Protein AF-0000000066557925 (afdb_homodimer)

Foldseek 3Di:
DDDDDDDDDDDDDDDDDDDDPDDPPPPPPPPPPPPPPPDPPDDPPPPPPPCVVVPPDPPDPDPPDVVVVVVVVVVVVVVVVVVVPPPPPPPPPLPVLPPVLVVVLVVLLVVLLDQQRDLPSNCLSSVNCLQLVNLLSQCVVLCVCVVLVWDPVLSSQLSVVQQVQADLLQLFLHQSLLSQLLSLLSNVCPPPVLVVLDDSLLNVLLNLLSRQLQGNPPLEDLVLCVVVVPVQCVVVVSQLSRLQVSLVVSLVSCVVSCRNVPPDPVVNVVSSVLSSVLSSLLPVVCVVVLVVVVVVCVVVVPQDCNDVVSSSSVSSVSSNCSSPVLCVHDPVSSVSSVVSNVLSHVQPGCLPPPPQVVLVVVCVVVVNDPVSVVVNVVSVVVNVVSSVVSVVVVVVSVPPPPPPPPVPPPPPPPPDDDD/DDPDDDDDDDDDDDDDDDDDPDPPPPPPPPPPDPDDCPDPPDDPPPPPPPCVVVPPDPDDDDPPDVVVVVVVVVVVVVVVVVVVPVPPPPPPPLPVLPPVLVVVLVVLLVVLLDQQRDLPSNCLSSVNCLQLVNLLSQCVVLCVCVVLVWDPVLSSQLSVVQQVQADPLQLFLHQSLLSQLLSLLSNVCPPPVLVVLDDSLLNVLLNLLSRQLQGNPPLEDLVLCVVVVPVQCVVVVSQLSRLQVSLVVSLVSCVVSCRNVPPDPVVNVVSSVLSSVLSSLLPVVCVVVLVVVVVVCVVVVPQDCNDVVSSSSVSSVSSNCSSVVLCVHPPVSSVSSVVSNVLSHVQPGCLPPPPQVVLVVVCVVVVNDPVSVVVNVVSVVVNVVSSVVSVVVVVVSVPPPPPPPPVPPPPPPPPDDDD

Nearest PDB structures (foldseek):
  1zkl-assembly1_A  TM=8.586E-01  e=3.983E-27  Homo sapiens
  1xoq-assembly2_B  TM=8.376E-01  e=2.654E-16  Homo sapiens
  2pw3-assembly1_A  TM=8.310E-01  e=6.533E-16  Homo sapiens
  5tkb-assembly1_A  TM=8.306E-01  e=7.756E-16  Homo sapiens
  4wzi-assembly1_B  TM=8.360E-01  e=1.855E-14  Homo sapiens

Radius of gyration: 33.61 Å; Cα contacts (8 Å, |Δi|>4): 756; chains: 2; bounding box: 109×106×122 Å

Organism: Rattus norvegicus (NCBI:txid10116)

Solvent-accessible surface area (backbone atoms only — not comparable to full-atom values): 47890 Å² total; per-residue (Å²): 144,85,73,88,76,82,88,81,86,83,90,86,77,91,75,90,88,86,86,78,86,78,79,84,74,83,70,89,67,86,74,74,80,71,70,74,75,69,75,80,73,78,79,82,69,64,77,72,76,69,56,62,79,74,60,70,71,80,71,80,82,78,80,66,77,62,56,62,59,46,49,62,54,36,60,58,40,56,66,40,50,66,54,58,67,60,68,71,69,77,68,72,58,84,68,69,53,51,71,60,35,54,47,51,41,53,56,50,58,76,44,47,72,44,86,78,56,56,53,68,62,42,21,59,44,46,72,73,39,34,38,41,54,50,49,56,49,49,38,53,77,69,41,45,38,69,74,69,65,47,53,66,69,40,47,50,51,38,38,47,51,52,43,66,41,18,36,80,81,33,63,35,54,18,39,66,45,22,29,41,21,26,43,42,32,52,38,52,55,60,33,66,81,53,37,78,60,57,46,72,64,54,52,50,44,52,47,53,26,34,51,31,40,54,34,57,40,86,44,62,57,66,68,56,31,52,76,64,64,32,69,59,22,63,73,40,70,68,50,62,32,64,26,51,50,10,34,52,53,47,51,52,46,46,60,71,46,44,54,57,64,89,50,58,66,71,56,48,52,48,49,52,50,53,34,34,56,40,19,47,49,56,38,70,90,48,44,63,61,52,47,51,52,49,50,50,34,62,73,65,66,67,73,45,53,87,37,68,68,47,35,49,49,50,50,28,51,41,46,35,46,24,68,57,35,51,56,31,29,53,57,73,58,21,52,52,51,52,51,22,45,37,48,25,47,48,57,56,41,41,44,59,68,55,37,43,58,51,52,51,51,50,18,60,73,54,67,56,35,72,67,42,46,49,30,53,49,25,31,55,49,38,55,50,49,60,54,44,56,54,50,42,61,54,41,58,65,59,61,56,69,70,75,75,73,74,67,75,78,76,76,75,75,76,80,75,79,79,122,140,81,91,82,86,80,90,88,80,89,78,88,77,91,77,86,90,81,84,72,83,76,78,82,71,84,67,87,67,84,75,75,82,76,71,80,79,69,74,79,76,77,79,81,69,62,79,73,77,69,55,63,78,74,60,69,71,81,70,82,82,79,80,70,74,60,55,62,59,46,49,62,55,37,59,58,39,56,66,41,48,64,56,58,65,61,66,72,67,77,68,70,57,84,67,69,53,51,73,63,34,54,48,49,40,52,56,49,58,76,43,46,72,42,86,77,56,56,52,67,62,43,21,58,44,45,72,72,38,35,36,45,53,50,48,55,49,49,37,53,74,69,41,43,39,70,75,70,65,48,53,66,69,39,46,50,51,35,38,47,50,52,42,65,41,19,36,79,81,32,63,37,53,16,38,66,45,22,29,41,20,24,42,40,32,50,38,52,54,61,34,66,81,53,38,78,58,56,47,72,65,54,53,52,44,50,46,51,25,34,51,33,40,54,34,57,38,86,47,62,56,65,69,56,32,52,74,64,63,32,68,58,23,63,73,41,68,69,50,62,31,64,27,51,49,10,35,53,52,47,49,50,46,44,60,71,48,46,54,57,65,89,50,58,66,72,58,48,52,49,50,53,48,52,34,34,56,40,19,46,50,55,39,72,91,47,44,64,62,53,48,50,50,50,49,50,33,62,72,65,68,66,73,43,55,87,37,68,68,46,36,48,48,50,50,29,50,40,46,34,47,25,69,57,36,50,57,31,30,54,57,74,59,21,52,53,51,51,50,21,45,37,47,25,46,47,58,55,40,40,45,59,66,54,37,43,58,51,52,51,51,50,18,60,72,54,68,57,35,71,66,42,47,49,32,54,50,26,30,54,50,39,55,49,48,59,55,44,56,54,51,42,61,56,43,56,66,59,60,57,68,71,77,70,72,76,68,73,77,74,74,76,74,76,79,76,81,81,134

Structure (mmCIF, N/CA/C/O backbone):
data_AF-0000000066557925-model_v1
#
loop_
_entity.id
_entity.type
_entity.pdbx_description
1 polymer 'Phosphodiesterase 7B'
#
loop_
_atom_site.group_PDB
_atom_site.id
_atom_site.type_symbol
_atom_site.label_atom_id
_atom_site.label_alt_id
_atom_site.label_comp_id
_atom_site.label_asym_id
_atom_site.label_entity_id
_atom_site.label_seq_id
_atom_site.pdbx_PDB_ins_code
_atom_site.Cartn_x
_atom_site.Cartn_y
_atom_site.Cartn_z
_atom_site.occupancy
_atom_site.B_iso_or_equiv
_atom_site.auth_seq_id
_atom_site.auth_comp_id
_atom_site.auth_asym_id
_atom_site.auth_atom_id
_atom_site.pdbx_PDB_model_num
ATOM 1 N N . MET A 1 1 ? -20.359 -48.156 35.719 1 16.66 1 MET A N 1
ATOM 2 C CA . MET A 1 1 ? -20.375 -46.719 35.875 1 16.66 1 MET A CA 1
ATOM 3 C C . MET A 1 1 ? -21.016 -46.031 34.688 1 16.66 1 MET A C 1
ATOM 5 O O . MET A 1 1 ? -20.312 -45.5 33.812 1 16.66 1 MET A O 1
ATOM 9 N N . SER A 1 2 ? -22.25 -46.375 34.031 1 16.5 2 SER A N 1
ATOM 10 C CA . SER A 1 2 ? -23.203 -46.625 32.938 1 16.5 2 SER A CA 1
ATOM 11 C C . SER A 1 2 ? -23.828 -45.312 32.438 1 16.5 2 SER A C 1
ATOM 13 O O . SER A 1 2 ? -23.609 -44.25 33.031 1 16.5 2 SER A O 1
ATOM 15 N N . CYS A 1 3 ? -25.188 -45.25 32.219 1 15.8 3 CYS A N 1
ATOM 16 C CA . CYS A 1 3 ? -26.297 -45.344 31.266 1 15.8 3 CYS A CA 1
ATOM 17 C C . CYS A 1 3 ? -27.109 -44.062 31.25 1 15.8 3 CYS A C 1
ATOM 19 O O . CYS A 1 3 ? -28.141 -43.969 30.594 1 15.8 3 CYS A O 1
ATOM 21 N N . LEU A 1 4 ? -26.922 -43.031 32.156 1 16.89 4 LEU A N 1
ATOM 22 C CA . LEU A 1 4 ? -28.234 -42.469 32.5 1 16.89 4 LEU A CA 1
ATOM 23 C C . LEU A 1 4 ? -28.781 -41.625 31.359 1 16.89 4 LEU A C 1
ATOM 25 O O . LEU A 1 4 ? -28.062 -40.844 30.75 1 16.89 4 LEU A O 1
ATOM 29 N N . MET A 1 5 ? -30.094 -41.812 30.844 1 16.69 5 MET A N 1
ATOM 30 C CA . MET A 1 5 ? -31.219 -41.844 29.906 1 16.69 5 MET A CA 1
ATOM 31 C C . MET A 1 5 ? -31.844 -40.438 29.797 1 16.69 5 MET A C 1
ATOM 33 O O . MET A 1 5 ? -32.875 -40.188 30.406 1 16.69 5 MET A O 1
ATOM 37 N N . VAL A 1 6 ? -31.047 -39.312 29.969 1 16.64 6 VAL A N 1
ATOM 38 C CA . VAL A 1 6 ? -31.953 -38.219 30.312 1 16.64 6 VAL A CA 1
ATOM 39 C C . VAL A 1 6 ? -32.969 -38.031 29.203 1 16.64 6 VAL A C 1
ATOM 41 O O . VAL A 1 6 ? -32.719 -38.375 28.047 1 16.64 6 VAL A O 1
ATOM 44 N N . GLU A 1 7 ? -34.031 -37.094 29.359 1 15.7 7 GLU A N 1
ATOM 45 C CA . GLU A 1 7 ? -35.469 -36.781 29.203 1 15.7 7 GLU A CA 1
ATOM 46 C C . GLU A 1 7 ? -35.719 -36.062 27.891 1 15.7 7 GLU A C 1
ATOM 48 O O . GLU A 1 7 ? -35 -35.125 27.531 1 15.7 7 GLU A O 1
ATOM 53 N N . ARG A 1 8 ? -36.594 -36.562 26.828 1 15.9 8 ARG A N 1
ATOM 54 C CA . ARG A 1 8 ? -37.219 -36.594 25.5 1 15.9 8 ARG A CA 1
ATOM 55 C C . ARG A 1 8 ? -38.156 -35.406 25.297 1 15.9 8 ARG A C 1
ATOM 57 O O . ARG A 1 8 ? -38.688 -35.219 24.203 1 15.9 8 ARG A O 1
ATOM 64 N N . CYS A 1 9 ? -38.531 -34.594 26.328 1 15.54 9 CYS A N 1
ATOM 65 C CA . CYS A 1 9 ? -39.969 -34.344 26.188 1 15.54 9 CYS A CA 1
ATOM 66 C C . CYS A 1 9 ? -40.312 -33.656 24.875 1 15.54 9 CYS A C 1
ATOM 68 O O . CYS A 1 9 ? -39.406 -33.062 24.25 1 15.54 9 CYS A O 1
ATOM 70 N N . GLY A 1 10 ? -41.531 -32.844 24.734 1 16.44 10 GLY A N 1
ATOM 71 C CA . GLY A 1 10 ? -42.906 -32.938 24.312 1 16.44 10 GLY A CA 1
ATOM 72 C C . GLY A 1 10 ? -43.25 -31.922 23.234 1 16.44 10 GLY A C 1
ATOM 73 O O . GLY A 1 10 ? -43.781 -32.281 22.188 1 16.44 10 GLY A O 1
ATOM 74 N N . GLU A 1 11 ? -43.531 -30.562 23.406 1 16.12 11 GLU A N 1
ATOM 75 C CA . GLU A 1 11 ? -44.844 -30.031 23.125 1 16.12 11 GLU A CA 1
ATOM 76 C C . GLU A 1 11 ? -44.969 -29.547 21.672 1 16.12 11 GLU A C 1
ATOM 78 O O . GLU A 1 11 ? -43.938 -29.391 21 1 16.12 11 GLU A O 1
ATOM 83 N N . VAL A 1 12 ? -45.656 -28.172 21.344 1 18 12 VAL A N 1
ATOM 84 C CA . VAL A 1 12 ? -47.062 -27.875 21 1 18 12 VAL A CA 1
ATOM 85 C C . VAL A 1 12 ? -47.125 -27.391 19.562 1 18 12 VAL A C 1
ATOM 87 O O . VAL A 1 12 ? -46.219 -26.719 19.062 1 18 12 VAL A O 1
ATOM 90 N N . LEU A 1 13 ? -48.156 -27.578 18.75 1 17.45 13 LEU A N 1
ATOM 91 C CA . LEU A 1 13 ? -48.781 -27.719 17.438 1 17.45 13 LEU A CA 1
ATOM 92 C C . LEU A 1 13 ? -49.156 -26.359 16.859 1 17.45 13 LEU A C 1
ATOM 94 O O . LEU A 1 13 ? -49.719 -26.281 15.758 1 17.45 13 LEU A O 1
ATOM 98 N N . PHE A 1 14 ? -48.656 -25.094 17.141 1 16.84 14 PHE A N 1
ATOM 99 C CA . PHE A 1 14 ? -49.688 -24.109 16.844 1 16.84 14 PHE A CA 1
ATOM 100 C C . PHE A 1 14 ? -49.906 -23.984 15.344 1 16.84 14 PHE A C 1
ATOM 102 O O . PHE A 1 14 ? -48.969 -23.859 14.578 1 16.84 14 PHE A O 1
ATOM 109 N N . GLU A 1 15 ? -51.125 -24.094 14.648 1 16.69 15 GLU A N 1
ATOM 110 C CA . GLU A 1 15 ? -51.875 -24.328 13.414 1 16.69 15 GLU A CA 1
ATOM 111 C C . GLU A 1 15 ? -51.875 -23.094 12.523 1 16.69 15 GLU A C 1
ATOM 113 O O . GLU A 1 15 ? -51.781 -23.203 11.305 1 16.69 15 GLU A O 1
ATOM 118 N N . ASN A 1 16 ? -52.188 -21.781 12.875 1 17.72 16 ASN A N 1
ATOM 119 C CA . ASN A 1 16 ? -53.344 -21.25 12.156 1 17.72 16 ASN A CA 1
ATOM 120 C C . ASN A 1 16 ? -52.969 -20.828 10.734 1 17.72 16 ASN A C 1
ATOM 122 O O . ASN A 1 16 ? -51.812 -20.484 10.469 1 17.72 16 ASN A O 1
ATOM 126 N N . PRO A 1 17 ? -53.938 -20.281 9.82 1 18.23 17 PRO A N 1
ATOM 127 C CA . PRO A 1 17 ? -54.469 -20.359 8.453 1 18.23 17 PRO A CA 1
ATOM 128 C C . PRO A 1 17 ? -53.812 -19.328 7.523 1 18.23 17 PRO A C 1
ATOM 130 O O . PRO A 1 17 ? -53.281 -19.688 6.465 1 18.23 17 PRO A O 1
ATOM 133 N N . GLU A 1 18 ? -54.375 -18.047 7.289 1 17.94 18 GLU A N 1
ATOM 134 C CA . GLU A 1 18 ? -55.062 -17.578 6.09 1 17.94 18 GLU A CA 1
ATOM 135 C C . GLU A 1 18 ? -54.125 -16.766 5.203 1 17.94 18 GLU A C 1
ATOM 137 O O . GLU A 1 18 ? -54 -17.031 4.004 1 17.94 18 GLU A O 1
ATOM 142 N N . GLN A 1 19 ? -54.094 -15.289 5.289 1 18.12 19 GLN A N 1
ATOM 143 C CA . GLN A 1 19 ? -54.562 -14.312 4.309 1 18.12 19 GLN A CA 1
ATOM 144 C C . GLN A 1 19 ? -53.469 -13.953 3.324 1 18.12 19 GLN A C 1
ATOM 146 O O . GLN A 1 19 ? -52.281 -14.156 3.605 1 18.12 19 GLN A O 1
ATOM 151 N N . ASN A 1 20 ? -53.656 -12.852 2.316 1 18.45 20 ASN A N 1
ATOM 152 C CA . ASN A 1 20 ? -53.688 -12.508 0.898 1 18.45 20 ASN A CA 1
ATOM 153 C C . ASN A 1 20 ? -52.406 -11.781 0.489 1 18.45 20 ASN A C 1
ATOM 155 O O . ASN A 1 20 ? -52.438 -10.805 -0.255 1 18.45 20 ASN A O 1
ATOM 159 N N . VAL A 1 21 ? -51.25 -11.922 1.016 1 18.89 21 VAL A N 1
ATOM 160 C CA . VAL A 1 21 ? -50.312 -10.812 0.881 1 18.89 21 VAL A CA 1
ATOM 161 C C . VAL A 1 21 ? -49.906 -10.672 -0.579 1 18.89 21 VAL A C 1
ATOM 163 O O . VAL A 1 21 ? -49.312 -11.594 -1.161 1 18.89 21 VAL A O 1
ATOM 166 N N . LYS A 1 22 ? -50.594 -9.766 -1.356 1 18.08 22 LYS A N 1
ATOM 167 C CA . LYS A 1 22 ? -50.594 -9.461 -2.785 1 18.08 22 LYS A CA 1
ATOM 168 C C . LYS A 1 22 ? -49.156 -9.195 -3.266 1 18.08 22 LYS A C 1
ATOM 170 O O . LYS A 1 22 ? -48.312 -8.688 -2.512 1 18.08 22 LYS A O 1
ATOM 175 N N . CYS A 1 23 ? -48.812 -9.789 -4.469 1 17.69 23 CYS A N 1
ATOM 176 C CA . CYS A 1 23 ? -47.719 -10.07 -5.391 1 17.69 23 CYS A CA 1
ATOM 177 C C . CYS A 1 23 ? -47.281 -8.805 -6.133 1 17.69 23 CYS A C 1
ATOM 179 O O . CYS A 1 23 ? -48.031 -8.289 -6.961 1 17.69 23 CYS A O 1
ATOM 181 N N . VAL A 1 24 ? -46.906 -7.684 -5.488 1 17.53 24 VAL A N 1
ATOM 182 C CA . VAL A 1 24 ? -46.812 -6.453 -6.266 1 17.53 24 VAL A CA 1
ATOM 183 C C . VAL A 1 24 ? -45.844 -6.664 -7.441 1 17.53 24 VAL A C 1
ATOM 185 O O . VAL A 1 24 ? -44.688 -7.062 -7.254 1 17.53 24 VAL A O 1
ATOM 188 N N . CYS A 1 25 ? -46.344 -6.879 -8.758 1 17.5 25 CYS A N 1
ATOM 189 C CA . CYS A 1 25 ? -45.906 -7.141 -10.133 1 17.5 25 CYS A CA 1
ATOM 190 C C . CYS A 1 25 ? -45.094 -5.977 -10.688 1 17.5 25 CYS A C 1
ATOM 192 O O . CYS A 1 25 ? -45.656 -4.895 -10.93 1 17.5 25 CYS A O 1
ATOM 194 N N . MET A 1 26 ? -44.156 -5.375 -10.086 1 16.39 26 MET A N 1
ATOM 195 C CA . MET A 1 26 ? -43.75 -4.117 -10.695 1 16.39 26 MET A CA 1
ATOM 196 C C . MET A 1 26 ? -43.312 -4.336 -12.141 1 16.39 26 MET A C 1
ATOM 198 O O . MET A 1 26 ? -42.438 -5.18 -12.414 1 16.39 26 MET A O 1
ATOM 202 N N . LEU A 1 27 ? -44.094 -3.986 -13.242 1 16.97 27 LEU A N 1
ATOM 203 C CA . LEU A 1 27 ? -44.219 -4.078 -14.695 1 16.97 27 LEU A CA 1
ATOM 204 C C . LEU A 1 27 ? -43.094 -3.289 -15.391 1 16.97 27 LEU A C 1
ATOM 206 O O . LEU A 1 27 ? -43 -3.316 -16.625 1 16.97 27 LEU A O 1
ATOM 210 N N . GLY A 1 28 ? -42.031 -2.637 -14.992 1 17.48 28 GLY A N 1
ATOM 211 C CA . GLY A 1 28 ? -41.594 -1.516 -15.812 1 17.48 28 GLY A CA 1
ATOM 212 C C . GLY A 1 28 ? -41.094 -1.938 -17.172 1 17.48 28 GLY A C 1
ATOM 213 O O . GLY A 1 28 ? -40.188 -2.777 -17.266 1 17.48 28 GLY A O 1
ATOM 214 N N . ASP A 1 29 ? -41.812 -1.896 -18.375 1 18.28 29 ASP A N 1
ATOM 215 C CA . ASP A 1 29 ? -41.781 -2.273 -19.781 1 18.28 29 ASP A CA 1
ATOM 216 C C . ASP A 1 29 ? -40.75 -1.43 -20.547 1 18.28 29 ASP A C 1
ATOM 218 O O . ASP A 1 29 ? -40.688 -1.485 -21.781 1 18.28 29 ASP A O 1
ATOM 222 N N . VAL A 1 30 ? -39.938 -0.497 -20.125 1 19.52 30 VAL A N 1
ATOM 223 C CA . VAL A 1 30 ? -39.594 0.503 -21.125 1 19.52 30 VAL A CA 1
ATOM 224 C C . VAL A 1 30 ? -38.875 -0.17 -22.312 1 19.52 30 VAL A C 1
ATOM 226 O O . VAL A 1 30 ? -37.906 -0.91 -22.125 1 19.52 30 VAL A O 1
ATOM 229 N N . ARG A 1 31 ? -39.469 -0.24 -23.5 1 19.94 31 ARG A N 1
ATOM 230 C CA . ARG A 1 31 ? -39.25 -0.731 -24.859 1 19.94 31 ARG A CA 1
ATOM 231 C C . ARG A 1 31 ? -38.062 -0.027 -25.516 1 19.94 31 ARG A C 1
ATOM 233 O O . ARG A 1 31 ? -38.219 0.956 -26.234 1 19.94 31 ARG A O 1
ATOM 240 N N . LEU A 1 32 ? -37 0.39 -24.781 1 17.86 32 LEU A N 1
ATOM 241 C CA . LEU A 1 32 ? -36.156 1.23 -25.594 1 17.86 32 LEU A CA 1
ATOM 242 C C . LEU A 1 32 ? -35.719 0.493 -26.859 1 17.86 32 LEU A C 1
ATOM 244 O O . LEU A 1 32 ? -35.406 -0.699 -26.812 1 17.86 32 LEU A O 1
ATOM 248 N N . ARG A 1 33 ? -36.188 0.94 -28 1 19.92 33 ARG A N 1
ATOM 249 C CA . ARG A 1 33 ? -35.969 0.65 -29.406 1 19.92 33 ARG A CA 1
ATOM 250 C C . ARG A 1 33 ? -34.469 0.617 -29.719 1 19.92 33 ARG A C 1
ATOM 252 O O . ARG A 1 33 ? -33.781 1.605 -29.516 1 19.92 33 ARG A O 1
ATOM 259 N N . GLY A 1 34 ? -33.844 -0.504 -29.594 1 19.64 34 GLY A N 1
ATOM 260 C CA . GLY A 1 34 ? -32.5 -1.04 -29.656 1 19.64 34 GLY A CA 1
ATOM 261 C C . GLY A 1 34 ? -31.844 -0.851 -31.016 1 19.64 34 GLY A C 1
ATOM 262 O O . GLY A 1 34 ? -30.875 -1.538 -31.359 1 19.64 34 GLY A O 1
ATOM 263 N N . GLN A 1 35 ? -32.312 0.225 -31.766 1 20.09 35 GLN A N 1
ATOM 264 C CA . GLN A 1 35 ? -31.844 0.05 -33.125 1 20.09 35 GLN A CA 1
ATOM 265 C C . GLN A 1 35 ? -30.312 0.06 -33.188 1 20.09 35 GLN A C 1
ATOM 267 O O . GLN A 1 35 ? -29.719 -0.071 -34.25 1 20.09 35 GLN A O 1
ATOM 272 N N . THR A 1 36 ? -29.672 0.483 -32.125 1 20.5 36 THR A N 1
ATOM 273 C CA . THR A 1 36 ? -28.391 1.091 -32.5 1 20.5 36 THR A CA 1
ATOM 274 C C . THR A 1 36 ? -27.5 0.073 -33.219 1 20.5 36 THR A C 1
ATOM 276 O O . THR A 1 36 ? -27.281 -1.021 -32.688 1 20.5 36 THR A O 1
ATOM 279 N N . GLY A 1 37 ? -27.359 0.085 -34.531 1 20.78 37 GLY A N 1
ATOM 280 C CA . GLY A 1 37 ? -26.516 -0.651 -35.469 1 20.78 37 GLY A CA 1
ATOM 281 C C . GLY A 1 37 ? -25.062 -0.689 -35.031 1 20.78 37 GLY A C 1
ATOM 282 O O . GLY A 1 37 ? -24.344 0.307 -35.188 1 20.78 37 GLY A O 1
ATOM 283 N N . VAL A 1 38 ? -24.766 -0.953 -33.812 1 22.73 38 VAL A N 1
ATOM 284 C CA . VAL A 1 38 ? -23.359 -0.728 -33.5 1 22.73 38 VAL A CA 1
ATOM 285 C C . VAL A 1 38 ? -22.484 -1.594 -34.406 1 22.73 38 VAL A C 1
ATOM 287 O O . VAL A 1 38 ? -22.688 -2.807 -34.5 1 22.73 38 VAL A O 1
ATOM 290 N N . PRO A 1 39 ? -21.859 -1.029 -35.406 1 21.38 39 PRO A N 1
ATOM 291 C CA . PRO A 1 39 ? -21.047 -1.852 -36.312 1 21.38 39 PRO A CA 1
ATOM 292 C C . PRO A 1 39 ? -20.109 -2.793 -35.562 1 21.38 39 PRO A C 1
ATOM 294 O O . PRO A 1 39 ? -19.75 -2.523 -34.406 1 21.38 39 PRO A O 1
ATOM 297 N N . ALA A 1 40 ? -20.062 -4.078 -35.844 1 23.09 40 ALA A N 1
ATOM 298 C CA . ALA A 1 40 ? -19.312 -5.258 -35.406 1 23.09 40 ALA A CA 1
ATOM 299 C C . ALA A 1 40 ? -17.828 -4.957 -35.344 1 23.09 40 ALA A C 1
ATOM 301 O O . ALA A 1 40 ? -17.156 -4.816 -36.375 1 23.09 40 ALA A O 1
ATOM 302 N N . GLU A 1 41 ? -17.5 -3.975 -34.5 1 22.78 41 GLU A N 1
ATOM 303 C CA . GLU A 1 41 ? -16.062 -3.695 -34.562 1 22.78 41 GLU A CA 1
ATOM 304 C C . GLU A 1 41 ? -15.258 -4.984 -34.531 1 22.78 41 GLU A C 1
ATOM 306 O O . GLU A 1 41 ? -15.672 -5.977 -33.938 1 22.78 41 GLU A O 1
ATOM 311 N N . ARG A 1 42 ? -14.211 -5.113 -35.344 1 21.3 42 ARG A N 1
ATOM 312 C CA . ARG A 1 42 ? -13.266 -6.152 -35.719 1 21.3 42 ARG A CA 1
ATOM 313 C C . ARG A 1 42 ? -12.688 -6.844 -34.5 1 21.3 42 ARG A C 1
ATOM 315 O O . ARG A 1 42 ? -12.672 -6.273 -33.406 1 21.3 42 ARG A O 1
ATOM 322 N N . ARG A 1 43 ? -12.297 -8.117 -34.625 1 23.33 43 ARG A N 1
ATOM 323 C CA . ARG A 1 43 ? -11.727 -9.25 -33.906 1 23.33 43 ARG A CA 1
ATOM 324 C C . ARG A 1 43 ? -10.578 -8.797 -33 1 23.33 43 ARG A C 1
ATOM 326 O O . ARG A 1 43 ? -9.836 -7.875 -33.344 1 23.33 43 ARG A O 1
ATOM 333 N N . GLY A 1 44 ? -10.688 -9.016 -31.797 1 24.72 44 GLY A N 1
ATOM 334 C CA . GLY A 1 44 ? -9.961 -8.828 -30.562 1 24.72 44 GLY A CA 1
ATOM 335 C C . GLY A 1 44 ? -8.492 -9.203 -30.656 1 24.72 44 GLY A C 1
ATOM 336 O O . GLY A 1 44 ? -8.117 -10.336 -30.328 1 24.72 44 GLY A O 1
ATOM 337 N N . SER A 1 45 ? -7.848 -8.734 -31.828 1 24.12 45 SER A N 1
ATOM 338 C CA . SER A 1 45 ? -6.453 -9.141 -31.969 1 24.12 45 SER A CA 1
ATOM 339 C C . SER A 1 45 ? -5.656 -8.789 -30.703 1 24.12 45 SER A C 1
ATOM 341 O O . SER A 1 45 ? -5.695 -7.652 -30.25 1 24.12 45 SER A O 1
ATOM 343 N N . TYR A 1 46 ? -5.656 -9.703 -29.875 1 24.75 46 TYR A N 1
ATOM 344 C CA . TYR A 1 46 ? -4.695 -9.609 -28.781 1 24.75 46 TYR A CA 1
ATOM 345 C C . TYR A 1 46 ? -3.373 -9.031 -29.281 1 24.75 46 TYR A C 1
ATOM 347 O O . TYR A 1 46 ? -2.941 -9.312 -30.391 1 24.75 46 TYR A O 1
ATOM 355 N N . PRO A 1 47 ? -3.035 -7.891 -28.969 1 28.89 47 PRO A N 1
ATOM 356 C CA . PRO A 1 47 ? -1.79 -7.348 -29.516 1 28.89 47 PRO A CA 1
ATOM 357 C C . PRO A 1 47 ? -0.692 -8.398 -29.641 1 28.89 47 PRO A C 1
ATOM 359 O O . PRO A 1 47 ? -0.631 -9.336 -28.828 1 28.89 47 PRO A O 1
ATOM 362 N N . PHE A 1 48 ? -0.389 -8.828 -30.859 1 27.14 48 PHE A N 1
ATOM 363 C CA . PHE A 1 48 ? 0.741 -9.648 -31.266 1 27.14 48 PHE A CA 1
ATOM 364 C C . PHE A 1 48 ? 2.002 -9.266 -30.5 1 27.14 48 PHE A C 1
ATOM 366 O O . PHE A 1 48 ? 2.354 -8.086 -30.422 1 27.14 48 PHE A O 1
ATOM 373 N N . ILE A 1 49 ? 2.268 -10.008 -29.453 1 30.23 49 ILE A N 1
ATOM 374 C CA . ILE A 1 49 ? 3.57 -9.898 -28.812 1 30.23 49 ILE A CA 1
ATOM 375 C C . ILE A 1 49 ? 4.672 -9.891 -29.875 1 30.23 49 ILE A C 1
ATOM 377 O O . ILE A 1 49 ? 4.82 -10.859 -30.625 1 30.23 49 ILE A O 1
ATOM 381 N N . ASP A 1 50 ? 4.906 -8.82 -30.562 1 27.28 50 ASP A N 1
ATOM 382 C CA . ASP A 1 50 ? 5.988 -8.695 -31.531 1 27.28 50 ASP A CA 1
ATOM 383 C C . ASP A 1 50 ? 7.277 -9.32 -31.016 1 27.28 50 ASP A C 1
ATOM 385 O O . ASP A 1 50 ? 7.832 -8.859 -30.016 1 27.28 50 ASP A O 1
ATOM 389 N N . PHE A 1 51 ? 7.426 -10.641 -31.281 1 26.31 51 PHE A N 1
ATOM 390 C CA . PHE A 1 51 ? 8.633 -11.414 -31 1 26.31 51 PHE A CA 1
ATOM 391 C C . PHE A 1 51 ? 9.859 -10.734 -31.594 1 26.31 51 PHE A C 1
ATOM 393 O O . PHE A 1 51 ? 10.969 -11.266 -31.516 1 26.31 51 PHE A O 1
ATOM 400 N N . ARG A 1 52 ? 9.609 -9.648 -32.469 1 34.06 52 ARG A N 1
ATOM 401 C CA . ARG A 1 52 ? 10.742 -9.016 -33.125 1 34.06 52 ARG A CA 1
ATOM 402 C C . ARG A 1 52 ? 11.812 -8.617 -32.094 1 34.06 52 ARG A C 1
ATOM 404 O O . ARG A 1 52 ? 12.977 -8.414 -32.469 1 34.06 52 ARG A O 1
ATOM 411 N N . LEU A 1 53 ? 11.25 -8.375 -30.859 1 31.98 53 LEU A N 1
ATOM 412 C CA . LEU A 1 53 ? 12.289 -7.984 -29.922 1 31.98 53 LEU A CA 1
ATOM 413 C C . LEU A 1 53 ? 13.18 -9.172 -29.578 1 31.98 53 LEU A C 1
ATOM 415 O O . LEU A 1 53 ? 14.32 -8.984 -29.125 1 31.98 53 LEU A O 1
ATOM 419 N N . LEU A 1 54 ? 12.539 -10.375 -29.719 1 30.28 54 LEU A N 1
ATOM 420 C CA . LEU A 1 54 ? 13.406 -11.5 -29.391 1 30.28 54 LEU A CA 1
ATOM 421 C C . LEU A 1 54 ? 14.359 -11.805 -30.547 1 30.28 54 LEU A C 1
ATOM 423 O O . LEU A 1 54 ? 15.5 -12.227 -30.328 1 30.28 54 LEU A O 1
ATOM 427 N N . ASN A 1 55 ? 13.852 -11.797 -31.906 1 26.8 55 ASN A N 1
ATOM 428 C CA . ASN A 1 55 ? 14.617 -12.32 -33.031 1 26.8 55 ASN A CA 1
ATOM 429 C C . ASN A 1 55 ? 15.555 -11.258 -33.625 1 26.8 55 ASN A C 1
ATOM 431 O O . ASN A 1 55 ? 15.328 -10.773 -34.719 1 26.8 55 ASN A O 1
ATOM 435 N N . ASN A 1 56 ? 15.922 -10.172 -33.125 1 27.62 56 ASN A N 1
ATOM 436 C CA . ASN A 1 56 ? 16.922 -9.406 -33.844 1 27.62 56 ASN A CA 1
ATOM 437 C C . ASN A 1 56 ? 18.109 -10.273 -34.25 1 27.62 56 ASN A C 1
ATOM 439 O O . ASN A 1 56 ? 18.922 -10.656 -33.406 1 27.62 56 ASN A O 1
ATOM 443 N N . THR A 1 57 ? 17.891 -11.148 -35.188 1 25.67 57 THR A N 1
ATOM 444 C CA . THR A 1 57 ? 18.969 -11.75 -35.938 1 25.67 57 THR A CA 1
ATOM 445 C C . THR A 1 57 ? 19.953 -10.688 -36.406 1 25.67 57 THR A C 1
ATOM 447 O O . THR A 1 57 ? 19.547 -9.586 -36.781 1 25.67 57 THR A O 1
ATOM 450 N N . THR A 1 58 ? 21.359 -10.906 -36.344 1 27.64 58 THR A N 1
ATOM 451 C CA . THR A 1 58 ? 22.641 -10.281 -36.656 1 27.64 58 THR A CA 1
ATOM 452 C C . THR A 1 58 ? 22.719 -9.875 -38.125 1 27.64 58 THR A C 1
ATOM 454 O O . THR A 1 58 ? 23.781 -9.492 -38.625 1 27.64 58 THR A O 1
ATOM 457 N N . HIS A 1 59 ? 21.766 -9.953 -39 1 23.28 59 HIS A N 1
ATOM 458 C CA . HIS A 1 59 ? 22.406 -9.781 -40.312 1 23.28 59 HIS A CA 1
ATOM 459 C C . HIS A 1 59 ? 22.953 -8.367 -40.469 1 23.28 59 HIS A C 1
ATOM 461 O O . HIS A 1 59 ? 24.016 -8.18 -41.062 1 23.28 59 HIS A O 1
ATOM 467 N N . SER A 1 60 ? 22.141 -7.352 -40.656 1 25.02 60 SER A N 1
ATOM 468 C CA . SER A 1 60 ? 22.656 -6.234 -41.438 1 25.02 60 SER A CA 1
ATOM 469 C C . SER A 1 60 ? 23.688 -5.438 -40.656 1 25.02 60 SER A C 1
ATOM 471 O O . SER A 1 60 ? 23.688 -5.441 -39.438 1 25.02 60 SER A O 1
ATOM 473 N N . GLY A 1 61 ? 24.906 -4.773 -41.281 1 25.19 61 GLY A N 1
ATOM 474 C CA . GLY A 1 61 ? 26.172 -4.098 -41.031 1 25.19 61 GLY A CA 1
ATOM 475 C C . GLY A 1 61 ? 26.047 -2.922 -40.062 1 25.19 61 GLY A C 1
ATOM 476 O O . GLY A 1 61 ? 27.031 -2.266 -39.75 1 25.19 61 GLY A O 1
ATOM 477 N N . GLU A 1 62 ? 24.953 -2.117 -40.219 1 24.23 62 GLU A N 1
ATOM 478 C CA . GLU A 1 62 ? 25.188 -0.807 -39.625 1 24.23 62 GLU A CA 1
ATOM 479 C C . GLU A 1 62 ? 25.344 -0.909 -38.094 1 24.23 62 GLU A C 1
ATOM 481 O O . GLU A 1 62 ? 24.719 -1.761 -37.469 1 24.23 62 GLU A O 1
ATOM 486 N N . ILE A 1 63 ? 26.438 -0.217 -37.344 1 26.11 63 ILE A N 1
ATOM 487 C CA . ILE A 1 63 ? 27.141 -0.094 -36.094 1 26.11 63 ILE A CA 1
ATOM 488 C C . ILE A 1 63 ? 26.156 0.158 -34.969 1 26.11 63 ILE A C 1
ATOM 490 O O . ILE A 1 63 ? 26.5 0.038 -33.781 1 26.11 63 ILE A O 1
ATOM 494 N N . GLY A 1 64 ? 25 0.756 -35.312 1 23.88 64 GLY A N 1
ATOM 495 C CA . GLY A 1 64 ? 24.453 1.558 -34.219 1 23.88 64 GLY A CA 1
ATOM 496 C C . GLY A 1 64 ? 23.922 0.723 -33.062 1 23.88 64 GLY A C 1
ATOM 497 O O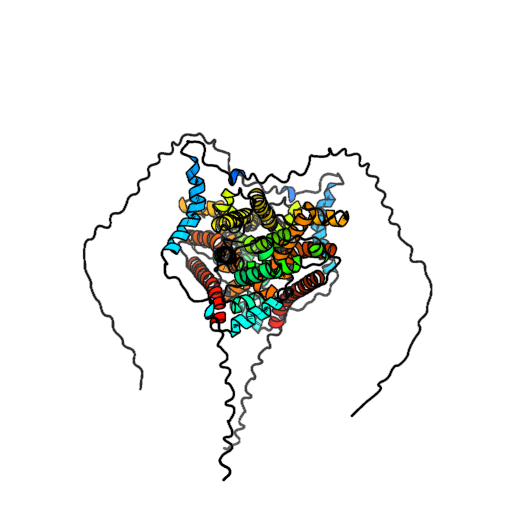 . GLY A 1 64 ? 24.219 0.999 -31.906 1 23.88 64 GLY A O 1
ATOM 498 N N . SER A 1 65 ? 22.812 -0.037 -33.344 1 25.38 65 SER A N 1
ATOM 499 C CA . SER A 1 65 ? 21.812 -0.248 -32.312 1 25.38 65 SER A CA 1
ATOM 500 C C . SER A 1 65 ? 22.234 -1.38 -31.375 1 25.38 65 SER A C 1
ATOM 502 O O . SER A 1 65 ? 21.391 -2.01 -30.734 1 25.38 65 SER A O 1
ATOM 504 N N . LYS A 1 66 ? 23.391 -1.944 -31.5 1 27.58 66 LYS A N 1
ATOM 505 C CA . LYS A 1 66 ? 23.938 -2.998 -30.641 1 27.58 66 LYS A CA 1
ATOM 506 C C . LYS A 1 66 ? 24.016 -2.545 -29.188 1 27.58 66 LYS A C 1
ATOM 508 O O . LYS A 1 66 ? 24.328 -3.34 -28.312 1 27.58 66 LYS A O 1
ATOM 513 N N . LYS A 1 67 ? 24.125 -1.298 -29.031 1 27.77 67 LYS A N 1
ATOM 514 C CA . LYS A 1 67 ? 24.5 -0.82 -27.703 1 27.77 67 LYS A CA 1
ATOM 515 C C . LYS A 1 67 ? 23.375 -1.07 -26.688 1 27.77 67 LYS A C 1
ATOM 517 O O . LYS A 1 67 ? 23.625 -1.312 -25.516 1 27.77 67 LYS A O 1
ATOM 522 N N . LYS A 1 68 ? 22.172 -0.938 -27.281 1 28.2 68 LYS A N 1
ATOM 523 C CA . LYS A 1 68 ? 21.109 -0.892 -26.266 1 28.2 68 LYS A CA 1
ATOM 524 C C . LYS A 1 68 ? 20.812 -2.283 -25.719 1 28.2 68 LYS A C 1
ATOM 526 O O . LYS A 1 68 ? 20.375 -2.426 -24.578 1 28.2 68 LYS A O 1
ATOM 531 N N . VAL A 1 69 ? 20.984 -3.24 -26.641 1 26.91 69 VAL A N 1
ATOM 532 C CA . VAL A 1 69 ? 20.703 -4.578 -26.125 1 26.91 69 VAL A CA 1
ATOM 533 C C . VAL A 1 69 ? 21.797 -4.984 -25.125 1 26.91 69 VAL A C 1
ATOM 535 O O . VAL A 1 69 ? 21.547 -5.766 -24.203 1 26.91 69 VAL A O 1
ATOM 538 N N . ARG A 1 70 ? 23.078 -4.555 -25.328 1 30.42 70 ARG A N 1
ATOM 539 C CA . ARG A 1 70 ? 24.188 -4.895 -24.438 1 30.42 70 ARG A CA 1
ATOM 540 C C . ARG A 1 70 ? 23.984 -4.309 -23.047 1 30.42 70 ARG A C 1
ATOM 542 O O . ARG A 1 70 ? 24.438 -4.875 -22.062 1 30.42 70 ARG A O 1
ATOM 549 N N . ARG A 1 71 ? 23.391 -3.102 -23.031 1 27.62 71 ARG A N 1
ATOM 550 C CA . ARG A 1 71 ? 23.188 -2.469 -21.734 1 27.62 71 ARG A CA 1
ATOM 551 C C . ARG A 1 71 ? 22.156 -3.229 -20.906 1 27.62 71 ARG A C 1
ATOM 553 O O . ARG A 1 71 ? 22.203 -3.217 -19.672 1 27.62 71 ARG A O 1
ATOM 560 N N . LEU A 1 72 ? 21.109 -3.748 -21.594 1 28.42 72 LEU A N 1
ATOM 561 C CA . LEU A 1 72 ? 20.172 -4.512 -20.797 1 28.42 72 LEU A CA 1
ATOM 562 C C . LEU A 1 72 ? 20.797 -5.797 -20.266 1 28.42 72 LEU A C 1
ATOM 564 O O . LEU A 1 72 ? 20.625 -6.156 -19.109 1 28.42 72 LEU A O 1
ATOM 568 N N . LEU A 1 73 ? 21.594 -6.492 -21.125 1 30.72 73 LEU A N 1
ATOM 569 C CA . LEU A 1 73 ? 22.359 -7.645 -20.672 1 30.72 73 LEU A CA 1
ATOM 570 C C . LEU A 1 73 ? 23.5 -7.211 -19.75 1 30.72 73 LEU A C 1
ATOM 572 O O . LEU A 1 73 ? 23.875 -7.941 -18.844 1 30.72 73 LEU A O 1
ATOM 576 N N . SER A 1 74 ? 24.094 -5.996 -19.969 1 30.62 74 SER A N 1
ATOM 577 C CA . SER A 1 74 ? 25.219 -5.504 -19.188 1 30.62 74 SER A CA 1
ATOM 578 C C . SER A 1 74 ? 24.797 -5.133 -17.766 1 30.62 74 SER A C 1
ATOM 580 O O . SER A 1 74 ? 25.562 -5.309 -16.812 1 30.62 74 SER A O 1
ATOM 582 N N . PHE A 1 75 ? 23.656 -4.516 -17.609 1 27.64 75 PHE A N 1
ATOM 583 C CA . PHE A 1 75 ? 23.328 -4.262 -16.219 1 27.64 75 PHE A CA 1
ATOM 584 C C . PHE A 1 75 ? 23.094 -5.566 -15.469 1 27.64 75 PHE A C 1
ATOM 586 O O . PHE A 1 75 ? 23.422 -5.672 -14.281 1 27.64 75 PHE A O 1
ATOM 593 N N . GLN A 1 76 ? 22.625 -6.559 -16.094 1 28.06 76 GLN A N 1
ATOM 594 C CA . GLN A 1 76 ? 22.594 -7.895 -15.5 1 28.06 76 GLN A CA 1
ATOM 595 C C . GLN A 1 76 ? 24.016 -8.453 -15.336 1 28.06 76 GLN A C 1
ATOM 597 O O . GLN A 1 76 ? 24.297 -9.172 -14.375 1 28.06 76 GLN A O 1
ATOM 602 N N . ARG A 1 77 ? 24.984 -8.141 -16.234 1 29.83 77 ARG A N 1
ATOM 603 C CA . ARG A 1 77 ? 26.375 -8.594 -16.188 1 29.83 77 ARG A CA 1
ATOM 604 C C . ARG A 1 77 ? 27.141 -7.898 -15.078 1 29.83 77 ARG A C 1
ATOM 606 O O . ARG A 1 77 ? 28.016 -8.5 -14.445 1 29.83 77 ARG A O 1
ATOM 613 N N . HIS A 1 78 ? 26.953 -6.559 -14.859 1 28.28 78 HIS A N 1
ATOM 614 C CA . HIS A 1 78 ? 27.766 -5.973 -13.805 1 28.28 78 HIS A CA 1
ATOM 615 C C . HIS A 1 78 ? 27.469 -6.609 -12.453 1 28.28 78 HIS A C 1
ATOM 617 O O . HIS A 1 78 ? 28.375 -6.809 -11.633 1 28.28 78 HIS A O 1
ATOM 623 N N . PHE A 1 79 ? 26.188 -6.812 -12.133 1 29.03 79 PHE A N 1
ATOM 624 C CA . PHE A 1 79 ? 26.062 -7.5 -10.852 1 29.03 79 PHE A CA 1
ATOM 625 C C . PHE A 1 79 ? 26.484 -8.961 -10.977 1 29.03 79 PHE A C 1
ATOM 627 O O . PHE A 1 79 ? 26.672 -9.641 -9.969 1 29.03 79 PHE A O 1
ATOM 634 N N . HIS A 1 80 ? 26.531 -9.43 -12.227 1 28.3 80 HIS A N 1
ATOM 635 C CA . HIS A 1 80 ? 27.094 -10.766 -12.344 1 28.3 80 HIS A CA 1
ATOM 636 C C . HIS A 1 80 ? 28.594 -10.75 -12.086 1 28.3 80 HIS A C 1
ATOM 638 O O . HIS A 1 80 ? 29.172 -11.766 -11.688 1 28.3 80 HIS A O 1
ATOM 644 N N . GLU A 1 81 ? 29.328 -9.719 -12.578 1 30.61 81 GLU A N 1
ATOM 645 C CA . GLU A 1 81 ? 30.766 -9.797 -12.398 1 30.61 81 GLU A CA 1
ATOM 646 C C . GLU A 1 81 ? 31.141 -9.875 -10.922 1 30.61 81 GLU A C 1
ATOM 648 O O . GLU A 1 81 ? 32.125 -10.547 -10.555 1 30.61 81 GLU A O 1
ATOM 653 N N . SER A 1 82 ? 30.422 -9.031 -10.086 1 27.72 82 SER A N 1
ATOM 654 C CA . SER A 1 82 ? 30.938 -9.227 -8.742 1 27.72 82 SER A CA 1
ATOM 655 C C . SER A 1 82 ? 30.703 -10.648 -8.258 1 27.72 82 SER A C 1
ATOM 657 O O . SER A 1 82 ? 31.344 -11.117 -7.312 1 27.72 82 SER A O 1
ATOM 659 N N . ARG A 1 83 ? 29.625 -11.227 -8.812 1 28.88 83 ARG A N 1
ATOM 660 C CA . ARG A 1 83 ? 29.5 -12.602 -8.328 1 28.88 83 ARG A CA 1
ATOM 661 C C . ARG A 1 83 ? 30.562 -13.5 -8.938 1 28.88 83 ARG A C 1
ATOM 663 O O . ARG A 1 83 ? 30.734 -14.648 -8.523 1 28.88 83 ARG A O 1
ATOM 670 N N . LEU A 1 84 ? 31.125 -13.117 -10.102 1 28.31 84 LEU A N 1
ATOM 671 C CA . LEU A 1 84 ? 32.125 -14.055 -10.594 1 28.31 84 LEU A CA 1
ATOM 672 C C . LEU A 1 84 ? 33.344 -14.07 -9.68 1 28.31 84 LEU A C 1
ATOM 674 O O . LEU A 1 84 ? 34.219 -14.914 -9.828 1 28.31 84 LEU A O 1
ATOM 678 N N . LEU A 1 85 ? 33.719 -12.938 -9.125 1 26.06 85 LEU A N 1
ATOM 679 C CA . LEU A 1 85 ? 34.938 -13.195 -8.375 1 26.06 85 LEU A CA 1
ATOM 680 C C . LEU A 1 85 ? 34.719 -14.258 -7.305 1 26.06 85 LEU A C 1
ATOM 682 O O . LEU A 1 85 ? 35.656 -14.68 -6.621 1 26.06 85 LEU A O 1
ATOM 686 N N . ARG A 1 86 ? 33.562 -14.195 -6.598 1 25.08 86 ARG A N 1
ATOM 687 C CA . ARG A 1 86 ? 33.688 -15.125 -5.488 1 25.08 86 ARG A CA 1
ATOM 688 C C . ARG A 1 86 ? 33.75 -16.562 -5.988 1 25.08 86 ARG A C 1
ATOM 690 O O . ARG A 1 86 ? 32.75 -17.078 -6.508 1 25.08 86 ARG A O 1
ATOM 697 N N . GLY A 1 87 ? 34.688 -17.094 -6.602 1 26.7 87 GLY A N 1
ATOM 698 C CA . GLY A 1 87 ? 35.094 -18.484 -6.703 1 26.7 87 GLY A CA 1
ATOM 699 C C . GLY A 1 87 ? 34.719 -19.312 -5.496 1 26.7 87 GLY A C 1
ATOM 700 O O . GLY A 1 87 ? 35.062 -20.484 -5.398 1 26.7 87 GLY A O 1
ATOM 701 N N . MET A 1 88 ? 34.688 -18.656 -4.289 1 25.45 88 MET A N 1
ATOM 702 C CA . MET A 1 88 ? 34.562 -19.641 -3.219 1 25.45 88 MET A CA 1
ATOM 703 C C . MET A 1 88 ? 33.25 -20.375 -3.309 1 25.45 88 MET A C 1
ATOM 705 O O . MET A 1 88 ? 32.188 -19.734 -3.373 1 25.45 88 MET A O 1
ATOM 709 N N . THR A 1 89 ? 33.219 -21.484 -4.023 1 27.97 89 THR A N 1
ATOM 710 C CA . THR A 1 89 ? 32.188 -22.531 -4.023 1 27.97 89 THR A CA 1
ATOM 711 C C . THR A 1 89 ? 31.484 -22.609 -2.662 1 27.97 89 THR A C 1
ATOM 713 O O . THR A 1 89 ? 32.125 -22.938 -1.659 1 27.97 89 THR A O 1
ATOM 716 N N . PRO A 1 90 ? 30.797 -21.578 -2.232 1 30.19 90 PRO A N 1
ATOM 717 C CA . PRO A 1 90 ? 30.25 -22.016 -0.944 1 30.19 90 PRO A CA 1
ATOM 718 C C . PRO A 1 90 ? 29.609 -23.406 -1.015 1 30.19 90 PRO A C 1
ATOM 720 O O . PRO A 1 90 ? 28.688 -23.625 -1.804 1 30.19 90 PRO A O 1
ATOM 723 N N . GLN A 1 91 ? 30.312 -24.453 -1.169 1 27.7 91 GLN A N 1
ATOM 724 C CA . GLN A 1 91 ? 29.953 -25.859 -0.998 1 27.7 91 GLN A CA 1
ATOM 725 C C . GLN A 1 91 ? 29.141 -26.062 0.275 1 27.7 91 GLN A C 1
ATOM 727 O O . GLN A 1 91 ? 29.594 -26.734 1.206 1 27.7 91 GLN A O 1
ATOM 732 N N . ALA A 1 92 ? 28.609 -25.047 0.938 1 29.72 92 ALA A N 1
ATOM 733 C CA . ALA A 1 92 ? 27.984 -25.734 2.066 1 29.72 92 ALA A CA 1
ATOM 734 C C . ALA A 1 92 ? 26.938 -26.734 1.587 1 29.72 92 ALA A C 1
ATOM 736 O O . ALA A 1 92 ? 26.016 -26.359 0.844 1 29.72 92 ALA A O 1
ATOM 737 N N . PRO A 1 93 ? 27.234 -28.016 1.458 1 30.8 93 PRO A N 1
ATOM 738 C CA . PRO A 1 93 ? 26.312 -29.078 1.038 1 30.8 93 PRO A CA 1
ATOM 739 C C . PRO A 1 93 ? 24.922 -28.922 1.623 1 30.8 93 PRO A C 1
ATOM 741 O O . PRO A 1 93 ? 24.766 -28.422 2.744 1 30.8 93 PRO A O 1
ATOM 744 N N . LEU A 1 94 ? 23.906 -28.531 0.838 1 35.81 94 LEU A N 1
ATOM 745 C CA . LEU A 1 94 ? 22.547 -28.875 1.236 1 35.81 94 LEU A CA 1
ATOM 746 C C . LEU A 1 94 ? 22.547 -30.062 2.197 1 35.81 94 LEU A C 1
ATOM 748 O O . LEU A 1 94 ? 21.5 -30.453 2.713 1 35.81 94 LEU A O 1
ATOM 752 N N . HIS A 1 95 ? 23.672 -30.781 2.195 1 35.34 95 HIS A N 1
ATOM 753 C CA . HIS A 1 95 ? 23.781 -32.031 2.92 1 35.34 95 HIS A CA 1
ATOM 754 C C . HIS A 1 95 ? 23.781 -31.812 4.43 1 35.34 95 HIS A C 1
ATOM 756 O O . HIS A 1 95 ? 23.781 -32.781 5.207 1 35.34 95 HIS A O 1
ATOM 762 N N . LEU A 1 96 ? 24.234 -30.609 4.715 1 37.06 96 LEU A N 1
ATOM 763 C CA . LEU A 1 96 ? 24.438 -30.641 6.16 1 37.06 96 LEU A CA 1
ATOM 764 C C . LEU A 1 96 ? 23.109 -30.547 6.906 1 37.06 96 LEU A C 1
ATOM 766 O O . LEU A 1 96 ? 23.094 -30.297 8.117 1 37.06 96 LEU A O 1
ATOM 770 N N . LEU A 1 97 ? 22.078 -30.188 6.164 1 43.34 97 LEU A N 1
ATOM 771 C CA . LEU A 1 97 ? 20.875 -30.25 6.992 1 43.34 97 LEU A CA 1
ATOM 772 C C . LEU A 1 97 ? 20.688 -31.641 7.578 1 43.34 97 LEU A C 1
ATOM 774 O O . LEU A 1 97 ? 21.016 -32.625 6.93 1 43.34 97 LEU A O 1
ATOM 778 N N . ASP A 1 98 ? 20.641 -31.734 8.797 1 51.22 98 ASP A N 1
ATOM 779 C CA . ASP A 1 98 ? 20.391 -32.969 9.562 1 51.22 98 ASP A CA 1
ATOM 780 C C . ASP A 1 98 ? 19.312 -33.812 8.898 1 51.22 98 ASP A C 1
ATOM 782 O O . ASP A 1 98 ? 18.438 -33.281 8.211 1 51.22 98 ASP A O 1
ATOM 786 N N . GLU A 1 99 ? 19.641 -35 8.562 1 53.62 99 GLU A N 1
ATOM 787 C CA . GLU A 1 99 ? 18.734 -36.031 8.062 1 53.62 99 GLU A CA 1
ATOM 788 C C . GLU A 1 99 ? 17.312 -35.812 8.562 1 53.62 99 GLU A C 1
ATOM 790 O O . GLU A 1 99 ? 16.344 -36.094 7.844 1 53.62 99 GLU A O 1
ATOM 795 N N . ASP A 1 100 ? 17.25 -35.125 9.672 1 55.31 100 ASP A N 1
ATOM 796 C CA . ASP A 1 100 ? 15.93 -34.906 10.266 1 55.31 100 ASP A CA 1
ATOM 797 C C . ASP A 1 100 ? 15.188 -33.781 9.562 1 55.31 100 ASP A C 1
ATOM 799 O O . ASP A 1 100 ? 13.977 -33.875 9.328 1 55.31 100 ASP A O 1
ATOM 803 N N . TYR A 1 101 ? 15.945 -32.781 9.148 1 65.06 101 TYR A N 1
ATOM 804 C CA . TYR A 1 101 ? 15.305 -31.656 8.469 1 65.06 101 TYR A CA 1
ATOM 805 C C . TYR A 1 101 ? 14.828 -32.062 7.078 1 65.06 101 TYR A C 1
ATOM 807 O O . TYR A 1 101 ? 13.711 -31.719 6.68 1 65.06 101 TYR A O 1
ATOM 815 N N . LEU A 1 102 ? 15.648 -32.812 6.5 1 70.19 102 LEU A N 1
ATOM 816 C CA . LEU A 1 102 ? 15.312 -33.281 5.164 1 70.19 102 LEU A CA 1
ATOM 817 C C . LEU A 1 102 ? 14.109 -34.219 5.207 1 70.19 102 LEU A C 1
ATOM 819 O O . LEU A 1 102 ? 13.25 -34.156 4.32 1 70.19 102 LEU A O 1
ATOM 823 N N . GLY A 1 103 ? 14.117 -35 6.324 1 80.38 103 GLY A N 1
ATOM 824 C CA . GLY A 1 103 ? 12.984 -35.875 6.496 1 80.38 103 GLY A CA 1
ATOM 825 C C . GLY A 1 103 ? 11.68 -35.156 6.727 1 80.38 103 GLY A C 1
ATOM 826 O O . GLY A 1 103 ? 10.648 -35.5 6.156 1 80.38 103 GLY A O 1
ATOM 827 N N . GLN A 1 104 ? 11.766 -34.094 7.457 1 86.25 104 GLN A N 1
ATOM 828 C CA . GLN A 1 104 ? 10.578 -33.281 7.742 1 86.25 104 GLN A CA 1
ATOM 829 C C . GLN A 1 104 ? 10.094 -32.562 6.492 1 86.25 104 GLN A C 1
ATOM 831 O O . GLN A 1 104 ? 8.891 -32.5 6.238 1 86.25 104 GLN A O 1
ATOM 836 N N . ALA A 1 105 ? 11.031 -32.031 5.766 1 89.88 105 ALA A N 1
ATOM 837 C CA . ALA A 1 105 ? 10.664 -31.375 4.52 1 89.88 105 ALA A CA 1
ATOM 838 C C . ALA A 1 105 ? 9.992 -32.344 3.551 1 89.88 105 ALA A C 1
ATOM 840 O O . ALA A 1 105 ? 9.023 -31.984 2.877 1 89.88 105 ALA A O 1
ATOM 841 N N . ARG A 1 106 ? 10.508 -33.562 3.5 1 90.62 106 ARG A N 1
ATOM 842 C CA . ARG A 1 106 ? 9.922 -34.594 2.646 1 90.62 106 ARG A CA 1
ATOM 843 C C . ARG A 1 106 ? 8.508 -34.938 3.096 1 90.62 106 ARG A C 1
ATOM 845 O O . ARG A 1 106 ? 7.621 -35.156 2.266 1 90.62 106 ARG A O 1
ATOM 852 N N . HIS A 1 107 ? 8.422 -35 4.383 1 92.19 107 HIS A N 1
ATOM 853 C CA . HIS A 1 107 ? 7.094 -35.25 4.918 1 92.19 107 HIS A CA 1
ATOM 854 C C . HIS A 1 107 ? 6.125 -34.125 4.562 1 92.19 107 HIS A C 1
ATOM 856 O O . HIS A 1 107 ? 4.965 -34.375 4.227 1 92.19 107 HIS A O 1
ATOM 862 N N . MET A 1 108 ? 6.539 -32.938 4.621 1 94.75 108 MET A N 1
ATOM 863 C CA . MET A 1 108 ? 5.695 -31.812 4.262 1 94.75 108 MET A CA 1
ATOM 864 C C . MET A 1 108 ? 5.289 -31.875 2.793 1 94.75 108 MET A C 1
ATOM 866 O O . MET A 1 108 ? 4.152 -31.547 2.441 1 94.75 108 MET A O 1
ATOM 870 N N . LEU A 1 109 ? 6.234 -32.281 1.965 1 96.25 109 LEU A N 1
ATOM 871 C CA . LEU A 1 109 ? 5.961 -32.375 0.534 1 96.25 109 LEU A CA 1
ATOM 872 C C . LEU A 1 109 ? 4.855 -33.375 0.24 1 96.25 109 LEU A C 1
ATOM 874 O O . LEU A 1 109 ? 4.145 -33.25 -0.759 1 96.25 109 LEU A O 1
ATOM 878 N N . SER A 1 110 ? 4.633 -34.344 1.094 1 94.25 110 SER A N 1
ATOM 879 C CA . SER A 1 110 ? 3.547 -35.312 0.924 1 94.25 110 SER A CA 1
ATOM 880 C C . SER A 1 110 ? 2.188 -34.625 1.088 1 94.25 110 SER A C 1
ATOM 882 O O . SER A 1 110 ? 1.172 -35.156 0.623 1 94.25 110 SER A O 1
ATOM 884 N N . LYS A 1 111 ? 2.221 -33.438 1.71 1 95.5 111 LYS A N 1
ATOM 885 C CA . LYS A 1 111 ? 0.982 -32.719 1.95 1 95.5 111 LYS A CA 1
ATOM 886 C C . LYS A 1 111 ? 0.932 -31.438 1.118 1 95.5 111 LYS A C 1
ATOM 888 O O . LYS A 1 111 ? 0.21 -30.5 1.457 1 95.5 111 LYS A O 1
ATOM 893 N N . VAL A 1 112 ? 1.688 -31.391 0.081 1 97.31 112 VAL A N 1
ATOM 894 C CA . VAL A 1 112 ? 1.863 -30.172 -0.701 1 97.31 112 VAL A CA 1
ATOM 895 C C . VAL A 1 112 ? 0.549 -29.797 -1.385 1 97.31 112 VAL A C 1
ATOM 897 O O . VAL A 1 112 ? 0.328 -28.641 -1.729 1 97.31 112 VAL A O 1
ATOM 900 N N . GLY A 1 113 ? -0.385 -30.703 -1.515 1 96.56 113 GLY A N 1
ATOM 901 C CA . GLY A 1 113 ? -1.681 -30.469 -2.125 1 96.56 113 GLY A CA 1
ATOM 902 C C . GLY A 1 113 ? -2.68 -29.844 -1.173 1 96.56 113 GLY A C 1
ATOM 903 O O . GLY A 1 113 ? -3.758 -29.406 -1.59 1 96.56 113 GLY A O 1
ATOM 904 N N . MET A 1 114 ? -2.309 -29.672 0.063 1 96.06 114 MET A N 1
ATOM 905 C CA . MET A 1 114 ? -3.197 -29.078 1.059 1 96.06 114 MET A CA 1
ATOM 906 C C . MET A 1 114 ? -3.082 -27.562 1.051 1 96.06 114 MET A C 1
ATOM 908 O O . MET A 1 114 ? -1.983 -27.016 0.93 1 96.06 114 MET A O 1
ATOM 912 N N . TRP A 1 115 ? -4.254 -26.922 1.231 1 96.88 115 TRP A N 1
ATOM 913 C CA . TRP A 1 115 ? -4.309 -25.469 1.122 1 96.88 115 TRP A CA 1
ATOM 914 C C . TRP A 1 115 ? -3.582 -24.812 2.289 1 96.88 115 TRP A C 1
ATOM 916 O O . TRP A 1 115 ? -3.072 -23.688 2.158 1 96.88 115 TRP A O 1
ATOM 926 N N . ASP A 1 116 ? -3.496 -25.469 3.434 1 94.5 116 ASP A N 1
ATOM 927 C CA . ASP A 1 116 ? -2.891 -24.875 4.625 1 94.5 116 ASP A CA 1
ATOM 928 C C . ASP A 1 116 ? -1.396 -25.188 4.691 1 94.5 116 ASP A C 1
ATOM 930 O O . ASP A 1 116 ? -0.804 -25.203 5.773 1 94.5 116 ASP A O 1
ATOM 934 N N . PHE A 1 117 ? -0.786 -25.531 3.598 1 97.06 117 PHE A N 1
ATOM 935 C CA . PHE A 1 117 ? 0.648 -25.781 3.516 1 97.06 117 PHE A CA 1
ATOM 936 C C . PHE A 1 117 ? 1.438 -24.578 3.996 1 97.06 117 PHE A C 1
ATOM 938 O O . PHE A 1 117 ? 1.308 -23.484 3.438 1 97.06 117 PHE A O 1
ATOM 945 N N . ASP A 1 118 ? 2.254 -24.719 4.992 1 96.12 118 ASP A N 1
ATOM 946 C CA . ASP A 1 118 ? 3.014 -23.625 5.598 1 96.12 118 ASP A CA 1
ATOM 947 C C . ASP A 1 118 ? 4.336 -23.406 4.867 1 96.12 118 ASP A C 1
ATOM 949 O O . ASP A 1 118 ? 5.348 -24.031 5.203 1 96.12 118 ASP A O 1
ATOM 953 N N . ILE A 1 119 ? 4.332 -22.469 4.031 1 97.56 119 ILE A N 1
ATOM 954 C CA . ILE A 1 119 ? 5.484 -22.234 3.164 1 97.56 119 ILE A CA 1
ATOM 955 C C . ILE A 1 119 ? 6.648 -21.703 3.986 1 97.56 119 ILE A C 1
ATOM 957 O O . ILE A 1 119 ? 7.816 -21.891 3.631 1 97.56 119 ILE A O 1
ATOM 961 N N . PHE A 1 120 ? 6.324 -20.953 5.051 1 95.12 120 PHE A N 1
ATOM 962 C CA . PHE A 1 120 ? 7.383 -20.391 5.875 1 95.12 120 PHE A CA 1
ATOM 963 C C . PHE A 1 120 ? 8.133 -21.5 6.617 1 95.12 120 PHE A C 1
ATOM 965 O O . PHE A 1 120 ? 9.367 -21.484 6.68 1 95.12 120 PHE A O 1
ATOM 972 N N . LEU A 1 121 ? 7.391 -22.359 7.242 1 94.19 121 LEU A N 1
ATOM 973 C CA . LEU A 1 121 ? 8.023 -23.516 7.887 1 94.19 121 LEU A CA 1
ATOM 974 C C . LEU A 1 121 ? 8.82 -24.328 6.879 1 94.19 121 LEU A C 1
ATOM 976 O O . LEU A 1 121 ? 9.945 -24.75 7.172 1 94.19 121 LEU A O 1
ATOM 980 N N . PHE A 1 122 ? 8.258 -24.578 5.727 1 96.19 122 PHE A N 1
ATOM 981 C CA . PHE A 1 122 ? 8.93 -25.344 4.68 1 96.19 122 PHE A CA 1
ATOM 982 C C . PHE A 1 122 ? 10.234 -24.672 4.27 1 96.19 122 PHE A C 1
ATOM 984 O O . PHE A 1 122 ? 11.234 -25.359 4.027 1 96.19 122 PHE A O 1
ATOM 991 N N . ASP A 1 123 ? 10.211 -23.391 4.164 1 95.5 123 ASP A N 1
ATOM 992 C CA . ASP A 1 123 ? 11.414 -22.656 3.797 1 95.5 123 ASP A CA 1
ATOM 993 C C . ASP A 1 123 ? 12.508 -22.828 4.848 1 95.5 123 ASP A C 1
ATOM 995 O O . ASP A 1 123 ? 13.68 -22.953 4.512 1 95.5 123 ASP A O 1
ATOM 999 N N . ARG A 1 124 ? 12.086 -22.797 6.059 1 92.25 124 ARG A N 1
ATOM 1000 C CA . ARG A 1 124 ? 13.047 -23.031 7.137 1 92.25 124 ARG A CA 1
ATOM 1001 C C . ARG A 1 124 ? 13.625 -24.438 7.07 1 92.25 124 ARG A C 1
ATOM 1003 O O . ARG A 1 124 ? 14.836 -24.625 7.195 1 92.25 124 ARG A O 1
ATOM 1010 N N . LEU A 1 125 ? 12.812 -25.344 6.82 1 91.25 125 LEU A N 1
ATOM 1011 C CA . LEU A 1 125 ? 13.219 -26.734 6.805 1 91.25 125 LEU A CA 1
ATOM 1012 C C . LEU A 1 125 ? 14.125 -27.031 5.609 1 91.25 125 LEU A C 1
ATOM 1014 O O . LEU A 1 125 ? 14.93 -27.953 5.648 1 91.25 125 LEU A O 1
ATOM 1018 N N . THR A 1 126 ? 14.016 -26.234 4.574 1 93.62 126 THR A N 1
ATOM 1019 C CA . THR A 1 126 ? 14.82 -26.438 3.377 1 93.62 126 THR A CA 1
ATOM 1020 C C . THR A 1 126 ? 15.992 -25.453 3.342 1 93.62 126 THR A C 1
ATOM 1022 O O . THR A 1 126 ? 16.656 -25.312 2.316 1 93.62 126 THR A O 1
ATOM 1025 N N . ASN A 1 127 ? 16.156 -24.766 4.344 1 91.25 127 ASN A N 1
ATOM 1026 C CA . ASN A 1 127 ? 17.25 -23.812 4.5 1 91.25 127 ASN A CA 1
ATOM 1027 C C . ASN A 1 127 ? 17.25 -22.781 3.377 1 91.25 127 ASN A C 1
ATOM 1029 O O . ASN A 1 127 ? 18.297 -22.531 2.758 1 91.25 127 ASN A O 1
ATOM 1033 N N . GLY A 1 128 ? 16.109 -22.312 3.074 1 92.12 128 GLY A N 1
ATOM 1034 C CA . GLY A 1 128 ? 15.992 -21.219 2.113 1 92.12 128 GLY A CA 1
ATOM 1035 C C . GLY A 1 128 ? 15.836 -21.703 0.685 1 92.12 128 GLY A C 1
ATOM 1036 O O . GLY A 1 128 ? 15.82 -20.906 -0.25 1 92.12 128 GLY A O 1
ATOM 1037 N N . ASN A 1 129 ? 15.711 -23.016 0.494 1 95.25 129 ASN A N 1
ATOM 1038 C CA . ASN A 1 129 ? 15.602 -23.578 -0.848 1 95.25 129 ASN A CA 1
ATOM 1039 C C . ASN A 1 129 ? 14.188 -24.078 -1.131 1 95.25 129 ASN A C 1
ATOM 1041 O O . ASN A 1 129 ? 14.008 -25.125 -1.769 1 95.25 129 ASN A O 1
ATOM 1045 N N . SER A 1 130 ? 13.195 -23.391 -0.578 1 96.94 130 SER A N 1
ATOM 1046 C CA . SER A 1 130 ? 11.805 -23.844 -0.68 1 96.94 130 SER A CA 1
ATOM 1047 C C . SER A 1 130 ? 11.352 -23.906 -2.135 1 96.94 130 SER A C 1
ATOM 1049 O O . SER A 1 130 ? 10.695 -24.875 -2.539 1 96.94 130 SER A O 1
ATOM 1051 N N . LEU A 1 131 ? 11.742 -22.938 -2.967 1 98.38 131 LEU A N 1
ATOM 1052 C CA . LEU A 1 131 ? 11.25 -22.859 -4.336 1 98.38 131 LEU A CA 1
ATOM 1053 C C . LEU A 1 131 ? 11.797 -24.016 -5.172 1 98.38 131 LEU A C 1
ATOM 1055 O O . LEU A 1 131 ? 11.039 -24.734 -5.836 1 98.38 131 LEU A O 1
ATOM 1059 N N . VAL A 1 132 ? 13.133 -24.25 -5.102 1 97.69 132 VAL A N 1
ATOM 1060 C CA . VAL A 1 132 ? 13.781 -25.297 -5.891 1 97.69 132 VAL A CA 1
ATOM 1061 C C . VAL A 1 132 ? 13.289 -26.672 -5.441 1 97.69 132 VAL A C 1
ATOM 1063 O O . VAL A 1 132 ? 12.945 -27.516 -6.273 1 97.69 132 VAL A O 1
ATOM 1066 N N . THR A 1 133 ? 13.219 -26.875 -4.148 1 97.06 133 THR A N 1
ATOM 1067 C CA . THR A 1 133 ? 12.812 -28.156 -3.598 1 97.06 133 THR A CA 1
ATOM 1068 C C . THR A 1 133 ? 11.359 -28.469 -3.965 1 97.06 133 THR A C 1
ATOM 1070 O O . THR A 1 133 ? 11.039 -29.578 -4.355 1 97.06 133 THR A O 1
ATOM 1073 N N . LEU A 1 134 ? 10.539 -27.484 -3.855 1 98.44 134 LEU A N 1
ATOM 1074 C CA . LEU A 1 134 ? 9.125 -27.641 -4.184 1 98.44 134 LEU A CA 1
ATOM 1075 C C . LEU A 1 134 ? 8.945 -27.969 -5.66 1 98.44 134 LEU A C 1
ATOM 1077 O O . LEU A 1 134 ? 8.219 -28.891 -6.012 1 98.44 134 LEU A O 1
ATOM 1081 N N . LEU A 1 135 ? 9.609 -27.234 -6.523 1 98.5 135 LEU A N 1
ATOM 1082 C CA . LEU A 1 135 ? 9.438 -27.406 -7.961 1 98.5 135 LEU A CA 1
ATOM 1083 C C . LEU A 1 135 ? 9.969 -28.75 -8.414 1 98.5 135 LEU A C 1
ATOM 1085 O 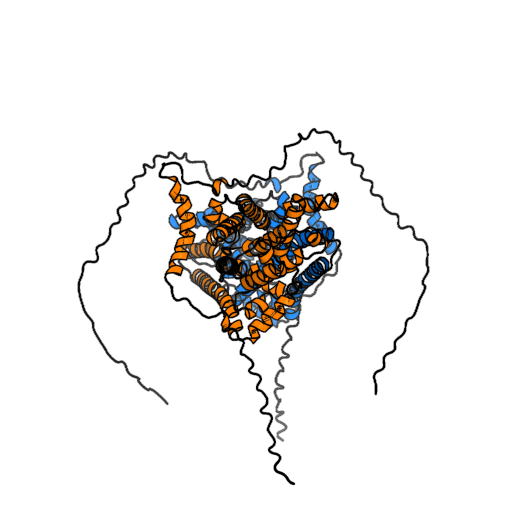O . LEU A 1 135 ? 9.367 -29.406 -9.266 1 98.5 135 LEU A O 1
ATOM 1089 N N . CYS A 1 136 ? 11.117 -29.156 -7.887 1 96.56 136 CYS A N 1
ATOM 1090 C CA . CYS A 1 136 ? 11.633 -30.484 -8.219 1 96.56 136 CYS A CA 1
ATOM 1091 C C . CYS A 1 136 ? 10.633 -31.562 -7.848 1 96.56 136 CYS A C 1
ATOM 1093 O O . CYS A 1 136 ? 10.398 -32.5 -8.625 1 96.56 136 CYS A O 1
ATOM 1095 N N . HIS A 1 137 ? 10.047 -31.438 -6.695 1 96.94 137 HIS A N 1
ATOM 1096 C CA . HIS A 1 137 ? 9.047 -32.406 -6.246 1 96.94 137 HIS A CA 1
ATOM 1097 C C . HIS A 1 137 ? 7.836 -32.406 -7.172 1 96.94 137 HIS A C 1
ATOM 1099 O O . HIS A 1 137 ? 7.355 -33.469 -7.574 1 96.94 137 HIS A O 1
ATOM 1105 N N . LEU A 1 138 ? 7.355 -31.25 -7.523 1 98.56 138 LEU A N 1
ATOM 1106 C CA . LEU A 1 138 ? 6.133 -31.156 -8.312 1 98.56 138 LEU A CA 1
ATOM 1107 C C . LEU A 1 138 ? 6.371 -31.625 -9.742 1 98.56 138 LEU A C 1
ATOM 1109 O O . LEU A 1 138 ? 5.504 -32.25 -10.344 1 98.56 138 LEU A O 1
ATOM 1113 N N . PHE A 1 139 ? 7.527 -31.297 -10.336 1 98.44 139 PHE A N 1
ATOM 1114 C CA . PHE A 1 139 ? 7.848 -31.766 -11.672 1 98.44 139 PHE A CA 1
ATOM 1115 C C . PHE A 1 139 ? 7.883 -33.281 -11.711 1 98.44 139 PHE A C 1
ATOM 1117 O O . PHE A 1 139 ? 7.441 -33.906 -12.688 1 98.44 139 PHE A O 1
ATOM 1124 N N . ASN A 1 140 ? 8.383 -33.812 -10.68 1 96.69 140 ASN A N 1
ATOM 1125 C CA . ASN A 1 140 ? 8.43 -35.281 -10.578 1 96.69 140 ASN A CA 1
ATOM 1126 C C . ASN A 1 140 ? 7.043 -35.875 -10.352 1 96.69 140 ASN A C 1
ATOM 1128 O O . ASN A 1 140 ? 6.66 -36.844 -11.016 1 96.69 140 ASN A O 1
ATOM 1132 N N . SER A 1 141 ? 6.316 -35.344 -9.414 1 96.88 141 SER A N 1
ATOM 1133 C CA . SER A 1 141 ? 5.008 -35.875 -9.031 1 96.88 141 SER A CA 1
ATOM 1134 C C . SER A 1 141 ? 4.023 -35.781 -10.195 1 96.88 141 SER A C 1
ATOM 1136 O O . SER A 1 141 ? 3.143 -36.656 -10.328 1 96.88 141 SER A O 1
ATOM 1138 N N . HIS A 1 142 ? 4.168 -34.812 -11.039 1 97.75 142 HIS A N 1
ATOM 1139 C CA . HIS A 1 142 ? 3.281 -34.656 -12.188 1 97.75 142 HIS A CA 1
ATOM 1140 C C . HIS A 1 142 ? 3.816 -35.406 -13.398 1 97.75 142 HIS A C 1
ATOM 1142 O O . HIS A 1 142 ? 3.219 -35.344 -14.477 1 97.75 142 HIS A O 1
ATOM 1148 N N . GLY A 1 143 ? 5.016 -36.031 -13.258 1 97.19 143 GLY A N 1
ATOM 1149 C CA . GLY A 1 143 ? 5.602 -36.812 -14.336 1 97.19 143 GLY A CA 1
ATOM 1150 C C . GLY A 1 143 ? 6.133 -35.969 -15.469 1 97.19 143 GLY A C 1
ATOM 1151 O O . GLY A 1 143 ? 6.227 -36.438 -16.609 1 97.19 143 GLY A O 1
ATOM 1152 N N . LEU A 1 144 ? 6.449 -34.781 -15.195 1 98.19 144 LEU A N 1
ATOM 1153 C CA . LEU A 1 144 ? 6.863 -33.844 -16.25 1 98.19 144 LEU A CA 1
ATOM 1154 C C . LEU A 1 144 ? 8.273 -34.156 -16.719 1 98.19 144 LEU A C 1
ATOM 1156 O O . LEU A 1 144 ? 8.594 -34 -17.906 1 98.19 144 LEU A O 1
ATOM 1160 N N . ILE A 1 145 ? 9.125 -34.594 -15.828 1 97.5 145 ILE A N 1
ATOM 1161 C CA . ILE A 1 145 ? 10.508 -34.938 -16.156 1 97.5 145 ILE A CA 1
ATOM 1162 C C . ILE A 1 145 ? 10.539 -36.062 -17.188 1 97.5 145 ILE A C 1
ATOM 1164 O O . ILE A 1 145 ? 11.242 -35.969 -18.203 1 97.5 145 ILE A O 1
ATOM 1168 N N . HIS A 1 146 ? 9.75 -37.062 -16.906 1 96.94 146 HIS A N 1
ATOM 1169 C CA . HIS A 1 146 ? 9.688 -38.188 -17.828 1 96.94 146 HIS A CA 1
ATOM 1170 C C . HIS A 1 146 ? 8.977 -37.812 -19.125 1 96.94 146 HIS A C 1
ATOM 1172 O O . HIS A 1 146 ? 9.438 -38.156 -20.203 1 96.94 146 HIS A O 1
ATOM 1178 N N . HIS A 1 147 ? 7.879 -37.156 -19.047 1 97.31 147 HIS A N 1
ATOM 1179 C CA . HIS A 1 147 ? 7.059 -36.812 -20.203 1 97.31 147 HIS A CA 1
ATOM 1180 C C . HIS A 1 147 ? 7.84 -35.969 -21.203 1 97.31 147 HIS A C 1
ATOM 1182 O O . HIS A 1 147 ? 7.762 -36.219 -22.422 1 97.31 147 HIS A O 1
ATOM 1188 N N . PHE A 1 148 ? 8.617 -35.031 -20.734 1 97.56 148 PHE A N 1
ATOM 1189 C CA . PHE A 1 148 ? 9.32 -34.094 -21.625 1 97.56 148 PHE A CA 1
ATOM 1190 C C . PHE A 1 148 ? 10.789 -34.469 -21.766 1 97.56 148 PHE A C 1
ATOM 1192 O O . PHE A 1 148 ? 11.57 -33.75 -22.375 1 97.56 148 PHE A O 1
ATOM 1199 N N . LYS A 1 149 ? 11.195 -35.625 -21.047 1 97.38 149 LYS A N 1
ATOM 1200 C CA . LYS A 1 149 ? 12.57 -36.125 -21.094 1 97.38 149 LYS A CA 1
ATOM 1201 C C . LYS A 1 149 ? 13.555 -35.031 -20.641 1 97.38 149 LYS A C 1
ATOM 1203 O O . LYS A 1 149 ? 14.539 -34.781 -21.344 1 97.38 149 LYS A O 1
ATOM 1208 N N . LEU A 1 150 ? 13.195 -34.438 -19.578 1 97.31 150 LEU A N 1
ATOM 1209 C CA . LEU A 1 150 ? 14.055 -33.375 -19.047 1 97.31 150 LEU A CA 1
ATOM 1210 C C . LEU A 1 150 ? 15.266 -33.969 -18.344 1 97.31 150 LEU A C 1
ATOM 1212 O O . LEU A 1 150 ? 15.156 -35 -17.672 1 97.31 150 LEU A O 1
ATOM 1216 N N . ASP A 1 151 ? 16.453 -33.281 -18.547 1 96.44 151 ASP A N 1
ATOM 1217 C CA . ASP A 1 151 ? 17.641 -33.625 -17.781 1 96.44 151 ASP A CA 1
ATOM 1218 C C . ASP A 1 151 ? 17.547 -33.062 -16.359 1 96.44 151 ASP A C 1
ATOM 1220 O O . ASP A 1 151 ? 17.406 -31.859 -16.172 1 96.44 151 ASP A O 1
ATOM 1224 N N . MET A 1 152 ? 17.703 -33.906 -15.398 1 94.12 152 MET A N 1
ATOM 1225 C CA . MET A 1 152 ? 17.5 -33.531 -14.008 1 94.12 152 MET A CA 1
ATOM 1226 C C . MET A 1 152 ? 18.516 -32.5 -13.562 1 94.12 152 MET A C 1
ATOM 1228 O O . MET A 1 152 ? 18.203 -31.594 -12.766 1 94.12 152 MET A O 1
ATOM 1232 N N . VAL A 1 153 ? 19.734 -32.625 -13.922 1 93.94 153 VAL A N 1
ATOM 1233 C CA . VAL A 1 153 ? 20.781 -31.703 -13.539 1 93.94 153 VAL A CA 1
ATOM 1234 C C . VAL A 1 153 ? 20.516 -30.328 -14.148 1 93.94 153 VAL A C 1
ATOM 1236 O O . VAL A 1 153 ? 20.641 -29.297 -13.469 1 93.94 153 VAL A O 1
ATOM 1239 N N . THR A 1 154 ? 20.109 -30.344 -15.422 1 96.31 154 THR A N 1
ATOM 1240 C CA . THR A 1 154 ? 19.797 -29.109 -16.109 1 96.31 154 THR A CA 1
ATOM 1241 C C . THR A 1 154 ? 18.562 -28.438 -15.5 1 96.31 154 THR A C 1
ATOM 1243 O O . THR A 1 154 ? 18.516 -27.219 -15.359 1 96.31 154 THR A O 1
ATOM 1246 N N . LEU A 1 155 ? 17.562 -29.266 -15.227 1 96.94 155 LEU A N 1
ATOM 1247 C CA . LEU A 1 155 ? 16.375 -28.75 -14.57 1 96.94 155 LEU A CA 1
ATOM 1248 C C . LEU A 1 155 ? 16.719 -28.094 -13.242 1 96.94 155 LEU A C 1
ATOM 1250 O O . LEU A 1 155 ? 16.297 -26.969 -12.977 1 96.94 155 LEU A O 1
ATOM 1254 N N . HIS A 1 156 ? 17.5 -28.75 -12.445 1 95.19 156 HIS A N 1
ATOM 1255 C CA . HIS A 1 156 ? 17.906 -28.219 -11.148 1 95.19 156 HIS A CA 1
ATOM 1256 C C . HIS A 1 156 ? 18.672 -26.906 -11.305 1 95.19 156 HIS A C 1
ATOM 1258 O O . HIS A 1 156 ? 18.453 -25.969 -10.547 1 95.19 156 HIS A O 1
ATOM 1264 N N . ARG A 1 157 ? 19.547 -26.875 -12.219 1 95.06 157 ARG A N 1
ATOM 1265 C CA . ARG A 1 157 ? 20.312 -25.656 -12.484 1 95.06 157 ARG A CA 1
ATOM 1266 C C . ARG A 1 157 ? 19.406 -24.5 -12.844 1 95.06 157 ARG A C 1
ATOM 1268 O O . ARG A 1 157 ? 19.594 -23.375 -12.344 1 95.06 157 ARG A O 1
ATOM 1275 N N . PHE A 1 158 ? 18.516 -24.781 -13.703 1 97.75 158 PHE A N 1
ATOM 1276 C CA . PHE A 1 158 ? 17.547 -23.75 -14.109 1 97.75 158 PHE A CA 1
ATOM 1277 C C . PHE A 1 158 ? 16.766 -23.25 -12.906 1 97.75 158 PHE A C 1
ATOM 1279 O O . PHE A 1 158 ? 16.609 -22.031 -12.719 1 97.75 158 PHE A O 1
ATOM 1286 N N . LEU A 1 159 ? 16.234 -24.156 -12.117 1 98 159 LEU A N 1
ATOM 1287 C CA . LEU A 1 159 ? 15.406 -23.797 -10.977 1 98 159 LEU A CA 1
ATOM 1288 C C . LEU A 1 159 ? 16.219 -23.016 -9.945 1 98 159 LEU A C 1
ATOM 1290 O O . LEU A 1 159 ? 15.703 -22.109 -9.297 1 98 159 LEU A O 1
ATOM 1294 N N . VAL A 1 160 ? 17.453 -23.328 -9.781 1 96.62 160 VAL A N 1
ATOM 1295 C CA . VAL A 1 160 ? 18.344 -22.594 -8.898 1 96.62 160 VAL A CA 1
ATOM 1296 C C . VAL A 1 160 ? 18.547 -21.172 -9.422 1 96.62 160 VAL A C 1
ATOM 1298 O O . VAL A 1 160 ? 18.547 -20.219 -8.648 1 96.62 160 VAL A O 1
ATOM 1301 N N . MET A 1 161 ? 18.703 -21.078 -10.719 1 96.69 161 MET A N 1
ATOM 1302 C CA . MET A 1 161 ? 18.828 -19.75 -11.328 1 96.69 161 MET A CA 1
ATOM 1303 C C . MET A 1 161 ? 17.609 -18.891 -11.039 1 96.69 161 MET A C 1
ATOM 1305 O O . MET A 1 161 ? 17.734 -17.719 -10.703 1 96.69 161 MET A O 1
ATOM 1309 N N . VAL A 1 162 ? 16.438 -19.5 -11.172 1 97.44 162 VAL A N 1
ATOM 1310 C CA . VAL A 1 162 ? 15.188 -18.781 -10.922 1 97.44 162 VAL A CA 1
ATOM 1311 C C . VAL A 1 162 ? 15.125 -18.344 -9.461 1 97.44 162 VAL A C 1
ATOM 1313 O O . VAL A 1 162 ? 14.844 -17.172 -9.18 1 97.44 162 VAL A O 1
ATOM 1316 N N . GLN A 1 163 ? 15.406 -19.203 -8.547 1 97.31 163 GLN A N 1
ATOM 1317 C CA . GLN A 1 163 ? 15.352 -18.891 -7.121 1 97.31 163 GLN A CA 1
ATOM 1318 C C . GLN A 1 163 ? 16.359 -17.797 -6.762 1 97.31 163 GLN A C 1
ATOM 1320 O O . GLN A 1 163 ? 16.031 -16.875 -6 1 97.31 163 GLN A O 1
ATOM 1325 N N . GLU A 1 164 ? 17.5 -17.844 -7.328 1 95.06 164 GLU A N 1
ATOM 1326 C CA . GLU A 1 164 ? 18.578 -16.891 -7.012 1 95.06 164 GLU A CA 1
ATOM 1327 C C . GLU A 1 164 ? 18.297 -15.523 -7.617 1 95.06 164 GLU A C 1
ATOM 1329 O O . GLU A 1 164 ? 18.844 -14.516 -7.176 1 95.06 164 GLU A O 1
ATOM 1334 N N . ASP A 1 165 ? 17.438 -15.539 -8.609 1 95.69 165 ASP A N 1
ATOM 1335 C CA . ASP A 1 165 ? 17.141 -14.266 -9.258 1 95.69 165 ASP A CA 1
ATOM 1336 C C . ASP A 1 165 ? 16.109 -13.477 -8.461 1 95.69 165 ASP A C 1
ATOM 1338 O O . ASP A 1 165 ? 15.844 -12.312 -8.758 1 95.69 165 ASP A O 1
ATOM 1342 N N . TYR A 1 166 ? 15.508 -14.07 -7.492 1 95.25 166 TYR A N 1
ATOM 1343 C CA . TYR A 1 166 ? 14.719 -13.328 -6.516 1 95.25 166 TYR A CA 1
ATOM 1344 C C . TYR A 1 166 ? 15.617 -12.625 -5.508 1 95.25 166 TYR A C 1
ATOM 1346 O O . TYR A 1 166 ? 16.625 -13.18 -5.07 1 95.25 166 TYR A O 1
ATOM 1354 N N . HIS A 1 167 ? 15.234 -11.43 -5.234 1 89.19 167 HIS A N 1
ATOM 1355 C CA . HIS A 1 167 ? 16.016 -10.672 -4.258 1 89.19 167 HIS A CA 1
ATOM 1356 C C . HIS A 1 167 ? 15.625 -11.039 -2.832 1 89.19 167 HIS A C 1
ATOM 1358 O O . HIS A 1 167 ? 14.523 -10.719 -2.385 1 89.19 167 HIS A O 1
ATOM 1364 N N . GLY A 1 168 ? 16.578 -11.594 -2.143 1 86.25 168 GLY A N 1
ATOM 1365 C CA . GLY A 1 168 ? 16.312 -12.062 -0.791 1 86.25 168 GLY A CA 1
ATOM 1366 C C . GLY A 1 168 ? 16.016 -10.938 0.185 1 86.25 168 GLY A C 1
ATOM 1367 O O . GLY A 1 168 ? 15.398 -11.156 1.225 1 86.25 168 GLY A O 1
ATOM 1368 N N . HIS A 1 169 ? 16.359 -9.812 -0.19 1 80.88 169 HIS A N 1
ATOM 1369 C CA . HIS A 1 169 ? 16.156 -8.68 0.711 1 80.88 169 HIS A CA 1
ATOM 1370 C C . HIS A 1 169 ? 14.742 -8.148 0.616 1 80.88 169 HIS A C 1
ATOM 1372 O O . HIS A 1 169 ? 14.305 -7.375 1.474 1 80.88 169 HIS A O 1
ATOM 1378 N N . ASN A 1 170 ? 14.039 -8.453 -0.444 1 88.06 170 ASN A N 1
ATOM 1379 C CA . ASN A 1 170 ? 12.633 -8.07 -0.509 1 88.06 170 ASN A CA 1
ATOM 1380 C C . ASN A 1 170 ? 11.797 -8.812 0.535 1 88.06 170 ASN A C 1
ATOM 1382 O O . ASN A 1 170 ? 11.789 -10.047 0.565 1 88.06 170 ASN A O 1
ATOM 1386 N N . PRO A 1 171 ? 11.094 -8.141 1.314 1 86.94 171 PRO A N 1
ATOM 1387 C CA . PRO A 1 171 ? 10.281 -8.805 2.336 1 86.94 171 PRO A CA 1
ATOM 1388 C C . PRO A 1 171 ? 9.156 -9.656 1.737 1 86.94 171 PRO A C 1
ATOM 1390 O O . PRO A 1 171 ? 8.852 -10.727 2.258 1 86.94 171 PRO A O 1
ATOM 1393 N N . TYR A 1 172 ? 8.594 -9.242 0.631 1 91.62 172 TYR A N 1
ATOM 1394 C CA . TYR A 1 172 ? 7.43 -9.93 0.078 1 91.62 172 TYR A CA 1
ATOM 1395 C C . TYR A 1 172 ? 7.781 -10.609 -1.24 1 91.62 172 TYR A C 1
ATOM 1397 O O . TYR A 1 172 ? 7.684 -11.836 -1.358 1 91.62 172 TYR A O 1
ATOM 1405 N N . HIS A 1 173 ? 8.211 -9.812 -2.25 1 93.5 173 HIS A N 1
ATOM 1406 C CA . HIS A 1 173 ? 8.516 -10.375 -3.562 1 93.5 173 HIS A CA 1
ATOM 1407 C C . HIS A 1 173 ? 9.859 -11.086 -3.562 1 93.5 173 HIS A C 1
ATOM 1409 O O . HIS A 1 173 ? 10.812 -10.625 -4.199 1 93.5 173 HIS A O 1
ATOM 1415 N N . ASN A 1 174 ? 9.914 -12.195 -2.959 1 95.56 174 ASN A N 1
ATOM 1416 C CA . ASN A 1 174 ? 11.102 -13.031 -2.844 1 95.56 174 ASN A CA 1
ATOM 1417 C C . ASN A 1 174 ? 10.812 -14.477 -3.23 1 95.56 174 ASN A C 1
ATOM 1419 O O . ASN A 1 174 ? 9.719 -14.781 -3.717 1 95.56 174 ASN A O 1
ATOM 1423 N N . ALA A 1 175 ? 11.82 -15.305 -3.045 1 97.75 175 ALA A N 1
ATOM 1424 C CA . ALA A 1 175 ? 11.695 -16.703 -3.48 1 97.75 175 ALA A CA 1
ATOM 1425 C C . ALA A 1 175 ? 10.648 -17.438 -2.656 1 97.75 175 ALA A C 1
ATOM 1427 O O . ALA A 1 175 ? 9.977 -18.344 -3.164 1 97.75 175 ALA A O 1
ATOM 1428 N N . VAL A 1 176 ? 10.445 -17.094 -1.391 1 97.88 176 VAL A N 1
ATOM 1429 C CA . VAL A 1 176 ? 9.453 -17.734 -0.539 1 97.88 176 VAL A CA 1
ATOM 1430 C C . VAL A 1 176 ? 8.047 -17.438 -1.06 1 97.88 176 VAL A C 1
ATOM 1432 O O . VAL A 1 176 ? 7.188 -18.312 -1.086 1 97.88 176 VAL A O 1
ATOM 1435 N N . HIS A 1 177 ? 7.863 -16.156 -1.426 1 98 177 HIS A N 1
ATOM 1436 C CA . HIS A 1 177 ? 6.598 -15.781 -2.049 1 98 177 HIS A CA 1
ATOM 1437 C C . HIS A 1 177 ? 6.352 -16.594 -3.314 1 98 177 HIS A C 1
ATOM 1439 O O . HIS A 1 177 ? 5.246 -17.094 -3.527 1 98 177 HIS A O 1
ATOM 1445 N N . ALA A 1 178 ? 7.344 -16.734 -4.156 1 98.69 178 ALA A N 1
ATOM 1446 C CA . ALA A 1 178 ? 7.227 -17.516 -5.383 1 98.69 178 ALA A CA 1
ATOM 1447 C C . ALA A 1 178 ? 6.875 -18.969 -5.074 1 98.69 178 ALA A C 1
ATOM 1449 O O . ALA A 1 178 ? 6.059 -19.578 -5.773 1 98.69 178 ALA A O 1
ATOM 1450 N N . ALA A 1 179 ? 7.496 -19.484 -4.059 1 98.75 179 ALA A N 1
ATOM 1451 C CA . ALA A 1 179 ? 7.203 -20.859 -3.654 1 98.75 179 ALA A CA 1
ATOM 1452 C C . ALA A 1 179 ? 5.754 -21 -3.189 1 98.75 179 ALA A C 1
ATOM 1454 O O . ALA A 1 179 ? 5.082 -21.984 -3.516 1 98.75 179 ALA A O 1
ATOM 1455 N N . ASP A 1 180 ? 5.32 -20.062 -2.424 1 98.75 180 ASP A N 1
ATOM 1456 C CA . ASP A 1 180 ? 3.943 -20.078 -1.942 1 98.75 180 ASP A CA 1
ATOM 1457 C C . ASP A 1 180 ? 2.953 -20.031 -3.104 1 98.75 180 ASP A C 1
ATOM 1459 O O . ASP A 1 180 ? 1.97 -20.766 -3.123 1 98.75 180 ASP A O 1
ATOM 1463 N N . VAL A 1 181 ? 3.215 -19.125 -4.012 1 98.81 181 VAL A N 1
ATOM 1464 C CA . VAL A 1 181 ? 2.357 -18.984 -5.188 1 98.81 181 VAL A CA 1
ATOM 1465 C C . VAL A 1 181 ? 2.398 -20.281 -6.004 1 98.81 181 VAL A C 1
ATOM 1467 O O . VAL A 1 181 ? 1.378 -20.719 -6.543 1 98.81 181 VAL A O 1
ATOM 1470 N N . THR A 1 182 ? 3.555 -20.906 -6.145 1 98.88 182 THR A N 1
ATOM 1471 C CA . THR A 1 182 ? 3.695 -22.156 -6.859 1 98.88 182 THR A CA 1
ATOM 1472 C C . THR A 1 182 ? 2.885 -23.266 -6.18 1 98.88 182 THR A C 1
ATOM 1474 O O . THR A 1 182 ? 2.203 -24.047 -6.848 1 98.88 182 THR A O 1
ATOM 1477 N N . GLN A 1 183 ? 3.02 -23.344 -4.848 1 98.81 183 GLN A N 1
ATOM 1478 C CA . GLN A 1 183 ? 2.23 -24.312 -4.086 1 98.81 183 GLN A CA 1
ATOM 1479 C C . GLN A 1 183 ? 0.736 -24.078 -4.281 1 98.81 183 GLN A C 1
ATOM 1481 O O . GLN A 1 183 ? -0.033 -25.016 -4.449 1 98.81 183 GLN A O 1
ATOM 1486 N N . ALA A 1 184 ? 0.331 -22.828 -4.223 1 98.75 184 ALA A N 1
ATOM 1487 C CA . ALA A 1 184 ? -1.066 -22.484 -4.473 1 98.75 184 ALA A CA 1
ATOM 1488 C C . ALA A 1 184 ? -1.492 -22.906 -5.879 1 98.75 184 ALA A C 1
ATOM 1490 O O . ALA A 1 184 ? -2.574 -23.469 -6.066 1 98.75 184 ALA A O 1
ATOM 1491 N N . MET A 1 185 ? -0.654 -22.594 -6.832 1 98.88 185 MET A N 1
ATOM 1492 C CA . MET A 1 185 ? -0.954 -22.953 -8.211 1 98.88 185 MET A CA 1
ATOM 1493 C C . MET A 1 185 ? -1.14 -24.469 -8.344 1 98.88 185 MET A C 1
ATOM 1495 O O . MET A 1 185 ? -2.012 -24.922 -9.086 1 98.88 185 MET A O 1
ATOM 1499 N N . HIS A 1 186 ? -0.311 -25.234 -7.68 1 98.81 186 HIS A N 1
ATOM 1500 C CA . HIS A 1 186 ? -0.466 -26.688 -7.676 1 98.81 186 HIS A CA 1
ATOM 1501 C C . HIS A 1 186 ? -1.855 -27.078 -7.195 1 98.81 186 HIS A C 1
ATOM 1503 O O . HIS A 1 186 ? -2.48 -27.984 -7.77 1 98.81 186 HIS A O 1
ATOM 1509 N N . CYS A 1 187 ? -2.346 -26.469 -6.164 1 98.56 187 CYS A N 1
ATOM 1510 C CA . CYS A 1 187 ? -3.691 -26.75 -5.676 1 98.56 187 CYS A CA 1
ATOM 1511 C C . CYS A 1 187 ? -4.734 -26.438 -6.746 1 98.56 187 CYS A C 1
ATOM 1513 O O . CYS A 1 187 ? -5.691 -27.188 -6.922 1 98.56 187 CYS A O 1
ATOM 1515 N N . TYR A 1 188 ? -4.543 -25.328 -7.469 1 98.62 188 TYR A N 1
ATOM 1516 C CA . TYR A 1 188 ? -5.48 -24.953 -8.523 1 98.62 188 TYR A CA 1
ATOM 1517 C C . TYR A 1 188 ? -5.441 -25.953 -9.672 1 98.62 188 TYR A C 1
ATOM 1519 O O . TYR A 1 188 ? -6.48 -26.297 -10.242 1 98.62 188 TYR A O 1
ATOM 1527 N N . LEU A 1 189 ? -4.25 -26.422 -9.992 1 98.56 189 LEU A N 1
ATOM 1528 C CA . LEU A 1 189 ? -4.082 -27.391 -11.07 1 98.56 189 LEU A CA 1
ATOM 1529 C C . LEU A 1 189 ? -4.727 -28.719 -10.711 1 98.56 189 LEU A C 1
ATOM 1531 O O . LEU A 1 189 ? -5.09 -29.5 -11.602 1 98.56 189 LEU A O 1
ATOM 1535 N N . LYS A 1 190 ? -4.93 -28.938 -9.453 1 97.44 190 LYS A N 1
ATOM 1536 C CA . LYS A 1 190 ? -5.5 -30.203 -8.984 1 97.44 190 LYS A CA 1
ATOM 1537 C C . LYS A 1 190 ? -7.016 -30.094 -8.836 1 97.44 190 LYS A C 1
ATOM 1539 O O . LYS A 1 190 ? -7.691 -31.109 -8.602 1 97.44 190 LYS A O 1
ATOM 1544 N N . GLU A 1 191 ? -7.547 -28.922 -9.031 1 96.62 191 GLU A N 1
ATOM 1545 C CA . GLU A 1 191 ? -9 -28.766 -9.023 1 96.62 191 GLU A CA 1
ATOM 1546 C C . GLU A 1 191 ? -9.648 -29.688 -10.055 1 96.62 191 GLU A C 1
ATOM 1548 O O . GLU A 1 191 ? -9.312 -29.641 -11.242 1 96.62 191 GLU A O 1
ATOM 1553 N N . PRO A 1 192 ? -10.594 -30.469 -9.617 1 95.62 192 PRO A N 1
ATOM 1554 C CA . PRO A 1 192 ? -11.125 -31.516 -10.5 1 95.62 192 PRO A CA 1
ATOM 1555 C C . PRO A 1 192 ? -11.656 -30.953 -11.82 1 95.62 192 PRO A C 1
ATOM 1557 O O . PRO A 1 192 ? -11.414 -31.531 -12.883 1 95.62 192 PRO A O 1
ATOM 1560 N N . LYS A 1 193 ? -12.367 -29.875 -11.797 1 95.44 193 LYS A N 1
ATOM 1561 C CA . LYS A 1 193 ? -12.961 -29.297 -13 1 95.44 193 LYS A CA 1
ATOM 1562 C C . LYS A 1 193 ? -11.883 -28.906 -14.008 1 95.44 193 LYS A C 1
ATOM 1564 O O . LYS A 1 193 ? -12.094 -28.984 -15.219 1 95.44 193 LYS A O 1
ATOM 1569 N N . LEU A 1 194 ? -10.773 -28.484 -13.547 1 96.75 194 LEU A N 1
ATOM 1570 C CA . LEU A 1 194 ? -9.68 -28.047 -14.406 1 96.75 194 LEU A CA 1
ATOM 1571 C C . LEU A 1 194 ? -8.734 -29.203 -14.719 1 96.75 194 LEU A C 1
ATOM 1573 O O . LEU A 1 194 ? -8.32 -29.375 -15.867 1 96.75 194 LEU A O 1
ATOM 1577 N N . ALA A 1 195 ? -8.445 -30.016 -13.727 1 97.19 195 ALA A N 1
ATOM 1578 C CA . ALA A 1 195 ? -7.449 -31.094 -13.797 1 97.19 195 ALA A CA 1
ATOM 1579 C C . ALA A 1 195 ? -7.781 -32.094 -14.898 1 97.19 195 ALA A C 1
ATOM 1581 O O . ALA A 1 195 ? -6.883 -32.625 -15.547 1 97.19 195 ALA A O 1
ATOM 1582 N N . SER A 1 196 ? -9.055 -32.25 -15.156 1 95.44 196 SER A N 1
ATOM 1583 C CA . SER A 1 196 ? -9.5 -33.281 -16.109 1 95.44 196 SER A CA 1
ATOM 1584 C C . SER A 1 196 ? -9.172 -32.875 -17.531 1 95.44 196 SER A C 1
ATOM 1586 O O . SER A 1 196 ? -9.148 -33.719 -18.438 1 95.44 196 SER A O 1
ATOM 1588 N N . PHE A 1 197 ? -8.867 -31.656 -17.734 1 97.69 197 PHE A N 1
ATOM 1589 C CA . PHE A 1 197 ? -8.656 -31.188 -19.094 1 97.69 197 PHE A CA 1
ATOM 1590 C C . PHE A 1 197 ? -7.207 -30.766 -19.312 1 97.69 197 PHE A C 1
ATOM 1592 O O . PHE A 1 197 ? -6.777 -30.547 -20.438 1 97.69 197 PHE A O 1
ATOM 1599 N N . LEU A 1 198 ? -6.387 -30.766 -18.281 1 98.12 198 LEU A N 1
ATOM 1600 C CA . LEU A 1 198 ? -5.035 -30.219 -18.375 1 98.12 198 LEU A CA 1
ATOM 1601 C C . LEU A 1 198 ? -4.09 -31.219 -19.031 1 98.12 198 LEU A C 1
ATOM 1603 O O . LEU A 1 198 ? -4.16 -32.406 -18.766 1 98.12 198 LEU A O 1
ATOM 1607 N N . THR A 1 199 ? -3.289 -30.75 -19.906 1 97.94 199 THR A N 1
ATOM 1608 C CA . THR A 1 199 ? -2.193 -31.516 -20.484 1 97.94 199 THR A CA 1
ATOM 1609 C C . THR A 1 199 ? -0.916 -31.328 -19.672 1 97.94 199 THR A C 1
ATOM 1611 O O . THR A 1 199 ? -0.81 -30.391 -18.875 1 97.94 199 THR A O 1
ATOM 1614 N N . PRO A 1 200 ? 0.046 -32.219 -19.812 1 97.81 200 PRO A N 1
ATOM 1615 C CA . PRO A 1 200 ? 1.334 -32.031 -19.156 1 97.81 200 PRO A CA 1
ATOM 1616 C C . PRO A 1 200 ? 1.957 -30.672 -19.469 1 97.81 200 PRO A C 1
ATOM 1618 O O . PRO A 1 200 ? 2.602 -30.062 -18.609 1 97.81 200 PRO A O 1
ATOM 1621 N N . LEU A 1 201 ? 1.729 -30.203 -20.656 1 98 201 LEU A N 1
ATOM 1622 C CA . LEU A 1 201 ? 2.254 -28.906 -21.031 1 98 201 LEU A CA 1
ATOM 1623 C C . LEU A 1 201 ? 1.588 -27.797 -20.219 1 98 201 LEU A C 1
ATOM 1625 O O . LEU A 1 201 ? 2.26 -26.875 -19.75 1 98 201 LEU A O 1
ATOM 1629 N N . ASP A 1 202 ? 0.264 -27.875 -20.062 1 98.5 202 ASP A N 1
ATOM 1630 C CA . ASP A 1 202 ? -0.454 -26.891 -19.25 1 98.5 202 ASP A CA 1
ATOM 1631 C C . ASP A 1 202 ? 0.102 -26.859 -17.828 1 98.5 202 ASP A C 1
ATOM 1633 O O . ASP A 1 202 ? 0.296 -25.781 -17.25 1 98.5 202 ASP A O 1
ATOM 1637 N N . ILE A 1 203 ? 0.346 -28.016 -17.312 1 98.75 203 ILE A N 1
ATOM 1638 C CA . ILE A 1 203 ? 0.814 -28.141 -15.93 1 98.75 203 ILE A CA 1
ATOM 1639 C C . ILE A 1 203 ? 2.213 -27.547 -15.805 1 98.75 203 ILE A C 1
ATOM 1641 O O . ILE A 1 203 ? 2.486 -26.781 -14.875 1 98.75 203 ILE A O 1
ATOM 1645 N N . MET A 1 204 ? 3.084 -27.875 -16.703 1 98.69 204 MET A N 1
ATOM 1646 C CA . MET A 1 204 ? 4.445 -27.359 -16.672 1 98.69 204 MET A CA 1
ATOM 1647 C C . MET A 1 204 ? 4.441 -25.828 -16.781 1 98.69 204 MET A C 1
ATOM 1649 O O . MET A 1 204 ? 5.152 -25.156 -16.047 1 98.69 204 MET A O 1
ATOM 1653 N N . LEU A 1 205 ? 3.625 -25.312 -17.734 1 98.75 205 LEU A N 1
ATOM 1654 C CA . LEU A 1 205 ? 3.518 -23.859 -17.922 1 98.75 205 LEU A CA 1
ATOM 1655 C C . LEU A 1 205 ? 3.004 -23.188 -16.656 1 98.75 205 LEU A C 1
ATOM 1657 O O . LEU A 1 205 ? 3.527 -22.141 -16.25 1 98.75 205 LEU A O 1
ATOM 1661 N N . GLY A 1 206 ? 1.968 -23.75 -16.031 1 98.81 206 GLY A N 1
ATOM 1662 C CA . GLY A 1 206 ? 1.419 -23.203 -14.805 1 98.81 206 GLY A CA 1
ATOM 1663 C C . GLY A 1 206 ? 2.434 -23.125 -13.68 1 98.81 206 GLY A C 1
ATOM 1664 O O . GLY A 1 206 ? 2.557 -22.094 -13.016 1 98.81 206 GLY A O 1
ATOM 1665 N N . LEU A 1 207 ? 3.178 -24.203 -13.508 1 98.88 207 LEU A N 1
ATOM 1666 C CA . LEU A 1 207 ? 4.156 -24.281 -12.43 1 98.88 207 LEU A CA 1
ATOM 1667 C C . LEU A 1 207 ? 5.316 -23.328 -12.68 1 98.88 207 LEU A C 1
ATOM 1669 O O . LEU A 1 207 ? 5.742 -22.609 -11.781 1 98.88 207 LEU A O 1
ATOM 1673 N N . LEU A 1 208 ? 5.812 -23.297 -13.898 1 98.81 208 LEU A N 1
ATOM 1674 C CA . LEU A 1 208 ? 6.93 -22.422 -14.234 1 98.81 208 LEU A CA 1
ATOM 1675 C C . LEU A 1 208 ? 6.523 -20.953 -14.125 1 98.81 208 LEU A C 1
ATOM 1677 O O . LEU A 1 208 ? 7.285 -20.125 -13.625 1 98.81 208 LEU A O 1
ATOM 1681 N N . ALA A 1 209 ? 5.336 -20.625 -14.633 1 98.88 209 ALA A N 1
ATOM 1682 C CA . ALA A 1 209 ? 4.855 -19.25 -14.547 1 98.88 209 ALA A CA 1
ATOM 1683 C C . ALA A 1 209 ? 4.684 -18.812 -13.094 1 98.88 209 ALA A C 1
ATOM 1685 O O . ALA A 1 209 ? 5.008 -17.672 -12.742 1 98.88 209 ALA A O 1
ATOM 1686 N N . ALA A 1 210 ? 4.148 -19.672 -12.258 1 98.88 210 ALA A N 1
ATOM 1687 C CA . ALA A 1 210 ? 3.986 -19.359 -10.836 1 98.88 210 ALA A CA 1
ATOM 1688 C C . ALA A 1 210 ? 5.336 -19.109 -10.172 1 98.88 210 ALA A C 1
ATOM 1690 O O . ALA A 1 210 ? 5.477 -18.172 -9.375 1 98.88 210 ALA A O 1
ATOM 1691 N N . ALA A 1 211 ? 6.293 -19.875 -10.516 1 98.75 211 ALA A N 1
ATOM 1692 C CA . ALA A 1 211 ? 7.621 -19.781 -9.922 1 98.75 211 ALA A CA 1
ATOM 1693 C C . ALA A 1 211 ? 8.328 -18.5 -10.383 1 98.75 211 ALA A C 1
ATOM 1695 O O . ALA A 1 211 ? 9.125 -17.922 -9.641 1 98.75 211 ALA A O 1
ATOM 1696 N N . ALA A 1 212 ? 8.008 -18.047 -11.57 1 98.62 212 ALA A N 1
ATOM 1697 C CA . ALA A 1 212 ? 8.828 -17 -12.164 1 98.62 212 ALA A CA 1
ATOM 1698 C C . ALA A 1 212 ? 8.055 -15.688 -12.281 1 98.62 212 ALA A C 1
ATOM 1700 O O . ALA A 1 212 ? 8.594 -14.68 -12.742 1 98.62 212 ALA A O 1
ATOM 1701 N N . HIS A 1 213 ? 6.828 -15.602 -11.867 1 98.31 213 HIS A N 1
ATOM 1702 C CA . HIS A 1 213 ? 5.938 -14.484 -12.164 1 98.31 213 HIS A CA 1
ATOM 1703 C C . HIS A 1 213 ? 6.473 -13.188 -11.578 1 98.31 213 HIS A C 1
ATOM 1705 O O . HIS A 1 213 ? 6.145 -12.102 -12.062 1 98.31 213 HIS A O 1
ATOM 1711 N N . ASP A 1 214 ? 7.336 -13.25 -10.523 1 97.25 214 ASP A N 1
ATOM 1712 C CA . ASP A 1 214 ? 7.895 -12.086 -9.852 1 97.25 214 ASP A CA 1
ATOM 1713 C C . ASP A 1 214 ? 9.414 -12.156 -9.797 1 97.25 214 ASP A C 1
ATOM 1715 O O . ASP A 1 214 ? 10.039 -11.594 -8.891 1 97.25 214 ASP A O 1
ATOM 1719 N N . VAL A 1 215 ? 10.008 -12.906 -10.711 1 97.44 215 VAL A N 1
ATOM 1720 C CA . VAL A 1 215 ? 11.461 -13.055 -10.711 1 97.44 215 VAL A CA 1
ATOM 1721 C C . VAL A 1 215 ? 12.117 -11.688 -10.906 1 97.44 215 VAL A C 1
ATOM 1723 O O . VAL A 1 215 ? 11.633 -10.859 -11.68 1 97.44 215 VAL A O 1
ATOM 1726 N N . ASP A 1 216 ? 13.141 -11.352 -10.125 1 93.88 216 ASP A N 1
ATOM 1727 C CA . ASP A 1 216 ? 13.953 -10.141 -10.188 1 93.88 216 ASP A CA 1
ATOM 1728 C C . ASP A 1 216 ? 13.117 -8.906 -9.844 1 93.88 216 ASP A C 1
ATOM 1730 O O . ASP A 1 216 ? 13.398 -7.809 -10.328 1 93.88 216 ASP A O 1
ATOM 1734 N N . HIS A 1 217 ? 12.109 -9.078 -9.062 1 92 217 HIS A N 1
ATOM 1735 C CA . HIS A 1 217 ? 11.266 -7.965 -8.648 1 92 217 HIS A CA 1
ATOM 1736 C C . HIS A 1 217 ? 12.055 -6.934 -7.852 1 92 217 HIS A C 1
ATOM 1738 O O . HIS A 1 217 ? 12.711 -7.277 -6.863 1 92 217 HIS A O 1
ATOM 1744 N N . PRO A 1 218 ? 11.977 -5.715 -8.203 1 85.62 218 PRO A N 1
ATOM 1745 C CA . PRO A 1 218 ? 12.797 -4.695 -7.543 1 85.62 218 PRO A CA 1
ATOM 1746 C C . PRO A 1 218 ? 12.266 -4.316 -6.16 1 85.62 218 PRO A C 1
ATOM 1748 O O . PRO A 1 218 ? 12.906 -3.553 -5.438 1 85.62 218 PRO A O 1
ATOM 1751 N N . GLY A 1 219 ? 11.086 -4.828 -5.809 1 82.19 219 GLY A N 1
ATOM 1752 C CA . GLY A 1 219 ? 10.547 -4.547 -4.488 1 82.19 219 GLY A CA 1
ATOM 1753 C C . GLY A 1 219 ? 9.703 -3.285 -4.445 1 82.19 219 GLY A C 1
ATOM 1754 O O . GLY A 1 219 ? 9.328 -2.816 -3.369 1 82.19 219 GLY A O 1
ATOM 1755 N N . VAL A 1 220 ? 9.469 -2.68 -5.586 1 77.06 220 VAL A N 1
ATOM 1756 C CA . VAL A 1 220 ? 8.633 -1.487 -5.699 1 77.06 220 VAL A CA 1
ATOM 1757 C C . VAL A 1 220 ? 7.535 -1.722 -6.734 1 77.06 220 VAL A C 1
ATOM 1759 O O . VAL A 1 220 ? 7.633 -2.637 -7.555 1 77.06 220 VAL A O 1
ATOM 1762 N N . ASN A 1 221 ? 6.441 -0.927 -6.539 1 75 221 ASN A N 1
ATOM 1763 C CA . ASN A 1 221 ? 5.344 -1.117 -7.48 1 75 221 ASN A CA 1
ATOM 1764 C C . ASN A 1 221 ? 5.551 -0.304 -8.758 1 75 221 ASN A C 1
ATOM 1766 O O . ASN A 1 221 ? 6.457 0.525 -8.828 1 75 221 ASN A O 1
ATOM 1770 N N . GLN A 1 222 ? 4.754 -0.615 -9.719 1 73.5 222 GLN A N 1
ATOM 1771 C CA . GLN A 1 222 ? 4.91 -0.04 -11.055 1 73.5 222 GLN A CA 1
ATOM 1772 C C . GLN A 1 222 ? 4.766 1.479 -11.016 1 73.5 222 GLN A C 1
ATOM 1774 O O . GLN A 1 222 ? 5.547 2.197 -11.641 1 73.5 222 GLN A O 1
ATOM 1779 N N . PRO A 1 223 ? 3.789 2.086 -10.289 1 66.5 223 PRO A N 1
ATOM 1780 C CA . PRO A 1 223 ? 3.695 3.547 -10.242 1 66.5 223 PRO A CA 1
ATOM 1781 C C . PRO A 1 223 ? 4.965 4.203 -9.711 1 66.5 223 PRO A C 1
ATOM 1783 O O . PRO A 1 223 ? 5.367 5.266 -10.203 1 66.5 223 PRO A O 1
ATOM 1786 N N . PHE A 1 224 ? 5.527 3.561 -8.859 1 68.06 224 PHE A N 1
ATOM 1787 C CA . PHE A 1 224 ? 6.793 4.07 -8.344 1 68.06 224 PHE A CA 1
ATOM 1788 C C . PHE A 1 224 ? 7.859 4.074 -9.43 1 68.06 224 PHE A C 1
ATOM 1790 O O . PHE A 1 224 ? 8.617 5.039 -9.562 1 68.06 224 PHE A O 1
ATOM 1797 N N . LEU A 1 225 ? 7.895 3.004 -10.195 1 72.62 225 LEU A N 1
ATOM 1798 C CA . LEU A 1 225 ? 8.875 2.904 -11.273 1 72.62 225 LEU A CA 1
ATOM 1799 C C . LEU A 1 225 ? 8.641 3.99 -12.32 1 72.62 225 LEU A C 1
ATOM 1801 O O . LEU A 1 225 ? 9.586 4.609 -12.797 1 72.62 225 LEU A O 1
ATOM 1805 N N . ILE A 1 226 ? 7.445 4.215 -12.539 1 69.38 226 ILE A N 1
ATOM 1806 C CA . ILE A 1 226 ? 7.086 5.199 -13.547 1 69.38 226 ILE A CA 1
ATOM 1807 C C . ILE A 1 226 ? 7.391 6.605 -13.039 1 69.38 226 ILE A C 1
ATOM 1809 O O . ILE A 1 226 ? 8.008 7.41 -13.734 1 69.38 226 ILE A O 1
ATOM 1813 N N . LYS A 1 227 ? 7.023 6.84 -11.734 1 63.53 227 LYS A N 1
ATOM 1814 C CA . LYS A 1 227 ? 7.203 8.156 -11.133 1 63.53 227 LYS A CA 1
ATOM 1815 C C . LYS A 1 227 ? 8.688 8.5 -11 1 63.53 227 LYS A C 1
ATOM 1817 O O . LYS A 1 227 ? 9.062 9.672 -11.086 1 63.53 227 LYS A O 1
ATOM 1822 N N . THR A 1 228 ? 9.5 7.473 -10.883 1 65.94 228 THR A N 1
ATOM 1823 C CA . THR A 1 228 ? 10.93 7.691 -10.68 1 65.94 228 THR A CA 1
ATOM 1824 C C . THR A 1 228 ? 11.688 7.52 -11.992 1 65.94 228 THR A C 1
ATOM 1826 O O . THR A 1 228 ? 12.922 7.477 -12 1 65.94 228 THR A O 1
ATOM 1829 N N . ASN A 1 229 ? 10.969 7.359 -13.086 1 69.56 229 ASN A N 1
ATOM 1830 C CA . ASN A 1 229 ? 11.562 7.184 -14.406 1 69.56 229 ASN A CA 1
ATOM 1831 C C . ASN A 1 229 ? 12.602 6.066 -14.406 1 69.56 229 ASN A C 1
ATOM 1833 O O . ASN A 1 229 ? 13.703 6.238 -14.945 1 69.56 229 ASN A O 1
ATOM 1837 N N . HIS A 1 230 ? 12.297 5.109 -13.68 1 72.12 230 HIS A N 1
ATOM 1838 C CA . HIS A 1 230 ? 13.164 3.938 -13.664 1 72.12 230 HIS A CA 1
ATOM 1839 C C . HIS A 1 230 ? 13.336 3.363 -15.07 1 72.12 230 HIS A C 1
ATOM 1841 O O . HIS A 1 230 ? 12.406 3.4 -15.875 1 72.12 230 HIS A O 1
ATOM 1847 N 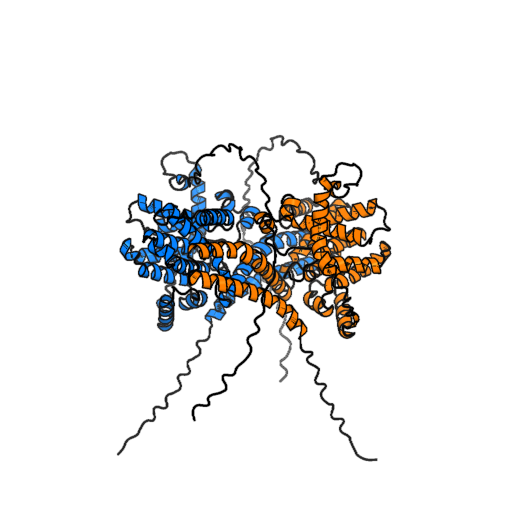N . HIS A 1 231 ? 14.477 2.801 -15.445 1 75.62 231 HIS A N 1
ATOM 1848 C CA . HIS A 1 231 ? 14.805 2.326 -16.781 1 75.62 231 HIS A CA 1
ATOM 1849 C C . HIS A 1 231 ? 13.82 1.259 -17.25 1 75.62 231 HIS A C 1
ATOM 1851 O O . HIS A 1 231 ? 13.469 1.21 -18.422 1 75.62 231 HIS A O 1
ATOM 1857 N N . LEU A 1 232 ? 13.336 0.48 -16.375 1 76.25 232 LEU A N 1
ATOM 1858 C CA . LEU A 1 232 ? 12.383 -0.572 -16.703 1 76.25 232 LEU A CA 1
ATOM 1859 C C . LEU A 1 232 ? 11.078 0.023 -17.219 1 76.25 232 LEU A C 1
ATOM 1861 O O . LEU A 1 232 ? 10.445 -0.543 -18.109 1 76.25 232 LEU A O 1
ATOM 1865 N N . ALA A 1 233 ? 10.648 1.1 -16.578 1 75.38 233 ALA A N 1
ATOM 1866 C CA . ALA A 1 233 ? 9.414 1.753 -17.016 1 75.38 233 ALA A CA 1
ATOM 1867 C C . ALA A 1 233 ? 9.531 2.238 -18.453 1 75.38 233 ALA A C 1
ATOM 1869 O O . ALA A 1 233 ? 8.594 2.088 -19.25 1 75.38 233 ALA A O 1
ATOM 1870 N N . ASN A 1 234 ? 10.688 2.789 -18.766 1 73.88 234 ASN A N 1
ATOM 1871 C CA . ASN A 1 234 ? 10.938 3.26 -20.125 1 73.88 234 ASN A CA 1
ATOM 1872 C C . ASN A 1 234 ? 11.031 2.1 -21.125 1 73.88 234 ASN A C 1
ATOM 1874 O O . ASN A 1 234 ? 10.492 2.172 -22.219 1 73.88 234 ASN A O 1
ATOM 1878 N N . LEU A 1 235 ? 11.688 1.11 -20.703 1 71.25 235 LEU A N 1
ATOM 1879 C CA . LEU A 1 235 ? 11.922 -0.057 -21.547 1 71.25 235 LEU A CA 1
ATOM 1880 C C . LEU A 1 235 ? 10.602 -0.686 -21.984 1 71.25 235 LEU A C 1
ATOM 1882 O O . LEU A 1 235 ? 10.469 -1.121 -23.125 1 71.25 235 LEU A O 1
ATOM 1886 N N . TYR A 1 236 ? 9.633 -0.679 -21.172 1 73.19 236 TYR A N 1
ATOM 1887 C CA . TYR A 1 236 ? 8.383 -1.372 -21.453 1 73.19 236 TYR A CA 1
ATOM 1888 C C . TYR A 1 236 ? 7.246 -0.379 -21.656 1 73.19 236 TYR A C 1
ATOM 1890 O O . TYR A 1 236 ? 6.07 -0.734 -21.531 1 73.19 236 TYR A O 1
ATOM 1898 N N . GLN A 1 237 ? 7.543 0.815 -21.797 1 74.12 237 GLN A N 1
ATOM 1899 C CA . GLN A 1 237 ? 6.617 1.884 -22.172 1 74.12 237 GLN A CA 1
ATOM 1900 C C . GLN A 1 237 ? 5.473 1.989 -21.172 1 74.12 237 GLN A C 1
ATOM 1902 O O . GLN A 1 237 ? 4.309 2.109 -21.562 1 74.12 237 GLN A O 1
ATOM 1907 N N . ASN A 1 238 ? 5.773 1.719 -19.984 1 67.81 238 ASN A N 1
ATOM 1908 C CA . ASN A 1 238 ? 4.902 1.949 -18.844 1 67.81 238 ASN A CA 1
ATOM 1909 C C . ASN A 1 238 ? 3.703 1.009 -18.859 1 67.81 238 ASN A C 1
ATOM 1911 O O . ASN A 1 238 ? 2.672 1.305 -18.25 1 67.81 238 ASN A O 1
ATOM 1915 N N . MET A 1 239 ? 3.807 -0.042 -19.672 1 72.62 239 MET A N 1
ATOM 1916 C CA . MET A 1 239 ? 2.734 -1.03 -19.703 1 72.62 239 MET A CA 1
ATOM 1917 C C . MET A 1 239 ? 3.197 -2.352 -19.094 1 72.62 239 MET A C 1
ATOM 1919 O O . MET A 1 239 ? 4.105 -2.996 -19.625 1 72.62 239 MET A O 1
ATOM 1923 N N . SER A 1 240 ? 2.529 -2.693 -18.078 1 83.56 240 SER A N 1
ATOM 1924 C CA . SER A 1 240 ? 2.875 -3.939 -17.406 1 83.56 240 SER A CA 1
ATOM 1925 C C . SER A 1 240 ? 4.387 -4.094 -17.266 1 83.56 240 SER A C 1
ATOM 1927 O O . SER A 1 240 ? 4.941 -5.133 -17.625 1 83.56 240 SER A O 1
ATOM 1929 N N . VAL A 1 241 ? 5.023 -3.111 -16.859 1 85.75 241 VAL A N 1
ATOM 1930 C CA . VAL A 1 241 ? 6.477 -2.975 -16.812 1 85.75 241 VAL A CA 1
ATOM 1931 C C . VAL A 1 241 ? 7.082 -4.156 -16.062 1 85.75 241 VAL A C 1
ATOM 1933 O O . VAL A 1 241 ? 7.98 -4.832 -16.578 1 85.75 241 VAL A O 1
ATOM 1936 N N . LEU A 1 242 ? 6.617 -4.465 -14.914 1 89.94 242 LEU A N 1
ATOM 1937 C CA . LEU A 1 242 ? 7.191 -5.508 -14.062 1 89.94 242 LEU A CA 1
ATOM 1938 C C . LEU A 1 242 ? 6.945 -6.891 -14.664 1 89.94 242 LEU A C 1
ATOM 1940 O O . LEU A 1 242 ? 7.867 -7.703 -14.758 1 89.94 242 LEU A O 1
ATOM 1944 N N . GLU A 1 243 ? 5.785 -7.156 -15.164 1 92.94 243 GLU A N 1
ATOM 1945 C CA . GLU A 1 243 ? 5.445 -8.477 -15.688 1 92.94 243 GLU A CA 1
ATOM 1946 C C . GLU A 1 243 ? 6.227 -8.773 -16.969 1 92.94 243 GLU A C 1
ATOM 1948 O O . GLU A 1 243 ? 6.648 -9.914 -17.188 1 92.94 243 GLU A O 1
ATOM 1953 N N . ASN A 1 244 ? 6.359 -7.727 -17.766 1 91.12 244 ASN A N 1
ATOM 1954 C CA . ASN A 1 244 ? 7.207 -7.906 -18.938 1 91.12 244 ASN A CA 1
ATOM 1955 C C . ASN A 1 244 ? 8.648 -8.219 -18.547 1 91.12 244 ASN A C 1
ATOM 1957 O O . ASN A 1 244 ? 9.297 -9.062 -19.172 1 91.12 244 ASN A O 1
ATOM 1961 N N . HIS A 1 245 ? 9.094 -7.539 -17.594 1 91.81 245 HIS A N 1
ATOM 1962 C CA . HIS A 1 245 ? 10.445 -7.77 -17.094 1 91.81 245 HIS A CA 1
ATOM 1963 C C . HIS A 1 245 ? 10.609 -9.195 -16.578 1 91.81 245 HIS A C 1
ATOM 1965 O O . HIS A 1 245 ? 11.602 -9.859 -16.875 1 91.81 245 HIS A O 1
ATOM 1971 N N . HIS A 1 246 ? 9.695 -9.664 -15.773 1 96.25 246 HIS A N 1
ATOM 1972 C CA . HIS A 1 246 ? 9.734 -11.016 -15.234 1 96.25 246 HIS A CA 1
ATOM 1973 C C . HIS A 1 246 ? 9.727 -12.055 -16.359 1 96.25 246 HIS A C 1
ATOM 1975 O O . HIS A 1 246 ? 10.477 -13.039 -16.312 1 96.25 246 HIS A O 1
ATOM 1981 N N . TRP A 1 247 ? 8.898 -11.836 -17.344 1 95.56 247 TRP A N 1
ATOM 1982 C CA . TRP A 1 247 ? 8.805 -12.734 -18.484 1 95.56 247 TRP A CA 1
ATOM 1983 C C . TRP A 1 247 ? 10.125 -12.812 -19.234 1 95.56 247 TRP A C 1
ATOM 1985 O O . TRP A 1 247 ? 10.641 -13.906 -19.484 1 95.56 247 TRP A O 1
ATOM 1995 N N . ARG A 1 248 ? 10.703 -11.688 -19.516 1 93.25 248 ARG A N 1
ATOM 1996 C CA . ARG A 1 248 ? 11.953 -11.641 -20.266 1 93.25 248 ARG A CA 1
ATOM 1997 C C . ARG A 1 248 ? 13.086 -12.289 -19.484 1 93.25 248 ARG A C 1
ATOM 1999 O O . ARG A 1 248 ? 13.914 -13.008 -20.047 1 93.25 248 ARG A O 1
ATOM 2006 N N . SER A 1 249 ? 13.117 -12 -18.219 1 94.81 249 SER A N 1
ATOM 2007 C CA . SER A 1 249 ? 14.125 -12.617 -17.359 1 94.81 249 SER A CA 1
ATOM 2008 C C . SER A 1 249 ? 13.992 -14.133 -17.359 1 94.81 249 SER A C 1
ATOM 2010 O O . SER A 1 249 ? 14.992 -14.852 -17.422 1 94.81 249 SER A O 1
ATOM 2012 N N . THR A 1 250 ? 12.805 -14.578 -17.344 1 97.38 250 THR A N 1
ATOM 2013 C CA . THR A 1 250 ? 12.539 -16.016 -17.312 1 97.38 250 THR A CA 1
ATOM 2014 C C . THR A 1 250 ? 13 -16.672 -18.609 1 97.38 250 THR A C 1
ATOM 2016 O O . THR A 1 250 ? 13.648 -17.734 -18.578 1 97.38 250 THR A O 1
ATOM 2019 N N . ILE A 1 251 ? 12.688 -16.094 -19.703 1 96.12 251 ILE A N 1
ATOM 2020 C CA . ILE A 1 251 ? 13.086 -16.625 -21.016 1 96.12 251 ILE A CA 1
ATOM 2021 C C . ILE A 1 251 ? 14.609 -16.656 -21.109 1 96.12 251 ILE A C 1
ATOM 2023 O O . ILE A 1 251 ? 15.188 -17.609 -21.625 1 96.12 251 ILE A O 1
ATOM 2027 N N . GLY A 1 252 ? 15.188 -15.57 -20.641 1 94.94 252 GLY A N 1
ATOM 2028 C CA . GLY A 1 252 ? 16.641 -15.547 -20.609 1 94.94 252 GLY A CA 1
ATOM 2029 C C . GLY A 1 252 ? 17.25 -16.719 -19.844 1 94.94 252 GLY A C 1
ATOM 2030 O O . GLY A 1 252 ? 18.172 -17.375 -20.328 1 94.94 252 GLY A O 1
ATOM 2031 N N . MET A 1 253 ? 16.766 -17.016 -18.734 1 96.38 253 MET A N 1
ATOM 2032 C CA . MET A 1 253 ? 17.266 -18.094 -17.906 1 96.38 253 MET A CA 1
ATOM 2033 C C . MET A 1 253 ? 16.969 -19.453 -18.547 1 96.38 253 MET A C 1
ATOM 2035 O O . MET A 1 253 ? 17.781 -20.375 -18.469 1 96.38 253 MET A O 1
ATOM 2039 N N . LEU A 1 254 ? 15.781 -19.562 -19.141 1 96.38 254 LEU A N 1
ATOM 2040 C CA . LEU A 1 254 ? 15.406 -20.797 -19.828 1 96.38 254 LEU A CA 1
ATOM 2041 C C . LEU A 1 254 ? 16.375 -21.109 -20.953 1 96.38 254 LEU A C 1
ATOM 2043 O O . LEU A 1 254 ? 16.828 -22.25 -21.109 1 96.38 254 LEU A O 1
ATOM 2047 N N . ARG A 1 255 ? 16.703 -20.156 -21.688 1 94.38 255 ARG A N 1
ATOM 2048 C CA . ARG A 1 255 ? 17.625 -20.312 -22.828 1 94.38 255 ARG A CA 1
ATOM 2049 C C . ARG A 1 255 ? 19.047 -20.562 -22.344 1 94.38 255 ARG A C 1
ATOM 2051 O O . ARG A 1 255 ? 19.75 -21.422 -22.891 1 94.38 255 ARG A O 1
ATOM 2058 N N . GLU A 1 256 ? 19.422 -19.828 -21.344 1 93.75 256 GLU A N 1
ATOM 2059 C CA . GLU A 1 256 ? 20.766 -19.984 -20.797 1 93.75 256 GLU A CA 1
ATOM 2060 C C . GLU A 1 256 ? 20.969 -21.391 -20.234 1 93.75 256 GLU A C 1
ATOM 2062 O O . GLU A 1 256 ? 22.047 -21.984 -20.406 1 93.75 256 GLU A O 1
ATOM 2067 N N . SER A 1 257 ? 20.047 -21.922 -19.594 1 94.5 257 SER A N 1
ATOM 2068 C CA . SER A 1 257 ? 20.156 -23.234 -18.969 1 94.5 257 SER A CA 1
ATOM 2069 C C . SER A 1 257 ? 20.078 -24.344 -20.016 1 94.5 257 SER A C 1
ATOM 2071 O O . SER A 1 257 ? 20.469 -25.484 -19.734 1 94.5 257 SER A O 1
ATOM 2073 N N . ARG A 1 258 ? 19.453 -24.109 -21.188 1 95.62 258 ARG A N 1
ATOM 2074 C CA . ARG A 1 258 ? 19.234 -25.062 -22.266 1 95.62 258 ARG A CA 1
ATOM 2075 C C . ARG A 1 258 ? 18.328 -26.203 -21.812 1 95.62 258 ARG A C 1
ATOM 2077 O O . ARG A 1 258 ? 18.438 -27.328 -22.297 1 95.62 258 ARG A O 1
ATOM 2084 N N . LEU A 1 259 ? 17.469 -25.922 -20.891 1 97.12 259 LEU A N 1
ATOM 2085 C CA . LEU A 1 259 ? 16.578 -26.922 -20.312 1 97.12 259 LEU A CA 1
ATOM 2086 C C . LEU A 1 259 ? 15.711 -27.562 -21.406 1 97.12 259 LEU A C 1
ATOM 2088 O O . LEU A 1 259 ? 15.453 -28.766 -21.359 1 97.12 259 LEU A O 1
ATOM 2092 N N . LEU A 1 260 ? 15.289 -26.734 -22.359 1 97.31 260 LEU A N 1
ATOM 2093 C CA . LEU A 1 260 ? 14.352 -27.219 -23.375 1 97.31 260 LEU A CA 1
ATOM 2094 C C . LEU A 1 260 ? 15.039 -27.359 -24.719 1 97.31 260 LEU A C 1
ATOM 2096 O O . LEU A 1 260 ? 14.375 -27.469 -25.75 1 97.31 260 LEU A O 1
ATOM 2100 N N . ALA A 1 261 ? 16.328 -27.359 -24.766 1 95.19 261 ALA A N 1
ATOM 2101 C CA . ALA A 1 261 ? 17.109 -27.312 -26 1 95.19 261 ALA A CA 1
ATOM 2102 C C . ALA A 1 261 ? 16.859 -28.562 -26.844 1 95.19 261 ALA A C 1
ATOM 2104 O O . ALA A 1 261 ? 17.031 -28.531 -28.062 1 95.19 261 ALA A O 1
ATOM 2105 N N . HIS A 1 262 ? 16.516 -29.703 -26.234 1 96.5 262 HIS A N 1
ATOM 2106 C CA . HIS A 1 262 ? 16.312 -30.953 -26.953 1 96.5 262 HIS A CA 1
ATOM 2107 C C . HIS A 1 262 ? 14.945 -31 -27.625 1 96.5 262 HIS A C 1
ATOM 2109 O O . HIS A 1 262 ? 14.703 -31.844 -28.5 1 96.5 262 HIS A O 1
ATOM 2115 N N . LEU A 1 263 ? 14.016 -30.094 -27.266 1 96.5 263 LEU A N 1
ATOM 2116 C CA . LEU A 1 263 ? 12.688 -30.047 -27.859 1 96.5 263 LEU A CA 1
ATOM 2117 C C . LEU A 1 263 ? 12.703 -29.281 -29.188 1 96.5 263 LEU A C 1
ATOM 2119 O O . LEU A 1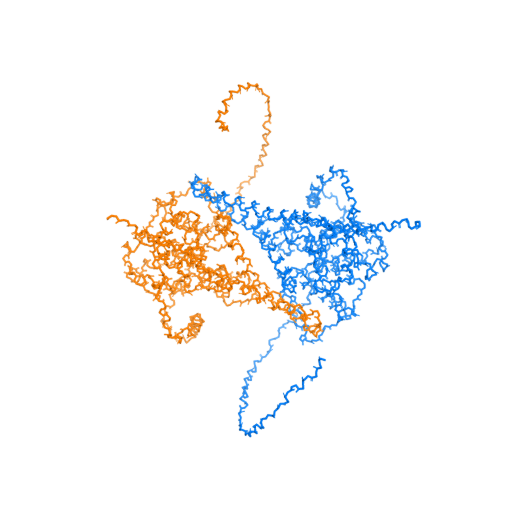 263 ? 13.594 -28.469 -29.422 1 96.5 263 LEU A O 1
ATOM 2123 N N . PRO A 1 264 ? 11.711 -29.578 -30.062 1 96.31 264 PRO A N 1
ATOM 2124 C CA . PRO A 1 264 ? 11.625 -28.828 -31.312 1 96.31 264 PRO A CA 1
ATOM 2125 C C . PRO A 1 264 ? 11.516 -27.328 -31.078 1 96.31 264 PRO A C 1
ATOM 2127 O O . PRO A 1 264 ? 10.828 -26.891 -30.156 1 96.31 264 PRO A O 1
ATOM 2130 N N . LYS A 1 265 ? 12.07 -26.547 -31.938 1 94.31 265 LYS A N 1
ATOM 2131 C CA . LYS A 1 265 ? 12.133 -25.094 -31.828 1 94.31 265 LYS A CA 1
ATOM 2132 C C . LYS A 1 265 ? 10.734 -24.484 -31.766 1 94.31 265 LYS A C 1
ATOM 2134 O O . LYS A 1 265 ? 10.508 -23.531 -31.016 1 94.31 265 LYS A O 1
ATOM 2139 N N . GLU A 1 266 ? 9.852 -24.984 -32.562 1 94.94 266 GLU A N 1
ATOM 2140 C CA . GLU A 1 266 ? 8.484 -24.484 -32.562 1 94.94 266 GLU A CA 1
ATOM 2141 C C . GLU A 1 266 ? 7.816 -24.672 -31.203 1 94.94 266 GLU A C 1
ATOM 2143 O O . GLU A 1 266 ? 7.078 -23.781 -30.75 1 94.94 266 GLU A O 1
ATOM 2148 N N . MET A 1 267 ? 8.125 -25.734 -30.594 1 94.56 267 MET A N 1
ATOM 2149 C CA . MET A 1 267 ? 7.551 -26.016 -29.281 1 94.56 267 MET A CA 1
ATOM 2150 C C . MET A 1 267 ? 8.156 -25.125 -28.219 1 94.56 267 MET A C 1
ATOM 2152 O O . MET A 1 267 ? 7.449 -24.641 -27.328 1 94.56 267 MET A O 1
ATOM 2156 N N . THR A 1 268 ? 9.438 -24.969 -28.281 1 96.31 268 THR A N 1
ATOM 2157 C CA . THR A 1 268 ? 10.117 -24.125 -27.312 1 96.31 268 THR A CA 1
ATOM 2158 C C . THR A 1 268 ? 9.625 -22.688 -27.422 1 96.31 268 THR A C 1
ATOM 2160 O O . THR A 1 268 ? 9.414 -22.016 -26.406 1 96.31 268 THR A O 1
ATOM 2163 N N . GLN A 1 269 ? 9.453 -22.219 -28.609 1 95.75 269 GLN A N 1
ATOM 2164 C CA . GLN A 1 269 ? 8.953 -20.859 -28.828 1 95.75 269 GLN A CA 1
ATOM 2165 C C . GLN A 1 269 ? 7.527 -20.719 -28.297 1 95.75 269 GLN A C 1
ATOM 2167 O O . GLN A 1 269 ? 7.184 -19.672 -27.734 1 95.75 269 GLN A O 1
ATOM 2172 N N . ASP A 1 270 ? 6.766 -21.672 -28.578 1 96.44 270 ASP A N 1
ATOM 2173 C CA . ASP A 1 270 ? 5.398 -21.656 -28.062 1 96.44 270 ASP A CA 1
ATOM 2174 C C . ASP A 1 270 ? 5.379 -21.625 -26.547 1 96.44 270 ASP A C 1
ATOM 2176 O O . ASP A 1 270 ? 4.578 -20.906 -25.938 1 96.44 270 ASP A O 1
ATOM 2180 N N . ILE A 1 271 ? 6.227 -22.406 -25.922 1 97.44 271 ILE A N 1
ATOM 2181 C CA . ILE A 1 271 ? 6.332 -22.453 -24.469 1 97.44 271 ILE A CA 1
ATOM 2182 C C . ILE A 1 271 ? 6.719 -21.062 -23.938 1 97.44 271 ILE A C 1
ATOM 2184 O O . ILE A 1 271 ? 6.129 -20.578 -22.984 1 97.44 271 ILE A O 1
ATOM 2188 N N . GLU A 1 272 ? 7.652 -20.469 -24.562 1 97.25 272 GLU A N 1
ATOM 2189 C CA . GLU A 1 272 ? 8.109 -19.141 -24.172 1 97.25 272 GLU A CA 1
ATOM 2190 C C . GLU A 1 272 ? 6.98 -18.109 -24.266 1 97.25 272 GLU A C 1
ATOM 2192 O O . GLU A 1 272 ? 6.82 -17.266 -23.391 1 97.25 272 GLU A O 1
ATOM 2197 N N . GLN A 1 273 ? 6.199 -18.219 -25.266 1 97.06 273 GLN A N 1
ATOM 2198 C CA . GLN A 1 273 ? 5.086 -17.312 -25.484 1 97.06 273 GLN A CA 1
ATOM 2199 C C . GLN A 1 273 ? 3.979 -17.547 -24.453 1 97.06 273 GLN A C 1
ATOM 2201 O O . GLN A 1 273 ? 3.412 -16.594 -23.922 1 97.06 273 GLN A O 1
ATOM 2206 N N . GLN A 1 274 ? 3.635 -18.766 -24.281 1 97.62 274 GLN A N 1
ATOM 2207 C CA . GLN A 1 274 ? 2.584 -19.094 -23.328 1 97.62 274 GLN A CA 1
ATOM 2208 C C . GLN A 1 274 ? 2.988 -18.703 -21.906 1 97.62 274 GLN A C 1
ATOM 2210 O O . GLN A 1 274 ? 2.154 -18.25 -21.109 1 97.62 274 GLN A O 1
ATOM 2215 N N . LEU A 1 275 ? 4.266 -18.859 -21.609 1 97.81 275 LEU A N 1
ATOM 2216 C CA . LEU A 1 275 ? 4.773 -18.406 -20.328 1 97.81 275 LEU A CA 1
ATOM 2217 C C . LEU A 1 275 ? 4.586 -16.906 -20.156 1 97.81 275 LEU A C 1
ATOM 2219 O O . LEU A 1 275 ? 4.18 -16.438 -19.094 1 97.81 275 LEU A O 1
ATOM 2223 N N . GLY A 1 276 ? 4.918 -16.219 -21.219 1 97.19 276 GLY A N 1
ATOM 2224 C CA . GLY A 1 276 ? 4.703 -14.789 -21.219 1 97.19 276 GLY A CA 1
ATOM 2225 C C . GLY A 1 276 ? 3.254 -14.398 -20.984 1 97.19 276 GLY A C 1
ATOM 2226 O O . GLY A 1 276 ? 2.965 -13.508 -20.172 1 97.19 276 GLY A O 1
ATOM 2227 N N . SER A 1 277 ? 2.398 -15.055 -21.672 1 97.31 277 SER A N 1
ATOM 2228 C CA . SER A 1 277 ? 0.964 -14.812 -21.547 1 97.31 277 SER A CA 1
ATOM 2229 C C . SER A 1 277 ? 0.487 -15.031 -20.109 1 97.31 277 SER A C 1
ATOM 2231 O O . SER A 1 277 ? -0.313 -14.25 -19.594 1 97.31 277 SER A O 1
ATOM 2233 N N . LEU A 1 278 ? 0.951 -16.047 -19.453 1 98.5 278 LEU A N 1
ATOM 2234 C CA . LEU A 1 278 ? 0.573 -16.344 -18.078 1 98.5 278 LEU A CA 1
ATOM 2235 C C . LEU A 1 278 ? 1.144 -15.312 -17.125 1 98.5 278 LEU A C 1
ATOM 2237 O O . LEU A 1 278 ? 0.426 -14.789 -16.266 1 98.5 278 LEU A O 1
ATOM 2241 N N . ILE A 1 279 ? 2.393 -14.977 -17.25 1 97.81 279 ILE A N 1
ATOM 2242 C CA . ILE A 1 279 ? 3.062 -14.039 -16.359 1 97.81 279 ILE A CA 1
ATOM 2243 C C . ILE A 1 279 ? 2.447 -12.648 -16.516 1 97.81 279 ILE A C 1
ATOM 2245 O O . ILE A 1 279 ? 2.193 -11.961 -15.523 1 97.81 279 ILE A O 1
ATOM 2249 N N . LEU A 1 280 ? 2.146 -12.266 -17.703 1 95 280 LEU A N 1
ATOM 2250 C CA . LEU A 1 280 ? 1.557 -10.953 -17.953 1 95 280 LEU A CA 1
ATOM 2251 C C . LEU A 1 280 ? 0.168 -10.852 -17.328 1 95 280 LEU A C 1
ATOM 2253 O O . LEU A 1 280 ? -0.262 -9.766 -16.938 1 95 280 LEU A O 1
ATOM 2257 N N . ALA A 1 281 ? -0.508 -11.922 -17.172 1 95 281 ALA A N 1
ATOM 2258 C CA . ALA A 1 281 ? -1.851 -11.945 -16.594 1 95 281 ALA A CA 1
ATOM 2259 C C . ALA A 1 281 ? -1.816 -11.609 -15.109 1 95 281 ALA A C 1
ATOM 2261 O O . ALA A 1 281 ? -2.842 -11.258 -14.523 1 95 281 ALA A O 1
ATOM 2262 N N . THR A 1 282 ? -0.657 -11.711 -14.43 1 95.5 282 THR A N 1
ATOM 2263 C CA . THR A 1 282 ? -0.558 -11.477 -12.992 1 95.5 282 THR A CA 1
ATOM 2264 C C . THR A 1 282 ? -0.52 -9.984 -12.688 1 95.5 282 THR A C 1
ATOM 2266 O O . THR A 1 282 ? -0.552 -9.586 -11.523 1 95.5 282 THR A O 1
ATOM 2269 N N . ASP A 1 283 ? -0.53 -9.164 -13.758 1 88.94 283 ASP A N 1
ATOM 2270 C CA . ASP A 1 283 ? -0.624 -7.719 -13.555 1 88.94 283 ASP A CA 1
ATOM 2271 C C . ASP A 1 283 ? -1.956 -7.336 -12.914 1 88.94 283 ASP A C 1
ATOM 2273 O O . ASP A 1 283 ? -3.01 -7.461 -13.539 1 88.94 283 ASP A O 1
ATOM 2277 N N . ILE A 1 284 ? -1.863 -6.863 -11.766 1 83.31 284 ILE A N 1
ATOM 2278 C CA . ILE A 1 284 ? -3.059 -6.574 -10.977 1 83.31 284 ILE A CA 1
ATOM 2279 C C . ILE A 1 284 ? -3.848 -5.445 -11.641 1 83.31 284 ILE A C 1
ATOM 2281 O O . ILE A 1 284 ? -5.059 -5.32 -11.43 1 83.31 284 ILE A O 1
ATOM 2285 N N . ASN A 1 285 ? -3.186 -4.605 -12.43 1 74.88 285 ASN A N 1
ATOM 2286 C CA . ASN A 1 285 ? -3.859 -3.502 -13.102 1 74.88 285 ASN A CA 1
ATOM 2287 C C . ASN A 1 285 ? -4.82 -4.008 -14.18 1 74.88 285 ASN A C 1
ATOM 2289 O O . ASN A 1 285 ? -5.703 -3.273 -14.625 1 74.88 285 ASN A O 1
ATOM 2293 N N . ARG A 1 286 ? -4.707 -5.223 -14.531 1 83.19 286 ARG A N 1
ATOM 2294 C CA . ARG A 1 286 ? -5.57 -5.809 -15.555 1 83.19 286 ARG A CA 1
ATOM 2295 C C . ARG A 1 286 ? -6.613 -6.73 -14.93 1 83.19 286 ARG A C 1
ATOM 2297 O O . ARG A 1 286 ? -7.32 -7.449 -15.633 1 83.19 286 ARG A O 1
ATOM 2304 N N . GLN A 1 287 ? -6.738 -6.727 -13.695 1 85.25 287 GLN A N 1
ATOM 2305 C CA . GLN A 1 287 ? -7.629 -7.633 -12.984 1 85.25 287 GLN A CA 1
ATOM 2306 C C . GLN A 1 287 ? -9.07 -7.484 -13.461 1 85.25 287 GLN A C 1
ATOM 2308 O O . GLN A 1 287 ? -9.773 -8.477 -13.664 1 85.25 287 GLN A O 1
ATOM 2313 N N . ASN A 1 288 ? -9.508 -6.273 -13.672 1 81.25 288 ASN A N 1
ATOM 2314 C CA . ASN A 1 288 ? -10.891 -6.047 -14.078 1 81.25 288 ASN A CA 1
ATOM 2315 C C . ASN A 1 288 ? -11.156 -6.605 -15.477 1 81.25 288 ASN A C 1
ATOM 2317 O O . ASN A 1 288 ? -12.266 -7.074 -15.758 1 81.25 288 ASN A O 1
ATOM 2321 N N . GLU A 1 289 ? -10.195 -6.484 -16.297 1 87.75 289 GLU A N 1
ATOM 2322 C CA . GLU A 1 289 ? -10.305 -7.051 -17.641 1 87.75 289 GLU A CA 1
ATOM 2323 C C . GLU A 1 289 ? -10.555 -8.555 -17.578 1 87.75 289 GLU A C 1
ATOM 2325 O O . GLU A 1 289 ? -11.469 -9.062 -18.234 1 87.75 289 GLU A O 1
ATOM 2330 N N . PHE A 1 290 ? -9.82 -9.234 -16.797 1 93.06 290 PHE A N 1
ATOM 2331 C CA . PHE A 1 290 ? -9.922 -10.688 -16.688 1 93.06 290 PHE A CA 1
ATOM 2332 C C . PHE A 1 290 ? -11.195 -11.086 -15.953 1 93.06 290 PHE A C 1
ATOM 2334 O O . PHE A 1 290 ? -11.852 -12.062 -16.328 1 93.06 290 PHE A O 1
ATOM 2341 N N . LEU A 1 291 ? -11.469 -10.328 -14.938 1 92.19 291 LEU A N 1
ATOM 2342 C CA . LEU A 1 291 ? -12.672 -10.609 -14.164 1 92.19 291 LEU A CA 1
ATOM 2343 C C . LEU A 1 291 ? -13.922 -10.461 -15.023 1 92.19 291 LEU A C 1
ATOM 2345 O O . LEU A 1 291 ? -14.828 -11.297 -14.969 1 92.19 291 LEU A O 1
ATOM 2349 N N . THR A 1 292 ? -13.977 -9.422 -15.789 1 90.12 292 THR A N 1
ATOM 2350 C CA . THR A 1 292 ? -15.109 -9.172 -16.672 1 90.12 292 THR A CA 1
ATOM 2351 C C . THR A 1 292 ? -15.258 -10.289 -17.703 1 90.12 292 THR A C 1
ATOM 2353 O O . THR A 1 292 ? -16.359 -10.766 -17.953 1 90.12 292 THR A O 1
ATOM 2356 N N . ARG A 1 293 ? -14.211 -10.672 -18.281 1 96.06 293 ARG A N 1
ATOM 2357 C CA . ARG A 1 293 ? -14.211 -11.75 -19.266 1 96.06 293 ARG A CA 1
ATOM 2358 C C . ARG A 1 293 ? -14.672 -13.062 -18.641 1 96.06 293 ARG A C 1
ATOM 2360 O O . ARG A 1 293 ? -15.461 -13.797 -19.234 1 96.06 293 ARG A O 1
ATOM 2367 N N . LEU A 1 294 ? -14.156 -13.367 -17.469 1 96.81 294 LEU A N 1
ATOM 2368 C CA . LEU A 1 294 ? -14.539 -14.586 -16.781 1 96.81 294 LEU A CA 1
ATOM 2369 C C . LEU A 1 294 ? -16.031 -14.586 -16.469 1 96.81 294 LEU A C 1
ATOM 2371 O O . LEU A 1 294 ? -16.719 -15.586 -16.688 1 96.81 294 LEU A O 1
ATOM 2375 N N . LYS A 1 295 ? -16.516 -13.477 -15.984 1 94.62 295 LYS A N 1
ATOM 2376 C CA . LYS A 1 295 ? -17.938 -13.344 -15.688 1 94.62 295 LYS A CA 1
ATOM 2377 C C . LYS A 1 295 ? -18.781 -13.586 -16.938 1 94.62 295 LYS A C 1
ATOM 2379 O O . LYS A 1 295 ? -19.812 -14.25 -16.875 1 94.62 295 LYS A O 1
ATOM 2384 N N . ALA A 1 296 ? -18.344 -13.008 -17.969 1 94.88 296 ALA A N 1
ATOM 2385 C CA . ALA A 1 296 ? -19.062 -13.164 -19.234 1 94.88 296 ALA A CA 1
ATOM 2386 C C . ALA A 1 296 ? -19.109 -14.625 -19.656 1 94.88 296 ALA A C 1
ATOM 2388 O O . ALA A 1 296 ? -20.172 -15.133 -20.047 1 94.88 296 ALA A O 1
ATOM 2389 N N . HIS A 1 297 ? -18 -15.305 -19.609 1 96.62 297 HIS A N 1
ATOM 2390 C CA . HIS A 1 297 ? -17.953 -16.719 -19.969 1 96.62 297 HIS A CA 1
ATOM 2391 C C . HIS A 1 297 ? -18.875 -17.547 -19.078 1 96.62 297 HIS A C 1
ATOM 2393 O O . HIS A 1 297 ? -19.562 -18.453 -19.562 1 96.62 297 HIS A O 1
ATOM 2399 N N . LEU A 1 298 ? -18.812 -17.25 -17.797 1 95.75 298 LEU A N 1
ATOM 2400 C CA . LEU A 1 298 ? -19.625 -18.016 -16.844 1 95.75 298 LEU A CA 1
ATOM 2401 C C . LEU A 1 298 ? -21.109 -17.734 -17.031 1 95.75 298 LEU A C 1
ATOM 2403 O O . LEU A 1 298 ? -21.938 -18.641 -16.922 1 95.75 298 LEU A O 1
ATOM 2407 N N . HIS A 1 299 ? -21.422 -16.531 -17.297 1 93.88 299 HIS A N 1
ATOM 2408 C CA . HIS A 1 299 ? -22.812 -16.156 -17.547 1 93.88 299 HIS A CA 1
ATOM 2409 C C . HIS A 1 299 ? -23.359 -16.828 -18.797 1 93.88 299 HIS A C 1
ATOM 2411 O O . HIS A 1 299 ? -24.484 -17.312 -18.797 1 93.88 299 HIS A O 1
ATOM 2417 N N . ASN A 1 300 ? -22.547 -16.859 -19.812 1 96.12 300 ASN A N 1
ATOM 2418 C CA . ASN A 1 300 ? -22.953 -17.406 -21.094 1 96.12 300 ASN A CA 1
ATOM 2419 C C . ASN A 1 300 ? -22.781 -18.922 -21.141 1 96.12 300 ASN A C 1
ATOM 2421 O O . ASN A 1 300 ? -23.219 -19.578 -22.094 1 96.12 300 ASN A O 1
ATOM 2425 N N . LYS A 1 301 ? -22.125 -19.469 -20.188 1 95.25 301 LYS A N 1
ATOM 2426 C CA . LYS A 1 301 ? -21.844 -20.906 -20.094 1 95.25 301 LYS A CA 1
ATOM 2427 C C . LYS A 1 301 ? -21.141 -21.406 -21.359 1 95.25 301 LYS A C 1
ATOM 2429 O O . LYS A 1 301 ? -21.531 -22.422 -21.922 1 95.25 301 LYS A O 1
ATOM 2434 N N . ASP A 1 302 ? -20.219 -20.656 -21.828 1 95.5 302 ASP A N 1
ATOM 2435 C CA . ASP A 1 302 ? -19.578 -20.984 -23.094 1 95.5 302 ASP A CA 1
ATOM 2436 C C . ASP A 1 302 ? -18.109 -21.328 -22.906 1 95.5 302 ASP A C 1
ATOM 2438 O O . ASP A 1 302 ? -17.328 -21.328 -23.859 1 95.5 302 ASP A O 1
ATOM 2442 N N . LEU A 1 303 ? -17.688 -21.531 -21.703 1 94.94 303 LEU A N 1
ATOM 2443 C CA . LEU A 1 303 ? -16.328 -21.969 -21.422 1 94.94 303 LEU A CA 1
ATOM 2444 C C . LEU A 1 303 ? -16.156 -23.453 -21.734 1 94.94 303 LEU A C 1
ATOM 2446 O O . LEU A 1 303 ? -16.781 -24.312 -21.109 1 94.94 303 LEU A O 1
ATOM 2450 N N . ARG A 1 304 ? -15.383 -23.703 -22.75 1 96.5 304 ARG A N 1
ATOM 2451 C CA . ARG A 1 304 ? -15.078 -25.078 -23.141 1 96.5 304 ARG A CA 1
ATOM 2452 C C . ARG A 1 304 ? -13.602 -25.391 -22.906 1 96.5 304 ARG A C 1
ATOM 2454 O O . ARG A 1 304 ? -12.75 -25.078 -23.734 1 96.5 304 ARG A O 1
ATOM 2461 N N . LEU A 1 305 ? -13.297 -26.172 -21.953 1 96.62 305 LEU A N 1
ATOM 2462 C CA . LEU A 1 305 ? -11.922 -26.422 -21.516 1 96.62 305 LEU A CA 1
ATOM 2463 C C . LEU A 1 305 ? -11.211 -27.359 -22.484 1 96.62 305 LEU A C 1
ATOM 2465 O O . LEU A 1 305 ? -9.984 -27.5 -22.438 1 96.62 305 LEU A O 1
ATOM 2469 N N . GLU A 1 306 ? -11.984 -27.969 -23.359 1 96.44 306 GLU A N 1
ATOM 2470 C CA . GLU A 1 306 ? -11.383 -28.75 -24.438 1 96.44 306 GLU A CA 1
ATOM 2471 C C . GLU A 1 306 ? -10.656 -27.828 -25.422 1 96.44 306 GLU A C 1
ATOM 2473 O O . GLU A 1 306 ? -9.734 -28.266 -26.125 1 96.44 306 GLU A O 1
ATOM 2478 N N . ASN A 1 307 ? -11.18 -26.656 -25.438 1 96.19 307 ASN A N 1
ATOM 2479 C CA . ASN A 1 307 ? -10.547 -25.641 -26.266 1 96.19 307 ASN A CA 1
ATOM 2480 C C . ASN A 1 307 ? -9.289 -25.078 -25.625 1 96.19 307 ASN A C 1
ATOM 2482 O O . ASN A 1 307 ? -9.328 -24.641 -24.469 1 96.19 307 ASN A O 1
ATOM 2486 N N . ILE A 1 308 ? -8.188 -25.047 -26.344 1 96.12 308 ILE A N 1
ATOM 2487 C CA . ILE A 1 308 ? -6.875 -24.656 -25.828 1 96.12 308 ILE A CA 1
ATOM 2488 C C . ILE A 1 308 ? -6.93 -23.203 -25.328 1 96.12 308 ILE A C 1
ATOM 2490 O O . ILE A 1 308 ? -6.316 -22.875 -24.312 1 96.12 308 ILE A O 1
ATOM 2494 N N . GLN A 1 309 ? -7.684 -22.344 -26.016 1 96.06 309 GLN A N 1
ATOM 2495 C CA . GLN A 1 309 ? -7.758 -20.938 -25.641 1 96.06 309 GLN A CA 1
ATOM 2496 C C . GLN A 1 309 ? -8.5 -20.766 -24.328 1 96.06 309 GLN A C 1
ATOM 2498 O O . GLN A 1 309 ? -8.07 -19.984 -23.469 1 96.06 309 GLN A O 1
ATOM 2503 N N . ASP A 1 310 ? -9.586 -21.438 -24.188 1 97.31 310 ASP A N 1
ATOM 2504 C CA . ASP A 1 310 ? -10.359 -21.359 -22.938 1 97.31 310 ASP A CA 1
ATOM 2505 C C . ASP A 1 310 ? -9.586 -21.969 -21.781 1 97.31 310 ASP A C 1
ATOM 2507 O O . ASP A 1 310 ? -9.617 -21.453 -20.656 1 97.31 310 ASP A O 1
ATOM 2511 N N . ARG A 1 311 ? -8.953 -23.047 -22.109 1 97.75 311 ARG A N 1
ATOM 2512 C CA . ARG A 1 311 ? -8.141 -23.703 -21.078 1 97.75 311 ARG A CA 1
ATOM 2513 C C . ARG A 1 311 ? -7.004 -22.797 -20.625 1 97.75 311 ARG A C 1
ATOM 2515 O O . ARG A 1 311 ? -6.742 -22.672 -19.422 1 97.75 311 ARG A O 1
ATOM 2522 N N . HIS A 1 312 ? -6.363 -22.188 -21.594 1 98.06 312 HIS A N 1
ATOM 2523 C CA . HIS A 1 312 ? -5.289 -21.25 -21.281 1 98.06 312 HIS A CA 1
ATOM 2524 C C . HIS A 1 312 ? -5.801 -20.062 -20.484 1 98.06 312 HIS A C 1
ATOM 2526 O O . HIS A 1 312 ? -5.129 -19.594 -19.562 1 98.06 312 HIS A O 1
ATOM 2532 N N . PHE A 1 313 ? -6.949 -19.609 -20.875 1 98.44 313 PHE A N 1
ATOM 2533 C CA . PHE A 1 313 ? -7.574 -18.516 -20.156 1 98.44 313 PHE A CA 1
ATOM 2534 C C . PHE A 1 313 ? -7.805 -18.891 -18.688 1 98.44 313 PHE A C 1
ATOM 2536 O O . PHE A 1 313 ? -7.535 -18.109 -17.781 1 98.44 313 PHE A O 1
ATOM 2543 N N . MET A 1 314 ? -8.266 -20.031 -18.438 1 98.31 314 MET A N 1
ATOM 2544 C CA . MET A 1 314 ? -8.531 -20.469 -17.062 1 98.31 314 MET A CA 1
ATOM 2545 C C . MET A 1 314 ? -7.23 -20.688 -16.312 1 98.31 314 MET A C 1
ATOM 2547 O O . MET A 1 314 ? -7.18 -20.5 -15.086 1 98.31 314 MET A O 1
ATOM 2551 N N . LEU A 1 315 ? -6.184 -21.109 -17.031 1 98.56 315 LEU A N 1
ATOM 2552 C CA . LEU A 1 315 ? -4.863 -21.188 -16.422 1 98.56 315 LEU A CA 1
ATOM 2553 C C . LEU A 1 315 ? -4.398 -19.797 -15.977 1 98.56 315 LEU A C 1
ATOM 2555 O O . LEU A 1 315 ? -3.775 -19.656 -14.922 1 98.56 315 LEU A O 1
ATOM 2559 N N . GLN A 1 316 ? -4.684 -18.781 -16.766 1 98.62 316 GLN A N 1
ATOM 2560 C CA . GLN A 1 316 ? -4.387 -17.406 -16.391 1 98.62 316 GLN A CA 1
ATOM 2561 C C . GLN A 1 316 ? -5.137 -17.016 -15.125 1 98.62 316 GLN A C 1
ATOM 2563 O O . GLN A 1 316 ? -4.562 -16.406 -14.227 1 98.62 316 GLN A O 1
ATOM 2568 N N . ILE A 1 317 ? -6.395 -17.344 -15.078 1 98.44 317 ILE A N 1
ATOM 2569 C CA . ILE A 1 317 ? -7.219 -17.016 -13.922 1 98.44 317 ILE A CA 1
ATOM 2570 C C . ILE A 1 317 ? -6.676 -17.719 -12.688 1 98.44 317 ILE A C 1
ATOM 2572 O O . ILE A 1 317 ? -6.594 -17.125 -11.609 1 98.44 317 ILE A O 1
ATOM 2576 N N . ALA A 1 318 ? -6.32 -18.953 -12.859 1 98.62 318 ALA A N 1
ATOM 2577 C CA . ALA A 1 318 ? -5.766 -19.734 -11.758 1 98.62 318 ALA A CA 1
ATOM 2578 C C . ALA A 1 318 ? -4.496 -19.078 -11.211 1 98.62 318 ALA A C 1
ATOM 2580 O O . ALA A 1 318 ? -4.32 -18.969 -9.992 1 98.62 318 ALA A O 1
ATOM 2581 N N . LEU A 1 319 ? -3.637 -18.703 -12.086 1 98.75 319 LEU A N 1
ATOM 2582 C CA . LEU A 1 319 ? -2.385 -18.094 -11.672 1 98.75 319 LEU A CA 1
ATOM 2583 C C . LEU A 1 319 ? -2.643 -16.75 -10.992 1 98.75 319 LEU A C 1
ATOM 2585 O O . LEU A 1 319 ? -1.979 -16.406 -10.008 1 98.75 319 LEU A O 1
ATOM 2589 N N . LYS A 1 320 ? -3.586 -15.953 -11.5 1 97.25 320 LYS A N 1
ATOM 2590 C CA . LYS A 1 320 ? -3.971 -14.695 -10.859 1 97.25 320 LYS A CA 1
ATOM 2591 C C . LYS A 1 320 ? -4.445 -14.93 -9.43 1 97.25 320 LYS A C 1
ATOM 2593 O O . LYS A 1 320 ? -4.055 -14.203 -8.516 1 97.25 320 LYS A O 1
ATOM 2598 N N . CYS A 1 321 ? -5.293 -15.953 -9.305 1 97.38 321 CYS A N 1
ATOM 2599 C CA . CYS A 1 321 ? -5.785 -16.297 -7.973 1 97.38 321 CYS A CA 1
ATOM 2600 C C . CYS A 1 321 ? -4.645 -16.734 -7.062 1 97.38 321 CYS A C 1
ATOM 2602 O O . CYS A 1 321 ? -4.566 -16.312 -5.91 1 97.38 321 CYS A O 1
ATOM 2604 N N . ALA A 1 322 ? -3.811 -17.531 -7.598 1 98.5 322 ALA A N 1
ATOM 2605 C CA . ALA A 1 322 ? -2.689 -18.031 -6.809 1 98.5 322 ALA A CA 1
ATOM 2606 C C . ALA A 1 322 ? -1.801 -16.891 -6.332 1 98.5 322 ALA A C 1
ATOM 2608 O O . ALA A 1 322 ? -1.313 -16.906 -5.199 1 98.5 322 ALA A O 1
ATOM 2609 N N . ASP A 1 323 ? -1.587 -15.922 -7.121 1 97.19 323 ASP A N 1
ATOM 2610 C CA . ASP A 1 323 ? -0.706 -14.789 -6.855 1 97.19 323 ASP A CA 1
ATOM 2611 C C . ASP A 1 323 ? -1.28 -13.891 -5.758 1 97.19 323 ASP A C 1
ATOM 2613 O O . ASP A 1 323 ? -0.534 -13.32 -4.961 1 97.19 323 ASP A O 1
ATOM 2617 N N . ILE A 1 324 ? -2.568 -13.766 -5.703 1 93.88 324 ILE A N 1
ATOM 2618 C CA . ILE A 1 324 ? -3.143 -12.812 -4.754 1 93.88 324 ILE A CA 1
ATOM 2619 C C . ILE A 1 324 ? -3.928 -13.562 -3.682 1 93.88 324 ILE A C 1
ATOM 2621 O O . ILE A 1 324 ? -4.871 -13.023 -3.1 1 93.88 324 ILE A O 1
ATOM 2625 N N . CYS A 1 325 ? -3.584 -14.766 -3.355 1 96.19 325 CYS A N 1
ATOM 2626 C CA . CYS A 1 325 ? -4.406 -15.625 -2.512 1 96.19 325 CYS A CA 1
ATOM 2627 C C . CYS A 1 325 ? -4.039 -15.461 -1.042 1 96.19 325 CYS A C 1
ATOM 2629 O O . CYS A 1 325 ? -4.617 -16.125 -0.174 1 96.19 325 CYS A O 1
ATOM 2631 N N . ASN A 1 326 ? -3.119 -14.578 -0.711 1 93.5 326 ASN A N 1
ATOM 2632 C CA . ASN A 1 326 ? -2.662 -14.414 0.665 1 93.5 326 ASN A CA 1
ATOM 2633 C C . ASN A 1 326 ? -3.832 -14.211 1.623 1 93.5 326 ASN A C 1
ATOM 2635 O O . ASN A 1 326 ? -3.877 -14.82 2.693 1 93.5 326 ASN A O 1
ATOM 2639 N N . PRO A 1 327 ? -4.816 -13.398 1.261 1 93.06 327 PRO A N 1
ATOM 2640 C CA . PRO A 1 327 ? -5.949 -13.18 2.164 1 93.06 327 PRO A CA 1
ATOM 2641 C C . PRO A 1 327 ? -6.801 -14.438 2.357 1 93.06 327 PRO A C 1
ATOM 2643 O O . PRO A 1 327 ? -7.648 -14.477 3.25 1 93.06 327 PRO A O 1
ATOM 2646 N N . CYS A 1 328 ? -6.582 -15.414 1.499 1 96.44 328 CYS A N 1
ATOM 2647 C CA . CYS A 1 328 ? -7.379 -16.625 1.551 1 96.44 328 CYS A CA 1
ATOM 2648 C C . CYS A 1 328 ? -6.617 -17.75 2.256 1 96.44 328 CYS A C 1
ATOM 2650 O O . CYS A 1 328 ? -7.133 -18.859 2.4 1 96.44 328 CYS A O 1
ATOM 2652 N N . ARG A 1 329 ? -5.406 -17.469 2.676 1 97.19 329 ARG A N 1
ATOM 2653 C CA . ARG A 1 329 ? -4.656 -18.422 3.475 1 97.19 329 ARG A CA 1
ATOM 2654 C C . ARG A 1 329 ? -5.148 -18.438 4.918 1 97.19 329 ARG A C 1
ATOM 2656 O O . ARG A 1 329 ? -6.012 -17.641 5.293 1 97.19 329 ARG A O 1
ATOM 2663 N N . ILE A 1 330 ? -4.691 -19.453 5.707 1 95.81 330 ILE A N 1
ATOM 2664 C CA . ILE A 1 330 ? -5.016 -19.453 7.129 1 95.81 330 ILE A CA 1
ATOM 2665 C C . ILE A 1 330 ? -4.52 -18.156 7.766 1 95.81 330 ILE A C 1
ATOM 2667 O O . ILE A 1 330 ? -3.564 -17.547 7.281 1 95.81 330 ILE A O 1
ATOM 2671 N N . TRP A 1 331 ? -5.094 -17.75 8.805 1 92.69 331 TRP A N 1
ATOM 2672 C CA . TRP A 1 331 ? -4.91 -16.422 9.398 1 92.69 331 TRP A CA 1
ATOM 2673 C C . TRP A 1 331 ? -3.434 -16.156 9.664 1 92.69 331 TRP A C 1
ATOM 2675 O O . TRP A 1 331 ? -2.918 -15.094 9.297 1 92.69 331 TRP A O 1
ATOM 2685 N N . GLU A 1 332 ? -2.758 -17.094 10.266 1 91.44 332 GLU A N 1
ATOM 2686 C CA . GLU A 1 332 ? -1.364 -16.906 10.648 1 91.44 332 GLU A CA 1
ATOM 2687 C C . GLU A 1 332 ? -0.495 -16.594 9.438 1 91.44 332 GLU A C 1
ATOM 2689 O O . GLU A 1 332 ? 0.36 -15.703 9.484 1 91.44 332 GLU A O 1
ATOM 2694 N N . MET A 1 333 ? -0.748 -17.297 8.391 1 93.88 333 MET A N 1
ATOM 2695 C CA . MET A 1 333 ? 0.009 -17.078 7.156 1 93.88 333 MET A CA 1
ATOM 2696 C C . MET A 1 333 ? -0.414 -15.789 6.473 1 93.88 333 MET A C 1
ATOM 2698 O O . MET A 1 333 ? 0.431 -15.031 5.988 1 93.88 333 MET A O 1
ATOM 2702 N N . SER A 1 334 ? -1.738 -15.555 6.434 1 92.25 334 SER A N 1
ATOM 2703 C CA . SER A 1 334 ? -2.271 -14.336 5.832 1 92.25 334 SER A CA 1
ATOM 2704 C C . SER A 1 334 ? -1.713 -13.094 6.516 1 92.25 334 SER A C 1
ATOM 2706 O O . SER A 1 334 ? -1.32 -12.133 5.848 1 92.25 334 SER A O 1
ATOM 2708 N N . LYS A 1 335 ? -1.687 -13.117 7.801 1 86 335 LYS A N 1
ATOM 2709 C CA . LYS A 1 335 ? -1.162 -12 8.578 1 86 335 LYS A CA 1
ATOM 2710 C C . LYS A 1 335 ? 0.324 -11.789 8.297 1 86 335 LYS A C 1
ATOM 2712 O O . LYS A 1 335 ? 0.771 -10.656 8.117 1 86 335 LYS A O 1
ATOM 2717 N N . GLN A 1 336 ? 1.098 -12.844 8.25 1 88.62 336 GLN A N 1
ATOM 2718 C CA . GLN A 1 336 ? 2.529 -12.75 7.988 1 88.62 336 GLN A CA 1
ATOM 2719 C C . GLN A 1 336 ? 2.801 -12.148 6.613 1 88.62 336 GLN A C 1
ATOM 2721 O O . GLN A 1 336 ? 3.67 -11.281 6.469 1 88.62 336 GLN A O 1
ATOM 2726 N N . TRP A 1 337 ? 2.082 -12.641 5.637 1 91.19 337 TRP A N 1
ATOM 2727 C CA . TRP A 1 337 ? 2.264 -12.094 4.293 1 91.19 337 TRP A CA 1
ATOM 2728 C C . TRP A 1 337 ? 1.852 -10.625 4.242 1 91.19 337 TRP A C 1
ATOM 2730 O O . TRP A 1 337 ? 2.496 -9.82 3.568 1 91.19 337 TRP A O 1
ATOM 2740 N N . SER A 1 338 ? 0.748 -10.281 4.926 1 83.38 338 SER A N 1
ATOM 2741 C CA . SER A 1 338 ? 0.303 -8.891 4.977 1 83.38 338 SER A CA 1
ATOM 2742 C C . SER A 1 338 ? 1.378 -7.988 5.574 1 83.38 338 SER A C 1
ATOM 2744 O O . SER A 1 338 ? 1.609 -6.883 5.082 1 83.38 338 SER A O 1
ATOM 2746 N N . GLU A 1 339 ? 1.999 -8.453 6.59 1 78.75 339 GLU A N 1
ATOM 2747 C CA . GLU A 1 339 ? 3.072 -7.695 7.227 1 78.75 339 GLU A CA 1
ATOM 2748 C C . GLU A 1 339 ? 4.258 -7.516 6.285 1 78.75 339 GLU A C 1
ATOM 2750 O O . GLU A 1 339 ? 4.871 -6.445 6.25 1 78.75 339 GLU A O 1
ATOM 2755 N N . ARG A 1 340 ? 4.559 -8.492 5.527 1 85.12 340 ARG A N 1
ATOM 2756 C CA . ARG A 1 340 ? 5.684 -8.445 4.602 1 85.12 340 ARG A CA 1
ATOM 2757 C C . ARG A 1 340 ? 5.398 -7.492 3.443 1 85.12 340 ARG A C 1
ATOM 2759 O O . ARG A 1 340 ? 6.289 -6.773 2.988 1 85.12 340 ARG A O 1
ATOM 2766 N N . VAL A 1 341 ? 4.156 -7.512 2.963 1 83.5 341 VAL A N 1
ATOM 2767 C CA . VAL A 1 341 ? 3.764 -6.57 1.917 1 83.5 341 VAL A CA 1
ATOM 2768 C C . VAL A 1 341 ? 3.91 -5.141 2.424 1 83.5 341 VAL A C 1
ATOM 2770 O O . VAL A 1 341 ? 4.434 -4.273 1.719 1 83.5 341 VAL A O 1
ATOM 2773 N N . CYS A 1 342 ? 3.445 -4.938 3.633 1 73.62 342 CYS A N 1
ATOM 2774 C CA . CYS A 1 342 ? 3.496 -3.611 4.234 1 73.62 342 CYS A CA 1
ATOM 2775 C C . CYS A 1 342 ? 4.938 -3.152 4.422 1 73.62 342 CYS A C 1
ATOM 2777 O O . CYS A 1 342 ? 5.266 -1.998 4.145 1 73.62 342 CYS A O 1
ATOM 2779 N N . GLU A 1 343 ? 5.703 -4.078 4.84 1 75.31 343 GLU A N 1
ATOM 2780 C CA . GLU A 1 343 ? 7.117 -3.768 5.039 1 75.31 343 GLU A CA 1
ATOM 2781 C C . GLU A 1 343 ? 7.785 -3.373 3.727 1 75.31 343 GLU A C 1
ATOM 2783 O O . GLU A 1 343 ? 8.578 -2.43 3.688 1 75.31 343 GLU A O 1
ATOM 2788 N N . GLU A 1 344 ? 7.523 -4.094 2.785 1 79.31 344 GLU A N 1
ATOM 2789 C CA . GLU A 1 344 ? 8.125 -3.812 1.485 1 79.31 344 GLU A CA 1
ATOM 2790 C C . GLU A 1 344 ? 7.66 -2.469 0.937 1 79.31 344 GLU A C 1
ATOM 2792 O O . GLU A 1 344 ? 8.445 -1.725 0.348 1 79.31 344 GLU A O 1
ATOM 2797 N N . PHE A 1 345 ? 6.477 -2.178 1.12 1 71.12 345 PHE A N 1
ATOM 2798 C CA . PHE A 1 345 ? 5.91 -0.927 0.625 1 71.12 345 PHE A CA 1
ATOM 2799 C C . PHE A 1 345 ? 6.484 0.264 1.381 1 71.12 345 PHE A C 1
ATOM 2801 O O . PHE A 1 345 ? 6.789 1.299 0.782 1 71.12 345 PHE A O 1
ATOM 2808 N N . TYR A 1 346 ? 6.477 0.149 2.666 1 67.06 346 TYR A N 1
ATOM 2809 C CA . TYR A 1 346 ? 6.973 1.258 3.475 1 67.06 346 TYR A CA 1
ATOM 2810 C C . TYR A 1 346 ? 8.461 1.481 3.242 1 67.06 346 TYR A C 1
ATOM 2812 O O . TYR A 1 346 ? 8.914 2.623 3.131 1 67.06 346 TYR A O 1
ATOM 2820 N N . ARG A 1 347 ? 9.273 0.405 3.287 1 58.94 347 ARG A N 1
ATOM 2821 C CA . ARG A 1 347 ? 10.711 0.5 3.098 1 58.94 347 ARG A CA 1
ATOM 2822 C C . ARG A 1 347 ? 11.047 1.131 1.751 1 58.94 347 ARG A C 1
ATOM 2824 O O . ARG A 1 347 ? 11.875 2.041 1.676 1 58.94 347 ARG A O 1
ATOM 2831 N N . GLN A 1 348 ? 10.688 0.424 0.909 1 57.19 348 GLN A N 1
ATOM 2832 C CA . GLN A 1 348 ? 11.336 0.644 -0.377 1 57.19 348 GLN A CA 1
ATOM 2833 C C . GLN A 1 348 ? 10.773 1.874 -1.079 1 57.19 348 GLN A C 1
ATOM 2835 O O . GLN A 1 348 ? 11.516 2.658 -1.668 1 57.19 348 GLN A O 1
ATOM 2840 N N . GLY A 1 349 ? 9.641 2.01 -0.856 1 62.47 349 GLY A N 1
ATOM 2841 C CA . GLY A 1 349 ? 9.188 2.992 -1.826 1 62.47 349 GLY A CA 1
ATOM 2842 C C . GLY A 1 349 ? 8.703 4.281 -1.188 1 62.47 349 GLY A C 1
ATOM 2843 O O . GLY A 1 349 ? 9.141 5.371 -1.571 1 62.47 349 GLY A O 1
ATOM 2844 N N . PHE A 1 350 ? 8.297 4.242 -0.092 1 77.81 350 PHE A N 1
ATOM 2845 C CA . PHE A 1 350 ? 7.633 5.422 0.452 1 77.81 350 PHE A CA 1
ATOM 2846 C C . PHE A 1 350 ? 8.625 6.305 1.204 1 77.81 350 PHE A C 1
ATOM 2848 O O . PHE A 1 350 ? 8.719 7.504 0.938 1 77.81 350 PHE A O 1
ATOM 2855 N N . MET A 1 351 ? 9.453 5.691 2.092 1 84.25 351 MET A N 1
ATOM 2856 C CA . MET A 1 351 ? 10.383 6.453 2.92 1 84.25 351 MET A CA 1
ATOM 2857 C C . MET A 1 351 ? 11.492 7.059 2.072 1 84.25 351 MET A C 1
ATOM 2859 O O . MET A 1 351 ? 11.812 8.242 2.213 1 84.25 351 MET A O 1
ATOM 2863 N N . THR A 1 352 ? 11.992 6.297 1.204 1 79.38 352 THR A N 1
ATOM 2864 C CA . THR A 1 352 ? 13.18 6.703 0.463 1 79.38 352 THR A CA 1
ATOM 2865 C C . THR A 1 352 ? 12.812 7.633 -0.688 1 79.38 352 THR A C 1
ATOM 2867 O O . THR A 1 352 ? 13.492 8.633 -0.928 1 79.38 352 THR A O 1
ATOM 2870 N N . TYR A 1 353 ? 11.711 7.414 -1.319 1 75.94 353 TYR A N 1
ATOM 2871 C CA . TYR A 1 353 ? 11.469 8.117 -2.574 1 75.94 353 TYR A CA 1
ATOM 2872 C C . TYR A 1 353 ? 10.398 9.188 -2.4 1 75.94 353 TYR A C 1
ATOM 2874 O O . TYR A 1 353 ? 10.297 10.117 -3.207 1 75.94 353 TYR A O 1
ATOM 2882 N N . ILE A 1 354 ? 9.625 9.008 -1.393 1 82.44 354 ILE A N 1
ATOM 2883 C CA . ILE A 1 354 ? 8.555 9.992 -1.225 1 82.44 354 ILE A CA 1
ATOM 2884 C C . ILE A 1 354 ? 8.891 10.922 -0.065 1 82.44 354 ILE A C 1
ATOM 2886 O O . ILE A 1 354 ? 8.875 12.148 -0.223 1 82.44 354 ILE A O 1
ATOM 2890 N N . VAL A 1 355 ? 9.266 10.328 1.057 1 90.88 355 VAL A N 1
ATOM 2891 C CA . VAL A 1 355 ? 9.414 11.117 2.277 1 90.88 355 VAL A CA 1
ATOM 2892 C C . VAL A 1 355 ? 10.773 11.812 2.279 1 90.88 355 VAL A C 1
ATOM 2894 O O . VAL A 1 355 ? 10.852 13.039 2.377 1 90.88 355 VAL A O 1
ATOM 2897 N N . GLU A 1 356 ? 11.844 11.117 2.035 1 91.5 356 GLU A N 1
ATOM 2898 C CA . GLU A 1 356 ? 13.203 11.594 2.264 1 91.5 356 GLU A CA 1
ATOM 2899 C C . GLU A 1 356 ? 13.523 12.797 1.375 1 91.5 356 GLU A C 1
ATOM 2901 O O . GLU A 1 356 ? 14.062 13.797 1.848 1 91.5 356 GLU A O 1
ATOM 2906 N N . PRO A 1 357 ? 13.18 12.797 0.1 1 90.31 357 PRO A N 1
ATOM 2907 C CA . PRO A 1 357 ? 13.516 13.953 -0.736 1 90.31 357 PRO A CA 1
ATOM 2908 C C . PRO A 1 357 ? 12.852 15.242 -0.259 1 90.31 357 PRO A C 1
ATOM 2910 O O . PRO A 1 357 ? 13.484 16.297 -0.256 1 90.31 357 PRO A O 1
ATOM 2913 N N . LEU A 1 358 ? 11.625 15.164 0.125 1 94.12 358 LEU A N 1
ATOM 2914 C CA . LEU A 1 358 ? 10.898 16.344 0.58 1 94.12 358 LEU A CA 1
ATOM 2915 C C . LEU A 1 358 ? 11.492 16.875 1.884 1 94.12 358 LEU A C 1
ATOM 2917 O O . LEU A 1 358 ? 11.664 18.094 2.049 1 94.12 358 LEU A O 1
ATOM 2921 N N . PHE A 1 359 ? 11.828 16.016 2.779 1 96.81 359 PHE A N 1
ATOM 2922 C CA . PHE A 1 359 ? 12.328 16.422 4.094 1 96.81 359 PHE A CA 1
ATOM 2923 C C . PHE A 1 359 ? 13.758 16.938 4 1 96.81 359 PHE A C 1
ATOM 2925 O O . PHE A 1 359 ? 14.156 17.797 4.777 1 96.81 359 PHE A O 1
ATOM 2932 N N . ARG A 1 360 ? 14.508 16.406 3.047 1 95.69 360 ARG A N 1
ATOM 2933 C CA . ARG A 1 360 ? 15.836 16.953 2.791 1 95.69 360 ARG A CA 1
ATOM 2934 C C . ARG A 1 360 ? 15.75 18.375 2.266 1 95.69 360 ARG A C 1
ATOM 2936 O O . ARG A 1 360 ? 16.547 19.234 2.654 1 95.69 360 ARG A O 1
ATOM 2943 N N . GLU A 1 361 ? 14.805 18.594 1.356 1 96.31 361 GLU A N 1
ATOM 2944 C CA . GLU A 1 361 ? 14.641 19.938 0.834 1 96.31 361 GLU A CA 1
ATOM 2945 C C . GLU A 1 361 ? 14.117 20.891 1.911 1 96.31 361 GLU A C 1
ATOM 2947 O O . GLU A 1 361 ? 14.477 22.062 1.938 1 96.31 361 GLU A O 1
ATOM 2952 N N . TRP A 1 362 ? 13.25 20.422 2.787 1 96.88 362 TRP A N 1
ATOM 2953 C CA . TRP A 1 362 ? 12.82 21.234 3.92 1 96.88 362 TRP A CA 1
ATOM 2954 C C . TRP A 1 362 ? 14 21.578 4.816 1 96.88 362 TRP A C 1
ATOM 2956 O O . TRP A 1 362 ? 14.102 22.703 5.309 1 96.88 362 TRP A O 1
ATOM 2966 N N . ALA A 1 363 ? 14.867 20.594 5.062 1 97.31 363 ALA A N 1
ATOM 2967 C CA . ALA A 1 363 ? 16.062 20.844 5.855 1 97.31 363 ALA A CA 1
ATOM 2968 C C . ALA A 1 363 ? 16.953 21.906 5.203 1 97.31 363 ALA A C 1
ATOM 2970 O O . ALA A 1 363 ? 17.5 22.766 5.887 1 97.31 363 ALA A O 1
ATOM 2971 N N . ARG A 1 364 ? 17.047 21.844 3.91 1 96.5 364 ARG A N 1
ATOM 2972 C CA . ARG A 1 364 ? 17.812 22.844 3.178 1 96.5 364 ARG A CA 1
ATOM 2973 C C . ARG A 1 364 ? 17.188 24.234 3.336 1 96.5 364 ARG A C 1
ATOM 2975 O O . ARG A 1 364 ? 17.906 25.219 3.541 1 96.5 364 ARG A O 1
ATOM 2982 N N . PHE A 1 365 ? 15.938 24.328 3.211 1 97 365 PHE A N 1
ATOM 2983 C CA . PHE A 1 365 ? 15.219 25.578 3.369 1 97 365 PHE A CA 1
ATOM 2984 C C . PHE A 1 365 ? 15.469 26.188 4.746 1 97 365 PHE A C 1
ATOM 2986 O O . PHE A 1 365 ? 15.734 27.375 4.871 1 97 365 PHE A O 1
ATOM 2993 N N . THR A 1 366 ? 15.43 25.359 5.855 1 96.81 366 THR A N 1
ATOM 2994 C CA . THR A 1 366 ? 15.523 25.859 7.223 1 96.81 366 THR A CA 1
ATOM 2995 C C . THR A 1 366 ? 16.984 26 7.656 1 96.81 366 THR A C 1
ATOM 2997 O O . THR A 1 366 ? 17.266 26.5 8.742 1 96.81 366 THR A O 1
ATOM 3000 N N . GLY A 1 367 ? 17.938 25.594 6.828 1 95.12 367 GLY A N 1
ATOM 3001 C CA . GLY A 1 367 ? 19.328 25.562 7.23 1 95.12 367 GLY A CA 1
ATOM 3002 C C . GLY A 1 367 ? 19.625 24.531 8.312 1 95.12 367 GLY A C 1
ATOM 3003 O O . GLY A 1 367 ? 20.266 24.844 9.32 1 95.12 367 GLY A O 1
ATOM 3004 N N . ASN A 1 368 ? 18.953 23.328 8.156 1 94.06 368 ASN A N 1
ATOM 3005 C CA . ASN A 1 368 ? 19.125 22.219 9.086 1 94.06 368 ASN A CA 1
ATOM 3006 C C . ASN A 1 368 ? 18.766 22.609 10.516 1 94.06 368 ASN A C 1
ATOM 3008 O O . ASN A 1 368 ? 19.578 22.453 11.43 1 94.06 368 ASN A O 1
ATOM 3012 N N . SER A 1 369 ? 17.578 23.109 10.641 1 96.56 369 SER A N 1
ATOM 3013 C CA . SER A 1 369 ? 17.047 23.438 11.969 1 96.56 369 SER A CA 1
ATOM 3014 C C . SER A 1 369 ? 17.047 22.203 12.867 1 96.56 369 SER A C 1
ATOM 3016 O O . SER A 1 369 ? 17.25 21.078 12.398 1 96.56 369 SER A O 1
ATOM 3018 N N . THR A 1 370 ? 16.797 22.438 14.148 1 96.06 370 THR A N 1
ATOM 3019 C CA . THR A 1 370 ? 16.734 21.344 15.109 1 96.06 370 THR A CA 1
ATOM 3020 C C . THR A 1 370 ? 15.617 20.359 14.758 1 96.06 370 THR A C 1
ATOM 3022 O O . THR A 1 370 ? 15.805 19.141 14.828 1 96.06 370 THR A O 1
ATOM 3025 N N . LEU A 1 371 ? 14.492 20.891 14.383 1 96.62 371 LEU A N 1
ATOM 3026 C CA . LEU A 1 371 ? 13.367 20.031 13.984 1 96.62 371 LEU A CA 1
ATOM 3027 C C . LEU A 1 371 ? 13.727 19.203 12.766 1 96.62 371 LEU A C 1
ATOM 3029 O O . LEU A 1 371 ? 13.484 17.984 12.742 1 96.62 371 LEU A O 1
ATOM 3033 N N . SER A 1 372 ? 14.297 19.844 11.719 1 96.5 372 SER A N 1
ATOM 3034 C CA . SER A 1 372 ? 14.656 19.141 10.492 1 96.5 372 SER A CA 1
ATOM 3035 C C . SER A 1 372 ? 15.664 18.031 10.758 1 96.5 372 SER A C 1
ATOM 3037 O O . SER A 1 372 ? 15.562 16.938 10.203 1 96.5 372 SER A O 1
ATOM 3039 N N . GLU A 1 373 ? 16.609 18.328 11.617 1 96.31 373 GLU A N 1
ATOM 3040 C CA . GLU A 1 373 ? 17.609 17.328 11.969 1 96.31 373 GLU A CA 1
ATOM 3041 C C . GLU A 1 373 ? 16.984 16.156 12.703 1 96.31 373 GLU A C 1
ATOM 3043 O O . GLU A 1 373 ? 17.328 14.992 12.461 1 96.31 373 GLU A O 1
ATOM 3048 N N . SER A 1 374 ? 16.109 16.484 13.609 1 96.19 374 SER A N 1
ATOM 3049 C CA . SER A 1 374 ? 15.422 15.438 14.352 1 96.19 374 SER A CA 1
ATOM 3050 C C . SER A 1 374 ? 14.625 14.531 13.422 1 96.19 374 SER A C 1
ATOM 3052 O O . SER A 1 374 ? 14.688 13.305 13.531 1 96.19 374 SER A O 1
ATOM 3054 N N . MET A 1 375 ? 13.906 15.102 12.531 1 96.94 375 MET A N 1
ATOM 3055 C CA . MET A 1 375 ? 13.07 14.352 11.594 1 96.94 375 MET A CA 1
ATOM 3056 C C . MET A 1 375 ? 13.914 13.445 10.711 1 96.94 375 MET A C 1
ATOM 3058 O O . MET A 1 375 ? 13.602 12.266 10.539 1 96.94 375 MET A O 1
ATOM 3062 N N . LEU A 1 376 ? 15.016 13.984 10.18 1 96.62 376 LEU A N 1
ATOM 3063 C CA . LEU A 1 376 ? 15.875 13.219 9.281 1 96.62 376 LEU A CA 1
ATOM 3064 C C . LEU A 1 376 ? 16.609 12.117 10.039 1 96.62 376 LEU A C 1
ATOM 3066 O O . LEU A 1 376 ? 16.844 11.039 9.5 1 96.62 376 LEU A O 1
ATOM 3070 N N . ASN A 1 377 ? 16.969 12.383 11.305 1 96.88 377 ASN A N 1
ATOM 3071 C CA . ASN A 1 377 ? 17.578 11.352 12.141 1 96.88 377 ASN A CA 1
ATOM 3072 C C . ASN A 1 377 ? 16.609 10.211 12.43 1 96.88 377 ASN A C 1
ATOM 3074 O O . ASN A 1 377 ? 16.984 9.039 12.383 1 96.88 377 ASN A O 1
ATOM 3078 N N . HIS A 1 378 ? 15.43 10.57 12.773 1 96.31 378 HIS A N 1
ATOM 3079 C CA . HIS A 1 378 ? 14.406 9.555 12.992 1 96.31 378 HIS A CA 1
ATOM 3080 C C . HIS A 1 378 ? 14.156 8.734 11.734 1 96.31 378 HIS A C 1
ATOM 3082 O O . HIS A 1 378 ? 13.984 7.516 11.797 1 96.31 378 HIS A O 1
ATOM 3088 N N . LEU A 1 379 ? 14.102 9.43 10.602 1 94.5 379 LEU A N 1
ATOM 3089 C CA . LEU A 1 379 ? 13.891 8.75 9.328 1 94.5 379 LEU A CA 1
ATOM 3090 C C . LEU A 1 379 ? 14.984 7.715 9.078 1 94.5 379 LEU A C 1
ATOM 3092 O O . LEU A 1 379 ? 14.695 6.574 8.711 1 94.5 379 LEU A O 1
ATOM 3096 N N . ALA A 1 380 ? 16.25 8.125 9.281 1 94.06 380 ALA A N 1
ATOM 3097 C CA . ALA A 1 380 ? 17.375 7.227 9.094 1 94.06 380 ALA A CA 1
ATOM 3098 C C . ALA A 1 380 ? 17.297 6.043 10.055 1 94.06 380 ALA A C 1
ATOM 3100 O O . ALA A 1 380 ? 17.547 4.902 9.664 1 94.06 380 ALA A O 1
ATOM 3101 N N . HIS A 1 381 ? 16.969 6.352 11.266 1 94.31 381 HIS A N 1
ATOM 3102 C CA . HIS A 1 381 ? 16.844 5.316 12.281 1 94.31 381 HIS A CA 1
ATOM 3103 C C . HIS A 1 381 ? 15.727 4.336 11.938 1 94.31 381 HIS A C 1
ATOM 3105 O O . HIS A 1 381 ? 15.898 3.119 12.047 1 94.31 381 HIS A O 1
ATOM 3111 N N . ASN A 1 382 ? 14.586 4.859 11.594 1 90.12 382 ASN A N 1
ATOM 3112 C CA . ASN A 1 382 ? 13.43 4.023 11.281 1 90.12 382 ASN A CA 1
ATOM 3113 C C . ASN A 1 382 ? 13.68 3.16 10.047 1 90.12 382 ASN A C 1
ATOM 3115 O O . ASN A 1 382 ? 13.234 2.012 9.984 1 90.12 382 ASN A O 1
ATOM 3119 N N . LYS A 1 383 ? 14.391 3.748 9.062 1 85.06 383 LYS A N 1
ATOM 3120 C CA . LYS A 1 383 ? 14.789 2.955 7.902 1 85.06 383 LYS A CA 1
ATOM 3121 C C . LYS A 1 383 ? 15.664 1.774 8.32 1 85.06 383 LYS A C 1
ATOM 3123 O O . LYS A 1 383 ? 15.484 0.659 7.824 1 85.06 383 LYS A O 1
ATOM 3128 N N . ALA A 1 384 ? 16.562 2.027 9.211 1 86.31 384 ALA A N 1
ATOM 3129 C CA . ALA A 1 384 ? 17.469 0.989 9.703 1 86.31 384 ALA A CA 1
ATOM 3130 C C . ALA A 1 384 ? 16.703 -0.061 10.508 1 86.31 384 ALA A C 1
ATOM 3132 O O . ALA A 1 384 ? 17 -1.254 10.422 1 86.31 384 ALA A O 1
ATOM 3133 N N . GLN A 1 385 ? 15.789 0.405 11.289 1 84.19 385 GLN A N 1
ATOM 3134 C CA . GLN A 1 385 ? 14.992 -0.514 12.094 1 84.19 385 GLN A CA 1
ATOM 3135 C C . GLN A 1 385 ? 14.188 -1.464 11.211 1 84.19 385 GLN A C 1
ATOM 3137 O O . GLN A 1 385 ? 14.094 -2.658 11.5 1 84.19 385 GLN A O 1
ATOM 3142 N N . TRP A 1 386 ? 13.578 -0.928 10.211 1 78.06 386 TRP A N 1
ATOM 3143 C CA . TRP A 1 386 ? 12.82 -1.768 9.297 1 78.06 386 TRP A CA 1
ATOM 3144 C C . TRP A 1 386 ? 13.727 -2.799 8.625 1 78.06 386 TRP A C 1
ATOM 3146 O O . TRP A 1 386 ? 13.32 -3.945 8.414 1 78.06 386 TRP A O 1
ATOM 3156 N N . LYS A 1 387 ? 14.945 -2.387 8.344 1 71.38 387 LYS A N 1
ATOM 3157 C CA . LYS A 1 387 ? 15.922 -3.283 7.723 1 71.38 387 LYS A CA 1
ATOM 3158 C C . LYS A 1 387 ? 16.328 -4.395 8.688 1 71.38 387 LYS A C 1
ATOM 3160 O O . LYS A 1 387 ? 16.531 -5.539 8.273 1 71.38 387 LYS A O 1
ATOM 3165 N N . SER A 1 388 ? 16.469 -4.047 9.945 1 74.19 388 SER A N 1
ATOM 3166 C CA . SER A 1 388 ? 16.891 -5 10.969 1 74.19 388 SER A CA 1
ATOM 3167 C C . SER A 1 388 ? 15.797 -6.02 11.266 1 74.19 388 SER A C 1
ATOM 3169 O O . SER A 1 388 ? 16.094 -7.176 11.578 1 74.19 388 SER A O 1
ATOM 3171 N N . LEU A 1 389 ? 14.656 -5.562 11.328 1 64.75 389 LEU A N 1
ATOM 3172 C CA . LEU A 1 389 ? 13.547 -6.473 11.578 1 64.75 389 LEU A CA 1
ATOM 3173 C C . LEU A 1 389 ? 13.508 -7.586 10.539 1 64.75 389 LEU A C 1
ATOM 3175 O O . LEU A 1 389 ? 13.141 -8.719 10.852 1 64.75 389 LEU A O 1
ATOM 3179 N N . LEU A 1 390 ? 14.031 -7.328 9.508 1 55.34 390 LEU A N 1
ATOM 3180 C CA . LEU A 1 390 ? 14.062 -8.32 8.445 1 55.34 390 LEU A CA 1
ATOM 3181 C C . LEU A 1 390 ? 15.188 -9.328 8.672 1 55.34 390 LEU A C 1
ATOM 3183 O O . LEU A 1 390 ? 15.023 -10.523 8.406 1 55.34 390 LEU A O 1
ATOM 3187 N N . SER A 1 391 ? 16.297 -8.75 9.156 1 55.53 391 SER A N 1
ATOM 3188 C CA . SER A 1 391 ? 17.453 -9.609 9.383 1 55.53 391 SER A CA 1
ATOM 3189 C C . SER A 1 391 ? 17.203 -10.562 10.547 1 55.53 391 SER A C 1
ATOM 3191 O O . SER A 1 391 ? 17.625 -11.719 10.508 1 55.53 391 SER A O 1
ATOM 3193 N N . ASN A 1 392 ? 16.547 -10 11.539 1 51.28 392 ASN A N 1
ATOM 3194 C CA . ASN A 1 392 ? 16.281 -10.82 12.711 1 51.28 392 ASN A CA 1
ATOM 3195 C C . ASN A 1 392 ? 15.258 -11.914 12.422 1 51.28 392 ASN A C 1
ATOM 3197 O O . ASN A 1 392 ? 15.32 -13.008 12.992 1 51.28 392 ASN A O 1
ATOM 3201 N N . GLN A 1 393 ? 14.406 -1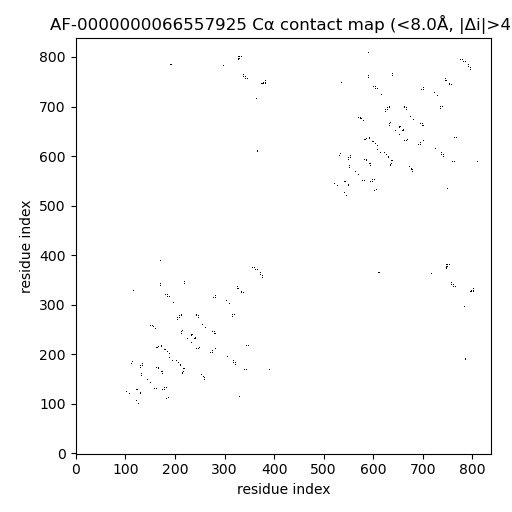1.555 11.711 1 47.44 393 GLN A N 1
ATOM 3202 C CA . GLN A 1 393 ? 13.469 -12.609 11.336 1 47.44 393 GLN A CA 1
ATOM 3203 C C . GLN A 1 393 ? 14.18 -13.727 10.578 1 47.44 393 GLN A C 1
ATOM 3205 O O . GLN A 1 393 ? 13.828 -14.898 10.727 1 47.44 393 GLN A O 1
ATOM 3210 N N . HIS A 1 394 ? 15.25 -13.273 10 1 44.72 394 HIS A N 1
ATOM 3211 C CA . HIS A 1 394 ? 16.078 -14.273 9.344 1 44.72 394 HIS A CA 1
ATOM 3212 C C . HIS A 1 394 ? 16.969 -14.992 10.352 1 44.72 394 HIS A C 1
ATOM 3214 O O . HIS A 1 394 ? 17.203 -16.203 10.227 1 44.72 394 HIS A O 1
ATOM 3220 N N . ARG A 1 395 ? 17.609 -14.25 11.406 1 45.47 395 ARG A N 1
ATOM 3221 C CA . ARG A 1 395 ? 18.5 -14.812 12.422 1 45.47 395 ARG A CA 1
ATOM 3222 C C . ARG A 1 395 ? 17.719 -15.578 13.477 1 45.47 395 ARG A C 1
ATOM 3224 O O . ARG A 1 395 ? 18.141 -16.641 13.938 1 45.47 395 ARG A O 1
ATOM 3231 N N . ARG A 1 396 ? 16.844 -14.898 14.195 1 42.94 396 ARG A N 1
ATOM 3232 C CA . ARG A 1 396 ? 16.109 -15.641 15.227 1 42.94 396 ARG A CA 1
ATOM 3233 C C . ARG A 1 396 ? 15.602 -16.969 14.688 1 42.94 396 ARG A C 1
ATOM 3235 O O . ARG A 1 396 ? 15.484 -17.938 15.438 1 42.94 396 ARG A O 1
ATOM 3242 N N . ARG A 1 397 ? 15.211 -16.906 13.461 1 41.38 397 ARG A N 1
ATOM 3243 C CA . ARG A 1 397 ? 14.727 -18.172 12.922 1 41.38 397 ARG A CA 1
ATOM 3244 C C . ARG A 1 397 ? 15.875 -19.156 12.727 1 41.38 397 ARG A C 1
ATOM 3246 O O . ARG A 1 397 ? 15.68 -20.375 12.758 1 41.38 397 ARG A O 1
ATOM 3253 N N . GLY A 1 398 ? 17.109 -18.594 12.672 1 35.91 398 GLY A N 1
ATOM 3254 C CA . GLY A 1 398 ? 18.281 -19.453 12.695 1 35.91 398 GLY A CA 1
ATOM 3255 C C . GLY A 1 398 ? 18.641 -19.953 14.086 1 35.91 398 GLY A C 1
ATOM 3256 O O . GLY A 1 398 ? 19.234 -21.016 14.234 1 35.91 398 GLY A O 1
ATOM 3257 N N . SER A 1 399 ? 18.688 -19.031 14.961 1 36.81 399 SER A N 1
ATOM 3258 C CA . SER A 1 399 ? 19.109 -19.5 16.281 1 36.81 399 SER A CA 1
ATOM 3259 C C . SER A 1 399 ? 17.984 -20.234 17 1 36.81 399 SER A C 1
ATOM 3261 O O . SER A 1 399 ? 17.953 -20.281 18.234 1 36.81 399 SER A O 1
ATOM 3263 N N . GLY A 1 400 ? 16.844 -20.516 16.297 1 32.53 400 GLY A N 1
ATOM 3264 C CA . GLY A 1 400 ? 16.031 -21.453 17.062 1 32.53 400 GLY A CA 1
ATOM 3265 C C . GLY A 1 400 ? 16.844 -22.562 17.703 1 32.53 400 GLY A C 1
ATOM 3266 O O . GLY A 1 400 ? 17.594 -23.266 17.031 1 32.53 400 GLY A O 1
ATOM 3267 N N . GLN A 1 401 ? 17.188 -22.312 18.938 1 32.22 401 GLN A N 1
ATOM 3268 C CA . GLN A 1 401 ? 17.766 -23.234 19.906 1 32.22 401 GLN A CA 1
ATOM 3269 C C . GLN A 1 401 ? 17.172 -24.641 19.734 1 32.22 401 GLN A C 1
ATOM 3271 O O . GLN A 1 401 ? 15.953 -24.797 19.656 1 32.22 401 GLN A O 1
ATOM 3276 N N . ASP A 1 402 ? 17.922 -25.531 19.172 1 31.78 402 ASP A N 1
ATOM 3277 C CA . ASP A 1 402 ? 17.766 -26.984 19.328 1 31.78 402 ASP A CA 1
ATOM 3278 C C . ASP A 1 402 ? 17.281 -27.328 20.734 1 31.78 402 ASP A C 1
ATOM 3280 O O . ASP A 1 402 ? 17.938 -26.984 21.734 1 31.78 402 ASP A O 1
ATOM 3284 N N . PRO A 1 403 ? 16 -27.219 21.031 1 31.12 403 PRO A N 1
ATOM 3285 C CA . PRO A 1 403 ? 15.781 -27.828 22.344 1 31.12 403 PRO A CA 1
ATOM 3286 C C . PRO A 1 403 ? 16.594 -29.094 22.562 1 31.12 403 PRO A C 1
ATOM 3288 O O . PRO A 1 403 ? 16.609 -29.984 21.703 1 31.12 403 PRO A O 1
ATOM 3291 N N . ALA A 1 404 ? 17.859 -28.953 23.094 1 30.98 404 ALA A N 1
ATOM 3292 C CA . ALA A 1 404 ? 18.609 -30.078 23.625 1 30.98 404 ALA A CA 1
ATOM 3293 C C . ALA A 1 404 ? 17.688 -31.125 24.219 1 30.98 404 ALA A C 1
ATOM 3295 O O . ALA A 1 404 ? 16.906 -30.844 25.125 1 30.98 404 ALA A O 1
ATOM 3296 N N . GLY A 1 405 ? 17 -31.969 23.312 1 25.7 405 GLY A N 1
ATOM 3297 C CA . GLY A 1 405 ? 16.359 -33.219 23.734 1 25.7 405 GLY A CA 1
ATOM 3298 C C . GLY A 1 405 ? 17.094 -33.906 24.859 1 25.7 405 GLY A C 1
ATOM 3299 O O . GLY A 1 405 ? 18.219 -34.406 24.656 1 25.7 405 GLY A O 1
ATOM 3300 N N . THR A 1 406 ? 17.156 -33.219 26.047 1 29.53 406 THR A N 1
ATOM 3301 C CA . THR A 1 406 ? 17.656 -33.969 27.203 1 29.53 406 THR A CA 1
ATOM 3302 C C . THR A 1 406 ? 17.078 -35.375 27.234 1 29.53 406 THR A C 1
ATOM 3304 O O . THR A 1 406 ? 15.875 -35.562 27.422 1 29.53 406 THR A O 1
ATOM 3307 N N . ALA A 1 407 ? 17.609 -36.156 26.281 1 29.34 407 ALA A N 1
ATOM 3308 C CA . ALA A 1 407 ? 17.344 -37.594 26.344 1 29.34 407 ALA A CA 1
ATOM 3309 C C . ALA A 1 407 ? 17.406 -38.125 27.781 1 29.34 407 ALA A C 1
ATOM 3311 O O . ALA A 1 407 ? 18.359 -37.844 28.516 1 29.34 407 ALA A O 1
ATOM 3312 N N . PRO A 1 408 ? 16.25 -38.281 28.422 1 27.3 408 PRO A N 1
ATOM 3313 C CA . PRO A 1 408 ? 16.312 -38.844 29.766 1 27.3 408 PRO A CA 1
ATOM 3314 C C . PRO A 1 408 ? 17.25 -40.062 29.859 1 27.3 408 PRO A C 1
ATOM 3316 O O . PRO A 1 408 ? 17.406 -40.781 28.875 1 27.3 408 PRO A O 1
ATOM 3319 N N . GLU A 1 409 ? 18.391 -39.906 30.516 1 26.8 409 GLU A N 1
ATOM 3320 C CA . GLU A 1 409 ? 19.359 -40.938 30.891 1 26.8 409 GLU A CA 1
ATOM 3321 C C . GLU A 1 409 ? 18.656 -42.219 31.344 1 26.8 409 GLU A C 1
ATOM 3323 O O . GLU A 1 409 ? 17.906 -42.219 32.312 1 26.8 409 GLU A O 1
ATOM 3328 N N . THR A 1 410 ? 18.062 -43 30.344 1 25.78 410 THR A N 1
ATOM 3329 C CA . THR A 1 410 ? 17.578 -44.344 30.719 1 25.78 410 THR A CA 1
ATOM 3330 C C . THR A 1 410 ? 18.594 -45.031 31.641 1 25.78 410 THR A C 1
ATOM 3332 O O . THR A 1 410 ? 19.766 -45.156 31.297 1 25.78 410 THR A O 1
ATOM 3335 N N . LEU A 1 411 ? 18.344 -44.969 32.969 1 24.81 411 LEU A N 1
ATOM 3336 C CA . LEU A 1 411 ? 19.016 -45.688 34.031 1 24.81 411 LEU A CA 1
ATOM 3337 C C . LEU A 1 411 ? 19.188 -47.156 33.688 1 24.81 411 LEU A C 1
ATOM 3339 O O . LEU A 1 411 ? 18.219 -47.875 33.438 1 24.81 411 LEU A O 1
ATOM 3343 N N . GLU A 1 412 ? 20.109 -47.531 32.781 1 25.66 412 GLU A N 1
ATOM 3344 C CA . GLU A 1 412 ? 20.516 -48.938 32.562 1 25.66 412 GLU A CA 1
ATOM 3345 C C . GLU A 1 412 ? 20.703 -49.656 33.906 1 25.66 412 GLU A C 1
ATOM 3347 O O . GLU A 1 412 ? 21.562 -49.281 34.688 1 25.66 412 GLU A O 1
ATOM 3352 N N . GLN A 1 413 ? 19.516 -50.031 34.562 1 24.84 413 GLN A N 1
ATOM 3353 C CA . GLN A 1 413 ? 19.625 -50.938 35.719 1 24.84 413 GLN A CA 1
ATOM 3354 C C . GLN A 1 413 ? 20.5 -52.125 35.375 1 24.84 413 GLN A C 1
ATOM 3356 O O . GLN A 1 413 ? 20.234 -52.875 34.406 1 24.84 413 GLN A O 1
ATOM 3361 N N . THR A 1 414 ? 21.797 -52 35.562 1 24.39 414 THR A N 1
ATOM 3362 C CA . THR A 1 414 ? 22.781 -53.094 35.531 1 24.39 414 THR A CA 1
ATOM 3363 C C . THR A 1 414 ? 22.312 -54.25 36.406 1 24.39 414 THR A C 1
ATOM 3365 O O . THR A 1 414 ? 22.219 -54.125 37.625 1 24.39 414 THR A O 1
ATOM 3368 N N . GLU A 1 415 ? 21.266 -55 35.969 1 24.44 415 GLU A N 1
ATOM 3369 C CA . GLU A 1 415 ? 21.031 -56.281 36.625 1 24.44 415 GLU A CA 1
ATOM 3370 C C . GLU A 1 415 ? 22.312 -57.094 36.75 1 24.44 415 GLU A C 1
ATOM 3372 O O . GLU A 1 415 ? 22.969 -57.406 35.75 1 24.44 415 GLU A O 1
ATOM 3377 N N . GLY A 1 416 ? 23.094 -56.781 37.812 1 21.48 416 GLY A N 1
ATOM 3378 C CA . GLY A 1 416 ? 24.188 -57.562 38.344 1 21.48 416 GLY A CA 1
ATOM 3379 C C . GLY A 1 416 ? 23.938 -59.062 38.281 1 21.48 416 GLY A C 1
ATOM 3380 O O . GLY A 1 416 ? 22.812 -59.5 38.062 1 21.48 416 GLY A O 1
ATOM 3381 N N . ALA A 1 417 ? 25.031 -59.781 38.688 1 23.17 417 ALA A N 1
ATOM 3382 C CA . ALA A 1 417 ? 25.734 -61.062 38.719 1 23.17 417 ALA A CA 1
ATOM 3383 C C . ALA A 1 417 ? 25.016 -62.062 39.625 1 23.17 417 ALA A C 1
ATOM 3385 O O . ALA A 1 417 ? 24.938 -61.875 40.844 1 23.17 417 ALA A O 1
ATOM 3386 N N . THR A 1 418 ? 23.875 -62.531 39.312 1 20.84 418 THR A N 1
ATOM 3387 C CA . THR A 1 418 ? 23.5 -63.75 40.031 1 20.84 418 THR A CA 1
ATOM 3388 C C . THR A 1 418 ? 24.609 -64.812 39.938 1 20.84 418 THR A C 1
ATOM 3390 O O . THR A 1 418 ? 24.969 -65.25 38.844 1 20.84 418 THR A O 1
ATOM 3393 N N . PRO A 1 419 ? 25.656 -64.625 40.875 1 22.88 419 PRO A N 1
ATOM 3394 C CA . PRO A 1 419 ? 26.016 -65.875 41.469 1 22.88 419 PRO A CA 1
ATOM 3395 C C . PRO A 1 419 ? 24.828 -66.625 42.156 1 22.88 419 PRO A C 1
ATOM 3397 O O . PRO A 1 419 ? 23.859 -65.938 42.531 1 22.88 419 PRO A O 1
ATOM 3400 N N . MET B 1 1 ? 35.969 -1.74 48.25 1 17.33 1 MET B N 1
ATOM 3401 C CA . MET B 1 1 ? 37.062 -1.782 47.25 1 17.33 1 MET B CA 1
ATOM 3402 C C . MET B 1 1 ? 36.625 -1.079 45.969 1 17.33 1 MET B C 1
ATOM 3404 O O . MET B 1 1 ? 35.781 -1.599 45.219 1 17.33 1 MET B O 1
ATOM 3408 N N . SER B 1 2 ? 36.594 0.27 45.812 1 19.02 2 SER B N 1
ATOM 3409 C CA . SER B 1 2 ? 36.031 1.549 45.375 1 19.02 2 SER B CA 1
ATOM 3410 C C . SER B 1 2 ? 36.562 1.913 43.969 1 19.02 2 SER B C 1
ATOM 3412 O O . SER B 1 2 ? 37.75 2.07 43.781 1 19.02 2 SER B O 1
ATOM 3414 N N . CYS B 1 3 ? 36 1.081 42.906 1 17.83 3 CYS B N 1
ATOM 3415 C CA . CYS B 1 3 ? 36.344 0.96 41.5 1 17.83 3 CYS B CA 1
ATOM 3416 C C . CYS B 1 3 ? 36.438 2.33 40.844 1 17.83 3 CYS B C 1
ATOM 3418 O O . CYS B 1 3 ? 35.406 2.984 40.625 1 17.83 3 CYS B O 1
ATOM 3420 N N . LEU B 1 4 ? 37.531 3.08 40.844 1 17.36 4 LEU B N 1
ATOM 3421 C CA . LEU B 1 4 ? 38.125 4.406 40.688 1 17.36 4 LEU B CA 1
ATOM 3422 C C . LEU B 1 4 ? 38.094 4.809 39.188 1 17.36 4 LEU B C 1
ATOM 3424 O O . LEU B 1 4 ? 38.125 3.949 38.312 1 17.36 4 LEU B O 1
ATOM 3428 N N . MET B 1 5 ? 38.156 6.195 38.719 1 17.8 5 MET B N 1
ATOM 3429 C CA . MET B 1 5 ? 37.75 7.363 37.938 1 17.8 5 MET B CA 1
ATOM 3430 C C . MET B 1 5 ? 38.594 7.504 36.688 1 17.8 5 MET B C 1
ATOM 3432 O O . MET B 1 5 ? 38.094 7.816 35.625 1 17.8 5 MET B O 1
ATOM 3436 N N . VAL B 1 6 ? 40.031 7.336 36.406 1 16.28 6 VAL B N 1
ATOM 3437 C CA . VAL B 1 6 ? 40.844 8.492 36.062 1 16.28 6 VAL B CA 1
ATOM 3438 C C . VAL B 1 6 ? 41.156 8.477 34.562 1 16.28 6 VAL B C 1
ATOM 3440 O O . VAL B 1 6 ? 41.469 9.508 33.969 1 16.28 6 VAL B O 1
ATOM 3443 N N . GLU B 1 7 ? 40.875 7.586 33.562 1 17 7 GLU B N 1
ATOM 3444 C CA . GLU B 1 7 ? 42 7.344 32.625 1 17 7 GLU B CA 1
ATOM 3445 C C . GLU B 1 7 ? 42.125 8.469 31.609 1 17 7 GLU B C 1
ATOM 3447 O O . GLU B 1 7 ? 41.125 8.93 31.062 1 17 7 GLU B O 1
ATOM 3452 N N . ARG B 1 8 ? 43.344 9.117 31.172 1 17.05 8 ARG B N 1
ATOM 3453 C CA . ARG B 1 8 ? 44.125 10.266 30.75 1 17.05 8 ARG B CA 1
ATOM 3454 C C . ARG B 1 8 ? 44.094 10.422 29.234 1 17.05 8 ARG B C 1
ATOM 3456 O O . ARG B 1 8 ? 43.812 9.461 28.516 1 17.05 8 ARG B O 1
ATOM 3463 N N . CYS B 1 9 ? 44.625 11.641 28.484 1 17.17 9 CYS B N 1
ATOM 3464 C CA . CYS B 1 9 ? 44.594 12.742 27.531 1 17.17 9 CYS B CA 1
ATOM 3465 C C . CYS B 1 9 ? 45.469 12.438 26.312 1 17.17 9 CYS B C 1
ATOM 3467 O O . CYS B 1 9 ? 45.562 13.25 25.391 1 17.17 9 CYS B O 1
ATOM 3469 N N . GLY B 1 10 ? 46.125 11.352 25.938 1 17.09 10 GLY B N 1
ATOM 3470 C CA . GLY B 1 10 ? 47.438 11.617 25.359 1 17.09 10 GLY B CA 1
ATOM 3471 C C . GLY B 1 10 ? 47.344 12.148 23.938 1 17.09 10 GLY B C 1
ATOM 3472 O O . GLY B 1 10 ? 46.375 11.898 23.219 1 17.09 10 GLY B O 1
ATOM 3473 N N . GLU B 1 11 ? 48.219 13.109 23.266 1 17.64 11 GLU B N 1
ATOM 3474 C CA . GLU B 1 11 ? 48.531 14.18 22.312 1 17.64 11 GLU B CA 1
ATOM 3475 C C . GLU B 1 11 ? 48.875 13.625 20.938 1 17.64 11 GLU B C 1
ATOM 3477 O O . GLU B 1 11 ? 48.75 14.312 19.938 1 17.64 11 GLU B O 1
ATOM 3482 N N . VAL B 1 12 ? 49 12.445 20.328 1 18.81 12 VAL B N 1
ATOM 3483 C CA . VAL B 1 12 ? 50.219 12.273 19.562 1 18.81 12 VAL B CA 1
ATOM 3484 C C . VAL B 1 12 ? 50.062 12.922 18.188 1 18.81 12 VAL B C 1
ATOM 3486 O O . VAL B 1 12 ? 49.031 12.797 17.547 1 18.81 12 VAL B O 1
ATOM 3489 N N . LEU B 1 13 ? 51.062 13.742 17.516 1 17.98 13 LEU B N 1
ATOM 3490 C CA . LEU B 1 13 ? 51.438 14.75 16.531 1 17.98 13 LEU B CA 1
ATOM 3491 C C . LEU B 1 13 ? 51.562 14.133 15.148 1 17.98 13 LEU B C 1
ATOM 3493 O O . LEU B 1 13 ? 51.781 14.844 14.164 1 17.98 13 LEU B O 1
ATOM 3497 N N . PHE B 1 14 ? 51.094 13.023 14.578 1 17.28 14 PHE B N 1
ATOM 3498 C CA . PHE B 1 14 ? 51.969 12.547 13.5 1 17.28 14 PHE B CA 1
ATOM 3499 C C . PHE B 1 14 ? 51.781 13.398 12.25 1 17.28 14 PHE B C 1
ATOM 3501 O O . PHE B 1 14 ? 50.656 13.727 11.867 1 17.28 14 PHE B O 1
ATOM 3508 N N . GLU B 1 15 ? 52.812 14.023 11.438 1 17.12 15 GLU B N 1
ATOM 3509 C CA . GLU 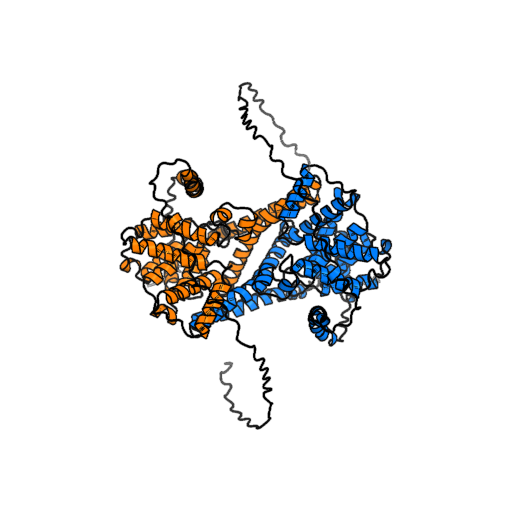B 1 15 ? 53.281 15 10.461 1 17.12 15 GLU B CA 1
ATOM 3510 C C . GLU B 1 15 ? 52.938 14.57 9.039 1 17.12 15 GLU B C 1
ATOM 3512 O O . GLU B 1 15 ? 52.562 15.406 8.203 1 17.12 15 GLU B O 1
ATOM 3517 N N . ASN B 1 16 ? 53.094 13.375 8.422 1 18.58 16 ASN B N 1
ATOM 3518 C CA . ASN B 1 16 ? 53.906 13.391 7.207 1 18.58 16 ASN B CA 1
ATOM 3519 C C . ASN B 1 16 ? 53.125 13.969 6.023 1 18.58 16 ASN B C 1
ATOM 3521 O O . ASN B 1 16 ? 51.906 13.883 5.98 1 18.58 16 ASN B O 1
ATOM 3525 N N . PRO B 1 17 ? 53.781 14.242 4.719 1 19.03 17 PRO B N 1
ATOM 3526 C CA . PRO B 1 17 ? 53.875 15.18 3.6 1 19.03 17 PRO B CA 1
ATOM 3527 C C . PRO B 1 17 ? 52.812 14.938 2.533 1 19.03 17 PRO B C 1
ATOM 3529 O O . PRO B 1 17 ? 52.031 13.977 2.625 1 19.03 17 PRO B O 1
ATOM 3532 N N . GLU B 1 18 ? 53.156 14.516 1.137 1 18.73 18 GLU B N 1
ATOM 3533 C CA . GLU B 1 18 ? 53.188 15.148 -0.179 1 18.73 18 GLU B CA 1
ATOM 3534 C C . GLU B 1 18 ? 52.062 14.617 -1.058 1 18.73 18 GLU B C 1
ATOM 3536 O O . GLU B 1 18 ? 51.688 15.25 -2.043 1 18.73 18 GLU B O 1
ATOM 3541 N N . GLN B 1 19 ? 51.688 13.344 -1.065 1 18.41 19 GLN B N 1
ATOM 3542 C CA . GLN B 1 19 ? 51.469 12.656 -2.34 1 18.41 19 GLN B CA 1
ATOM 3543 C C . GLN B 1 19 ? 50.25 13.195 -3.074 1 18.41 19 GLN B C 1
ATOM 3545 O O . GLN B 1 19 ? 49.25 13.508 -2.451 1 18.41 19 GLN B O 1
ATOM 3550 N N . ASN B 1 20 ? 50.281 13.359 -4.484 1 18.69 20 ASN B N 1
ATOM 3551 C CA . ASN B 1 20 ? 49.812 14.078 -5.668 1 18.69 20 ASN B CA 1
ATOM 3552 C C . ASN B 1 20 ? 48.438 13.617 -6.105 1 18.69 20 ASN B C 1
ATOM 3554 O O . ASN B 1 20 ? 48 13.898 -7.227 1 18.69 20 ASN B O 1
ATOM 3558 N N . VAL B 1 21 ? 47.594 13.141 -5.328 1 19.3 21 VAL B N 1
ATOM 3559 C CA . VAL B 1 21 ? 46.531 12.352 -5.984 1 19.3 21 VAL B CA 1
ATOM 3560 C C . VAL B 1 21 ? 45.75 13.234 -6.945 1 19.3 21 VAL B C 1
ATOM 3562 O O . VAL B 1 21 ? 45.188 14.25 -6.539 1 19.3 21 VAL B O 1
ATOM 3565 N N . LYS B 1 22 ? 46.094 13.156 -8.273 1 18.17 22 LYS B N 1
ATOM 3566 C CA . LYS B 1 22 ? 45.656 13.867 -9.469 1 18.17 22 LYS B CA 1
ATOM 3567 C C . LYS B 1 22 ? 44.125 13.828 -9.602 1 18.17 22 LYS B C 1
ATOM 3569 O O . LYS B 1 22 ? 43.5 12.789 -9.359 1 18.17 22 LYS B O 1
ATOM 3574 N N . CYS B 1 23 ? 43.5 14.992 -9.547 1 17.86 23 CYS B N 1
ATOM 3575 C CA . CYS B 1 23 ? 42.156 15.516 -9.625 1 17.86 23 CYS B CA 1
ATOM 3576 C C . CYS B 1 23 ? 41.531 15.281 -11.008 1 17.86 23 CYS B C 1
ATOM 3578 O O . CYS B 1 23 ? 42.031 15.828 -12 1 17.86 23 CYS B O 1
ATOM 3580 N N . VAL B 1 24 ? 41.312 13.992 -11.438 1 17.78 24 VAL B N 1
ATOM 3581 C CA . VAL B 1 24 ? 40.938 13.82 -12.836 1 17.78 24 VAL B CA 1
ATOM 3582 C C . VAL B 1 24 ? 39.719 14.672 -13.156 1 17.78 24 VAL B C 1
ATOM 3584 O O . VAL B 1 24 ? 38.719 14.602 -12.469 1 17.78 24 VAL B O 1
ATOM 3587 N N . CYS B 1 25 ? 39.875 15.852 -13.906 1 17.64 25 CYS B N 1
ATOM 3588 C CA . CYS B 1 25 ? 39.094 16.969 -14.445 1 17.64 25 CYS B CA 1
ATOM 3589 C C . CYS B 1 25 ? 38.094 16.5 -15.492 1 17.64 25 CYS B C 1
ATOM 3591 O O . CYS B 1 25 ? 38.469 16.312 -16.656 1 17.64 25 CYS B O 1
ATOM 3593 N N . MET B 1 26 ? 37.406 15.391 -15.398 1 16.53 26 MET B N 1
ATOM 3594 C CA . MET B 1 26 ? 36.781 15.07 -16.688 1 16.53 26 MET B CA 1
ATOM 3595 C C . MET B 1 26 ? 35.938 16.234 -17.188 1 16.53 26 MET B C 1
ATOM 3597 O O . MET B 1 26 ? 35.031 16.719 -16.469 1 16.53 26 MET B O 1
ATOM 3601 N N . LEU B 1 27 ? 36.344 17.062 -18.203 1 17.16 27 LEU B N 1
ATOM 3602 C CA . LEU B 1 27 ? 35.969 18.266 -18.938 1 17.16 27 LEU B CA 1
ATOM 3603 C C . LEU B 1 27 ? 34.75 18.031 -19.797 1 17.16 27 LEU B C 1
ATOM 3605 O O . LEU B 1 27 ? 34.25 18.953 -20.453 1 17.16 27 LEU B O 1
ATOM 3609 N N . GLY B 1 28 ? 33.875 17.016 -19.844 1 17.58 28 GLY B N 1
ATOM 3610 C CA . GLY B 1 28 ? 33.219 16.875 -21.141 1 17.58 28 GLY B CA 1
ATOM 3611 C C . GLY B 1 28 ? 32.375 18.094 -21.516 1 17.58 28 GLY B C 1
ATOM 3612 O O . GLY B 1 28 ? 31.609 18.594 -20.703 1 17.58 28 GLY B O 1
ATOM 3613 N N . ASP B 1 29 ? 32.75 18.953 -22.5 1 18.12 29 ASP B N 1
ATOM 3614 C CA . ASP B 1 29 ? 32.375 20.219 -23.141 1 18.12 29 ASP B CA 1
ATOM 3615 C C . ASP B 1 29 ? 31.062 20.094 -23.906 1 18.12 29 ASP B C 1
ATOM 3617 O O . ASP B 1 29 ? 30.672 21 -24.641 1 18.12 29 ASP B O 1
ATOM 3621 N N . VAL B 1 30 ? 30.234 19.078 -23.953 1 19.17 30 VAL B N 1
ATOM 3622 C CA . VAL B 1 30 ? 29.453 19.078 -25.188 1 19.17 30 VAL B CA 1
ATOM 3623 C C . VAL B 1 30 ? 28.641 20.375 -25.266 1 19.17 30 VAL B C 1
ATOM 3625 O O . VAL B 1 30 ? 27.938 20.734 -24.328 1 19.17 30 VAL B O 1
ATOM 3628 N N . ARG B 1 31 ? 28.938 21.25 -26.203 1 19.64 31 ARG B N 1
ATOM 3629 C CA . ARG B 1 31 ? 28.438 22.531 -26.688 1 19.64 31 ARG B CA 1
ATOM 3630 C C . ARG B 1 31 ? 27 22.422 -27.188 1 19.64 31 ARG B C 1
ATOM 3632 O O . ARG B 1 31 ? 26.766 21.938 -28.297 1 19.64 31 ARG B O 1
ATOM 3639 N N . LEU B 1 32 ? 26.125 21.844 -26.422 1 17.48 32 LEU B N 1
ATOM 3640 C CA . LEU B 1 32 ? 24.797 21.75 -27.047 1 17.48 32 LEU B CA 1
ATOM 3641 C C . LEU B 1 32 ? 24.344 23.109 -27.547 1 17.48 32 LEU B C 1
ATOM 3643 O O . LEU B 1 32 ? 24.438 24.109 -26.828 1 17.48 32 LEU B O 1
ATOM 3647 N N . ARG B 1 33 ? 24.422 23.297 -28.875 1 18.98 33 ARG B N 1
ATOM 3648 C CA . ARG B 1 33 ? 23.922 24.391 -29.703 1 18.98 33 ARG B CA 1
ATOM 3649 C C . ARG B 1 33 ? 22.5 24.766 -29.312 1 18.98 33 ARG B C 1
ATOM 3651 O O . ARG B 1 33 ? 21.641 23.891 -29.188 1 18.98 33 ARG B O 1
ATOM 3658 N N . GLY B 1 34 ? 22.172 25.922 -28.719 1 19.83 34 GLY B N 1
ATOM 3659 C CA . GLY B 1 34 ? 21.203 26.719 -28 1 19.83 34 GLY B CA 1
ATOM 3660 C C . GLY B 1 34 ? 19.984 27.078 -28.828 1 19.83 34 GLY B C 1
ATOM 3661 O O . GLY B 1 34 ? 19.156 27.891 -28.406 1 19.83 34 GLY B O 1
ATOM 3662 N N . GLN B 1 35 ? 20.016 26.688 -30.156 1 19.28 35 GLN B N 1
ATOM 3663 C CA . GLN B 1 35 ? 19.203 27.719 -30.812 1 19.28 35 GLN B CA 1
ATOM 3664 C C . GLN B 1 35 ? 17.781 27.688 -30.297 1 19.28 35 GLN B C 1
ATOM 3666 O O . GLN B 1 35 ? 17.156 28.75 -30.125 1 19.28 35 GLN B O 1
ATOM 3671 N N . THR B 1 36 ? 17.141 26.5 -30.422 1 21.34 36 THR B N 1
ATOM 3672 C CA . THR B 1 36 ? 15.844 26.609 -31.078 1 21.34 36 THR B CA 1
ATOM 3673 C C . THR B 1 36 ? 14.852 27.359 -30.188 1 21.34 36 THR B C 1
ATOM 3675 O O . THR B 1 36 ? 14.945 27.312 -28.969 1 21.34 36 THR B O 1
ATOM 3678 N N . GLY B 1 37 ? 14.008 28.328 -30.703 1 20.67 37 GLY B N 1
ATOM 3679 C CA . GLY B 1 37 ? 13.016 29.328 -30.344 1 20.67 37 GLY B CA 1
ATOM 3680 C C . GLY B 1 37 ? 11.875 28.766 -29.516 1 20.67 37 GLY B C 1
ATOM 3681 O O . GLY B 1 37 ? 11.023 28.047 -30.031 1 20.67 37 GLY B O 1
ATOM 3682 N N . VAL B 1 38 ? 12.172 28.047 -28.453 1 22.75 38 VAL B N 1
ATOM 3683 C CA . VAL B 1 38 ? 10.992 27.453 -27.844 1 22.75 38 VAL B CA 1
ATOM 3684 C C . VAL B 1 38 ? 9.984 28.547 -27.5 1 22.75 38 VAL B C 1
ATOM 3686 O O . VAL B 1 38 ? 10.32 29.516 -26.812 1 22.75 38 VAL B O 1
ATOM 3689 N N . PRO B 1 39 ? 9.016 28.75 -28.344 1 20.42 39 PRO B N 1
ATOM 3690 C CA . PRO B 1 39 ? 8.078 29.828 -28.016 1 20.42 39 PRO B CA 1
ATOM 3691 C C . PRO B 1 39 ? 7.66 29.812 -26.547 1 20.42 39 PRO B C 1
ATOM 3693 O O . PRO B 1 39 ? 7.715 28.766 -25.891 1 20.42 39 PRO B O 1
ATOM 3696 N N . ALA B 1 40 ? 7.781 30.906 -25.922 1 21.44 40 ALA B N 1
ATOM 3697 C CA . ALA B 1 40 ? 7.445 31.344 -24.578 1 21.44 40 ALA B CA 1
ATOM 3698 C C . ALA B 1 40 ? 6.082 30.812 -24.141 1 21.44 40 ALA B C 1
ATOM 3700 O O . ALA B 1 40 ? 5.047 31.297 -24.609 1 21.44 40 ALA B O 1
ATOM 3701 N N . GLU B 1 41 ? 5.945 29.469 -24.172 1 21.86 41 GLU B N 1
ATOM 3702 C CA . GLU B 1 41 ? 4.578 29.109 -23.812 1 21.86 41 GLU B CA 1
ATOM 3703 C C . GLU B 1 41 ? 4.105 29.875 -22.578 1 21.86 41 GLU B C 1
ATOM 3705 O O . GLU B 1 41 ? 4.898 30.172 -21.688 1 21.86 41 GLU B O 1
ATOM 3710 N N . ARG B 1 42 ? 2.973 30.516 -22.656 1 20.81 42 ARG B N 1
ATOM 3711 C CA . ARG B 1 42 ? 2.178 31.359 -21.781 1 20.81 42 ARG B CA 1
ATOM 3712 C C . ARG B 1 42 ? 2.186 30.828 -20.344 1 20.81 42 ARG B C 1
ATOM 3714 O O . ARG B 1 42 ? 2.404 29.641 -20.125 1 20.81 42 ARG B O 1
ATOM 3721 N N . ARG B 1 43 ? 2.078 31.703 -19.359 1 23.42 43 ARG B N 1
ATOM 3722 C CA . ARG B 1 43 ? 2.027 31.875 -17.922 1 23.42 43 ARG B CA 1
ATOM 3723 C C . ARG B 1 43 ? 1.166 30.797 -17.266 1 23.42 43 ARG B C 1
ATOM 3725 O O . ARG B 1 43 ? 0.226 30.297 -17.875 1 23.42 43 ARG B O 1
ATOM 3732 N N . GLY B 1 44 ? 1.651 30.203 -16.297 1 24.69 44 GLY B N 1
ATOM 3733 C CA . GLY B 1 44 ? 1.399 29.141 -15.328 1 24.69 44 GLY B CA 1
ATOM 3734 C C . GLY B 1 44 ? 0.033 29.25 -14.672 1 24.69 44 GLY B C 1
ATOM 3735 O O . GLY B 1 44 ? -0.069 29.469 -13.469 1 24.69 44 GLY B O 1
ATOM 3736 N N . SER B 1 45 ? -0.969 29.766 -15.492 1 24.2 45 SER B N 1
ATOM 3737 C CA . SER B 1 45 ? -2.225 29.953 -14.773 1 24.2 45 SER B CA 1
ATOM 3738 C C . SER B 1 45 ? -2.66 28.672 -14.086 1 24.2 45 SER B C 1
ATOM 3740 O O . SER B 1 45 ? -2.688 27.594 -14.703 1 24.2 45 SER B O 1
ATOM 3742 N N . TYR B 1 46 ? -2.258 28.625 -12.914 1 24.48 46 TYR B N 1
ATOM 3743 C CA . TYR B 1 46 ? -2.865 27.609 -12.062 1 24.48 46 TYR B CA 1
ATOM 3744 C C . TYR B 1 46 ? -4.348 27.453 -12.367 1 24.48 46 TYR B C 1
ATOM 3746 O O . TYR B 1 46 ? -5.031 28.438 -12.672 1 24.48 46 TYR B O 1
ATOM 3754 N N . PRO B 1 47 ? -4.766 26.469 -12.953 1 29.02 47 PRO B N 1
ATOM 3755 C CA . PRO B 1 47 ? -6.188 26.391 -13.297 1 29.02 47 PRO B CA 1
ATOM 3756 C C . PRO B 1 47 ? -7.09 27.016 -12.242 1 29.02 47 PRO B C 1
ATOM 3758 O O . PRO B 1 47 ? -6.762 26.984 -11.047 1 29.02 47 PRO B O 1
ATOM 3761 N N . PHE B 1 48 ? -7.664 28.172 -12.531 1 27.3 48 PHE B N 1
ATOM 3762 C CA . PHE B 1 48 ? -8.719 28.859 -11.805 1 27.3 48 PHE B CA 1
ATOM 3763 C C . PHE B 1 48 ? -9.727 27.875 -11.234 1 27.3 48 PHE B C 1
ATOM 3765 O O . PHE B 1 48 ? -10.219 27 -11.953 1 27.3 48 PHE B O 1
ATOM 3772 N N . ILE B 1 49 ? -9.547 27.562 -9.984 1 30.16 49 ILE B N 1
ATOM 3773 C CA . ILE B 1 49 ? -10.586 26.828 -9.266 1 30.16 49 ILE B CA 1
ATOM 3774 C C . ILE B 1 49 ? -11.945 27.453 -9.555 1 30.16 49 ILE B C 1
ATOM 3776 O O . ILE B 1 49 ? -12.172 28.641 -9.258 1 30.16 49 ILE B O 1
ATOM 3780 N N . ASP B 1 50 ? -12.539 27.234 -10.688 1 27.08 50 ASP B N 1
ATOM 3781 C CA . ASP B 1 50 ? -13.867 27.734 -11.023 1 27.08 50 ASP B CA 1
ATOM 3782 C C . ASP B 1 50 ? -14.828 27.578 -9.844 1 27.08 50 ASP B C 1
ATOM 3784 O O . ASP B 1 50 ? -15.117 26.453 -9.422 1 27.08 50 ASP B O 1
ATOM 3788 N N . PHE B 1 51 ? -14.844 28.609 -8.969 1 26.03 51 PHE B N 1
ATOM 3789 C CA . PHE B 1 51 ? -15.789 28.766 -7.863 1 26.03 51 PHE B CA 1
ATOM 3790 C C . PHE B 1 51 ? -17.219 28.562 -8.344 1 26.03 51 PHE B C 1
ATOM 3792 O O . PHE B 1 51 ? -18.156 28.703 -7.559 1 26.03 51 PHE B O 1
ATOM 3799 N N . ARG B 1 52 ? -17.406 28.547 -9.727 1 34.19 52 ARG B N 1
ATOM 3800 C CA . ARG B 1 52 ? -18.766 28.453 -10.227 1 34.19 52 ARG B CA 1
ATOM 3801 C C . ARG B 1 52 ? -19.5 27.281 -9.594 1 34.19 52 ARG B C 1
ATOM 3803 O O . ARG B 1 52 ? -20.734 27.219 -9.609 1 34.19 52 ARG B O 1
ATOM 3810 N N . LEU B 1 53 ? -18.609 26.297 -9.195 1 32.09 53 LEU B N 1
ATOM 3811 C CA . LEU B 1 53 ? -19.328 25.172 -8.602 1 32.09 53 LEU B CA 1
ATOM 3812 C C . LEU B 1 53 ? -19.891 25.562 -7.234 1 32.09 53 LEU B C 1
ATOM 3814 O O . LEU B 1 53 ? -20.828 24.922 -6.742 1 32.09 53 LEU B O 1
ATOM 3818 N N . LEU B 1 54 ? -19.188 26.562 -6.629 1 30.61 54 LEU B N 1
ATOM 3819 C CA . LEU B 1 54 ? -19.734 26.938 -5.332 1 30.61 54 LEU B CA 1
ATOM 3820 C C . LEU B 1 54 ? -20.953 27.828 -5.5 1 30.61 54 LEU B C 1
ATOM 3822 O O . LEU B 1 54 ? -21.891 27.766 -4.691 1 30.61 54 LEU B O 1
ATOM 3826 N N . ASN B 1 55 ? -20.906 28.875 -6.469 1 26.75 55 ASN B N 1
ATOM 3827 C CA . ASN B 1 55 ? -21.922 29.922 -6.523 1 26.75 55 ASN B CA 1
ATOM 3828 C C . ASN B 1 55 ? -23.125 29.5 -7.344 1 26.75 55 ASN B C 1
ATOM 3830 O O . ASN B 1 55 ? -23.344 30 -8.445 1 26.75 55 ASN B O 1
ATOM 3834 N N . ASN B 1 56 ? -23.438 28.344 -7.711 1 27.44 56 ASN B N 1
ATOM 3835 C CA . ASN B 1 56 ? -24.734 28.219 -8.398 1 27.44 56 ASN B CA 1
ATOM 3836 C C . ASN B 1 56 ? -25.844 28.906 -7.617 1 27.44 56 ASN B C 1
ATOM 3838 O O . ASN B 1 56 ? -26.266 28.422 -6.562 1 27.44 56 ASN B O 1
ATOM 3842 N N . THR B 1 57 ? -25.812 30.188 -7.59 1 25.62 57 THR B N 1
ATOM 3843 C CA . THR B 1 57 ? -27 30.984 -7.25 1 25.62 57 THR B CA 1
ATOM 3844 C C . THR B 1 57 ? -28.234 30.453 -7.984 1 25.62 57 THR B C 1
ATOM 3846 O O . THR B 1 57 ? -28.141 30.047 -9.148 1 25.62 57 THR B O 1
ATOM 3849 N N . THR B 1 58 ? -29.453 30.297 -7.316 1 27.36 58 THR B N 1
ATOM 3850 C CA . THR B 1 58 ? -30.828 29.891 -7.535 1 27.36 58 THR B CA 1
ATOM 3851 C C . THR B 1 58 ? -31.453 30.703 -8.672 1 27.36 58 THR B C 1
ATOM 3853 O O . THR B 1 58 ? -32.688 30.672 -8.875 1 27.36 58 THR B O 1
ATOM 3856 N N . HIS B 1 59 ? -30.828 31.531 -9.43 1 23.12 59 HIS B N 1
ATOM 3857 C CA . HIS B 1 59 ? -31.859 32.281 -10.133 1 23.12 59 HIS B CA 1
ATOM 3858 C C . HIS B 1 59 ? -32.656 31.391 -11.062 1 23.12 59 HIS B C 1
ATOM 3860 O O . HIS B 1 59 ? -33.906 31.5 -11.133 1 23.12 59 HIS B O 1
ATOM 3866 N N . SER B 1 60 ? -32.219 31.047 -12.266 1 24.69 60 SER B N 1
ATOM 3867 C CA . SER B 1 60 ? -33.156 30.859 -13.359 1 24.69 60 SER B CA 1
ATOM 3868 C C . SER B 1 60 ? -33.938 29.562 -13.188 1 24.69 60 SER B C 1
ATOM 3870 O O . SER B 1 60 ? -33.5 28.641 -12.492 1 24.69 60 SER B O 1
ATOM 3872 N N . GLY B 1 61 ? -35.344 29.328 -13.727 1 24.78 61 GLY B N 1
ATOM 3873 C CA . GLY B 1 61 ? -36.531 28.484 -13.727 1 24.78 61 GLY B CA 1
ATOM 3874 C C . GLY B 1 61 ? -36.219 27.031 -14.086 1 24.78 61 GLY B C 1
ATOM 3875 O O . GLY B 1 61 ? -37.125 26.188 -14.109 1 24.78 61 GLY B O 1
ATOM 3876 N N . GLU B 1 62 ? -35.344 26.812 -15.078 1 24.62 62 GLU B N 1
ATOM 3877 C CA . GLU B 1 62 ? -35.5 25.469 -15.633 1 24.62 62 GLU B CA 1
ATOM 3878 C C . GLU B 1 62 ? -35.125 24.406 -14.602 1 24.62 62 GLU B C 1
ATOM 3880 O O . GLU B 1 62 ? -34.219 24.594 -13.805 1 24.62 62 GLU B O 1
ATOM 3885 N N . ILE B 1 63 ? -36.031 23.25 -14.273 1 25.94 63 ILE B N 1
ATOM 3886 C CA . ILE B 1 63 ? -36.344 22.141 -13.367 1 25.94 63 ILE B CA 1
ATOM 3887 C C . ILE B 1 63 ? -35.094 21.281 -13.195 1 25.94 63 ILE B C 1
ATOM 3889 O O . ILE B 1 63 ? -34.969 20.531 -12.211 1 25.94 63 ILE B O 1
ATOM 3893 N N . GLY B 1 64 ? -34.281 21.188 -14.273 1 24.22 64 GLY B N 1
ATOM 3894 C CA . GLY B 1 64 ? -33.594 19.922 -14.367 1 24.22 64 GLY B CA 1
ATOM 3895 C C . GLY B 1 64 ? -32.5 19.766 -13.328 1 24.22 64 GLY B C 1
ATOM 3896 O O . GLY B 1 64 ? -32.25 18.656 -12.844 1 24.22 64 GLY B O 1
ATOM 3897 N N . SER B 1 65 ? -31.594 20.766 -13.273 1 25.7 65 SER B N 1
ATOM 3898 C CA . SER B 1 65 ? -30.234 20.484 -12.812 1 25.7 65 SER B CA 1
ATOM 3899 C C . SER B 1 65 ? -30.172 20.422 -11.297 1 25.7 65 SER B C 1
ATOM 3901 O O . SER B 1 65 ? -29.094 20.5 -10.711 1 25.7 65 SER B O 1
ATOM 3903 N N . LYS B 1 66 ? -31.25 20.672 -10.57 1 27.44 66 LYS B N 1
ATOM 3904 C CA . LYS B 1 66 ? -31.328 20.641 -9.117 1 27.44 66 LYS B CA 1
ATOM 3905 C C . LYS B 1 66 ? -30.984 19.266 -8.562 1 27.44 66 LYS B C 1
ATOM 3907 O O . LYS B 1 66 ? -30.859 19.094 -7.352 1 27.44 66 LYS B O 1
ATOM 3912 N N . LYS B 1 67 ? -31.234 18.297 -9.344 1 27.41 67 LYS B N 1
ATOM 3913 C CA . LYS B 1 67 ? -31.219 16.953 -8.781 1 27.41 67 LYS B CA 1
ATOM 3914 C C . LYS B 1 67 ? -29.812 16.547 -8.367 1 27.41 67 LYS B C 1
ATOM 3916 O O . LYS B 1 67 ? -29.625 15.828 -7.383 1 27.41 67 LYS B O 1
ATOM 3921 N N . LYS B 1 68 ? -28.891 17.047 -9.203 1 27.83 68 LYS B N 1
ATOM 3922 C CA . LYS B 1 68 ? -27.578 16.438 -8.961 1 27.83 68 LYS B CA 1
ATOM 3923 C C . LYS B 1 68 ? -26.922 17.031 -7.715 1 27.83 68 LYS B C 1
ATOM 3925 O O . LYS B 1 68 ? -26.109 16.359 -7.059 1 27.83 68 LYS B O 1
ATOM 3930 N N . VAL B 1 69 ? -27.234 18.312 -7.508 1 26.95 69 VAL B N 1
ATOM 3931 C CA . VAL B 1 69 ? -26.625 18.875 -6.309 1 26.95 69 VAL B CA 1
ATOM 3932 C C . VAL B 1 69 ? -27.266 18.281 -5.062 1 26.95 69 VAL B C 1
ATOM 3934 O O . VAL B 1 69 ? -26.625 18.141 -4.023 1 26.95 69 VAL B O 1
ATOM 3937 N N . ARG B 1 70 ? -28.594 17.938 -5.047 1 30.44 70 ARG B N 1
ATOM 3938 C CA . ARG B 1 70 ? -29.297 17.359 -3.91 1 30.44 70 ARG B CA 1
ATOM 3939 C C . ARG B 1 70 ? -28.734 15.977 -3.572 1 30.44 70 ARG B C 1
ATOM 3941 O O . ARG B 1 70 ? -28.766 15.555 -2.416 1 30.44 70 ARG B O 1
ATOM 3948 N N . ARG B 1 71 ? -28.344 15.258 -4.633 1 27.44 71 ARG B N 1
ATOM 3949 C CA . ARG B 1 71 ? -27.797 13.93 -4.375 1 27.44 71 ARG B CA 1
ATOM 3950 C C . ARG B 1 71 ? -26.453 14.016 -3.664 1 27.44 71 ARG B C 1
ATOM 3952 O O . ARG B 1 71 ? -26.078 13.109 -2.92 1 27.44 71 ARG B O 1
ATOM 3959 N N . LEU B 1 72 ? -25.641 15.016 -4.031 1 28.38 72 LEU B N 1
ATOM 3960 C CA . LEU B 1 72 ? -24.375 15.102 -3.311 1 28.38 72 LEU B CA 1
ATOM 3961 C C . LEU B 1 72 ? -24.594 15.484 -1.852 1 28.38 72 LEU B C 1
ATOM 3963 O O . LEU B 1 72 ? -23.984 14.914 -0.954 1 28.38 72 LEU B O 1
ATOM 3967 N N . LEU B 1 73 ? -25.516 16.453 -1.586 1 30.66 73 LEU B N 1
ATOM 3968 C CA . LEU B 1 73 ? -25.906 16.766 -0.216 1 30.66 73 LEU B CA 1
ATOM 3969 C C . LEU B 1 73 ? -26.719 15.625 0.388 1 30.66 73 LEU B C 1
ATOM 3971 O O . LEU B 1 73 ? -26.688 15.406 1.602 1 30.66 73 LEU B O 1
ATOM 3975 N N . SER B 1 74 ? -27.516 14.867 -0.423 1 30.61 74 SER B N 1
ATOM 3976 C CA . SER B 1 74 ? -28.375 13.781 0.052 1 30.61 74 SER B CA 1
ATOM 3977 C C . SER B 1 74 ? -27.547 12.57 0.482 1 30.61 74 SER B C 1
ATOM 3979 O O . SER B 1 74 ? -27.922 11.859 1.418 1 30.61 74 SER B O 1
ATOM 3981 N N . PHE B 1 75 ? -26.516 12.242 -0.249 1 27.8 75 PHE B N 1
ATOM 3982 C CA . PHE B 1 75 ? -25.766 11.109 0.287 1 27.8 75 PHE B CA 1
ATOM 3983 C C . PHE B 1 75 ? -25.141 11.461 1.632 1 27.8 75 PHE B C 1
ATOM 3985 O O . PHE B 1 75 ? -25.062 10.617 2.521 1 27.8 75 PHE B O 1
ATOM 3992 N N . GLN B 1 76 ? -24.75 12.633 1.831 1 28.19 76 GLN B N 1
ATOM 3993 C CA . GLN B 1 76 ? -24.344 13.086 3.156 1 28.19 76 GLN B CA 1
ATOM 3994 C C . GLN B 1 76 ? -25.531 13.125 4.113 1 28.19 76 GLN B C 1
ATOM 3996 O O . GLN B 1 76 ? -25.391 12.82 5.297 1 28.19 76 GLN B O 1
ATOM 4001 N N . ARG B 1 77 ? -26.781 13.453 3.646 1 29.81 77 ARG B N 1
ATOM 4002 C CA . ARG B 1 77 ? -28 13.523 4.453 1 29.81 77 ARG B CA 1
ATOM 4003 C C . ARG B 1 77 ? -28.469 12.133 4.84 1 29.81 77 ARG B C 1
ATOM 4005 O O . ARG B 1 77 ? -29.016 11.938 5.934 1 29.81 77 ARG B O 1
ATOM 4012 N N . HIS B 1 78 ? -28.422 11.117 3.924 1 27.98 78 HIS B N 1
ATOM 4013 C CA . HIS B 1 78 ? -28.953 9.828 4.375 1 27.98 78 HIS B CA 1
ATOM 4014 C C . HIS B 1 78 ? -28.156 9.289 5.555 1 27.98 78 HIS B C 1
ATOM 4016 O O . HIS B 1 78 ? -28.719 8.695 6.477 1 27.98 78 HIS B O 1
ATOM 4022 N N . PHE B 1 79 ? -26.812 9.359 5.477 1 28.83 79 PHE B N 1
ATOM 4023 C CA . PHE B 1 79 ? -26.203 8.875 6.711 1 28.83 79 PHE B CA 1
ATOM 4024 C C . PHE B 1 79 ? -26.422 9.867 7.844 1 28.83 79 PHE B C 1
ATOM 4026 O O . PHE B 1 79 ? -26.219 9.539 9.016 1 28.83 79 PHE B O 1
ATOM 4033 N N . HIS B 1 80 ? -26.766 11.102 7.457 1 28.06 80 HIS B N 1
ATOM 4034 C CA . HIS B 1 80 ? -27.125 11.992 8.555 1 28.06 80 HIS B CA 1
ATOM 4035 C C . HIS B 1 80 ? -28.469 11.594 9.156 1 28.06 80 HIS B C 1
ATOM 4037 O O . HIS B 1 80 ? -28.75 11.875 10.32 1 28.06 80 HIS B O 1
ATOM 4043 N N . GLU B 1 81 ? -29.453 11.188 8.305 1 30.41 81 GLU B N 1
ATOM 4044 C CA . GLU B 1 81 ? -30.75 10.938 8.906 1 30.41 81 GLU B CA 1
ATOM 4045 C C . GLU B 1 81 ? -30.672 9.844 9.969 1 30.41 81 GLU B C 1
ATOM 4047 O O . GLU B 1 81 ? -31.375 9.898 10.984 1 30.41 81 GLU B O 1
ATOM 4052 N N . SER B 1 82 ? -29.844 8.758 9.625 1 27.67 82 SER B N 1
ATOM 4053 C CA . SER B 1 82 ? -29.938 7.801 10.727 1 27.67 82 SER B CA 1
ATOM 4054 C C . SER B 1 82 ? -29.359 8.391 12.016 1 27.67 82 SER B C 1
ATOM 4056 O O . SER B 1 82 ? -29.656 7.906 13.109 1 27.67 82 SER B O 1
ATOM 4058 N N . ARG B 1 83 ? -28.391 9.281 11.797 1 28.58 83 ARG B N 1
ATOM 4059 C CA . ARG B 1 83 ? -27.938 9.797 13.086 1 28.58 83 ARG B CA 1
ATOM 4060 C C . ARG B 1 83 ? -28.953 10.742 13.695 1 28.58 83 ARG B C 1
ATOM 4062 O O . ARG B 1 83 ? -28.828 11.141 14.859 1 28.58 83 ARG B O 1
ATOM 4069 N N . LEU B 1 84 ? -29.844 11.32 12.859 1 28.08 84 LEU B N 1
ATOM 4070 C CA . LEU B 1 84 ? -30.781 12.203 13.562 1 28.08 84 LEU B CA 1
ATOM 4071 C C . LEU B 1 84 ? -31.688 11.398 14.477 1 28.08 84 LEU B C 1
ATOM 4073 O O . LEU B 1 84 ? -32.406 11.977 15.312 1 28.08 84 LEU B O 1
ATOM 4077 N N . LEU B 1 85 ? -32.125 10.219 14.055 1 25.73 85 LEU B N 1
ATOM 4078 C CA . LEU B 1 85 ? -33.094 9.711 15.023 1 25.73 85 LEU B CA 1
ATOM 4079 C C . LEU B 1 85 ? -32.438 9.578 16.406 1 25.73 85 LEU B C 1
ATOM 4081 O O . LEU B 1 85 ? -33.156 9.344 17.391 1 25.73 85 LEU B O 1
ATOM 4085 N N . ARG B 1 86 ? -31.234 8.969 16.469 1 24.98 86 ARG B N 1
ATOM 4086 C CA . ARG B 1 86 ? -31.016 8.703 17.875 1 24.98 86 ARG B CA 1
ATOM 4087 C C . ARG B 1 86 ? -30.828 10.008 18.656 1 24.98 86 ARG B C 1
ATOM 4089 O O . ARG B 1 86 ? -29.875 10.758 18.406 1 24.98 86 ARG B O 1
ATOM 4096 N N . GLY B 1 87 ? -31.75 10.82 18.953 1 26.81 87 GLY B N 1
ATOM 4097 C CA . GLY B 1 87 ? -31.891 11.828 20 1 26.81 87 GLY B CA 1
ATOM 4098 C C . GLY B 1 87 ? -31.062 11.555 21.219 1 26.81 87 GLY B C 1
ATOM 4099 O O . GLY B 1 87 ? -31.172 12.258 22.234 1 26.81 87 GLY B O 1
ATOM 4100 N N . MET B 1 88 ? -30.828 10.227 21.516 1 25.38 88 MET B N 1
ATOM 4101 C CA . MET B 1 88 ? -30.281 10.148 22.875 1 25.38 88 MET B CA 1
ATOM 4102 C C . MET B 1 88 ? -28.938 10.875 22.953 1 25.38 88 MET B C 1
ATOM 4104 O O . MET B 1 88 ? -28.031 10.609 22.172 1 25.38 88 MET B O 1
ATOM 4108 N N . THR B 1 89 ? -28.953 12.156 23.25 1 27.59 89 THR B N 1
ATOM 4109 C CA . THR B 1 89 ? -27.844 12.977 23.703 1 27.59 89 THR B CA 1
ATOM 4110 C C . THR B 1 89 ? -26.812 12.125 24.453 1 27.59 89 THR B C 1
ATOM 4112 O O . THR B 1 89 ? -27.109 11.602 25.531 1 27.59 89 THR B O 1
ATOM 4115 N N . PRO B 1 90 ? -26.219 11.102 23.844 1 30.05 90 PRO B N 1
ATOM 4116 C CA . PRO B 1 90 ? -25.344 10.57 24.891 1 30.05 90 PRO B CA 1
ATOM 4117 C C . PRO B 1 90 ? -24.531 11.656 25.594 1 30.05 90 PRO B C 1
ATOM 4119 O O . PRO B 1 90 ? -23.812 12.414 24.938 1 30.05 90 PRO B O 1
ATOM 4122 N N . GLN B 1 91 ? -25.047 12.422 26.453 1 29 91 GLN B N 1
ATOM 4123 C CA . GLN B 1 91 ? -24.453 13.328 27.438 1 29 91 GLN B CA 1
ATOM 4124 C C . GLN B 1 91 ? -23.219 12.719 28.078 1 29 91 GLN B C 1
ATOM 4126 O O . GLN B 1 91 ? -23.219 12.398 29.266 1 29 91 GLN B O 1
ATOM 4131 N N . ALA B 1 92 ? -22.641 11.656 27.578 1 29.22 92 ALA B N 1
ATOM 4132 C CA . ALA B 1 92 ? -21.609 11.398 28.578 1 29.22 92 ALA B CA 1
ATOM 4133 C C . ALA B 1 92 ? -20.656 12.586 28.688 1 29.22 92 ALA B C 1
ATOM 4135 O O . ALA B 1 92 ? -20.094 13.047 27.688 1 29.22 92 ALA B O 1
ATOM 4136 N N . PRO B 1 93 ? -20.797 13.477 29.641 1 32.16 93 PRO B N 1
ATOM 4137 C CA . PRO B 1 93 ? -19.922 14.617 29.938 1 32.16 93 PRO B CA 1
ATOM 4138 C C . PRO B 1 93 ? -18.453 14.297 29.734 1 32.16 93 PRO B C 1
ATOM 4140 O O . PRO B 1 93 ? -18.016 13.164 29.969 1 32.16 93 PRO B O 1
ATOM 4143 N N . LEU B 1 94 ? -17.812 14.773 28.688 1 35.12 94 LEU B N 1
ATOM 4144 C CA . LEU B 1 94 ? -16.359 14.922 28.75 1 35.12 94 LEU B CA 1
ATOM 4145 C C . LEU B 1 94 ? -15.883 14.977 30.203 1 35.12 94 LEU B C 1
ATOM 4147 O O . LEU B 1 94 ? -14.68 15.023 30.469 1 35.12 94 LEU B O 1
ATOM 4151 N N . HIS B 1 95 ? -16.875 15.305 31.109 1 34.84 95 HIS B N 1
ATOM 4152 C CA . HIS B 1 95 ? -16.547 15.578 32.5 1 34.84 95 HIS B CA 1
ATOM 4153 C C . HIS B 1 95 ? -16.125 14.305 33.219 1 34.84 95 HIS B C 1
ATOM 4155 O O . HIS B 1 95 ? -15.773 14.344 34.406 1 34.84 95 HIS B O 1
ATOM 4161 N N . LEU B 1 96 ? -16.625 13.234 32.656 1 36.59 96 LEU B N 1
ATOM 4162 C CA . LEU B 1 96 ? -16.391 12.148 33.594 1 36.59 96 LEU B CA 1
ATOM 4163 C C . LEU B 1 96 ? -14.922 11.727 33.594 1 36.59 96 LEU B C 1
ATOM 4165 O O . LEU B 1 96 ? -14.562 10.68 34.125 1 36.59 96 LEU B O 1
ATOM 4169 N N . LEU B 1 97 ? -14.219 12.195 32.562 1 42.16 97 LEU B N 1
ATOM 4170 C CA . LEU B 1 97 ? -12.82 11.797 32.75 1 42.16 97 LEU B CA 1
ATOM 4171 C C . LEU B 1 97 ? -12.273 12.336 34.062 1 42.16 97 LEU B C 1
ATOM 4173 O O . LEU B 1 97 ? -12.633 13.438 34.469 1 42.16 97 LEU B O 1
ATOM 4177 N N . ASP B 1 98 ? -11.852 11.547 34.844 1 50.41 98 ASP B N 1
ATOM 4178 C CA . ASP B 1 98 ? -11.227 11.867 36.125 1 50.41 98 ASP B CA 1
ATOM 4179 C C . ASP B 1 98 ? -10.289 13.07 36 1 50.41 98 ASP B C 1
ATOM 4181 O O . ASP B 1 98 ? -9.758 13.336 34.906 1 50.41 98 ASP B O 1
ATOM 4185 N N . GLU B 1 99 ? -10.531 14.07 36.75 1 53.03 99 GLU B N 1
ATOM 4186 C CA . GLU B 1 99 ? -9.695 15.25 36.938 1 53.03 99 GLU B CA 1
ATOM 4187 C C . GLU B 1 99 ? -8.234 14.938 36.625 1 53.03 99 GLU B C 1
ATOM 4189 O O . GLU B 1 99 ? -7.516 15.781 36.062 1 53.03 99 GLU B O 1
ATOM 4194 N N . ASP B 1 100 ? -7.918 13.664 36.781 1 54.66 100 ASP B N 1
ATOM 4195 C CA . ASP B 1 100 ? -6.523 13.281 36.562 1 54.66 100 ASP B CA 1
ATOM 4196 C C . ASP B 1 100 ? -6.203 13.133 35.094 1 54.66 100 ASP B C 1
ATOM 4198 O O . ASP B 1 100 ? -5.133 13.547 34.625 1 54.66 100 ASP B O 1
ATOM 4202 N N . TYR B 1 101 ? -7.207 12.656 34.312 1 63.72 101 TYR B N 1
ATOM 4203 C CA . TYR B 1 101 ? -6.969 12.484 32.875 1 63.72 101 TYR B CA 1
ATOM 4204 C C . TYR B 1 101 ? -6.895 13.836 32.188 1 63.72 101 TYR B C 1
ATOM 4206 O O . TYR B 1 101 ? -6.012 14.062 31.344 1 63.72 101 TYR B O 1
ATOM 4214 N N . LEU B 1 102 ? -7.738 14.625 32.625 1 69.38 102 LEU B N 1
ATOM 4215 C CA . LEU B 1 102 ? -7.762 15.961 32.031 1 69.38 102 LEU B CA 1
ATOM 4216 C C . LEU B 1 102 ? -6.492 16.734 32.406 1 69.38 102 LEU B C 1
ATOM 4218 O O . LEU B 1 102 ? -5.965 17.469 31.562 1 69.38 102 LEU B O 1
ATOM 4222 N N . GLY B 1 103 ? -6.047 16.422 33.625 1 80.06 103 GLY B N 1
ATOM 4223 C CA . GLY B 1 103 ? -4.797 17.047 34.031 1 80.06 103 GLY B CA 1
ATOM 4224 C C . GLY B 1 103 ? -3.602 16.578 33.25 1 80.06 103 GLY B C 1
ATOM 4225 O O . GLY B 1 103 ? -2.758 17.391 32.844 1 80.06 103 GLY B O 1
ATOM 4226 N N . GLN B 1 104 ? -3.607 15.328 32.938 1 86.19 104 GLN B N 1
ATOM 4227 C CA . GLN B 1 104 ? -2.512 14.766 32.156 1 86.19 104 GLN B CA 1
ATOM 4228 C C . GLN B 1 104 ? -2.547 15.258 30.719 1 86.19 104 GLN B C 1
ATOM 4230 O O . GLN B 1 104 ? -1.503 15.555 30.141 1 86.19 104 GLN B O 1
ATOM 4235 N N . ALA B 1 105 ? -3.723 15.32 30.172 1 89.94 105 ALA B N 1
ATOM 4236 C CA . ALA B 1 105 ? -3.859 15.836 28.812 1 89.94 105 ALA B CA 1
ATOM 4237 C C . ALA B 1 105 ? -3.391 17.281 28.734 1 89.94 105 ALA B C 1
ATOM 4239 O O . ALA B 1 105 ? -2.742 17.672 27.766 1 89.94 105 ALA B O 1
ATOM 4240 N N . ARG B 1 106 ? -3.719 18.062 29.781 1 90.5 106 ARG B N 1
ATOM 4241 C CA . ARG B 1 106 ? -3.281 19.453 29.828 1 90.5 106 ARG B CA 1
ATOM 4242 C C . ARG B 1 106 ? -1.763 19.547 29.906 1 90.5 106 ARG B C 1
ATOM 4244 O O . ARG B 1 106 ? -1.155 20.422 29.297 1 90.5 106 ARG B O 1
ATOM 4251 N N . HIS B 1 107 ? -1.276 18.641 30.703 1 92.19 107 HIS B N 1
ATOM 4252 C CA . HIS B 1 107 ? 0.178 18.609 30.812 1 92.19 107 HIS B CA 1
ATOM 4253 C C . HIS B 1 107 ? 0.817 18.266 29.469 1 92.19 107 HIS B C 1
ATOM 4255 O O . HIS B 1 107 ? 1.838 18.844 29.094 1 92.19 107 HIS B O 1
ATOM 4261 N N . MET B 1 108 ? 0.272 17.375 28.766 1 94.75 108 MET B N 1
ATOM 4262 C CA . MET B 1 108 ? 0.794 17 27.453 1 94.75 108 MET B CA 1
ATOM 4263 C C . MET B 1 108 ? 0.732 18.172 26.484 1 94.75 108 MET B C 1
ATOM 4265 O O . MET B 1 108 ? 1.644 18.375 25.672 1 94.75 108 MET B O 1
ATOM 4269 N N . LEU B 1 109 ? -0.358 18.938 26.578 1 96.31 109 LEU B N 1
ATOM 4270 C CA . LEU B 1 109 ? -0.533 20.062 25.688 1 96.31 109 LEU B CA 1
ATOM 4271 C C . LEU B 1 109 ? 0.558 21.109 25.906 1 96.31 109 LEU B C 1
ATOM 4273 O O . LEU B 1 109 ? 0.902 21.859 24.984 1 96.31 109 LEU B O 1
ATOM 4277 N N . SER B 1 110 ? 1.169 21.156 27.062 1 94.25 110 SER B N 1
ATOM 4278 C CA . SER B 1 110 ? 2.273 22.078 27.328 1 94.25 110 SER B CA 1
ATOM 4279 C C . SER B 1 110 ? 3.508 21.703 26.516 1 94.25 110 SER B C 1
ATOM 4281 O O . SER B 1 110 ? 4.391 22.531 26.297 1 94.25 110 SER B O 1
ATOM 4283 N N . LYS B 1 111 ? 3.506 20.453 26.047 1 95.5 111 LYS B N 1
ATOM 4284 C CA . LYS B 1 111 ? 4.641 19.953 25.266 1 95.5 111 LYS B CA 1
ATOM 4285 C C . LYS B 1 111 ? 4.246 19.719 23.812 1 95.5 111 LYS B C 1
ATOM 4287 O O . LYS B 1 111 ? 4.895 18.953 23.109 1 95.5 111 LYS B O 1
ATOM 4292 N N . VAL B 1 112 ? 3.217 20.359 23.375 1 97.38 112 VAL B N 1
ATOM 4293 C CA . VAL B 1 112 ? 2.637 20.094 22.062 1 97.38 112 VAL B CA 1
ATOM 4294 C C . VAL B 1 112 ? 3.609 20.531 20.969 1 97.38 112 VAL B C 1
ATOM 4296 O O . VAL B 1 112 ? 3.543 20.047 19.828 1 97.38 112 VAL B O 1
ATOM 4299 N N . GLY B 1 113 ? 4.57 21.359 21.266 1 96.56 113 GLY B N 1
ATOM 4300 C CA . GLY B 1 113 ? 5.57 21.828 20.312 1 96.56 113 GLY B CA 1
ATOM 4301 C C . GLY B 1 113 ? 6.715 20.844 20.125 1 96.56 113 GLY B C 1
ATOM 4302 O O . GLY B 1 113 ? 7.539 21.016 19.234 1 96.56 113 GLY B O 1
ATOM 4303 N N . MET B 1 114 ? 6.715 19.766 20.875 1 96.06 114 MET B N 1
ATOM 4304 C CA . MET B 1 114 ? 7.773 18.766 20.766 1 96.06 114 MET B CA 1
ATOM 4305 C C . MET B 1 114 ? 7.449 17.75 19.688 1 96.06 114 MET B C 1
ATOM 4307 O O . MET B 1 114 ? 6.301 17.328 19.547 1 96.06 114 MET B O 1
ATOM 4311 N N . TRP B 1 115 ? 8.523 17.359 18.969 1 96.88 115 TRP B N 1
ATOM 4312 C CA . TRP B 1 115 ? 8.336 16.469 17.828 1 96.88 115 TRP B CA 1
ATOM 4313 C C . TRP B 1 115 ? 7.922 15.078 18.266 1 96.88 115 TRP B C 1
ATOM 4315 O O . TRP B 1 115 ? 7.25 14.352 17.531 1 96.88 115 TRP B O 1
ATOM 4325 N N . ASP B 1 116 ? 8.281 14.656 19.469 1 94.44 116 ASP B N 1
ATOM 4326 C CA . ASP B 1 116 ? 7.996 13.305 19.953 1 94.44 116 ASP B CA 1
ATOM 4327 C C . ASP B 1 116 ? 6.656 13.258 20.688 1 94.44 116 ASP B C 1
ATOM 4329 O O . ASP B 1 116 ? 6.434 12.398 21.531 1 94.44 116 ASP B O 1
ATOM 4333 N N . PHE B 1 117 ? 5.801 14.211 20.453 1 97.06 117 PHE B N 1
ATOM 4334 C CA . PHE B 1 117 ? 4.461 14.234 21.031 1 97.06 117 PHE B CA 1
ATOM 4335 C C . PHE B 1 117 ? 3.695 12.969 20.688 1 97.06 117 PHE B C 1
ATOM 4337 O O . PHE B 1 117 ? 3.486 12.664 19.5 1 97.06 117 PHE B O 1
ATOM 4344 N N . ASP B 1 118 ? 3.256 12.219 21.656 1 96.19 118 ASP B N 1
ATOM 4345 C CA . ASP B 1 118 ? 2.574 10.945 21.453 1 96.19 118 ASP B CA 1
ATOM 4346 C C . ASP B 1 118 ? 1.073 11.148 21.266 1 96.19 118 ASP B C 1
ATOM 4348 O O . ASP B 1 118 ? 0.311 11.164 22.234 1 96.19 118 ASP B O 1
ATOM 4352 N N . ILE B 1 119 ? 0.689 11.133 20.062 1 97.56 119 ILE B N 1
ATOM 4353 C CA . ILE B 1 119 ? -0.694 11.453 19.719 1 97.56 119 ILE B CA 1
ATOM 4354 C C . ILE B 1 119 ? -1.612 10.32 20.188 1 97.56 119 ILE B C 1
ATOM 4356 O O . ILE B 1 119 ? -2.791 10.547 20.469 1 97.56 119 ILE B O 1
ATOM 4360 N N . PHE B 1 120 ? -1.088 9.102 20.188 1 95.12 120 PHE B N 1
ATOM 4361 C CA . PHE B 1 120 ? -1.909 7.973 20.609 1 95.12 120 PHE B CA 1
ATOM 4362 C C . PHE B 1 120 ? -2.232 8.055 22.094 1 95.12 120 PHE B C 1
ATOM 4364 O O . PHE B 1 120 ? -3.373 7.824 22.5 1 95.12 120 PHE B O 1
ATOM 4371 N N . LEU B 1 121 ? -1.215 8.289 22.875 1 94.25 121 LEU B N 1
ATOM 4372 C CA . LEU B 1 121 ? -1.447 8.492 24.297 1 94.25 121 LEU B CA 1
ATOM 4373 C C . LEU B 1 121 ? -2.396 9.656 24.531 1 94.25 121 LEU B C 1
ATOM 4375 O O . LEU B 1 121 ? -3.303 9.57 25.359 1 94.25 121 LEU B O 1
ATOM 4379 N N . PHE B 1 122 ? -2.186 10.75 23.844 1 96.19 122 PHE B N 1
ATOM 4380 C CA . PHE B 1 122 ? -3.031 11.93 23.984 1 96.19 122 PHE B CA 1
ATOM 4381 C C . PHE B 1 122 ? -4.48 11.602 23.641 1 96.19 122 PHE B C 1
ATOM 4383 O O . PHE B 1 122 ? -5.402 12.086 24.297 1 96.19 122 PHE B O 1
ATOM 4390 N N . ASP B 1 123 ? -4.672 10.836 22.641 1 95.5 123 ASP B N 1
ATOM 4391 C CA . ASP B 1 123 ? -6.023 10.445 22.234 1 95.5 123 ASP B CA 1
ATOM 4392 C C . ASP B 1 123 ? -6.703 9.633 23.344 1 95.5 123 ASP B C 1
ATOM 4394 O O . ASP B 1 123 ? -7.898 9.805 23.594 1 95.5 123 ASP B O 1
ATOM 4398 N N . ARG B 1 124 ? -5.938 8.797 23.938 1 92.31 124 ARG B N 1
ATOM 4399 C CA . ARG B 1 124 ? -6.477 8.023 25.047 1 92.31 124 ARG B CA 1
ATOM 4400 C C . ARG B 1 124 ? -6.844 8.93 26.219 1 92.31 124 ARG B C 1
ATOM 4402 O O . ARG B 1 124 ? -7.922 8.789 26.797 1 92.31 124 ARG B O 1
ATOM 4409 N N . LEU B 1 125 ? -6.023 9.82 26.469 1 91.25 125 LEU B N 1
ATOM 4410 C CA . LEU B 1 125 ? -6.215 10.703 27.609 1 91.25 125 LEU B CA 1
ATOM 4411 C C . LEU B 1 125 ? -7.395 11.648 27.375 1 91.25 125 LEU B C 1
ATOM 4413 O O . LEU B 1 125 ? -8.016 12.117 28.328 1 91.25 125 LEU B O 1
ATOM 4417 N N . THR B 1 126 ? -7.727 11.883 26.141 1 93.56 126 THR B N 1
ATOM 4418 C CA . THR B 1 126 ? -8.828 12.781 25.797 1 93.56 126 THR B CA 1
ATOM 4419 C C . THR B 1 126 ? -10.07 11.992 25.422 1 93.56 126 THR B C 1
ATOM 4421 O O . THR B 1 126 ? -11.039 12.555 24.906 1 93.56 126 THR B O 1
ATOM 4424 N N . ASN B 1 127 ? -10.016 10.773 25.578 1 91.25 127 ASN B N 1
ATOM 4425 C CA . ASN B 1 127 ? -11.133 9.875 25.312 1 91.25 127 ASN B CA 1
ATOM 4426 C C . ASN B 1 127 ? -11.633 10.008 23.875 1 91.25 127 ASN B C 1
ATOM 4428 O O . ASN B 1 127 ? -12.836 10.156 23.641 1 91.25 127 ASN B O 1
ATOM 4432 N N . GLY B 1 128 ? -10.719 10.086 23 1 92.19 128 GLY B N 1
ATOM 4433 C CA . GLY B 1 128 ? -11.062 10.086 21.594 1 92.19 128 GLY B CA 1
ATOM 4434 C C . GLY B 1 128 ? -11.281 11.477 21.031 1 92.19 128 GLY B C 1
ATOM 4435 O O . GLY B 1 128 ? -11.672 11.625 19.859 1 92.19 128 GLY B O 1
ATOM 4436 N N . ASN B 1 129 ? -11.039 12.5 21.828 1 95.19 129 ASN B N 1
ATOM 4437 C CA . ASN B 1 129 ? -11.273 13.875 21.391 1 95.19 129 ASN B CA 1
ATOM 4438 C C . ASN B 1 129 ? -9.961 14.617 21.156 1 95.19 129 ASN B C 1
ATOM 4440 O O . ASN B 1 129 ? -9.852 15.797 21.469 1 95.19 129 ASN B O 1
ATOM 4444 N N . SER B 1 130 ? -8.945 13.898 20.688 1 96.94 130 SER B N 1
ATOM 4445 C CA . SER B 1 130 ? -7.613 14.461 20.516 1 96.94 130 SER B CA 1
ATOM 4446 C C . SER B 1 130 ? -7.629 15.641 19.547 1 96.94 130 SER B C 1
ATOM 4448 O O . SER B 1 130 ? -7 16.672 19.812 1 96.94 130 SER B O 1
ATOM 4450 N N . LEU B 1 131 ? -8.391 15.539 18.453 1 98.38 131 LEU B N 1
ATOM 4451 C CA . LEU B 1 131 ? -8.359 16.578 17.422 1 98.38 131 LEU B CA 1
ATOM 4452 C C . LEU B 1 131 ? -8.969 17.875 17.922 1 98.38 131 LEU B C 1
ATOM 4454 O O . LEU B 1 131 ? -8.367 18.938 17.812 1 98.38 131 LEU B O 1
ATOM 4458 N N . VAL B 1 132 ? -10.172 17.797 18.547 1 97.62 132 VAL B N 1
ATOM 4459 C CA . VAL B 1 132 ? -10.883 18.969 19.031 1 97.62 132 VAL B CA 1
ATOM 4460 C C . VAL B 1 132 ? -10.086 19.625 20.156 1 97.62 132 VAL B C 1
ATOM 4462 O O . VAL B 1 132 ? -9.898 20.844 20.172 1 97.62 132 VAL B O 1
ATOM 4465 N N . THR B 1 133 ? -9.586 18.812 21.062 1 97 133 THR B N 1
ATOM 4466 C CA . THR B 1 133 ? -8.852 19.328 22.203 1 97 133 THR B CA 1
ATOM 4467 C C . THR B 1 133 ? -7.555 20 21.766 1 97 133 THR B C 1
ATOM 4469 O O . THR B 1 133 ? -7.215 21.078 22.25 1 97 133 THR B O 1
ATOM 4472 N N . LEU B 1 134 ? -6.887 19.391 20.859 1 98.38 134 LEU B N 1
ATOM 4473 C CA . LEU B 1 134 ? -5.637 19.938 20.344 1 98.38 134 LEU B CA 1
ATOM 4474 C C . LEU B 1 134 ? -5.875 21.266 19.625 1 98.38 134 LEU B C 1
ATOM 4476 O O . LEU B 1 134 ? -5.168 22.234 19.859 1 98.38 134 LEU B O 1
ATOM 4480 N N . LEU B 1 135 ? -6.871 21.312 18.766 1 98.5 135 LEU B N 1
ATOM 4481 C CA . LEU B 1 135 ? -7.133 22.5 17.969 1 98.5 135 LEU B CA 1
ATOM 4482 C C . LEU B 1 135 ? -7.578 23.656 18.859 1 98.5 135 LEU B C 1
ATOM 4484 O O . LEU B 1 135 ? -7.184 24.812 18.625 1 98.5 135 LEU B O 1
ATOM 4488 N N . CYS B 1 136 ? -8.43 23.391 19.828 1 96.5 136 CYS B N 1
ATOM 4489 C CA . CYS B 1 136 ? -8.836 24.438 20.75 1 96.5 136 CYS B CA 1
ATOM 4490 C C . CYS B 1 136 ? -7.625 25.031 21.469 1 96.5 136 CYS B C 1
ATOM 4492 O O . CYS B 1 136 ? -7.512 26.25 21.594 1 96.5 136 CYS B O 1
ATOM 4494 N N . HIS B 1 137 ? -6.738 24.188 21.875 1 96.94 137 HIS B N 1
ATOM 4495 C CA . HIS B 1 137 ? -5.523 24.641 22.547 1 96.94 137 HIS B CA 1
ATOM 4496 C C . HIS B 1 137 ? -4.668 25.484 21.609 1 96.94 137 HIS B C 1
ATOM 4498 O O . HIS B 1 137 ? -4.191 26.562 22 1 96.94 137 HIS B O 1
ATOM 4504 N N . LEU B 1 138 ? -4.492 25.047 20.406 1 98.56 138 LEU B N 1
ATOM 4505 C CA . LEU B 1 138 ? -3.602 25.719 19.484 1 98.56 138 LEU B CA 1
ATOM 4506 C C . LEU B 1 138 ? -4.199 27.047 19.031 1 98.56 138 LEU B C 1
ATOM 4508 O O . LEU B 1 138 ? -3.48 28.047 18.875 1 98.56 138 LEU B O 1
ATOM 4512 N N . PHE B 1 139 ? -5.52 27.109 18.797 1 98.38 139 PHE B N 1
ATOM 4513 C CA . PHE B 1 139 ? -6.168 28.359 18.422 1 98.38 139 PHE B CA 1
ATOM 4514 C C . PHE B 1 139 ? -5.996 29.406 19.531 1 98.38 139 PHE B C 1
ATOM 4516 O O . PHE B 1 139 ? -5.797 30.578 19.25 1 98.38 139 PHE B O 1
ATOM 4523 N N . ASN B 1 140 ? -6.074 28.922 20.688 1 96.69 140 ASN B N 1
ATOM 4524 C CA . ASN B 1 140 ? -5.883 29.812 21.828 1 96.69 140 ASN B CA 1
ATOM 4525 C C . ASN B 1 140 ? -4.426 30.234 21.969 1 96.69 140 ASN B C 1
ATOM 4527 O O . ASN B 1 140 ? -4.133 31.422 22.156 1 96.69 140 ASN B O 1
ATOM 4531 N N . SER B 1 141 ? -3.52 29.297 21.953 1 96.81 141 SER B N 1
ATOM 4532 C CA . SER B 1 141 ? -2.098 29.562 22.156 1 96.81 141 SER B CA 1
ATOM 4533 C C . SER B 1 141 ? -1.542 30.5 21.094 1 96.81 141 SER B C 1
ATOM 4535 O O . SER B 1 141 ? -0.631 31.281 21.375 1 96.81 141 SER B O 1
ATOM 4537 N N . HIS B 1 142 ? -2.072 30.438 19.891 1 97.75 142 HIS B N 1
ATOM 4538 C CA . HIS B 1 142 ? -1.615 31.297 18.812 1 97.75 142 HIS B CA 1
ATOM 4539 C C . HIS B 1 142 ? -2.391 32.594 18.797 1 97.75 142 HIS B C 1
ATOM 4541 O O . HIS B 1 142 ? -2.164 33.438 17.922 1 97.75 142 HIS B O 1
ATOM 4547 N N . GLY B 1 143 ? -3.381 32.781 19.719 1 97.19 143 GLY B N 1
ATOM 4548 C CA . GLY B 1 143 ? -4.156 34 19.812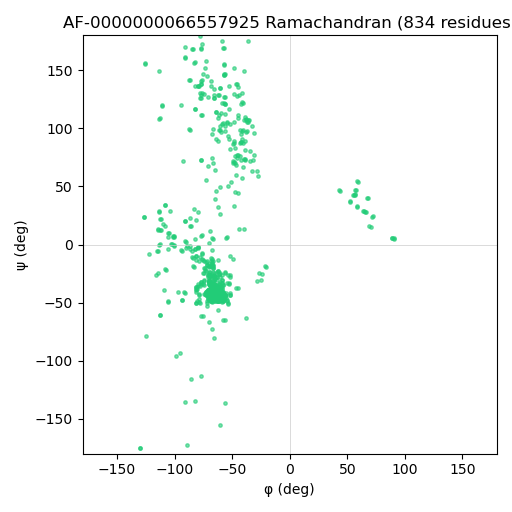 1 97.19 143 GLY B CA 1
ATOM 4549 C C . GLY B 1 143 ? -5.129 34.188 18.672 1 97.19 143 GLY B C 1
ATOM 4550 O O . GLY B 1 143 ? -5.504 35.312 18.344 1 97.19 143 GLY B O 1
ATOM 4551 N N . LEU B 1 144 ? -5.508 33.156 18.062 1 98.19 144 LEU B N 1
ATOM 4552 C CA . LEU B 1 144 ? -6.352 33.25 16.875 1 98.19 144 LEU B CA 1
ATOM 4553 C C . LEU B 1 144 ? -7.785 33.594 17.25 1 98.19 144 LEU B C 1
ATOM 4555 O O . LEU B 1 144 ? -8.469 34.312 16.516 1 98.19 144 LEU B O 1
ATOM 4559 N N . ILE B 1 145 ? -8.242 33.125 18.375 1 97.44 145 ILE B N 1
ATOM 4560 C CA . ILE B 1 145 ? -9.602 33.375 18.844 1 97.44 145 ILE B CA 1
ATOM 4561 C C . ILE B 1 145 ? -9.797 34.875 19.047 1 97.44 145 ILE B C 1
ATOM 4563 O O . ILE B 1 145 ? -10.781 35.469 18.578 1 97.44 145 ILE B O 1
ATOM 4567 N N . HIS B 1 146 ? -8.82 35.469 19.719 1 96.94 146 HIS B N 1
ATOM 4568 C CA . HIS B 1 146 ? -8.883 36.875 19.969 1 96.94 146 HIS B CA 1
ATOM 4569 C C . HIS B 1 146 ? -8.664 37.688 18.688 1 96.94 146 HIS B C 1
ATOM 4571 O O . HIS B 1 146 ? -9.391 38.656 18.422 1 96.94 146 HIS B O 1
ATOM 4577 N N . HIS B 1 147 ? -7.703 37.344 17.906 1 97.25 147 HIS B N 1
ATOM 4578 C CA . HIS B 1 147 ? -7.336 38.062 16.703 1 97.25 147 HIS B CA 1
ATOM 4579 C C . HIS B 1 147 ? -8.5 38.156 15.719 1 97.25 147 HIS B C 1
ATOM 4581 O O . HIS B 1 147 ? -8.758 39.188 15.133 1 97.25 147 HIS B O 1
ATOM 4587 N N . PHE B 1 148 ? -9.227 37.062 15.547 1 97.5 148 PHE B N 1
ATOM 4588 C CA . PHE B 1 148 ? -10.281 37 14.555 1 97.5 148 PHE B CA 1
ATOM 4589 C C . PHE B 1 148 ? -11.656 37.156 15.203 1 97.5 148 PHE B C 1
ATOM 4591 O O . PHE B 1 148 ? -12.68 37 14.539 1 97.5 148 PHE B O 1
ATOM 4598 N N . LYS B 1 149 ? -11.664 37.344 16.594 1 97.31 149 LYS B N 1
ATOM 4599 C CA . LYS B 1 149 ? -12.898 37.5 17.359 1 97.31 149 LYS B CA 1
ATOM 4600 C C . LYS B 1 149 ? -13.836 36.312 17.141 1 97.31 149 LYS B C 1
ATOM 4602 O O . LYS B 1 149 ? -15.016 36.5 16.828 1 97.31 149 LYS B O 1
ATOM 4607 N N . LEU B 1 150 ? -13.273 35.188 17.234 1 97.31 150 LEU B N 1
ATOM 4608 C CA . LEU B 1 150 ? -14.062 33.969 17.047 1 97.31 150 LEU B CA 1
ATOM 4609 C C . LEU B 1 150 ? -14.898 33.688 18.281 1 97.31 150 LEU B C 1
ATOM 4611 O O . LEU B 1 150 ? -14.453 33.906 19.406 1 97.31 150 LEU B O 1
ATOM 4615 N N . ASP B 1 151 ? -16.172 33.188 18.031 1 96.38 151 ASP B N 1
ATOM 4616 C CA . ASP B 1 151 ? -17 32.688 19.125 1 96.38 151 ASP B CA 1
ATOM 4617 C C . ASP B 1 151 ? -16.562 31.297 19.547 1 96.38 151 ASP B C 1
ATOM 4619 O O . ASP B 1 151 ? -16.547 30.375 18.719 1 96.38 151 ASP B O 1
ATOM 4623 N N . MET B 1 152 ? -16.297 31.125 20.766 1 94.06 152 MET B N 1
ATOM 4624 C CA . MET B 1 152 ? -15.719 29.875 21.266 1 94.06 152 MET B CA 1
ATOM 4625 C C . MET B 1 152 ? -16.688 28.719 21.094 1 94.06 152 MET B C 1
ATOM 4627 O O . MET B 1 152 ? -16.281 27.578 20.828 1 94.06 152 MET B O 1
ATOM 4631 N N . VAL B 1 153 ? -17.922 28.906 21.359 1 93.81 153 VAL B N 1
ATOM 4632 C CA . VAL B 1 153 ? -18.938 27.859 21.234 1 93.81 153 VAL B CA 1
ATOM 4633 C C . VAL B 1 153 ? -19.047 27.438 19.766 1 93.81 153 VAL B C 1
ATOM 4635 O O . VAL B 1 153 ? -19.109 26.234 19.469 1 93.81 153 VAL B O 1
ATOM 4638 N N . THR B 1 154 ? -19.062 28.438 18.906 1 96.25 154 THR B N 1
ATOM 4639 C CA . THR B 1 154 ? -19.156 28.156 17.469 1 96.25 154 THR B CA 1
ATOM 4640 C C . THR B 1 154 ? -17.891 27.453 16.969 1 96.25 154 THR B C 1
ATOM 4642 O O . THR B 1 154 ? -17.984 26.531 16.141 1 96.25 154 THR B O 1
ATOM 4645 N N . LEU B 1 155 ? -16.766 27.938 17.438 1 96.88 155 LEU B N 1
ATOM 4646 C CA . LEU B 1 155 ? -15.508 27.281 17.078 1 96.88 155 LEU B CA 1
ATOM 4647 C C . LEU B 1 155 ? -15.516 25.828 17.516 1 96.88 155 LEU B C 1
ATOM 4649 O O . LEU B 1 155 ? -15.188 24.938 16.719 1 96.88 155 LEU B O 1
ATOM 4653 N N . HIS B 1 156 ? -15.906 25.562 18.719 1 95.12 156 HIS B N 1
ATOM 4654 C CA . HIS B 1 156 ? -15.961 24.203 19.25 1 95.12 156 HIS B CA 1
ATOM 4655 C C . HIS B 1 156 ? -16.922 23.328 18.422 1 95.12 156 HIS B C 1
ATOM 4657 O O . HIS B 1 156 ? -16.609 22.172 18.125 1 95.12 156 HIS B O 1
ATOM 4663 N N . ARG B 1 157 ? -18.031 23.859 18.125 1 95.06 157 ARG B N 1
ATOM 4664 C CA . ARG B 1 157 ? -19 23.141 17.312 1 95.06 157 ARG B CA 1
ATOM 4665 C C . ARG B 1 157 ? -18.422 22.75 15.953 1 95.06 157 ARG B C 1
ATOM 4667 O O . ARG B 1 157 ? -18.594 21.625 15.492 1 95.06 157 ARG B O 1
ATOM 4674 N N . PHE B 1 158 ? -17.812 23.703 15.352 1 97.69 158 PHE B N 1
ATOM 4675 C CA . PHE B 1 158 ? -17.172 23.453 14.062 1 97.69 158 PHE B CA 1
ATOM 4676 C C . PHE B 1 158 ? -16.125 22.344 14.172 1 97.69 158 PHE B C 1
ATOM 4678 O O . PHE B 1 158 ? -16.094 21.422 13.352 1 97.69 158 PHE B O 1
ATOM 4685 N N . LEU B 1 159 ? -15.273 22.453 15.172 1 98 159 LEU B N 1
ATOM 4686 C CA . LEU B 1 159 ? -14.188 21.484 15.336 1 98 159 LEU B CA 1
ATOM 4687 C C . LEU B 1 159 ? -14.742 20.094 15.641 1 98 159 LEU B C 1
ATOM 4689 O O . LEU B 1 159 ? -14.18 19.078 15.211 1 98 159 LEU B O 1
ATOM 4693 N N . VAL B 1 160 ? -15.82 20 16.359 1 96.62 160 VAL B N 1
ATOM 4694 C CA . VAL B 1 160 ? -16.484 18.734 16.641 1 96.62 160 VAL B CA 1
ATOM 4695 C C . VAL B 1 160 ? -17.031 18.156 15.336 1 96.62 160 VAL B C 1
ATOM 4697 O O . VAL B 1 160 ? -16.938 16.953 15.102 1 96.62 160 VAL B O 1
ATOM 4700 N N . MET B 1 161 ? -17.594 19.016 14.523 1 96.62 161 MET B N 1
ATOM 4701 C CA . MET B 1 161 ? -18.094 18.562 13.227 1 96.62 161 MET B CA 1
ATOM 4702 C C . MET B 1 161 ? -16.969 17.953 12.391 1 96.62 161 MET B C 1
ATOM 4704 O O . MET B 1 161 ? -17.141 16.906 11.773 1 96.62 161 MET B O 1
ATOM 4708 N N . VAL B 1 162 ? -15.82 18.625 12.391 1 97.44 162 VAL B N 1
ATOM 4709 C CA . VAL B 1 162 ? -14.664 18.141 11.633 1 97.44 162 VAL B CA 1
ATOM 4710 C C . VAL B 1 162 ? -14.227 16.781 12.172 1 97.44 162 VAL B C 1
ATOM 4712 O O . VAL B 1 162 ? -14.031 15.836 11.406 1 97.44 162 VAL B O 1
ATOM 4715 N N . GLN B 1 163 ? -14.086 16.641 13.453 1 97.31 163 GLN B N 1
ATOM 4716 C CA . GLN B 1 163 ? -13.641 15.398 14.07 1 97.31 163 GLN B CA 1
ATOM 4717 C C . GLN B 1 163 ? -14.617 14.266 13.789 1 97.31 163 GLN B C 1
ATOM 4719 O O . GLN B 1 163 ? -14.211 13.141 13.484 1 97.31 163 GLN B O 1
ATOM 4724 N N . GLU B 1 164 ? -15.875 14.539 13.844 1 95 164 GLU B N 1
ATOM 4725 C CA . GLU B 1 164 ? -16.906 13.523 13.672 1 95 164 GLU B CA 1
ATOM 4726 C C . GLU B 1 164 ? -17.031 13.094 12.211 1 95 164 GLU B C 1
ATOM 4728 O O . GLU B 1 164 ? -17.547 12.023 11.914 1 95 164 GLU B O 1
ATOM 4733 N N . ASP B 1 165 ? -16.531 13.961 11.367 1 95.56 165 ASP B N 1
ATOM 4734 C CA . ASP B 1 165 ? -16.641 13.625 9.945 1 95.56 165 ASP B CA 1
ATOM 4735 C C . ASP B 1 165 ? -15.523 12.664 9.531 1 95.56 165 ASP B C 1
ATOM 4737 O O . ASP B 1 165 ? -15.539 12.133 8.414 1 95.56 165 ASP B O 1
ATOM 4741 N N . TYR B 1 166 ? -14.578 12.438 10.359 1 95.12 166 TYR B N 1
ATOM 4742 C CA . TYR B 1 166 ? -13.641 11.336 10.164 1 95.12 166 TYR B CA 1
ATOM 4743 C C . TYR B 1 166 ? -14.273 10.008 10.539 1 95.12 166 TYR B C 1
ATOM 4745 O O . TYR B 1 166 ? -15.016 9.914 11.516 1 95.12 166 TYR B O 1
ATOM 4753 N N . HIS B 1 167 ? -14 9.07 9.727 1 89.12 167 HIS B N 1
ATOM 4754 C CA . HIS B 1 167 ? -14.539 7.742 10 1 89.12 167 HIS B CA 1
ATOM 4755 C C . HIS B 1 167 ? -13.68 6.996 11.016 1 89.12 167 HIS B C 1
ATOM 4757 O O . HIS B 1 167 ? -12.547 6.605 10.703 1 89.12 167 HIS B O 1
ATOM 4763 N N . GLY B 1 168 ? -14.281 6.711 12.133 1 86.06 168 GLY B N 1
ATOM 4764 C CA . GLY B 1 168 ? -13.555 6.07 13.219 1 86.06 168 GLY B CA 1
ATOM 4765 C C . GLY B 1 168 ? -13.133 4.648 12.898 1 86.06 168 GLY B C 1
ATOM 4766 O O . GLY B 1 168 ? -12.195 4.117 13.5 1 86.06 168 GLY B O 1
ATOM 4767 N N . HIS B 1 169 ? -13.727 4.129 11.945 1 80.94 169 HIS B N 1
ATOM 4768 C CA . HIS B 1 169 ? -13.422 2.746 11.602 1 80.94 169 HIS B CA 1
ATOM 4769 C C . HIS B 1 169 ? -12.188 2.656 10.711 1 80.94 169 HIS B C 1
ATOM 4771 O O . HIS B 1 169 ? -11.617 1.575 10.539 1 80.94 169 HIS B O 1
ATOM 4777 N N . ASN B 1 170 ? -11.82 3.736 10.086 1 88.06 170 ASN B N 1
ATOM 4778 C CA . ASN B 1 170 ? -10.57 3.729 9.336 1 88.06 170 ASN B CA 1
ATOM 4779 C C . ASN B 1 170 ? -9.359 3.568 10.258 1 88.06 170 ASN B C 1
ATOM 4781 O O . ASN B 1 170 ? -9.172 4.363 11.172 1 88.06 170 ASN B O 1
ATOM 4785 N N . PRO B 1 171 ? -8.547 2.641 10.008 1 86.88 171 PRO B N 1
ATOM 4786 C CA . PRO B 1 171 ? -7.375 2.447 10.859 1 86.88 171 PRO B CA 1
ATOM 4787 C C . PRO B 1 171 ? -6.387 3.609 10.781 1 86.88 171 PRO B C 1
ATOM 4789 O O . PRO B 1 171 ? -5.785 3.984 11.789 1 86.88 171 PRO B O 1
ATOM 4792 N N . TYR B 1 172 ? -6.25 4.23 9.625 1 91.62 172 TYR B N 1
ATOM 4793 C CA . TYR B 1 172 ? -5.23 5.254 9.438 1 91.62 172 TYR B CA 1
ATOM 4794 C C . TYR B 1 172 ? -5.867 6.625 9.25 1 91.62 172 TYR B C 1
ATOM 4796 O O . TYR B 1 172 ? -5.641 7.539 10.047 1 91.62 172 TYR B O 1
ATOM 4804 N N . HIS B 1 173 ? -6.699 6.781 8.188 1 93.56 173 HIS B N 1
ATOM 4805 C CA . HIS B 1 173 ? -7.309 8.07 7.895 1 93.56 173 HIS B CA 1
ATOM 4806 C C . HIS B 1 173 ? -8.477 8.359 8.828 1 93.56 173 HIS B C 1
ATOM 4808 O O . HIS B 1 173 ? -9.633 8.383 8.398 1 93.56 173 HIS B O 1
ATOM 4814 N N . ASN B 1 174 ? -8.188 8.641 10.023 1 95.56 174 ASN B N 1
ATOM 4815 C CA . ASN B 1 174 ? -9.148 8.945 11.07 1 95.56 174 ASN B CA 1
ATOM 4816 C C . ASN B 1 174 ? -8.789 10.234 11.805 1 95.56 174 ASN B C 1
ATOM 4818 O O . ASN B 1 174 ? -7.871 10.953 11.398 1 95.56 174 ASN B O 1
ATOM 4822 N N . ALA B 1 175 ? -9.562 10.516 12.836 1 97.69 175 ALA B N 1
ATOM 4823 C CA . ALA B 1 175 ? -9.391 11.773 13.555 1 97.69 175 ALA B CA 1
ATOM 4824 C C . ALA B 1 175 ? -8.047 11.812 14.281 1 97.69 175 ALA B C 1
ATOM 4826 O O . ALA B 1 175 ? -7.438 12.875 14.422 1 97.69 175 ALA B O 1
ATOM 4827 N N . VAL B 1 176 ? -7.504 10.68 14.727 1 97.88 176 VAL B N 1
ATOM 4828 C CA . VAL B 1 176 ? -6.215 10.625 15.406 1 97.88 176 VAL B CA 1
ATOM 4829 C C . VAL B 1 176 ? -5.098 11.008 14.438 1 97.88 176 VAL B C 1
ATOM 4831 O O . VAL B 1 176 ? -4.172 11.734 14.805 1 97.88 176 VAL B O 1
ATOM 4834 N N . HIS B 1 177 ? -5.223 10.445 13.211 1 98.06 177 HIS B N 1
ATOM 4835 C CA . HIS B 1 177 ? -4.277 10.836 12.18 1 98.06 177 HIS B CA 1
ATOM 4836 C C . HIS B 1 177 ? -4.316 12.336 11.93 1 98.06 177 HIS B C 1
ATOM 4838 O O . HIS B 1 177 ? -3.271 12.984 11.828 1 98.06 177 HIS B O 1
ATOM 4844 N N . ALA B 1 178 ? -5.496 12.898 11.82 1 98.69 178 ALA B N 1
ATOM 4845 C CA . ALA B 1 178 ? -5.652 14.336 11.617 1 98.69 178 ALA B CA 1
ATOM 4846 C C . ALA B 1 178 ? -5.023 15.125 12.758 1 98.69 178 ALA B C 1
ATOM 4848 O O . ALA B 1 178 ? -4.387 16.156 12.531 1 98.69 178 ALA B O 1
ATOM 4849 N N . ALA B 1 179 ? -5.215 14.641 13.953 1 98.75 179 ALA B N 1
ATOM 4850 C CA . ALA B 1 179 ? -4.621 15.297 15.109 1 98.75 179 ALA B CA 1
ATOM 4851 C C . ALA B 1 179 ? -3.098 15.25 15.047 1 98.75 179 ALA B C 1
ATOM 4853 O O . ALA B 1 179 ? -2.426 16.234 15.367 1 98.75 179 ALA B O 1
ATOM 4854 N N . ASP B 1 180 ? -2.574 14.133 14.688 1 98.75 180 ASP B N 1
ATOM 4855 C CA . ASP B 1 180 ? -1.128 13.984 14.57 1 98.75 180 ASP B CA 1
ATOM 4856 C C . ASP B 1 180 ? -0.562 14.938 13.523 1 98.75 180 ASP B C 1
ATOM 4858 O O . ASP B 1 180 ? 0.463 15.586 13.758 1 98.75 180 ASP B O 1
ATOM 4862 N N . VAL B 1 181 ? -1.222 14.969 12.391 1 98.81 181 VAL B N 1
ATOM 4863 C CA . VAL B 1 181 ? -0.795 15.867 11.32 1 98.81 181 VAL B CA 1
ATOM 4864 C C . VAL B 1 181 ? -0.903 17.312 11.789 1 98.81 181 VAL B C 1
ATOM 4866 O O . VAL B 1 181 ? -0.048 18.141 11.461 1 98.81 181 VAL B O 1
ATOM 4869 N N . THR B 1 182 ? -1.952 17.672 12.508 1 98.88 182 THR B N 1
ATOM 4870 C CA . THR B 1 182 ? -2.127 19.016 13.047 1 98.88 182 THR B CA 1
ATOM 4871 C C . THR B 1 182 ? -1 19.359 14.016 1 98.88 182 THR B C 1
ATOM 4873 O O . THR B 1 182 ? -0.459 20.469 13.969 1 98.88 182 THR B O 1
ATOM 4876 N N . GLN B 1 183 ? -0.702 18.422 14.914 1 98.81 183 GLN B N 1
ATOM 4877 C CA . GLN B 1 183 ? 0.411 18.609 15.836 1 98.81 183 GLN B CA 1
ATOM 4878 C C . GLN B 1 183 ? 1.725 18.812 15.086 1 98.81 183 GLN B C 1
ATOM 4880 O O . GLN B 1 183 ? 2.529 19.672 15.438 1 98.81 183 GLN B O 1
ATOM 4885 N N . ALA B 1 184 ? 1.95 18 14.078 1 98.75 184 ALA B N 1
ATOM 4886 C CA . ALA B 1 184 ? 3.139 18.141 13.242 1 98.75 184 ALA B CA 1
ATOM 4887 C C . ALA B 1 184 ? 3.166 19.516 12.562 1 98.75 184 ALA B C 1
ATOM 4889 O O . ALA B 1 184 ? 4.207 20.172 12.523 1 98.75 184 ALA B O 1
ATOM 4890 N N . MET B 1 185 ? 2.035 19.891 12.016 1 98.88 185 MET B N 1
ATOM 4891 C CA . MET B 1 185 ? 1.942 21.188 11.352 1 98.88 185 MET B CA 1
ATOM 4892 C C . MET B 1 185 ? 2.289 22.312 12.32 1 98.88 185 MET B C 1
ATOM 4894 O O . MET B 1 185 ? 2.945 23.281 11.938 1 98.88 185 MET B O 1
ATOM 4898 N N . HIS B 1 186 ? 1.825 22.219 13.547 1 98.81 186 HIS B N 1
ATOM 4899 C CA . HIS B 1 186 ? 2.176 23.203 14.562 1 98.81 186 HIS B CA 1
ATOM 4900 C C . HIS B 1 186 ? 3.689 23.312 14.719 1 98.81 186 HIS B C 1
ATOM 4902 O O . HIS B 1 186 ? 4.223 24.422 14.836 1 98.81 186 HIS B O 1
ATOM 4908 N N . CYS B 1 187 ? 4.383 22.203 14.742 1 98.56 187 CYS B N 1
ATOM 4909 C CA . CYS B 1 187 ? 5.84 22.234 14.828 1 98.56 187 CYS B CA 1
ATOM 4910 C C . CYS B 1 187 ? 6.445 22.953 13.633 1 98.56 187 CYS B C 1
ATOM 4912 O O . CYS B 1 187 ? 7.395 23.719 13.781 1 98.56 187 CYS B O 1
ATOM 4914 N N . TYR B 1 188 ? 5.887 22.719 12.438 1 98.62 188 TYR B N 1
ATOM 4915 C CA . TYR B 1 188 ? 6.387 23.375 11.234 1 98.62 188 TYR B CA 1
ATOM 4916 C C . TYR B 1 188 ? 6.137 24.875 11.281 1 98.62 188 TYR B C 1
ATOM 4918 O O . TYR B 1 188 ? 6.984 25.672 10.867 1 98.62 188 TYR B O 1
ATOM 4926 N N . LEU B 1 189 ? 4.984 25.25 11.797 1 98.56 189 LEU B N 1
ATOM 4927 C CA . LEU B 1 189 ? 4.625 26.672 11.906 1 98.56 189 LEU B CA 1
ATOM 4928 C C . LEU B 1 189 ? 5.531 27.391 12.898 1 98.56 189 LEU B C 1
ATOM 4930 O O . LEU B 1 189 ? 5.703 28.609 12.82 1 98.56 189 LEU B O 1
ATOM 4934 N N . LYS B 1 190 ? 6.148 26.641 13.758 1 97.44 190 LYS B N 1
ATOM 4935 C CA . LYS B 1 190 ? 7.004 27.219 14.789 1 97.44 190 LYS B CA 1
ATOM 4936 C C . LYS B 1 190 ? 8.461 27.25 14.336 1 97.44 190 LYS B C 1
ATOM 4938 O O . LYS B 1 190 ? 9.312 27.844 15.008 1 97.44 190 LYS B O 1
ATOM 4943 N N . GLU B 1 191 ? 8.742 26.688 13.188 1 96.56 191 GLU B N 1
ATOM 4944 C CA . GLU B 1 191 ? 10.086 26.781 12.633 1 96.56 191 GLU B CA 1
ATOM 4945 C C . GLU B 1 191 ? 10.508 28.25 12.477 1 96.56 191 GLU B C 1
ATOM 4947 O O . GLU B 1 191 ? 9.812 29.031 11.836 1 96.56 191 GLU B O 1
ATOM 4952 N N . PRO B 1 192 ? 11.641 28.578 13.023 1 95.62 192 PRO B N 1
ATOM 4953 C CA . PRO B 1 192 ? 12.016 29.984 13.086 1 95.62 192 PRO B CA 1
ATOM 4954 C C . PRO B 1 192 ? 12.023 30.656 11.719 1 95.62 192 PRO B C 1
ATOM 4956 O O . PRO B 1 192 ? 11.547 31.781 11.57 1 95.62 192 PRO B O 1
ATOM 4959 N N . LYS B 1 193 ? 12.547 30.047 10.727 1 95.5 193 LYS B N 1
ATOM 4960 C CA . LYS B 1 193 ? 12.648 30.625 9.398 1 95.5 193 LYS B CA 1
ATOM 4961 C C . LYS B 1 193 ? 11.266 30.938 8.828 1 95.5 193 LYS B C 1
ATOM 4963 O O . LYS B 1 193 ? 11.094 31.906 8.094 1 95.5 193 LYS B O 1
ATOM 4968 N N . LEU B 1 194 ? 10.312 30.156 9.141 1 96.81 194 LEU B N 1
ATOM 4969 C CA . LEU B 1 194 ? 8.961 30.344 8.633 1 96.81 194 LEU B CA 1
ATOM 4970 C C . LEU B 1 194 ? 8.141 31.219 9.586 1 96.81 194 LEU B C 1
ATOM 4972 O O . LEU B 1 194 ? 7.414 32.094 9.141 1 96.81 194 LEU B O 1
ATOM 4976 N N . ALA B 1 195 ? 8.289 30.984 10.867 1 97.25 195 ALA B N 1
ATOM 4977 C CA . ALA B 1 195 ? 7.484 31.609 11.914 1 97.25 195 ALA B CA 1
ATOM 4978 C C . ALA B 1 195 ? 7.605 33.125 11.875 1 97.25 195 ALA B C 1
ATOM 4980 O O . ALA B 1 195 ? 6.641 33.844 12.164 1 97.25 195 ALA B O 1
ATOM 4981 N N . SER B 1 196 ? 8.75 33.594 11.445 1 95.56 196 SER B N 1
ATOM 4982 C CA . SER B 1 196 ? 9.023 35.031 11.477 1 95.56 196 SER B CA 1
ATOM 4983 C C . SER B 1 196 ? 8.211 35.781 10.414 1 95.56 196 SER B C 1
ATOM 4985 O O . SER B 1 196 ? 8.039 37 10.492 1 95.56 196 SER B O 1
ATOM 4987 N N . PHE B 1 197 ? 7.676 35.062 9.508 1 97.75 197 PHE B N 1
ATOM 4988 C CA . PHE B 1 197 ? 6.988 35.719 8.406 1 97.75 197 PHE B CA 1
ATOM 4989 C C . PHE B 1 197 ? 5.504 35.406 8.414 1 97.75 197 PHE B C 1
ATOM 4991 O O . PHE B 1 197 ? 4.715 36.031 7.707 1 97.75 197 PHE B O 1
ATOM 4998 N N . LEU B 1 198 ? 5.051 34.531 9.289 1 98.12 198 LEU B N 1
ATOM 4999 C CA . LEU B 1 198 ? 3.678 34.062 9.25 1 98.12 198 LEU B CA 1
ATOM 5000 C C . LEU B 1 198 ? 2.723 35.062 9.867 1 98.12 198 LEU B C 1
ATOM 5002 O O . LEU B 1 198 ? 3.047 35.688 10.883 1 98.12 198 LEU B O 1
ATOM 5006 N N . THR B 1 199 ? 1.632 35.281 9.258 1 97.94 199 THR B N 1
ATOM 5007 C CA . THR B 1 199 ? 0.531 36.062 9.812 1 97.94 199 THR B CA 1
ATOM 5008 C C . THR B 1 199 ? -0.447 35.156 10.562 1 97.94 199 THR B C 1
ATOM 5010 O O . THR B 1 199 ? -0.432 33.938 10.383 1 97.94 199 THR B O 1
ATOM 5013 N N . PRO B 1 200 ? -1.274 35.719 11.422 1 97.75 200 PRO B N 1
ATOM 5014 C CA . PRO B 1 200 ? -2.309 34.906 12.07 1 97.75 200 PRO B CA 1
ATOM 5015 C C . PRO B 1 200 ? -3.182 34.156 11.078 1 97.75 200 PRO B C 1
ATOM 5017 O O . PRO B 1 200 ? -3.607 33.031 11.352 1 97.75 200 PRO B O 1
ATOM 5020 N N . LEU B 1 201 ? -3.398 34.75 9.945 1 98 201 LEU B N 1
ATOM 5021 C CA . LEU B 1 201 ? -4.191 34.094 8.922 1 98 201 LEU B CA 1
ATOM 5022 C C . LEU B 1 201 ? -3.467 32.844 8.398 1 98 201 LEU B C 1
ATOM 5024 O O . LEU B 1 201 ? -4.086 31.812 8.203 1 98 201 LEU B O 1
ATOM 5028 N N . ASP B 1 202 ? -2.168 32.969 8.148 1 98.5 202 ASP B N 1
ATOM 5029 C CA . ASP B 1 202 ? -1.374 31.828 7.711 1 98.5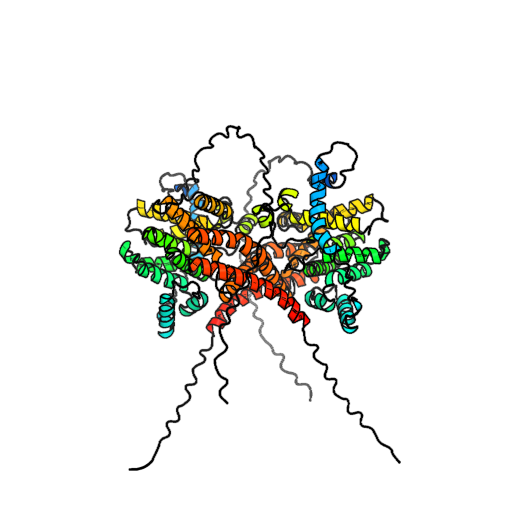 202 ASP B CA 1
ATOM 5030 C C . ASP B 1 202 ? -1.464 30.688 8.719 1 98.5 202 ASP B C 1
ATOM 5032 O O . ASP B 1 202 ? -1.618 29.531 8.336 1 98.5 202 ASP B O 1
ATOM 5036 N N . ILE B 1 203 ? -1.373 31.031 9.945 1 98.75 203 ILE B N 1
ATOM 5037 C CA . ILE B 1 203 ? -1.371 30.047 11.016 1 98.75 203 ILE B CA 1
ATOM 5038 C C . ILE B 1 203 ? -2.732 29.359 11.086 1 98.75 203 ILE B C 1
ATOM 5040 O O . ILE B 1 203 ? -2.812 28.125 11.172 1 98.75 203 ILE B O 1
ATOM 5044 N N . MET B 1 204 ? -3.779 30.125 11.055 1 98.69 204 MET B N 1
ATOM 5045 C CA . MET B 1 204 ? -5.125 29.562 11.102 1 98.69 204 MET B CA 1
ATOM 5046 C C . MET B 1 204 ? -5.371 28.641 9.922 1 98.69 204 MET B C 1
ATOM 5048 O O . MET B 1 204 ? -5.902 27.531 10.086 1 98.69 204 MET B O 1
ATOM 5052 N N . LEU B 1 205 ? -4.969 29.094 8.719 1 98.75 205 LEU B N 1
ATOM 5053 C CA . LEU B 1 205 ? -5.125 28.281 7.512 1 98.75 205 LEU B CA 1
ATOM 5054 C C . LEU B 1 205 ? -4.348 26.969 7.625 1 98.75 205 LEU B C 1
ATOM 5056 O O . LEU B 1 205 ? -4.859 25.906 7.27 1 98.75 205 LEU B O 1
ATOM 5060 N N . GLY B 1 206 ? -3.1 27.047 8.102 1 98.81 206 GLY B N 1
ATOM 5061 C CA . GLY B 1 206 ? -2.281 25.859 8.273 1 98.81 206 GLY B CA 1
ATOM 5062 C C . GLY B 1 206 ? -2.898 24.844 9.211 1 98.81 206 GLY B C 1
ATOM 5063 O O . GLY B 1 206 ? -2.955 23.656 8.898 1 98.81 206 GLY B O 1
ATOM 5064 N N . LEU B 1 207 ? -3.393 25.328 10.336 1 98.88 207 LEU B N 1
ATOM 5065 C CA . LEU B 1 207 ? -3.969 24.438 11.344 1 98.88 207 LEU B CA 1
ATOM 5066 C C . LEU B 1 207 ? -5.273 23.828 10.852 1 98.88 207 LEU B C 1
ATOM 5068 O O . LEU B 1 207 ? -5.5 22.625 11.008 1 98.88 207 LEU B O 1
ATOM 5072 N N . LEU B 1 208 ? -6.121 24.641 10.25 1 98.81 208 LEU B N 1
ATOM 5073 C CA . LEU B 1 208 ? -7.398 24.141 9.75 1 98.81 208 LEU B CA 1
ATOM 5074 C C . LEU B 1 208 ? -7.191 23.141 8.617 1 98.81 208 LEU B C 1
ATOM 5076 O O . LEU B 1 208 ? -7.871 22.109 8.547 1 98.81 208 LEU B O 1
ATOM 5080 N N . ALA B 1 209 ? -6.277 23.453 7.695 1 98.88 209 ALA B N 1
ATOM 5081 C CA . ALA B 1 209 ? -5.996 22.547 6.586 1 98.88 209 ALA B CA 1
ATOM 5082 C C . ALA B 1 209 ? -5.449 21.203 7.094 1 98.88 209 ALA B C 1
ATOM 5084 O O . ALA B 1 209 ? -5.801 20.141 6.574 1 98.88 209 ALA B O 1
ATOM 5085 N N . ALA B 1 210 ? -4.562 21.234 8.07 1 98.88 210 ALA B N 1
ATOM 5086 C CA . ALA B 1 210 ? -4.016 20.016 8.656 1 98.88 210 ALA B CA 1
ATOM 5087 C C . ALA B 1 210 ? -5.121 19.172 9.289 1 98.88 210 ALA B C 1
ATOM 5089 O O . ALA B 1 210 ? -5.137 17.953 9.133 1 98.88 210 ALA B O 1
ATOM 5090 N N . ALA B 1 211 ? -6.016 19.812 9.938 1 98.75 211 ALA B N 1
ATOM 5091 C CA . ALA B 1 211 ? -7.102 19.109 10.633 1 98.75 211 ALA B CA 1
ATOM 5092 C C . ALA B 1 211 ? -8.086 18.516 9.641 1 98.75 211 ALA B C 1
ATOM 5094 O O . ALA B 1 211 ? -8.695 17.469 9.922 1 98.75 211 ALA B O 1
ATOM 5095 N N . ALA B 1 212 ? -8.211 19.109 8.492 1 98.62 212 ALA B N 1
ATOM 5096 C CA . ALA B 1 212 ? -9.32 18.75 7.613 1 98.62 212 ALA B CA 1
ATOM 5097 C C . ALA B 1 212 ? -8.812 18.062 6.344 1 98.62 212 ALA B C 1
ATOM 5099 O O . ALA B 1 212 ? -9.602 17.656 5.492 1 98.62 212 ALA B O 1
ATOM 5100 N N . HIS B 1 213 ? -7.543 17.875 6.152 1 98.31 213 HIS B N 1
ATOM 5101 C CA . HIS B 1 213 ? -6.957 17.484 4.879 1 98.31 213 HIS B CA 1
ATOM 5102 C C . HIS B 1 213 ? -7.465 16.109 4.441 1 98.31 213 HIS B C 1
ATOM 5104 O O . HIS B 1 213 ? -7.465 15.797 3.25 1 98.31 213 HIS B O 1
ATOM 5110 N N . ASP B 1 214 ? -7.949 15.258 5.402 1 97.25 214 ASP B N 1
ATOM 5111 C CA . ASP B 1 214 ? -8.43 13.906 5.125 1 97.25 214 ASP B CA 1
ATOM 5112 C C . ASP B 1 214 ? -9.836 13.695 5.684 1 97.25 214 ASP B C 1
ATOM 5114 O O . ASP B 1 214 ? -10.219 12.57 6.016 1 97.25 214 ASP B O 1
ATOM 5118 N N . VAL B 1 215 ? -10.562 14.781 5.863 1 97.44 215 VAL B N 1
ATOM 5119 C CA . VAL B 1 215 ? -11.906 14.68 6.418 1 97.44 215 VAL B CA 1
ATOM 5120 C C . VAL B 1 215 ? -12.773 13.812 5.504 1 97.44 215 VAL B C 1
ATOM 5122 O O . VAL B 1 215 ? -12.68 13.898 4.277 1 97.44 215 VAL B O 1
ATOM 5125 N N . ASP B 1 216 ? -13.539 12.875 6.055 1 93.75 216 ASP B N 1
ATOM 5126 C CA . ASP B 1 216 ? -14.492 12 5.379 1 93.75 216 ASP B CA 1
ATOM 5127 C C . ASP B 1 216 ? -13.781 11.047 4.422 1 93.75 216 ASP B C 1
ATOM 5129 O O . ASP B 1 216 ? -14.352 10.625 3.416 1 93.75 216 ASP B O 1
ATOM 5133 N N . HIS B 1 217 ? -12.57 10.734 4.707 1 92 217 HIS B N 1
ATOM 5134 C CA . HIS B 1 217 ? -11.805 9.805 3.885 1 92 217 HIS B CA 1
ATOM 5135 C C . HIS B 1 217 ? -12.445 8.43 3.854 1 92 217 HIS B C 1
ATOM 5137 O O . HIS B 1 217 ? -12.719 7.84 4.906 1 92 217 HIS B O 1
ATOM 5143 N N . PRO B 1 218 ? -12.656 7.879 2.729 1 85.62 218 PRO B N 1
ATOM 5144 C CA . PRO B 1 218 ? -13.367 6.602 2.629 1 85.62 218 PRO B CA 1
ATOM 5145 C C . PRO B 1 218 ? -12.5 5.414 3.029 1 85.62 218 PRO B C 1
ATOM 5147 O O . PRO B 1 218 ? -12.992 4.285 3.109 1 85.62 218 PRO B O 1
ATOM 5150 N N . GLY B 1 219 ? -11.195 5.652 3.254 1 82.12 219 GLY B N 1
ATOM 5151 C CA . GLY B 1 219 ? -10.32 4.57 3.682 1 82.12 219 GLY B CA 1
ATOM 5152 C C . GLY B 1 219 ? -9.695 3.818 2.523 1 82.12 219 GLY B C 1
ATOM 5153 O O . GLY B 1 219 ? -9.078 2.768 2.719 1 82.12 219 GLY B O 1
ATOM 5154 N N . VAL B 1 220 ? -9.914 4.285 1.314 1 76.88 220 VAL B N 1
ATOM 5155 C CA . VAL B 1 220 ? -9.328 3.693 0.114 1 76.88 220 VAL B CA 1
ATOM 5156 C C . VAL B 1 220 ? -8.586 4.766 -0.679 1 76.88 220 VAL B C 1
ATOM 5158 O O . VAL B 1 220 ? -8.797 5.961 -0.474 1 76.88 220 VAL B O 1
ATOM 5161 N N . ASN B 1 221 ? -7.605 4.242 -1.475 1 75.12 221 ASN B N 1
ATOM 5162 C CA . ASN B 1 221 ? -6.836 5.215 -2.244 1 75.12 221 ASN B CA 1
ATOM 5163 C C . ASN B 1 221 ? -7.539 5.578 -3.547 1 75.12 221 ASN B C 1
ATOM 5165 O O . ASN B 1 221 ? -8.531 4.953 -3.92 1 75.12 221 ASN B O 1
ATOM 5169 N N . GLN B 1 222 ? -7.035 6.598 -4.152 1 73.62 222 GLN B N 1
ATOM 5170 C CA . GLN B 1 222 ? -7.672 7.172 -5.332 1 73.62 222 GLN B CA 1
ATOM 5171 C C . GLN B 1 222 ? -7.742 6.152 -6.469 1 73.62 222 GLN B C 1
ATOM 5173 O O . GLN B 1 222 ? -8.773 6.031 -7.137 1 73.62 222 GLN B O 1
ATOM 5178 N N . PRO B 1 223 ? -6.703 5.359 -6.785 1 66.56 223 PRO B N 1
ATOM 5179 C CA . PRO B 1 223 ? -6.809 4.367 -7.855 1 66.56 223 PRO B CA 1
ATOM 5180 C C . PRO B 1 223 ? -7.938 3.365 -7.621 1 66.56 223 PRO B C 1
ATOM 5182 O O . PRO B 1 223 ? -8.617 2.961 -8.57 1 66.56 223 PRO B O 1
ATOM 5185 N N . PHE B 1 224 ? -8.109 3.082 -6.461 1 68.31 224 PHE B N 1
ATOM 5186 C CA . PHE B 1 224 ? -9.211 2.188 -6.129 1 68.31 224 PHE B CA 1
ATOM 5187 C C . PHE B 1 224 ? -10.547 2.834 -6.465 1 68.31 224 PHE B C 1
ATOM 5189 O O . PHE B 1 224 ? -11.438 2.184 -7.02 1 68.31 224 PHE B O 1
ATOM 5196 N N . LEU B 1 225 ? -10.664 4.105 -6.121 1 72.31 225 LEU B N 1
ATOM 5197 C CA . LEU B 1 225 ? -11.906 4.828 -6.406 1 72.31 225 LEU B CA 1
ATOM 5198 C C . LEU B 1 225 ? -12.156 4.906 -7.906 1 72.31 225 LEU B C 1
ATOM 5200 O O . LEU B 1 225 ? -13.289 4.711 -8.359 1 72.31 225 LEU B O 1
ATOM 5204 N N . ILE B 1 226 ? -11.133 5.082 -8.57 1 69.25 226 ILE B N 1
ATOM 5205 C CA . ILE B 1 226 ? -11.25 5.219 -10.023 1 69.25 226 ILE B CA 1
ATOM 5206 C C . ILE B 1 226 ? -11.578 3.867 -10.648 1 69.25 226 ILE B C 1
ATOM 5208 O O . ILE B 1 226 ? -12.484 3.76 -11.469 1 69.25 226 ILE B O 1
ATOM 5212 N N . LYS B 1 227 ? -10.867 2.811 -10.141 1 63.31 227 LYS B N 1
ATOM 5213 C CA . LYS B 1 227 ? -11.039 1.47 -10.695 1 63.31 227 LYS B CA 1
ATOM 5214 C C . LYS B 1 227 ? -12.438 0.937 -10.406 1 63.31 227 LYS B C 1
ATOM 5216 O O . LYS B 1 227 ? -12.992 0.165 -11.195 1 63.31 227 LYS B O 1
ATOM 5221 N N . THR B 1 228 ? -13.023 1.42 -9.336 1 65.94 228 THR B N 1
ATOM 5222 C CA . THR B 1 228 ? -14.336 0.926 -8.938 1 65.94 228 THR B CA 1
ATOM 5223 C C . THR B 1 228 ? -15.43 1.894 -9.375 1 65.94 228 THR B C 1
ATOM 5225 O O . THR B 1 228 ? -16.578 1.759 -8.961 1 65.94 228 THR B O 1
ATOM 5228 N N . ASN B 1 229 ? -15.07 2.908 -10.133 1 69.62 229 ASN B N 1
ATOM 5229 C CA . ASN B 1 229 ? -16.016 3.91 -10.617 1 69.62 229 ASN B CA 1
ATOM 5230 C C . ASN B 1 229 ? -16.828 4.508 -9.484 1 69.62 229 ASN B C 1
ATOM 5232 O O . ASN B 1 229 ? -18.047 4.645 -9.594 1 69.62 229 ASN B O 1
ATOM 5236 N N . HIS B 1 230 ? -16.172 4.66 -8.445 1 72.06 230 HIS B N 1
ATOM 5237 C CA . HIS B 1 230 ? -16.812 5.309 -7.309 1 72.06 230 HIS B CA 1
ATOM 5238 C C . HIS B 1 230 ? -17.328 6.695 -7.684 1 72.06 230 HIS B C 1
ATOM 5240 O O . HIS B 1 230 ? -16.703 7.395 -8.484 1 72.06 230 HIS B O 1
ATOM 5246 N N . HIS B 1 231 ? -18.438 7.184 -7.145 1 75.69 231 HIS B N 1
ATOM 5247 C CA . HIS B 1 231 ? -19.094 8.438 -7.504 1 75.69 231 HIS B CA 1
ATOM 5248 C C . HIS B 1 231 ? -18.156 9.625 -7.305 1 75.69 231 HIS B C 1
ATOM 5250 O O . HIS B 1 231 ? -18.172 10.57 -8.094 1 75.69 231 HIS B O 1
ATOM 5256 N N . LEU B 1 232 ? -17.312 9.57 -6.352 1 75.69 232 LEU B N 1
ATOM 5257 C CA . LEU B 1 232 ? -16.375 10.641 -6.078 1 75.69 232 LEU B CA 1
ATOM 5258 C C . LEU B 1 232 ? -15.383 10.805 -7.23 1 75.69 232 LEU B C 1
ATOM 5260 O O . LEU B 1 232 ? -14.977 11.922 -7.551 1 75.69 232 LEU B O 1
ATOM 5264 N N . ALA B 1 233 ? -14.938 9.688 -7.77 1 75.38 233 ALA B N 1
ATOM 5265 C CA . ALA B 1 233 ? -14.008 9.734 -8.891 1 75.38 233 ALA B CA 1
ATOM 5266 C C . ALA B 1 233 ? -14.633 10.445 -10.094 1 75.38 233 ALA B C 1
ATOM 5268 O O . ALA B 1 233 ? -13.969 11.25 -10.75 1 75.38 233 ALA B O 1
ATOM 5269 N N . ASN B 1 234 ? -15.891 10.156 -10.32 1 74 234 ASN B N 1
ATOM 5270 C CA . ASN B 1 234 ? -16.609 10.797 -11.406 1 74 234 ASN B CA 1
ATOM 5271 C C . ASN B 1 234 ? -16.844 12.281 -11.133 1 74 234 ASN B C 1
ATOM 5273 O O . ASN B 1 234 ? -16.688 13.117 -12.023 1 74 234 ASN B O 1
ATOM 5277 N N . LEU B 1 235 ? -17.188 12.539 -9.961 1 71.25 235 LEU B N 1
ATOM 5278 C CA . LEU B 1 235 ? -17.5 13.906 -9.547 1 71.25 235 LEU B CA 1
ATOM 5279 C C . LEU B 1 235 ? -16.297 14.82 -9.758 1 71.25 235 LEU B C 1
ATOM 5281 O O . LEU B 1 235 ? -16.453 15.969 -10.172 1 71.25 235 LEU B O 1
ATOM 5285 N N . TYR B 1 236 ? -15.141 14.367 -9.555 1 73 236 TYR B N 1
ATOM 5286 C CA . TYR B 1 236 ? -13.953 15.211 -9.602 1 73 236 TYR B CA 1
ATOM 5287 C C . TYR B 1 236 ? -13.078 14.859 -10.805 1 73 236 TYR B C 1
ATOM 5289 O O . TYR B 1 236 ? -11.883 15.156 -10.82 1 73 236 TYR B O 1
ATOM 5297 N N . GLN B 1 237 ? -13.586 14.117 -11.672 1 73.88 237 GLN B N 1
ATOM 5298 C CA . GLN B 1 237 ? -12.977 13.812 -12.961 1 73.88 237 GLN B CA 1
ATOM 5299 C C . GLN B 1 237 ? -11.609 13.164 -12.781 1 73.88 237 GLN B C 1
ATOM 5301 O O . GLN B 1 237 ? -10.648 13.531 -13.469 1 73.88 237 GLN B O 1
ATOM 5306 N N . ASN B 1 238 ? -11.484 12.453 -11.781 1 68.06 238 ASN B N 1
ATOM 5307 C CA . ASN B 1 238 ? -10.344 11.578 -11.531 1 68.06 238 ASN B CA 1
ATOM 5308 C C . ASN B 1 238 ? -9.086 12.375 -11.211 1 68.06 238 ASN B C 1
ATOM 5310 O O . ASN B 1 238 ? -7.973 11.875 -11.367 1 68.06 238 ASN B O 1
ATOM 5314 N N . MET B 1 239 ? -9.289 13.664 -10.898 1 73 239 MET B N 1
ATOM 5315 C CA . MET B 1 239 ? -8.148 14.492 -10.516 1 73 239 MET B CA 1
ATOM 5316 C C . MET B 1 239 ? -8.219 14.859 -9.039 1 73 239 MET B C 1
ATOM 5318 O O . MET B 1 239 ? -9.148 15.539 -8.609 1 73 239 MET B O 1
ATOM 5322 N N . SER B 1 240 ? -7.223 14.445 -8.391 1 83.44 240 SER B N 1
ATOM 5323 C CA . SER B 1 240 ? -7.164 14.734 -6.957 1 83.44 240 SER B CA 1
ATOM 5324 C C . SER B 1 240 ? -8.523 14.523 -6.297 1 83.44 240 SER B C 1
ATOM 5326 O O . SER B 1 240 ? -9.016 15.406 -5.586 1 83.44 240 SER B O 1
ATOM 5328 N N . VAL B 1 241 ? -9.141 13.484 -6.566 1 85.62 241 VAL B N 1
ATOM 5329 C CA . VAL B 1 241 ? -10.508 13.156 -6.195 1 85.62 241 VAL B CA 1
ATOM 5330 C C . VAL B 1 241 ? -10.688 13.305 -4.688 1 85.62 241 VAL B C 1
ATOM 5332 O O . VAL B 1 241 ? -11.594 14 -4.227 1 85.62 241 VAL B O 1
ATOM 5335 N N . LEU B 1 242 ? -9.844 12.727 -3.904 1 90 242 LEU B N 1
ATOM 5336 C CA . LEU B 1 242 ? -9.977 12.719 -2.453 1 90 242 LEU B CA 1
ATOM 5337 C C . LEU B 1 242 ? -9.742 14.109 -1.876 1 90 242 LEU B C 1
ATOM 5339 O O . LEU B 1 242 ? -10.516 14.586 -1.048 1 90 242 LEU B O 1
ATOM 5343 N N . GLU B 1 243 ? -8.758 14.828 -2.344 1 92.94 243 GLU B N 1
ATOM 5344 C CA . GLU B 1 243 ? -8.414 16.141 -1.801 1 92.94 243 GLU B CA 1
ATOM 5345 C C . GLU B 1 243 ? -9.5 17.172 -2.111 1 92.94 243 GLU B C 1
ATOM 5347 O O . GLU B 1 243 ? -9.805 18.031 -1.282 1 92.94 243 GLU B O 1
ATOM 5352 N N . ASN B 1 244 ? -10.039 17.031 -3.328 1 91.06 244 ASN B N 1
ATOM 5353 C CA . ASN B 1 244 ? -11.172 17.891 -3.65 1 91.06 244 ASN B CA 1
ATOM 5354 C C . ASN B 1 244 ? -12.359 17.609 -2.736 1 91.06 244 ASN B C 1
ATOM 5356 O O . ASN B 1 244 ? -13.047 18.531 -2.299 1 91.06 244 ASN B O 1
ATOM 5360 N N . HIS B 1 245 ? -12.57 16.406 -2.52 1 91.62 245 HIS B N 1
ATOM 5361 C CA . HIS B 1 245 ? -13.656 16 -1.634 1 91.62 245 HIS B CA 1
ATOM 5362 C C . HIS B 1 245 ? -13.453 16.547 -0.224 1 91.62 245 HIS B C 1
ATOM 5364 O O . HIS B 1 245 ? -14.383 17.062 0.388 1 91.62 245 HIS B O 1
ATOM 5370 N N . HIS B 1 246 ? -12.281 16.391 0.324 1 96.12 246 HIS B N 1
ATOM 5371 C CA . HIS B 1 246 ? -11.961 16.891 1.655 1 96.12 246 HIS B CA 1
ATOM 5372 C C . HIS B 1 246 ? -12.156 18.406 1.734 1 96.12 246 HIS B C 1
ATOM 5374 O O . HIS B 1 246 ? -12.695 18.906 2.717 1 96.12 246 HIS B O 1
ATOM 5380 N N . TRP B 1 247 ? -11.719 19.094 0.715 1 95.38 247 TRP B N 1
ATOM 5381 C CA . TRP B 1 247 ? -11.852 20.547 0.655 1 95.38 247 TRP B CA 1
ATOM 5382 C C . TRP B 1 247 ? -13.32 20.953 0.665 1 95.38 247 TRP B C 1
ATOM 5384 O O . TRP B 1 247 ? -13.727 21.797 1.464 1 95.38 247 TRP B O 1
ATOM 5394 N N . ARG B 1 248 ? -14.109 20.344 -0.148 1 93.06 248 ARG B N 1
ATOM 5395 C CA . ARG B 1 248 ? -15.523 20.688 -0.248 1 93.06 248 ARG B CA 1
ATOM 5396 C C . ARG B 1 248 ? -16.25 20.375 1.054 1 93.06 248 ARG B C 1
ATOM 5398 O O . ARG B 1 248 ? -17.109 21.141 1.493 1 93.06 248 ARG B O 1
ATOM 5405 N N . SER B 1 249 ? -15.945 19.266 1.608 1 94.62 249 SER B N 1
ATOM 5406 C CA . SER B 1 249 ? -16.531 18.906 2.893 1 94.62 249 SER B CA 1
ATOM 5407 C C . SER B 1 249 ? -16.188 19.922 3.967 1 94.62 249 SER B C 1
ATOM 5409 O O . SER B 1 249 ? -17.047 20.297 4.77 1 94.62 249 SER B O 1
ATOM 5411 N N . THR B 1 250 ? -15 20.375 3.943 1 97.31 250 THR B N 1
ATOM 5412 C CA . THR B 1 250 ? -14.539 21.344 4.926 1 97.31 250 THR B CA 1
ATOM 5413 C C . THR B 1 250 ? -15.289 22.672 4.77 1 97.31 250 THR B C 1
ATOM 5415 O O . THR B 1 250 ? -15.734 23.25 5.758 1 97.31 250 THR B O 1
ATOM 5418 N N . ILE B 1 251 ? -15.422 23.125 3.572 1 96 251 ILE B N 1
ATOM 5419 C CA . ILE B 1 251 ? -16.109 24.375 3.299 1 96 251 ILE B CA 1
ATOM 5420 C C . ILE B 1 251 ? -17.578 24.266 3.723 1 96 251 ILE B C 1
ATOM 5422 O O . ILE B 1 251 ? -18.141 25.203 4.293 1 96 251 ILE B O 1
ATOM 5426 N N . GLY B 1 252 ? -18.125 23.109 3.4 1 94.81 252 GLY B N 1
ATOM 5427 C CA . GLY B 1 252 ? -19.484 22.875 3.85 1 94.81 252 GLY B CA 1
ATOM 5428 C C . GLY B 1 252 ? -19.656 23 5.352 1 94.81 252 GLY B C 1
ATOM 5429 O O . GLY B 1 252 ? -20.594 23.672 5.824 1 94.81 252 GLY B O 1
ATOM 5430 N N . MET B 1 253 ? -18.812 22.469 6.09 1 96.25 253 MET B N 1
ATOM 5431 C CA . MET B 1 253 ? -18.891 22.516 7.547 1 96.25 253 MET B CA 1
ATOM 5432 C C . MET B 1 253 ? -18.609 23.922 8.062 1 96.25 253 MET B C 1
ATOM 5434 O O . MET B 1 253 ? -19.219 24.359 9.031 1 96.25 253 MET B O 1
ATOM 5438 N N . LEU B 1 254 ? -17.656 24.594 7.406 1 96.25 254 LEU B N 1
ATOM 5439 C CA . LEU B 1 254 ? -17.344 25.969 7.785 1 96.25 254 LEU B CA 1
ATOM 5440 C C . LEU B 1 254 ? -18.562 26.875 7.617 1 96.25 254 LEU B C 1
ATOM 5442 O O . LEU B 1 254 ? -18.859 27.672 8.5 1 96.25 254 LEU B O 1
ATOM 5446 N N . ARG B 1 255 ? -19.234 26.734 6.582 1 94.25 255 ARG B N 1
ATOM 5447 C CA . ARG B 1 255 ? -20.422 27.531 6.293 1 94.25 255 ARG B CA 1
ATOM 5448 C C . ARG B 1 255 ? -21.578 27.156 7.207 1 94.25 255 ARG B C 1
ATOM 5450 O O . ARG B 1 255 ? -22.281 28.031 7.711 1 94.25 255 ARG B O 1
ATOM 5457 N N . GLU B 1 256 ? -21.719 25.875 7.391 1 93.56 256 GLU B N 1
ATOM 5458 C CA . GLU B 1 256 ? -22.797 25.391 8.25 1 93.56 256 GLU B CA 1
ATOM 5459 C C . GLU B 1 256 ? -22.625 25.875 9.68 1 93.56 256 GLU B C 1
ATOM 5461 O O . GLU B 1 256 ? -23.594 26.25 10.344 1 93.56 256 GLU B O 1
ATOM 5466 N N . SER B 1 257 ? -21.484 25.891 10.172 1 94.38 257 SER B N 1
ATOM 5467 C CA . SER B 1 257 ? -21.203 26.297 11.547 1 94.38 257 SER B CA 1
ATOM 5468 C C . SER B 1 257 ? -21.297 27.812 11.711 1 94.38 257 SER B C 1
ATOM 5470 O O . SER B 1 257 ? -21.438 28.328 12.828 1 94.38 257 SER B O 1
ATOM 5472 N N . ARG B 1 258 ? -21.109 28.609 10.617 1 95.56 258 ARG B N 1
ATOM 5473 C CA . ARG B 1 258 ? -21.109 30.062 10.602 1 95.56 258 ARG B CA 1
ATOM 5474 C C . ARG B 1 258 ? -19.938 30.609 11.43 1 95.56 258 ARG B C 1
ATOM 5476 O O . ARG B 1 258 ? -20.047 31.703 12 1 95.56 258 ARG B O 1
ATOM 5483 N N . LEU B 1 259 ? -18.891 29.875 11.516 1 97.12 259 LEU B N 1
ATOM 5484 C CA . LEU B 1 259 ? -17.734 30.25 12.32 1 97.12 259 LEU B CA 1
ATOM 5485 C C . LEU B 1 259 ? -17.172 31.594 11.859 1 97.12 259 LEU B C 1
ATOM 5487 O O . LEU B 1 259 ? -16.734 32.406 12.68 1 97.12 259 LEU B O 1
ATOM 5491 N N . LEU B 1 260 ? -17.188 31.812 10.547 1 97.31 260 LEU B N 1
ATOM 5492 C CA . LEU B 1 260 ? -16.547 33 9.992 1 97.31 260 LEU B CA 1
ATOM 5493 C C . LEU B 1 260 ? -17.594 33.969 9.477 1 97.31 260 LEU B C 1
ATOM 5495 O O . LEU B 1 260 ? -17.266 34.906 8.727 1 97.31 260 LEU B O 1
ATOM 5499 N N . ALA B 1 261 ? -18.812 33.844 9.867 1 95.25 261 ALA B N 1
ATOM 5500 C CA . ALA B 1 261 ? -19.922 34.594 9.312 1 95.25 261 ALA B CA 1
ATOM 5501 C C . ALA B 1 261 ? -19.781 36.094 9.641 1 95.25 261 ALA B C 1
ATOM 5503 O O . ALA B 1 261 ? -20.312 36.938 8.922 1 95.25 261 ALA B O 1
ATOM 5504 N N . HIS B 1 262 ? -19.094 36.438 10.742 1 96.44 262 HIS B N 1
ATOM 5505 C CA . HIS B 1 262 ? -18.969 37.844 11.164 1 96.44 262 HIS B CA 1
ATOM 5506 C C . HIS B 1 262 ? -17.875 38.531 10.367 1 96.44 262 HIS B C 1
ATOM 5508 O O . HIS B 1 262 ? -17.797 39.781 10.383 1 96.44 262 HIS B O 1
ATOM 5514 N N . LEU B 1 263 ? -17.016 37.812 9.633 1 96.44 263 LEU B N 1
ATOM 5515 C CA . LEU B 1 263 ? -15.953 38.406 8.828 1 96.44 263 LEU B CA 1
ATOM 5516 C C . LEU B 1 263 ? -16.484 38.875 7.473 1 96.44 263 LEU B C 1
ATOM 5518 O O . LEU B 1 263 ? -17.516 38.375 7.004 1 96.44 263 LEU B O 1
ATOM 5522 N N . PRO B 1 264 ? -15.773 39.844 6.852 1 96.19 264 PRO B N 1
ATOM 5523 C CA . PRO B 1 264 ? -16.188 40.25 5.512 1 96.19 264 PRO B CA 1
ATOM 5524 C C . PRO B 1 264 ? -16.219 39.094 4.512 1 96.19 264 PRO B C 1
ATOM 5526 O O . PRO B 1 264 ? -15.359 38.219 4.547 1 96.19 264 PRO B O 1
ATOM 5529 N N . LYS B 1 265 ? -17.125 39.156 3.607 1 94.31 265 LYS B N 1
ATOM 5530 C CA . LYS B 1 265 ? -17.359 38.094 2.629 1 94.31 265 LYS B CA 1
ATOM 5531 C C . LYS B 1 265 ? -16.109 37.812 1.795 1 94.31 265 LYS B C 1
ATOM 5533 O O . LYS B 1 265 ? -15.797 36.688 1.483 1 94.31 265 LYS B O 1
ATOM 5538 N N . GLU B 1 266 ? -15.453 38.875 1.408 1 94.94 266 GLU B N 1
ATOM 5539 C CA . GLU B 1 266 ? -14.242 38.719 0.605 1 94.94 266 GLU B CA 1
ATOM 5540 C C . GLU B 1 266 ? -13.164 37.938 1.355 1 94.94 266 GLU B C 1
ATOM 5542 O O . GLU B 1 266 ? -12.453 37.125 0.763 1 94.94 266 GLU B O 1
ATOM 5547 N N . MET B 1 267 ? -13.109 38.188 2.607 1 94.56 267 MET B N 1
ATOM 5548 C CA . MET B 1 267 ? -12.125 37.5 3.438 1 94.56 267 MET B CA 1
ATOM 5549 C C . MET B 1 267 ? -12.492 36.031 3.611 1 94.56 267 MET B C 1
ATOM 5551 O O . MET B 1 267 ? -11.625 35.156 3.57 1 94.56 267 MET B O 1
ATOM 5555 N N . THR B 1 268 ? -13.734 35.781 3.857 1 96.25 268 THR B N 1
ATOM 5556 C CA . THR B 1 268 ? -14.195 34.406 4.035 1 96.25 268 THR B CA 1
ATOM 5557 C C . THR B 1 268 ? -13.969 33.594 2.764 1 96.25 268 THR B C 1
ATOM 5559 O O . THR B 1 268 ? -13.547 32.438 2.828 1 96.25 268 THR B O 1
ATOM 5562 N N . GLN B 1 269 ? -14.25 34.188 1.646 1 95.69 269 GLN B N 1
ATOM 5563 C CA . GLN B 1 269 ? -14.039 33.531 0.368 1 95.69 269 GLN B CA 1
ATOM 5564 C C . GLN B 1 269 ? -12.562 33.25 0.135 1 95.69 269 GLN B C 1
ATOM 5566 O O . GLN B 1 269 ? -12.203 32.188 -0.381 1 95.69 269 GLN B O 1
ATOM 5571 N N . ASP B 1 270 ? -11.789 34.188 0.435 1 96.38 270 ASP B N 1
ATOM 5572 C CA . ASP B 1 270 ? -10.344 34 0.313 1 96.38 270 ASP B CA 1
ATOM 5573 C C . ASP B 1 270 ? -9.859 32.844 1.209 1 96.38 270 ASP B C 1
ATOM 5575 O O . ASP B 1 270 ? -9.023 32.062 0.798 1 96.38 270 ASP B O 1
ATOM 5579 N N . ILE B 1 271 ? -10.359 32.812 2.43 1 97.38 271 ILE B N 1
ATOM 5580 C CA . ILE B 1 271 ? -10 31.75 3.373 1 97.38 271 ILE B CA 1
ATOM 5581 C C . ILE B 1 271 ? -10.398 30.391 2.803 1 97.38 271 ILE B C 1
ATOM 5583 O O . ILE B 1 271 ? -9.617 29.438 2.846 1 97.38 271 ILE B O 1
ATOM 5587 N N . GLU B 1 272 ? -11.555 30.312 2.27 1 97.19 272 GLU B N 1
ATOM 5588 C CA . GLU B 1 272 ? -12.047 29.062 1.681 1 97.19 272 GLU B CA 1
ATOM 5589 C C . GLU B 1 272 ? -11.164 28.625 0.521 1 97.19 272 GLU B C 1
ATOM 5591 O O . GLU B 1 272 ? -10.859 27.438 0.388 1 97.19 272 GLU B O 1
ATOM 5596 N N . GLN B 1 273 ? -10.727 29.531 -0.243 1 96.94 273 GLN B N 1
ATOM 5597 C CA . GLN B 1 273 ? -9.867 29.234 -1.389 1 96.94 273 GLN B CA 1
ATOM 5598 C C . GLN B 1 273 ? -8.477 28.797 -0.939 1 96.94 273 GLN B C 1
ATOM 5600 O O . GLN B 1 273 ? -7.914 27.844 -1.48 1 96.94 273 GLN B O 1
ATOM 5605 N N . GLN B 1 274 ? -7.922 29.531 -0.036 1 97.56 274 GLN B N 1
ATOM 5606 C CA . GLN B 1 274 ? -6.594 29.203 0.463 1 97.56 274 GLN B CA 1
ATOM 5607 C C . GLN B 1 274 ? -6.594 27.844 1.162 1 97.56 274 GLN B C 1
ATOM 5609 O O . GLN B 1 274 ? -5.629 27.078 1.051 1 97.56 274 GLN B O 1
ATOM 5614 N N . LEU B 1 275 ? -7.68 27.547 1.852 1 97.75 275 LEU B N 1
ATOM 5615 C CA . LEU B 1 275 ? -7.824 26.234 2.459 1 97.75 275 LEU B CA 1
ATOM 5616 C C . LEU B 1 275 ? -7.809 25.141 1.394 1 97.75 275 LEU B C 1
ATOM 5618 O O . LEU B 1 275 ? -7.168 24.109 1.572 1 97.75 275 LEU B O 1
ATOM 5622 N N . GLY B 1 276 ? -8.555 25.422 0.359 1 97.12 276 GLY B N 1
ATOM 5623 C CA . GLY B 1 276 ? -8.547 24.484 -0.755 1 97.12 276 GLY B CA 1
ATOM 5624 C C . GLY B 1 276 ? -7.168 24.266 -1.344 1 97.12 276 GLY B C 1
ATOM 5625 O O . GLY B 1 276 ? -6.777 23.125 -1.606 1 97.12 276 GLY B O 1
ATOM 5626 N N . SER B 1 277 ? -6.484 25.328 -1.55 1 97.25 277 SER B N 1
ATOM 5627 C CA . SER B 1 277 ? -5.129 25.281 -2.096 1 97.25 277 SER B CA 1
ATOM 5628 C C . SER B 1 277 ? -4.207 24.438 -1.221 1 97.25 277 SER B C 1
ATOM 5630 O O . SER B 1 277 ? -3.408 23.656 -1.73 1 97.25 277 SER B O 1
ATOM 5632 N N . LEU B 1 278 ? -4.293 24.562 0.068 1 98.5 278 LEU B N 1
ATOM 5633 C CA . LEU B 1 278 ? -3.469 23.812 1.003 1 98.5 278 LEU B CA 1
ATOM 5634 C C . LEU B 1 278 ? -3.857 22.344 0.998 1 98.5 278 LEU B C 1
ATOM 5636 O O . LEU B 1 278 ? -2.992 21.469 0.912 1 98.5 278 LEU B O 1
ATOM 5640 N N . ILE B 1 279 ? -5.121 22.031 1.068 1 97.81 279 ILE B N 1
ATOM 5641 C CA . ILE B 1 279 ? -5.609 20.656 1.128 1 97.81 279 ILE B CA 1
ATOM 5642 C C . ILE B 1 279 ? -5.273 19.938 -0.176 1 97.81 279 ILE B C 1
ATOM 5644 O O . ILE B 1 279 ? -4.828 18.781 -0.159 1 97.81 279 ILE B O 1
ATOM 5648 N N . LEU B 1 280 ? -5.41 20.594 -1.271 1 95 280 LEU B N 1
ATOM 5649 C CA . LEU B 1 280 ? -5.117 20 -2.564 1 95 280 LEU B CA 1
ATOM 5650 C C . LEU B 1 280 ? -3.635 19.672 -2.691 1 95 280 LEU B C 1
ATOM 5652 O O . LEU B 1 280 ? -3.26 18.719 -3.379 1 95 280 LEU B O 1
ATOM 5656 N N . ALA B 1 281 ? -2.795 20.359 -2.021 1 95 281 ALA B N 1
ATOM 5657 C CA . ALA B 1 281 ? -1.353 20.141 -2.074 1 95 281 ALA B CA 1
ATOM 5658 C C . ALA B 1 281 ? -0.974 18.828 -1.407 1 95 281 ALA B C 1
ATOM 5660 O O . ALA B 1 281 ? 0.122 18.297 -1.627 1 95 281 ALA B O 1
ATOM 5661 N N . THR B 1 282 ? -1.837 18.219 -0.552 1 95.5 282 THR B N 1
ATOM 5662 C CA . THR B 1 282 ? -1.52 17 0.178 1 95.5 282 THR B CA 1
ATOM 5663 C C . THR B 1 282 ? -1.671 15.781 -0.722 1 95.5 282 THR B C 1
ATOM 5665 O O . THR B 1 282 ? -1.335 14.664 -0.323 1 95.5 282 THR B O 1
ATOM 5668 N N . ASP B 1 283 ? -2.102 16.016 -1.977 1 89.06 283 ASP B N 1
ATOM 5669 C CA . ASP B 1 283 ? -2.156 14.93 -2.943 1 89.06 283 ASP B CA 1
ATOM 5670 C C . ASP B 1 283 ? -0.759 14.391 -3.244 1 89.06 283 ASP B C 1
ATOM 5672 O O . ASP B 1 283 ? 0.06 15.078 -3.854 1 89.06 283 ASP B O 1
ATOM 5676 N N . ILE B 1 284 ? -0.555 13.211 -2.863 1 83.38 284 ILE B N 1
ATOM 5677 C CA . ILE B 1 284 ? 0.769 12.609 -2.971 1 83.38 284 ILE B CA 1
ATOM 5678 C C . ILE B 1 284 ? 1.146 12.445 -4.441 1 83.38 284 ILE B C 1
ATOM 5680 O O . ILE B 1 284 ? 2.33 12.383 -4.781 1 83.38 284 ILE B O 1
ATOM 5684 N N . ASN B 1 285 ? 0.158 12.375 -5.336 1 74.94 285 ASN B N 1
ATOM 5685 C CA . ASN B 1 285 ? 0.425 12.234 -6.766 1 74.94 285 ASN B CA 1
ATOM 5686 C C . ASN B 1 285 ? 1.073 13.492 -7.34 1 74.94 285 ASN B C 1
ATOM 5688 O O . ASN B 1 285 ? 1.666 13.453 -8.422 1 74.94 285 ASN B O 1
ATOM 5692 N N . ARG B 1 286 ? 1.024 14.555 -6.633 1 83.31 286 ARG B N 1
ATOM 5693 C CA . ARG B 1 286 ? 1.605 15.812 -7.09 1 83.31 286 ARG B CA 1
ATOM 5694 C C . ARG B 1 286 ? 2.906 16.109 -6.352 1 83.31 286 ARG B C 1
ATOM 5696 O O . ARG B 1 286 ? 3.455 17.203 -6.477 1 83.31 286 ARG B O 1
ATOM 5703 N N . GLN B 1 287 ? 3.406 15.219 -5.641 1 85.5 287 GLN B N 1
ATOM 5704 C CA . GLN B 1 287 ? 4.59 15.422 -4.812 1 85.5 287 GLN B CA 1
ATOM 5705 C C . GLN B 1 287 ? 5.777 15.875 -5.66 1 85.5 287 GLN B C 1
ATOM 5707 O O . GLN B 1 287 ? 6.516 16.781 -5.27 1 85.5 287 GLN B O 1
ATOM 5712 N N . ASN B 1 288 ? 5.957 15.297 -6.805 1 81.56 288 ASN B N 1
ATOM 5713 C CA . ASN B 1 288 ? 7.098 15.641 -7.645 1 81.56 288 ASN B CA 1
ATOM 5714 C C . ASN B 1 288 ? 7 17.078 -8.164 1 81.56 288 ASN B C 1
ATOM 5716 O O . ASN B 1 288 ? 8.016 17.75 -8.336 1 81.56 288 ASN B O 1
ATOM 5720 N N . GLU B 1 289 ? 5.816 17.453 -8.461 1 87.94 289 GLU B N 1
ATOM 5721 C CA . GLU B 1 289 ? 5.586 18.828 -8.891 1 87.94 289 GLU B CA 1
ATOM 5722 C C . GLU B 1 289 ? 6.051 19.828 -7.836 1 87.94 289 GLU B C 1
ATOM 5724 O O . GLU B 1 289 ? 6.781 20.766 -8.141 1 87.94 289 GLU B O 1
ATOM 5729 N N . PHE B 1 290 ? 5.691 19.594 -6.625 1 93.19 290 PHE B N 1
ATOM 5730 C CA . PHE B 1 290 ? 6.023 20.5 -5.527 1 93.19 290 PHE B CA 1
ATOM 5731 C C . PHE B 1 290 ? 7.508 20.406 -5.188 1 93.19 290 PHE B C 1
ATOM 5733 O O . PHE B 1 290 ? 8.141 21.422 -4.891 1 93.19 290 PHE B O 1
ATOM 5740 N N . LEU B 1 291 ? 7.98 19.188 -5.211 1 92.25 291 LEU B N 1
ATOM 5741 C CA . LEU B 1 291 ? 9.391 18.984 -4.906 1 92.25 291 LEU B CA 1
ATOM 5742 C C . LEU B 1 291 ? 10.281 19.688 -5.926 1 92.25 291 LEU B C 1
ATOM 5744 O O . LEU B 1 291 ? 11.258 20.328 -5.559 1 92.25 291 LEU B O 1
ATOM 5748 N N . THR B 1 292 ? 9.945 19.578 -7.164 1 90.31 292 THR B N 1
ATOM 5749 C CA . THR B 1 292 ? 10.703 20.219 -8.234 1 90.31 292 THR B CA 1
ATOM 5750 C C . THR B 1 292 ? 10.68 21.734 -8.086 1 90.31 292 THR B C 1
ATOM 5752 O O . THR B 1 292 ? 11.711 22.391 -8.234 1 90.31 292 THR B O 1
ATOM 5755 N N . ARG B 1 293 ? 9.57 22.266 -7.84 1 96 293 ARG B N 1
ATOM 5756 C CA . ARG B 1 293 ? 9.422 23.703 -7.648 1 96 293 ARG B CA 1
ATOM 5757 C C . ARG B 1 293 ? 10.227 24.188 -6.449 1 96 293 ARG B C 1
ATOM 5759 O O . ARG B 1 293 ? 10.891 25.219 -6.512 1 96 293 ARG B O 1
ATOM 5766 N N . LEU B 1 294 ? 10.148 23.453 -5.355 1 96.81 294 LEU B N 1
ATOM 5767 C CA . LEU B 1 294 ? 10.898 23.812 -4.156 1 96.81 294 LEU B CA 1
ATOM 5768 C C . LEU B 1 294 ? 12.398 23.797 -4.43 1 96.81 294 LEU B C 1
ATOM 5770 O O . LEU B 1 294 ? 13.117 24.719 -4.039 1 96.81 294 LEU B O 1
ATOM 5774 N N . LYS B 1 295 ? 12.844 22.766 -5.102 1 94.62 295 LYS B N 1
ATOM 5775 C CA . LYS B 1 295 ? 14.25 22.656 -5.457 1 94.62 295 LYS B CA 1
ATOM 5776 C C . LYS B 1 295 ? 14.695 23.859 -6.301 1 94.62 295 LYS B C 1
ATOM 5778 O O . LYS B 1 295 ? 15.789 24.391 -6.09 1 94.62 295 LYS B O 1
ATOM 5783 N N . ALA B 1 296 ? 13.883 24.172 -7.215 1 94.94 296 ALA B N 1
ATOM 5784 C CA . ALA B 1 296 ? 14.195 25.297 -8.094 1 94.94 296 ALA B CA 1
ATOM 5785 C C . ALA B 1 296 ? 14.312 26.594 -7.293 1 94.94 296 ALA B C 1
ATOM 5787 O O . ALA B 1 296 ? 15.25 27.359 -7.488 1 94.94 296 ALA B O 1
ATOM 5788 N N . HIS B 1 297 ? 13.391 26.859 -6.414 1 96.62 297 HIS B N 1
ATOM 5789 C CA . HIS B 1 297 ? 13.422 28.062 -5.586 1 96.62 297 HIS B CA 1
ATOM 5790 C C . HIS B 1 297 ? 14.68 28.094 -4.715 1 96.62 297 HIS B C 1
ATOM 5792 O O . HIS B 1 297 ? 15.305 29.141 -4.559 1 96.62 297 HIS B O 1
ATOM 5798 N N . LEU B 1 298 ? 14.984 26.938 -4.141 1 95.75 298 LEU B N 1
ATOM 5799 C CA . LEU B 1 298 ? 16.141 26.859 -3.252 1 95.75 298 LEU B CA 1
ATOM 5800 C C . LEU B 1 298 ? 17.438 27.016 -4.035 1 95.75 298 LEU B C 1
ATOM 5802 O O . LEU B 1 298 ? 18.391 27.656 -3.562 1 95.75 298 LEU B O 1
ATOM 5806 N N . HIS B 1 299 ? 17.5 26.453 -5.172 1 94 299 HIS B N 1
ATOM 5807 C CA . HIS B 1 299 ? 18.672 26.578 -6.027 1 94 299 HIS B CA 1
ATOM 5808 C C . HIS B 1 299 ? 18.906 28.016 -6.465 1 94 299 HIS B C 1
ATOM 5810 O O . HIS B 1 299 ? 20.031 28.5 -6.457 1 94 299 HIS B O 1
ATOM 5816 N N . ASN B 1 300 ? 17.844 28.656 -6.816 1 96.12 300 ASN B N 1
ATOM 5817 C CA . ASN B 1 300 ? 17.906 30.031 -7.32 1 96.12 300 ASN B CA 1
ATOM 5818 C C . ASN B 1 300 ? 17.938 31.047 -6.18 1 96.12 300 ASN B C 1
ATOM 5820 O O . ASN B 1 300 ? 18.141 32.25 -6.41 1 96.12 300 ASN B O 1
ATOM 5824 N N . LYS B 1 301 ? 17.688 30.641 -4.992 1 95.19 301 LYS B N 1
ATOM 5825 C CA . LYS B 1 301 ? 17.656 31.484 -3.803 1 95.19 301 LYS B CA 1
ATOM 5826 C C . LYS B 1 301 ? 16.672 32.656 -3.982 1 95.19 301 LYS B C 1
ATOM 5828 O O . LYS B 1 301 ? 17.016 33.781 -3.699 1 95.19 301 LYS B O 1
ATOM 5833 N N . ASP B 1 302 ? 15.531 32.344 -4.539 1 95.5 302 ASP B N 1
ATOM 5834 C CA . ASP B 1 302 ? 14.586 33.406 -4.867 1 95.5 302 ASP B CA 1
ATOM 5835 C C . ASP B 1 302 ? 13.312 33.281 -4.035 1 95.5 302 ASP B C 1
ATOM 5837 O O . ASP B 1 302 ? 12.281 33.875 -4.379 1 95.5 302 ASP B O 1
ATOM 5841 N N . LEU B 1 303 ? 13.336 32.5 -3.039 1 94.88 303 LEU B N 1
ATOM 5842 C CA . LEU B 1 303 ? 12.203 32.375 -2.131 1 94.88 303 LEU B CA 1
ATOM 5843 C C . LEU B 1 303 ? 12.141 33.562 -1.185 1 94.88 303 LEU B C 1
ATOM 5845 O O . LEU B 1 303 ? 13.039 33.781 -0.362 1 94.88 303 LEU B O 1
ATOM 5849 N N . ARG B 1 304 ? 11.141 34.375 -1.355 1 96.56 304 ARG B N 1
ATOM 5850 C CA . ARG B 1 304 ? 10.922 35.531 -0.496 1 96.56 304 ARG B CA 1
ATOM 5851 C C . ARG B 1 304 ? 9.648 35.375 0.336 1 96.56 304 ARG B C 1
ATOM 5853 O O . ARG B 1 304 ? 8.547 35.656 -0.141 1 96.56 304 ARG B O 1
ATOM 5860 N N . LEU B 1 305 ? 9.766 35.156 1.57 1 96.62 305 LEU B N 1
ATOM 5861 C CA . LEU B 1 305 ? 8.641 34.781 2.436 1 96.62 305 LEU B CA 1
ATOM 5862 C C . LEU B 1 305 ? 7.809 36.031 2.77 1 96.62 305 LEU B C 1
ATOM 5864 O O . LEU B 1 305 ? 6.688 35.906 3.268 1 96.62 305 LEU B O 1
ATOM 5868 N N . GLU B 1 306 ? 8.352 37.188 2.436 1 96.44 306 GLU B N 1
ATOM 5869 C CA . GLU B 1 306 ? 7.555 38.406 2.535 1 96.44 306 GLU B CA 1
ATOM 5870 C C . GLU B 1 306 ? 6.438 38.438 1.494 1 96.44 306 GLU B C 1
ATOM 5872 O O . GLU B 1 306 ? 5.422 39.094 1.674 1 96.44 306 GLU B O 1
ATOM 5877 N N . ASN B 1 307 ? 6.766 37.719 0.473 1 96.25 307 ASN B N 1
ATOM 5878 C CA . ASN B 1 307 ? 5.766 37.562 -0.581 1 96.25 307 ASN B CA 1
ATOM 5879 C C . ASN B 1 307 ? 4.707 36.562 -0.204 1 96.25 307 ASN B C 1
ATOM 5881 O O . ASN B 1 307 ? 5.031 35.406 0.154 1 96.25 307 ASN B O 1
ATOM 5885 N N . ILE B 1 308 ? 3.441 36.875 -0.334 1 96.12 308 ILE B N 1
ATOM 5886 C CA . ILE B 1 308 ? 2.316 36.062 0.094 1 96.12 308 ILE B CA 1
ATOM 5887 C C . ILE B 1 308 ? 2.322 34.75 -0.678 1 96.12 308 ILE B C 1
ATOM 5889 O O . ILE B 1 308 ? 2.014 33.688 -0.119 1 96.12 308 ILE B O 1
ATOM 5893 N N . GLN B 1 309 ? 2.688 34.781 -1.966 1 96.12 309 GLN B N 1
ATOM 5894 C CA . GLN B 1 309 ? 2.68 33.594 -2.801 1 96.12 309 GLN B CA 1
ATOM 5895 C C . GLN B 1 309 ? 3.758 32.594 -2.359 1 96.12 309 GLN B C 1
ATOM 5897 O O . GLN B 1 309 ? 3.508 31.406 -2.275 1 96.12 309 GLN B O 1
ATOM 5902 N N . ASP B 1 310 ? 4.922 33.125 -2.092 1 97.31 310 ASP B N 1
ATOM 5903 C CA . ASP B 1 310 ? 6.016 32.25 -1.638 1 97.31 310 ASP B CA 1
ATOM 5904 C C . ASP B 1 310 ? 5.734 31.703 -0.243 1 97.31 310 ASP B C 1
ATOM 5906 O O . ASP B 1 310 ? 6.039 30.547 0.042 1 97.31 310 ASP B O 1
ATOM 5910 N N . ARG B 1 311 ? 5.195 32.562 0.546 1 97.75 311 ARG B N 1
ATOM 5911 C CA . ARG B 1 311 ? 4.84 32.125 1.893 1 97.75 311 ARG B CA 1
ATOM 5912 C C . ARG B 1 311 ? 3.781 31.031 1.853 1 97.75 311 ARG B C 1
ATOM 5914 O O . ARG B 1 311 ? 3.883 30.047 2.574 1 97.75 311 ARG B O 1
ATOM 5921 N N . HIS B 1 312 ? 2.799 31.25 1.011 1 98 312 HIS B N 1
ATOM 5922 C CA . HIS B 1 312 ? 1.747 30.25 0.843 1 98 312 HIS B CA 1
ATOM 5923 C C . HIS B 1 312 ? 2.312 28.938 0.3 1 98 312 HIS B C 1
ATOM 5925 O O . HIS B 1 312 ? 1.898 27.859 0.722 1 98 312 HIS B O 1
ATOM 5931 N N . PHE B 1 313 ? 3.205 29.094 -0.627 1 98.44 313 PHE B N 1
ATOM 5932 C CA . PHE B 1 313 ? 3.861 27.922 -1.183 1 98.44 313 PHE B CA 1
ATOM 5933 C C . PHE B 1 313 ? 4.582 27.141 -0.093 1 98.44 313 PHE B C 1
ATOM 5935 O O . PHE B 1 313 ? 4.496 25.906 -0.043 1 98.44 313 PHE B O 1
ATOM 5942 N N . MET B 1 314 ? 5.258 27.781 0.761 1 98.31 314 MET B N 1
ATOM 5943 C CA . MET B 1 314 ? 5.988 27.094 1.825 1 98.31 314 MET B CA 1
ATOM 5944 C C . MET B 1 314 ? 5.027 26.5 2.846 1 98.31 314 MET B C 1
ATOM 5946 O O . MET B 1 314 ? 5.328 25.469 3.461 1 98.31 314 MET B O 1
ATOM 5950 N N . LEU B 1 315 ? 3.879 27.172 3.037 1 98.56 315 LEU B N 1
ATOM 5951 C CA . LEU B 1 315 ? 2.836 26.578 3.871 1 98.56 315 LEU B CA 1
ATOM 5952 C C . LEU B 1 315 ? 2.34 25.266 3.27 1 98.56 315 LEU B C 1
ATOM 5954 O O . LEU B 1 315 ? 2.061 24.312 3.998 1 98.56 315 LEU B O 1
ATOM 5958 N N . GLN B 1 316 ? 2.219 25.219 1.964 1 98.69 316 GLN B N 1
ATOM 5959 C CA . GLN B 1 316 ? 1.861 23.984 1.271 1 98.69 316 GLN B CA 1
ATOM 5960 C C . GLN B 1 316 ? 2.902 22.891 1.516 1 98.69 316 GLN B C 1
ATOM 5962 O O . GLN B 1 316 ? 2.553 21.75 1.797 1 98.69 316 GLN B O 1
ATOM 5967 N N . ILE B 1 317 ? 4.148 23.25 1.405 1 98.44 317 ILE B N 1
ATOM 5968 C CA . ILE B 1 317 ? 5.238 22.312 1.613 1 98.44 317 ILE B CA 1
ATOM 5969 C C . ILE B 1 317 ? 5.207 21.797 3.053 1 98.44 317 ILE B C 1
ATOM 5971 O O . ILE B 1 317 ? 5.387 20.594 3.297 1 98.44 317 ILE B O 1
ATOM 5975 N N . ALA B 1 318 ? 4.992 22.688 3.957 1 98.62 318 ALA B N 1
ATOM 5976 C CA . ALA B 1 318 ? 4.922 22.312 5.367 1 98.62 318 ALA B CA 1
ATOM 5977 C C . ALA B 1 318 ? 3.805 21.312 5.613 1 98.62 318 ALA B C 1
ATOM 5979 O O . ALA B 1 318 ? 4 20.312 6.324 1 98.62 318 ALA B O 1
ATOM 5980 N N . LEU B 1 319 ? 2.678 21.578 5.07 1 98.75 319 LEU B N 1
ATOM 5981 C CA . LEU B 1 319 ? 1.543 20.672 5.254 1 98.75 319 LEU B CA 1
ATOM 5982 C C . LEU B 1 319 ? 1.809 19.328 4.602 1 98.75 319 LEU B C 1
ATOM 5984 O O . LEU B 1 319 ? 1.439 18.281 5.152 1 98.75 319 LEU B O 1
ATOM 5988 N N . LYS B 1 320 ? 2.418 19.297 3.418 1 97.31 320 LYS B N 1
ATOM 5989 C CA . LYS B 1 320 ? 2.801 18.062 2.766 1 97.31 320 LYS B CA 1
ATOM 5990 C C . LYS B 1 320 ? 3.723 17.234 3.658 1 97.31 320 LYS B C 1
ATOM 5992 O O . LYS B 1 320 ? 3.535 16.016 3.801 1 97.31 320 LYS B O 1
ATOM 5997 N N . CYS B 1 321 ? 4.707 17.938 4.223 1 97.44 321 CYS B N 1
ATOM 5998 C CA . CYS B 1 321 ? 5.629 17.266 5.129 1 97.44 321 CYS B CA 1
ATOM 5999 C C . CYS B 1 321 ? 4.898 16.734 6.352 1 97.44 321 CYS B C 1
ATOM 6001 O O . CYS B 1 321 ? 5.113 15.586 6.762 1 97.44 321 CYS B O 1
ATOM 6003 N N . ALA B 1 322 ? 4.059 17.531 6.883 1 98.5 322 ALA B N 1
ATOM 6004 C CA . ALA B 1 322 ? 3.32 17.125 8.078 1 98.5 322 ALA B CA 1
ATOM 6005 C C . ALA B 1 322 ? 2.471 15.891 7.797 1 98.5 322 ALA B C 1
ATOM 6007 O O . ALA B 1 322 ? 2.357 15 8.648 1 98.5 322 ALA B O 1
ATOM 6008 N N . ASP B 1 323 ? 1.89 15.789 6.676 1 97.25 323 ASP B N 1
ATOM 6009 C CA . ASP B 1 323 ? 0.984 14.719 6.281 1 97.25 323 ASP B CA 1
ATOM 6010 C C . ASP B 1 323 ? 1.736 13.398 6.109 1 97.25 323 ASP B C 1
ATOM 6012 O O . ASP B 1 323 ? 1.198 12.328 6.398 1 97.25 323 ASP B O 1
ATOM 6016 N N . ILE B 1 324 ? 2.943 13.461 5.648 1 93.94 324 ILE B N 1
ATOM 6017 C CA . ILE B 1 324 ? 3.639 12.211 5.348 1 93.94 324 ILE B CA 1
ATOM 6018 C C . ILE B 1 324 ? 4.816 12.031 6.305 1 93.94 324 ILE B C 1
ATOM 6020 O O . ILE B 1 324 ? 5.805 11.383 5.969 1 93.94 324 ILE B O 1
ATOM 6024 N N . CYS B 1 325 ? 4.77 12.555 7.496 1 96.25 325 CYS B N 1
ATOM 6025 C CA . CYS B 1 325 ? 5.922 12.617 8.391 1 96.25 325 CYS B CA 1
ATOM 6026 C C . CYS B 1 325 ? 6.004 11.375 9.266 1 96.25 325 CYS B C 1
ATOM 6028 O O . CYS B 1 325 ? 6.91 11.258 10.094 1 96.25 325 CYS B O 1
ATOM 6030 N N . ASN B 1 326 ? 5.121 10.414 9.109 1 93.56 326 ASN B N 1
ATOM 6031 C CA . ASN B 1 326 ? 5.09 9.227 9.961 1 93.56 326 ASN B CA 1
ATOM 6032 C C . ASN B 1 326 ? 6.457 8.555 10.031 1 93.56 326 ASN B C 1
ATOM 6034 O O . ASN B 1 326 ? 6.914 8.172 11.109 1 93.56 326 ASN B O 1
ATOM 6038 N N . PRO B 1 327 ? 7.152 8.422 8.914 1 93 327 PRO B N 1
ATOM 6039 C CA . PRO B 1 327 ? 8.461 7.77 8.953 1 93 327 PRO B CA 1
ATOM 6040 C C . PRO B 1 327 ? 9.5 8.578 9.719 1 93 327 PRO B C 1
ATOM 6042 O O . PRO B 1 327 ? 10.586 8.07 10.023 1 93 327 PRO B O 1
ATOM 6045 N N . CYS B 1 328 ? 9.172 9.828 10 1 96.44 328 CYS B N 1
ATOM 6046 C CA . CYS B 1 328 ? 10.109 10.719 10.68 1 96.44 328 CYS B CA 1
ATOM 6047 C C . CYS B 1 328 ? 9.773 10.828 12.164 1 96.44 328 CYS B C 1
ATOM 6049 O O . CYS B 1 328 ? 10.461 11.539 12.906 1 96.44 328 CYS B O 1
ATOM 6051 N N . ARG B 1 329 ? 8.727 10.156 12.57 1 97.19 329 ARG B N 1
ATOM 6052 C CA . ARG B 1 329 ? 8.398 10.109 13.992 1 97.19 329 ARG B CA 1
ATOM 6053 C C . ARG B 1 329 ? 9.312 9.133 14.727 1 97.19 329 ARG B C 1
ATOM 6055 O O . ARG B 1 329 ? 10.117 8.438 14.109 1 97.19 329 ARG B O 1
ATOM 6062 N N . ILE B 1 330 ? 9.266 9.172 16.094 1 95.81 330 ILE B N 1
ATOM 6063 C CA . ILE B 1 330 ? 10.008 8.164 16.844 1 95.81 330 ILE B CA 1
ATOM 6064 C C . ILE B 1 330 ? 9.547 6.766 16.438 1 95.81 330 ILE B C 1
ATOM 6066 O O . ILE B 1 330 ? 8.414 6.586 15.984 1 95.81 330 ILE B O 1
ATOM 6070 N N . TRP B 1 331 ? 10.344 5.816 16.594 1 92.62 331 TRP B N 1
ATOM 6071 C CA . TRP B 1 331 ? 10.172 4.477 16.047 1 92.62 331 TRP B CA 1
ATOM 6072 C C . TRP B 1 331 ? 8.82 3.893 16.453 1 92.62 331 TRP B C 1
ATOM 6074 O O . TRP B 1 331 ? 8.078 3.385 15.617 1 92.62 331 TRP B O 1
ATOM 6084 N N . GLU B 1 332 ? 8.516 3.982 17.719 1 91.44 332 GLU B N 1
ATOM 6085 C CA . GLU B 1 332 ? 7.293 3.371 18.234 1 91.44 332 GLU B CA 1
ATOM 6086 C C . GLU B 1 332 ? 6.055 3.939 17.547 1 91.44 332 GLU B C 1
ATOM 6088 O O . GLU B 1 332 ? 5.141 3.193 17.188 1 91.44 332 GLU B O 1
ATOM 6093 N N . MET B 1 333 ? 6.074 5.207 17.344 1 93.94 333 MET B N 1
ATOM 6094 C CA . MET B 1 333 ? 4.953 5.867 16.688 1 93.94 333 MET B CA 1
ATOM 6095 C C . MET B 1 333 ? 4.957 5.574 15.188 1 93.94 333 MET B C 1
ATOM 6097 O O . MET B 1 333 ? 3.906 5.305 14.602 1 93.94 333 MET B O 1
ATOM 6101 N N . SER B 1 334 ? 6.148 5.629 14.594 1 92.31 334 SER B N 1
ATOM 6102 C CA . SER B 1 334 ? 6.293 5.336 13.172 1 92.31 334 SER B CA 1
ATOM 6103 C C . SER B 1 334 ? 5.801 3.932 12.844 1 92.31 334 SER B C 1
ATOM 6105 O O . SER B 1 334 ? 5.09 3.73 11.852 1 92.31 334 SER B O 1
ATOM 6107 N N . LYS B 1 335 ? 6.172 3.002 13.648 1 85.94 335 LYS B N 1
ATOM 6108 C CA . LYS B 1 335 ? 5.762 1.614 13.453 1 85.94 335 LYS B CA 1
ATOM 6109 C C . LYS B 1 335 ? 4.246 1.466 13.594 1 85.94 335 LYS B C 1
ATOM 6111 O O . LYS B 1 335 ? 3.611 0.782 12.789 1 85.94 335 LYS B O 1
ATOM 6116 N N . GLN B 1 336 ? 3.662 2.092 14.57 1 88.69 336 GLN B N 1
ATOM 6117 C CA . GLN B 1 336 ? 2.221 2.021 14.789 1 88.69 336 GLN B CA 1
ATOM 6118 C C . GLN B 1 336 ? 1.458 2.592 13.594 1 88.69 336 GLN B C 1
ATOM 6120 O O . GLN B 1 336 ? 0.473 2.004 13.141 1 88.69 336 GLN B O 1
ATOM 6125 N N . TRP B 1 337 ? 1.896 3.73 13.148 1 91.31 337 TRP B N 1
ATOM 6126 C CA . TRP B 1 337 ? 1.237 4.328 11.992 1 91.31 337 TRP B CA 1
ATOM 6127 C C . TRP B 1 337 ? 1.399 3.449 10.758 1 91.31 337 TRP B C 1
ATOM 6129 O O . TRP B 1 337 ? 0.471 3.316 9.953 1 91.31 337 TRP B O 1
ATOM 6139 N N . SER B 1 338 ? 2.598 2.875 10.578 1 83.44 338 SER B N 1
ATOM 6140 C CA . SER B 1 338 ? 2.832 1.976 9.461 1 83.44 338 SER B CA 1
ATOM 6141 C C . SER B 1 338 ? 1.877 0.787 9.492 1 83.44 338 SER B C 1
ATOM 6143 O O . SER B 1 338 ? 1.355 0.373 8.453 1 83.44 338 SER B O 1
ATOM 6145 N N . GLU B 1 339 ? 1.676 0.261 10.633 1 79.06 339 GLU B N 1
ATOM 6146 C CA . GLU B 1 339 ? 0.757 -0.861 10.797 1 79.06 339 GLU B CA 1
ATOM 6147 C C . GLU B 1 339 ? -0.675 -0.456 10.461 1 79.06 339 GLU B C 1
ATOM 6149 O O . GLU B 1 339 ? -1.416 -1.228 9.844 1 79.06 339 GLU B O 1
ATOM 6154 N N . ARG B 1 340 ? -1.051 0.706 10.812 1 85.19 340 ARG B N 1
ATOM 6155 C CA . ARG B 1 340 ? -2.402 1.194 10.562 1 85.19 340 ARG B CA 1
ATOM 6156 C C . ARG B 1 340 ? -2.623 1.45 9.078 1 85.19 340 ARG B C 1
ATOM 6158 O O . ARG B 1 340 ? -3.705 1.18 8.547 1 85.19 340 ARG B O 1
ATOM 6165 N N . VAL B 1 341 ? -1.601 1.991 8.422 1 83.5 341 VAL B N 1
ATOM 6166 C CA . VAL B 1 341 ? -1.685 2.189 6.977 1 83.5 341 VAL B CA 1
ATOM 6167 C C . VAL B 1 341 ? -1.872 0.843 6.281 1 83.5 341 VAL B C 1
ATOM 6169 O O . VAL B 1 341 ? -2.709 0.712 5.383 1 83.5 341 VAL B O 1
ATOM 6172 N N . CYS B 1 342 ? -1.097 -0.114 6.723 1 73.56 342 CYS B N 1
ATOM 6173 C CA . CYS B 1 342 ? -1.147 -1.446 6.129 1 73.56 342 CYS B CA 1
ATOM 6174 C C . CYS B 1 342 ? -2.51 -2.09 6.352 1 73.56 342 CYS B C 1
ATOM 6176 O O . CYS B 1 342 ? -3.07 -2.703 5.441 1 73.56 342 CYS B O 1
ATOM 6178 N N . GLU B 1 343 ? -2.967 -1.897 7.516 1 75.38 343 GLU B N 1
ATOM 6179 C CA . GLU B 1 343 ? -4.277 -2.449 7.844 1 75.38 343 GLU B CA 1
ATOM 6180 C C . GLU B 1 343 ? -5.367 -1.844 6.965 1 75.38 343 GLU B C 1
ATOM 6182 O O . GLU B 1 343 ? -6.258 -2.553 6.492 1 75.38 343 GLU B O 1
ATOM 6187 N N . GLU B 1 344 ? -5.309 -0.641 6.844 1 79.38 344 GLU B N 1
ATOM 6188 C CA . GLU B 1 344 ? -6.316 0.041 6.039 1 79.38 344 GLU B CA 1
ATOM 6189 C C . GLU B 1 344 ? -6.234 -0.385 4.578 1 79.38 344 GLU B C 1
ATOM 6191 O O . GLU B 1 344 ? -7.266 -0.561 3.92 1 79.38 344 GLU B O 1
ATOM 6196 N N . PHE B 1 345 ? -5.113 -0.545 4.121 1 71.25 345 PHE B N 1
ATOM 6197 C CA . PHE B 1 345 ? -4.91 -0.937 2.73 1 71.25 345 PHE B CA 1
ATOM 6198 C C . PHE B 1 345 ? -5.395 -2.361 2.492 1 71.25 345 PHE B C 1
ATOM 6200 O O . PHE B 1 345 ? -6.008 -2.65 1.464 1 71.25 345 PHE B O 1
ATOM 6207 N N . TYR B 1 346 ? -4.984 -3.229 3.354 1 67.56 346 TYR B N 1
ATOM 6208 C CA . TYR B 1 346 ? -5.359 -4.625 3.18 1 67.56 346 TYR B CA 1
ATOM 6209 C C . TYR B 1 346 ? -6.863 -4.812 3.344 1 67.56 346 TYR B C 1
ATOM 6211 O O . TYR B 1 346 ? -7.488 -5.562 2.59 1 67.56 346 TYR B O 1
ATOM 6219 N N . ARG B 1 347 ? -7.434 -4.258 4.414 1 59.34 347 ARG B N 1
ATOM 6220 C CA . ARG B 1 347 ? -8.859 -4.383 4.684 1 59.34 347 ARG B CA 1
ATOM 6221 C C . ARG B 1 347 ? -9.688 -3.873 3.506 1 59.34 347 ARG B C 1
ATOM 6223 O O . ARG B 1 347 ? -10.625 -4.539 3.062 1 59.34 347 ARG B O 1
ATOM 6230 N N . GLN B 1 348 ? -9.5 -2.734 3.387 1 57.34 348 GLN B N 1
ATOM 6231 C CA . GLN B 1 348 ? -10.547 -2.037 2.646 1 57.34 348 GLN B CA 1
ATOM 6232 C C . GLN B 1 348 ? -10.406 -2.27 1.146 1 57.34 348 GLN B C 1
ATOM 6234 O O . GLN B 1 348 ? -11.406 -2.494 0.451 1 57.34 348 GLN B O 1
ATOM 6239 N N . GLY B 1 349 ? -9.289 -2.32 0.825 1 62.66 349 GLY B N 1
ATOM 6240 C CA . GLY B 1 349 ? -9.305 -2.195 -0.625 1 62.66 349 GLY B CA 1
ATOM 6241 C C . GLY B 1 349 ? -8.82 -3.447 -1.335 1 62.66 349 GLY B C 1
ATOM 6242 O O . GLY B 1 349 ? -9.5 -3.957 -2.229 1 62.66 349 GLY B O 1
ATOM 6243 N N . PHE B 1 350 ? -8.102 -4.176 -0.771 1 78.06 350 PHE B N 1
ATOM 6244 C CA . PHE B 1 350 ? -7.473 -5.266 -1.51 1 78.06 350 PHE B CA 1
ATOM 6245 C C . PHE B 1 350 ? -8.297 -6.543 -1.399 1 78.06 350 PHE B C 1
ATOM 6247 O O . PHE B 1 350 ? -8.625 -7.164 -2.412 1 78.06 350 PHE B O 1
ATOM 6254 N N . MET B 1 351 ? -8.711 -6.895 -0.155 1 84.44 351 MET B N 1
ATOM 6255 C CA . MET B 1 351 ? -9.438 -8.141 0.07 1 84.44 351 MET B CA 1
ATOM 6256 C C . MET B 1 351 ? -10.836 -8.086 -0.544 1 84.44 351 MET B C 1
ATOM 6258 O O . MET B 1 351 ? -11.258 -9.016 -1.226 1 84.44 351 MET B O 1
ATOM 6262 N N . THR B 1 352 ? -11.461 -7.016 -0.359 1 79.62 352 THR B N 1
ATOM 6263 C CA . THR B 1 352 ? -12.867 -6.914 -0.741 1 79.62 352 THR B CA 1
ATOM 6264 C C . THR B 1 352 ? -13 -6.637 -2.234 1 79.62 352 THR B C 1
ATOM 6266 O O . THR B 1 352 ? -13.859 -7.219 -2.904 1 79.62 352 THR B O 1
ATOM 6269 N N . TYR B 1 353 ? -12.125 -5.871 -2.787 1 75.88 353 TYR B N 1
ATOM 6270 C CA . TYR B 1 353 ? -12.383 -5.387 -4.137 1 75.88 353 TYR B CA 1
ATOM 6271 C C . TYR B 1 353 ? -11.477 -6.074 -5.148 1 75.88 353 TYR B C 1
ATOM 6273 O O . TYR B 1 353 ? -11.766 -6.09 -6.348 1 75.88 353 TYR B O 1
ATOM 6281 N N . ILE B 1 354 ? -10.414 -6.578 -4.648 1 82.56 354 ILE B N 1
ATOM 6282 C CA . ILE B 1 354 ? -9.492 -7.203 -5.594 1 82.56 354 ILE B CA 1
ATOM 6283 C C . ILE B 1 354 ? -9.578 -8.727 -5.473 1 82.56 354 ILE B C 1
ATOM 6285 O O . ILE B 1 354 ? -9.797 -9.422 -6.469 1 82.56 354 ILE B O 1
ATOM 6289 N N . VAL B 1 355 ? -9.492 -9.203 -4.25 1 91.06 355 VAL B N 1
ATOM 6290 C CA . VAL B 1 355 ? -9.367 -10.641 -4.039 1 91.06 355 VAL B CA 1
ATOM 6291 C C . VAL B 1 355 ? -10.75 -11.297 -4.125 1 91.06 355 VAL B C 1
ATOM 6293 O O . VAL B 1 355 ? -10.961 -12.195 -4.945 1 91.06 355 VAL B O 1
ATOM 6296 N N . GLU B 1 356 ? -11.727 -10.812 -3.438 1 91.56 356 GLU B N 1
ATOM 6297 C CA . GLU B 1 356 ? -13 -11.492 -3.234 1 91.56 356 GLU B CA 1
ATOM 6298 C C . GLU B 1 356 ? -13.742 -11.68 -4.555 1 91.56 356 GLU B C 1
ATOM 6300 O O . GLU B 1 356 ? -14.242 -12.773 -4.84 1 91.56 356 GLU B O 1
ATOM 6305 N N . PRO B 1 357 ? -13.805 -10.695 -5.43 1 90.38 357 PRO B N 1
ATOM 6306 C CA . PRO B 1 357 ? -14.547 -10.891 -6.68 1 90.38 357 PRO B CA 1
ATOM 6307 C C . PRO B 1 357 ? -13.953 -12.008 -7.539 1 90.38 357 PRO B C 1
ATOM 6309 O O . PRO B 1 357 ? -14.695 -12.805 -8.117 1 90.38 357 PRO B O 1
ATOM 6312 N N . LEU B 1 358 ? -12.68 -12.07 -7.633 1 94.25 358 LEU B N 1
ATOM 6313 C CA . LEU B 1 358 ? -12.031 -13.094 -8.445 1 94.25 358 LEU B CA 1
ATOM 6314 C C . LEU B 1 358 ? -12.25 -14.484 -7.863 1 94.25 358 LEU B C 1
ATOM 6316 O O . LEU B 1 358 ? -12.539 -15.43 -8.594 1 94.25 358 LEU B O 1
ATOM 6320 N N . PHE B 1 359 ? -12.172 -14.625 -6.59 1 97 359 PHE B N 1
ATOM 6321 C CA . PHE B 1 359 ? -12.289 -15.922 -5.934 1 97 359 PHE B CA 1
ATOM 6322 C C . PHE B 1 359 ? -13.734 -16.406 -5.93 1 97 359 PHE B C 1
ATOM 6324 O O . PHE B 1 359 ? -14 -17.609 -5.973 1 97 359 PHE B O 1
ATOM 6331 N N . ARG B 1 360 ? -14.664 -15.453 -5.875 1 95.81 360 ARG B N 1
ATOM 6332 C CA . ARG B 1 360 ? -16.078 -15.812 -6.023 1 95.81 360 ARG B CA 1
ATOM 6333 C C . ARG B 1 360 ? -16.359 -16.359 -7.414 1 95.81 360 ARG B C 1
ATOM 6335 O O . ARG B 1 360 ? -17.094 -17.344 -7.562 1 95.81 360 ARG B O 1
ATOM 6342 N N . GLU B 1 361 ? -15.773 -15.703 -8.406 1 96.44 361 GLU B N 1
ATOM 6343 C CA . GLU B 1 361 ? -15.969 -16.203 -9.766 1 96.44 361 GLU B CA 1
ATOM 6344 C C . GLU B 1 361 ? -15.281 -17.547 -9.969 1 96.44 361 GLU B C 1
ATOM 6346 O O . GLU B 1 361 ? -15.781 -18.406 -10.703 1 96.44 361 GLU B O 1
ATOM 6351 N N . TRP B 1 362 ? -14.125 -17.75 -9.367 1 97.06 362 TRP B N 1
ATOM 6352 C CA . TRP B 1 362 ? -13.492 -19.062 -9.414 1 97.06 362 TRP B CA 1
ATOM 6353 C C . TRP B 1 362 ? -14.375 -20.125 -8.758 1 97.06 362 TRP B C 1
ATOM 6355 O O . TRP B 1 362 ? -14.477 -21.25 -9.258 1 97.06 362 TRP B O 1
ATOM 6365 N N . ALA B 1 363 ? -14.969 -19.781 -7.613 1 97.38 363 ALA B N 1
ATOM 6366 C CA . ALA B 1 363 ? -15.891 -20.688 -6.938 1 97.38 363 ALA B CA 1
ATOM 6367 C C . ALA B 1 363 ? -17.078 -21.047 -7.836 1 97.38 363 ALA B C 1
ATOM 6369 O O . ALA B 1 363 ? -17.5 -22.203 -7.883 1 97.38 363 ALA B O 1
ATOM 6370 N N . ARG B 1 364 ? -17.562 -20.062 -8.523 1 96.69 364 ARG B N 1
ATOM 6371 C CA . ARG B 1 364 ? -18.656 -20.297 -9.469 1 96.69 364 ARG B CA 1
ATOM 6372 C C . ARG B 1 364 ? -18.219 -21.25 -10.578 1 96.69 364 ARG B C 1
ATOM 6374 O O . ARG B 1 364 ? -18.969 -22.156 -10.961 1 96.69 364 ARG B O 1
ATOM 6381 N N . PHE B 1 365 ? -17.094 -21.047 -11.086 1 97.06 365 PHE B N 1
ATOM 6382 C CA . PHE B 1 365 ? -16.531 -21.891 -12.141 1 97.06 365 PHE B CA 1
ATOM 6383 C C . PHE B 1 365 ? -16.438 -23.344 -11.68 1 97.06 365 PHE B C 1
ATOM 6385 O O . PHE B 1 365 ? -16.812 -24.266 -12.406 1 97.06 365 PHE B O 1
ATOM 6392 N N . THR B 1 366 ? -15.93 -23.609 -10.453 1 96.5 366 THR B N 1
ATOM 6393 C CA . THR B 1 366 ? -15.664 -24.953 -9.961 1 96.5 366 THR B CA 1
ATOM 6394 C C . THR B 1 366 ? -16.922 -25.562 -9.359 1 96.5 366 THR B C 1
ATOM 6396 O O . THR B 1 366 ? -16.938 -26.75 -9 1 96.5 366 THR B O 1
ATOM 6399 N N . GLY B 1 367 ? -18.031 -24.797 -9.242 1 95.19 367 GLY B N 1
ATOM 6400 C CA . GLY B 1 367 ? -19.219 -25.281 -8.539 1 95.19 367 GLY B CA 1
ATOM 6401 C C . GLY B 1 367 ? -19 -25.438 -7.051 1 95.19 367 GLY B C 1
ATOM 6402 O O . GLY B 1 367 ? -19.328 -26.469 -6.473 1 95.19 367 GLY B O 1
ATOM 6403 N N . ASN B 1 368 ? -18.25 -24.438 -6.48 1 94.19 368 ASN B N 1
ATOM 6404 C CA . ASN B 1 368 ? -17.969 -24.406 -5.047 1 94.19 368 ASN B CA 1
ATOM 6405 C C . ASN B 1 368 ? -17.234 -25.656 -4.59 1 94.19 368 ASN B C 1
ATOM 6407 O O . ASN B 1 368 ? -17.688 -26.344 -3.664 1 94.19 368 ASN B O 1
ATOM 6411 N N . SER B 1 369 ? -16.156 -25.922 -5.242 1 96.69 369 SER B N 1
ATOM 6412 C CA . SER B 1 369 ? -15.297 -27.031 -4.836 1 96.69 369 SER B CA 1
ATOM 6413 C C . SER B 1 369 ? -14.836 -26.875 -3.391 1 96.69 369 SER B C 1
ATOM 6415 O O . SER B 1 369 ? -15.016 -25.812 -2.789 1 96.69 369 SER B O 1
ATOM 6417 N N . THR B 1 370 ? -14.242 -27.922 -2.863 1 96.12 370 THR B N 1
ATOM 6418 C CA . THR B 1 370 ? -13.734 -27.906 -1.497 1 96.12 370 THR B CA 1
ATOM 6419 C C . THR B 1 370 ? -12.656 -26.828 -1.34 1 96.12 370 THR B C 1
ATOM 6421 O O . THR B 1 370 ? -12.633 -26.109 -0.342 1 96.12 370 THR B O 1
ATOM 6424 N N . LEU B 1 371 ? -11.781 -26.75 -2.295 1 96.69 371 LEU B N 1
ATOM 6425 C CA . LEU B 1 371 ? -10.727 -25.734 -2.258 1 96.69 371 LEU B CA 1
ATOM 6426 C C . LEU B 1 371 ? -11.328 -24.328 -2.271 1 96.69 371 LEU B C 1
ATOM 6428 O O . LEU B 1 371 ? -10.93 -23.469 -1.474 1 96.69 371 LEU B O 1
ATOM 6432 N N . SER B 1 372 ? -12.266 -24.062 -3.203 1 96.56 372 SER B N 1
ATOM 6433 C CA . SER B 1 372 ? -12.891 -22.75 -3.324 1 96.56 372 SER B CA 1
ATOM 6434 C C . SER B 1 372 ? -13.602 -22.359 -2.035 1 96.56 372 SER B C 1
ATOM 6436 O O . SER B 1 372 ? -13.523 -21.203 -1.604 1 96.56 372 SER B O 1
ATOM 6438 N N . GLU B 1 373 ? -14.266 -23.328 -1.443 1 96.44 373 GLU B N 1
ATOM 6439 C CA . GLU B 1 373 ? -14.961 -23.047 -0.186 1 96.44 373 GLU B CA 1
ATOM 6440 C C . GLU B 1 373 ? -13.969 -22.719 0.928 1 96.44 373 GLU B C 1
ATOM 6442 O O . GLU B 1 373 ? -14.211 -21.812 1.732 1 96.44 373 GLU B O 1
ATOM 6447 N N . SER B 1 374 ? -12.93 -23.484 0.96 1 96.25 374 SER B N 1
ATOM 6448 C CA . SER B 1 374 ? -11.898 -23.234 1.964 1 96.25 374 SER B CA 1
ATOM 6449 C C . SER B 1 374 ? -11.312 -21.828 1.815 1 96.25 374 SER B C 1
ATOM 6451 O O . SER B 1 374 ? -11.164 -21.109 2.801 1 96.25 374 SER B O 1
ATOM 6453 N N . MET B 1 375 ? -10.984 -21.453 0.642 1 97.06 375 MET B N 1
ATOM 6454 C CA . MET B 1 375 ? -10.383 -20.156 0.365 1 97.06 375 MET B CA 1
ATOM 6455 C C . MET B 1 375 ? -11.328 -19.016 0.758 1 97.06 375 MET B C 1
ATOM 6457 O O . MET B 1 375 ? -10.922 -18.062 1.422 1 97.06 375 MET B O 1
ATOM 6461 N N . LEU B 1 376 ? -12.602 -19.141 0.371 1 96.75 376 LEU B N 1
ATOM 6462 C CA . LEU B 1 376 ? -13.586 -18.094 0.655 1 96.75 376 LEU B CA 1
ATOM 6463 C C . LEU B 1 376 ? -13.883 -18.031 2.148 1 96.75 376 LEU B C 1
ATOM 6465 O O . LEU B 1 376 ? -14.125 -16.938 2.686 1 96.75 376 LEU B O 1
ATOM 6469 N N . ASN B 1 377 ? -13.875 -19.172 2.828 1 96.94 377 ASN B N 1
ATOM 6470 C CA . ASN B 1 377 ? -14.047 -19.188 4.277 1 96.94 377 ASN B CA 1
ATOM 6471 C C . ASN B 1 377 ? -12.883 -18.5 4.988 1 96.94 377 ASN B C 1
ATOM 6473 O O . ASN B 1 377 ? -13.094 -17.734 5.934 1 96.94 377 ASN B O 1
ATOM 6477 N N . HIS B 1 378 ? -11.719 -18.828 4.57 1 96.38 378 HIS B N 1
ATOM 6478 C CA . HIS B 1 378 ? -10.547 -18.172 5.137 1 96.38 378 HIS B CA 1
ATOM 6479 C C . HIS B 1 378 ? -10.586 -16.672 4.891 1 96.38 378 HIS B C 1
ATOM 6481 O O . HIS B 1 378 ? -10.242 -15.875 5.777 1 96.38 378 HIS B O 1
ATOM 6487 N N . LEU B 1 379 ? -10.977 -16.281 3.691 1 94.56 379 LEU B N 1
ATOM 6488 C CA . LEU B 1 379 ? -11.078 -14.875 3.352 1 94.56 379 LEU B CA 1
ATOM 6489 C C . LEU B 1 379 ? -12.039 -14.156 4.297 1 94.56 379 LEU B C 1
ATOM 6491 O O . LEU B 1 379 ? -11.727 -13.086 4.82 1 94.56 379 LEU B O 1
ATOM 6495 N N . ALA B 1 380 ? -13.227 -14.75 4.492 1 94.12 380 ALA B N 1
ATOM 6496 C CA . ALA B 1 380 ? -14.219 -14.172 5.391 1 94.12 380 ALA B CA 1
ATOM 6497 C C . ALA B 1 380 ? -13.688 -14.078 6.816 1 94.12 380 ALA B C 1
ATOM 6499 O O . ALA B 1 380 ? -13.883 -13.062 7.492 1 94.12 380 ALA B O 1
ATOM 6500 N N . HIS B 1 381 ? -13.047 -15.125 7.219 1 94.31 381 HIS B N 1
ATOM 6501 C CA . HIS B 1 381 ? -12.469 -15.164 8.555 1 94.31 381 HIS B CA 1
ATOM 6502 C C . HIS B 1 381 ? -11.391 -14.102 8.727 1 94.31 381 HIS B C 1
ATOM 6504 O O . HIS B 1 381 ? -11.359 -13.398 9.742 1 94.31 381 HIS B O 1
ATOM 6510 N N . ASN B 1 382 ? -10.492 -14.047 7.785 1 90.12 382 ASN B N 1
ATOM 6511 C CA . ASN B 1 382 ? -9.391 -13.102 7.855 1 90.12 382 ASN B CA 1
ATOM 6512 C C . ASN B 1 382 ? -9.883 -11.656 7.816 1 90.12 382 ASN B C 1
ATOM 6514 O O . ASN B 1 382 ? -9.32 -10.789 8.484 1 90.12 382 ASN B O 1
ATOM 6518 N N . LYS B 1 383 ? -10.945 -11.414 7.004 1 85 383 LYS B N 1
ATOM 6519 C CA . LYS B 1 383 ? -11.57 -10.102 7.008 1 85 383 LYS B CA 1
ATOM 6520 C C . LYS B 1 383 ? -12.094 -9.742 8.398 1 85 383 LYS B C 1
ATOM 6522 O O . LYS B 1 383 ? -11.922 -8.617 8.859 1 85 383 LYS B O 1
ATOM 6527 N N . ALA B 1 384 ? -12.695 -10.695 9.031 1 86.31 384 ALA B N 1
ATOM 6528 C CA . ALA B 1 384 ? -13.25 -10.492 10.367 1 86.31 384 ALA B CA 1
ATOM 6529 C C . ALA B 1 384 ? -12.133 -10.281 11.391 1 86.31 384 ALA B C 1
ATOM 6531 O O . ALA B 1 384 ? -12.273 -9.461 12.305 1 86.31 384 ALA B O 1
ATOM 6532 N N . GLN B 1 385 ? -11.102 -11.031 11.234 1 84.19 385 GLN B N 1
ATOM 6533 C CA . GLN B 1 385 ? -9.969 -10.898 12.148 1 84.19 385 GLN B CA 1
ATOM 6534 C C . GLN B 1 385 ? -9.352 -9.508 12.07 1 84.19 385 GLN B C 1
ATOM 6536 O O . GLN B 1 385 ? -9.008 -8.906 13.086 1 84.19 385 GLN B O 1
ATOM 6541 N N . TRP B 1 386 ? -9.164 -9.047 10.883 1 78.06 386 TRP B N 1
ATOM 6542 C CA . TRP B 1 386 ? -8.609 -7.707 10.703 1 78.06 386 TRP B CA 1
ATOM 6543 C C . TRP B 1 386 ? -9.523 -6.656 11.336 1 78.06 386 TRP B C 1
ATOM 6545 O O . TRP B 1 386 ? -9.047 -5.688 11.93 1 78.06 386 TRP B O 1
ATOM 6555 N N . LYS B 1 387 ? -10.812 -6.895 11.25 1 71.38 387 LYS B N 1
ATOM 6556 C CA . LYS B 1 387 ? -11.789 -5.984 11.836 1 71.38 387 LYS B CA 1
ATOM 6557 C C . LYS B 1 387 ? -11.727 -6.016 13.359 1 71.38 387 LYS B C 1
ATOM 6559 O O . LYS B 1 387 ? -11.867 -4.98 14.016 1 71.38 387 LYS B O 1
ATOM 6564 N N . SER B 1 388 ? -11.523 -7.188 13.906 1 74.31 388 SER B N 1
ATOM 6565 C CA . SER B 1 388 ? -11.477 -7.363 15.352 1 74.31 388 SER B CA 1
ATOM 6566 C C . SER B 1 388 ? -10.211 -6.75 15.945 1 74.31 388 SER B C 1
ATOM 6568 O O . SER B 1 388 ? -10.227 -6.246 17.062 1 74.31 388 SER B O 1
ATOM 6570 N N . LEU B 1 389 ? -9.172 -6.941 15.297 1 64.75 389 LEU B N 1
ATOM 6571 C CA . LEU B 1 389 ? -7.914 -6.371 15.773 1 64.75 389 LEU B CA 1
ATOM 6572 C C . LEU B 1 389 ? -8.039 -4.863 15.953 1 64.75 389 LEU B C 1
ATOM 6574 O O . LEU B 1 389 ? -7.434 -4.289 16.859 1 64.75 389 LEU B O 1
ATOM 6578 N N . LEU B 1 390 ? -8.867 -4.344 15.297 1 55.38 390 LEU B N 1
ATOM 6579 C CA . LEU B 1 390 ? -9.078 -2.902 15.391 1 55.38 390 LEU B CA 1
ATOM 6580 C C . LEU B 1 390 ? -9.938 -2.559 16.609 1 55.38 390 LEU B C 1
ATOM 6582 O O . LEU B 1 390 ? -9.695 -1.55 17.281 1 55.38 390 LEU B O 1
ATOM 6586 N N . SER B 1 391 ? -10.906 -3.449 16.812 1 55.66 391 SER B N 1
ATOM 6587 C CA . SER B 1 391 ? -11.805 -3.205 17.938 1 55.66 391 SER B CA 1
ATOM 6588 C C . SER B 1 391 ? -11.094 -3.396 19.266 1 55.66 391 SER B C 1
ATOM 6590 O O . SER B 1 391 ? -11.336 -2.656 20.219 1 55.66 391 SER B O 1
ATOM 6592 N N . ASN B 1 392 ? -10.25 -4.391 19.266 1 51.25 392 ASN B N 1
ATOM 6593 C CA . ASN B 1 392 ? -9.531 -4.68 20.5 1 51.25 392 ASN B CA 1
ATOM 6594 C C . ASN B 1 392 ? -8.5 -3.602 20.812 1 51.25 392 ASN B C 1
ATOM 6596 O O . ASN B 1 392 ? -8.234 -3.312 21.984 1 51.25 392 ASN B O 1
ATOM 6600 N N . GLN B 1 393 ? -7.945 -3.205 19.859 1 47.38 393 GLN B N 1
ATOM 6601 C CA . GLN B 1 393 ? -7.02 -2.107 20.125 1 47.38 393 GLN B CA 1
ATOM 6602 C C . GLN B 1 393 ? -7.75 -0.903 20.719 1 47.38 393 GLN B C 1
ATOM 6604 O O . GLN B 1 393 ? -7.203 -0.19 21.562 1 47.38 393 GLN B O 1
ATOM 6609 N N . HIS B 1 394 ? -9.008 -0.913 20.375 1 44.59 394 HIS B N 1
ATOM 6610 C CA . HIS B 1 394 ? -9.836 0.121 20.984 1 44.59 394 HIS B CA 1
ATOM 6611 C C . HIS B 1 394 ? -10.266 -0.273 22.391 1 44.59 394 HIS B C 1
ATOM 6613 O O . HIS B 1 394 ? -10.359 0.578 23.281 1 44.59 394 HIS B O 1
ATOM 6619 N N . ARG B 1 395 ? -10.633 -1.642 22.688 1 44.97 395 ARG B N 1
ATOM 6620 C CA . ARG B 1 395 ? -11.086 -2.137 23.984 1 44.97 395 ARG B CA 1
ATOM 6621 C C . ARG B 1 395 ? -9.914 -2.309 24.938 1 44.97 395 ARG B C 1
ATOM 6623 O O . ARG B 1 395 ? -10.031 -2.006 26.141 1 44.97 395 ARG B O 1
ATOM 6630 N N . ARG B 1 396 ? -8.969 -3.166 24.594 1 42.5 396 ARG B N 1
ATOM 6631 C CA . ARG B 1 396 ? -7.867 -3.359 25.547 1 42.5 396 ARG B CA 1
ATOM 6632 C C . ARG B 1 396 ? -7.336 -2.021 26.047 1 42.5 396 ARG B C 1
ATOM 6634 O O . ARG B 1 396 ? -6.879 -1.919 27.188 1 42.5 396 ARG B O 1
ATOM 6641 N N . ARG B 1 397 ? -7.316 -1.11 25.156 1 41.47 397 ARG B N 1
ATOM 6642 C CA . ARG B 1 397 ? -6.828 0.175 25.641 1 41.47 397 ARG B CA 1
ATOM 6643 C C . ARG B 1 397 ? -7.828 0.814 26.594 1 41.47 397 ARG B C 1
ATOM 6645 O O . ARG B 1 397 ? -7.457 1.662 27.422 1 41.47 397 ARG B O 1
ATOM 6652 N N . GLY B 1 398 ? -9.086 0.291 26.531 1 35.88 398 GLY B N 1
ATOM 6653 C CA . GLY B 1 398 ? -10.055 0.681 27.547 1 35.88 398 GLY B CA 1
ATOM 6654 C C . GLY B 1 398 ? -9.891 -0.072 28.844 1 35.88 398 GLY B C 1
ATOM 6655 O O . GLY B 1 398 ? -10.227 0.443 29.922 1 35.88 398 GLY B O 1
ATOM 6656 N N . SER B 1 399 ? -9.797 -1.346 28.703 1 37.25 399 SER B N 1
ATOM 6657 C CA . SER B 1 399 ? -9.734 -2.078 29.953 1 37.25 399 SER B CA 1
ATOM 6658 C C . SER B 1 399 ? -8.344 -1.991 30.578 1 37.25 399 SER B C 1
ATOM 6660 O O . SER B 1 399 ? -7.957 -2.848 31.375 1 37.25 399 SER B O 1
ATOM 6662 N N . GLY B 1 400 ? -7.438 -1.166 30.016 1 32.88 400 GLY B N 1
ATOM 6663 C CA . GLY B 1 400 ? -6.293 -1.03 30.891 1 32.88 400 GLY B CA 1
ATOM 6664 C C . GLY B 1 400 ? -6.676 -0.912 32.375 1 32.88 400 GLY B C 1
ATOM 6665 O O . GLY B 1 400 ? -7.418 -0.005 32.75 1 32.88 400 GLY B O 1
ATOM 6666 N N . GLN B 1 401 ? -6.797 -2.074 32.969 1 33.16 401 GLN B N 1
ATOM 6667 C CA . GLN B 1 401 ? -6.875 -2.277 34.406 1 33.16 401 GLN B CA 1
ATOM 6668 C C . GLN B 1 401 ? -6.051 -1.236 35.156 1 33.16 401 GLN B C 1
ATOM 6670 O O . GLN B 1 401 ? -4.879 -1.02 34.844 1 33.16 401 GLN B O 1
ATOM 6675 N N . ASP B 1 402 ? -6.676 -0.265 35.688 1 31.48 402 ASP B N 1
ATOM 6676 C CA . ASP B 1 402 ? -6.191 0.566 36.781 1 31.48 402 ASP B CA 1
ATOM 6677 C C . ASP B 1 402 ? -5.355 -0.251 37.75 1 31.48 402 ASP B C 1
ATOM 6679 O O . ASP B 1 402 ? -5.852 -1.204 38.375 1 31.48 402 ASP B O 1
ATOM 6683 N N . PRO B 1 403 ? -4.121 -0.681 37.406 1 31.11 403 PRO B N 1
ATOM 6684 C CA . PRO B 1 403 ? -3.469 -1.246 38.594 1 31.11 403 PRO B CA 1
ATOM 6685 C C . PRO B 1 403 ? -3.734 -0.431 39.875 1 31.11 403 PRO B C 1
ATOM 6687 O O . PRO B 1 403 ? -3.352 0.739 39.938 1 31.11 403 PRO B O 1
ATOM 6690 N N . ALA B 1 404 ? -4.992 -0.436 40.312 1 29.27 404 ALA B N 1
ATOM 6691 C CA . ALA B 1 404 ? -5.25 0.054 41.656 1 29.27 404 ALA B CA 1
ATOM 6692 C C . ALA B 1 404 ? -4.059 -0.219 42.594 1 29.27 404 ALA B C 1
ATOM 6694 O O . ALA B 1 404 ? -3.521 -1.328 42.594 1 29.27 404 ALA B O 1
ATOM 6695 N N . GLY B 1 405 ? -3.18 0.81 42.75 1 27.3 405 GLY B N 1
ATOM 6696 C CA . GLY B 1 405 ? -2.156 0.988 43.75 1 27.3 405 GLY B CA 1
ATOM 6697 C C . GLY B 1 405 ? -2.529 0.374 45.094 1 27.3 405 GLY B C 1
ATOM 6698 O O . GLY B 1 405 ? -3.537 0.751 45.688 1 27.3 405 GLY B O 1
ATOM 6699 N N . THR B 1 406 ? -2.506 -0.985 45.156 1 28.81 406 THR B N 1
ATOM 6700 C CA . THR B 1 406 ? -2.621 -1.578 46.469 1 28.81 406 THR B CA 1
ATOM 6701 C C . THR B 1 406 ? -1.832 -0.769 47.5 1 28.81 406 THR B C 1
ATOM 6703 O O . THR B 1 406 ? -0.603 -0.704 47.438 1 28.81 406 THR B O 1
ATOM 6706 N N . ALA B 1 407 ? -2.416 0.418 47.812 1 28.28 407 ALA B N 1
ATOM 6707 C CA . ALA B 1 407 ? -1.89 1.204 48.906 1 28.28 407 ALA B CA 1
ATOM 6708 C C . ALA B 1 407 ? -1.528 0.308 50.094 1 28.28 407 ALA B C 1
ATOM 6710 O O . ALA B 1 407 ? -2.346 -0.502 50.531 1 28.28 407 ALA B O 1
ATOM 6711 N N . PRO B 1 408 ? -0.258 -0.168 50.125 1 27.47 408 PRO B N 1
ATOM 6712 C CA . PRO B 1 408 ? 0.077 -0.968 51.312 1 27.47 408 PRO B CA 1
ATOM 6713 C C . PRO B 1 408 ? -0.531 -0.409 52.594 1 27.47 408 PRO B C 1
ATOM 6715 O O . PRO B 1 408 ? -0.698 0.807 52.719 1 27.47 408 PRO B O 1
ATOM 6718 N N . GLU B 1 409 ? -1.548 -1.09 53.188 1 26.47 409 GLU B N 1
ATOM 6719 C CA . GLU B 1 409 ? -2.154 -0.892 54.5 1 26.47 409 GLU B CA 1
ATOM 6720 C C . GLU B 1 409 ? -1.101 -0.54 55.531 1 26.47 409 GLU B C 1
ATOM 6722 O O . GLU B 1 409 ? -0.183 -1.323 55.781 1 26.47 409 GLU B O 1
ATOM 6727 N N . THR B 1 410 ? -0.564 0.735 55.469 1 26.3 410 THR B N 1
ATOM 6728 C CA . THR B 1 410 ? 0.296 1.178 56.562 1 26.3 410 THR B CA 1
ATOM 6729 C C . THR B 1 410 ? -0.291 0.772 57.906 1 26.3 410 THR B C 1
ATOM 6731 O O . THR B 1 410 ? -1.417 1.15 58.25 1 26.3 410 THR B O 1
ATOM 6734 N N . LEU B 1 411 ? 0.055 -0.484 58.344 1 24.73 411 LEU B N 1
ATOM 6735 C CA . LEU B 1 411 ? -0.201 -1.005 59.688 1 24.73 411 LEU B CA 1
ATOM 6736 C C . LEU B 1 411 ? 0.023 0.074 60.75 1 24.73 411 LEU B C 1
ATOM 6738 O O . LEU B 1 411 ? 1.117 0.635 60.844 1 24.73 411 LEU B O 1
ATOM 6742 N N . GLU B 1 412 ? -0.973 0.956 60.969 1 25.92 412 GLU B N 1
ATOM 6743 C CA . GLU B 1 412 ? -0.992 1.853 62.125 1 25.92 412 GLU B CA 1
ATOM 6744 C C . GLU B 1 412 ? -0.668 1.102 63.406 1 25.92 412 GLU B C 1
ATOM 6746 O O . GLU B 1 412 ? -1.415 0.211 63.812 1 25.92 412 GLU B O 1
ATOM 6751 N N . GLN B 1 413 ? 0.66 0.639 63.5 1 24.5 413 GLN B N 1
ATOM 6752 C CA . GLN B 1 413 ? 1.084 0.112 64.812 1 24.5 413 GLN B CA 1
ATOM 6753 C C . GLN B 1 413 ? 0.59 0.996 65.938 1 24.5 413 GLN B C 1
ATOM 6755 O O . GLN B 1 413 ? 0.838 2.203 65.938 1 24.5 413 GLN B O 1
ATOM 6760 N N . THR B 1 414 ? -0.547 0.577 66.562 1 25.97 414 THR B N 1
ATOM 6761 C CA . THR B 1 414 ? -1.174 1.062 67.812 1 25.97 414 THR B CA 1
ATOM 6762 C C . THR B 1 414 ? -0.165 1.106 68.938 1 25.97 414 THR B C 1
ATOM 6764 O O . THR B 1 414 ? 0.205 0.066 69.5 1 25.97 414 THR B O 1
ATOM 6767 N N . GLU B 1 415 ? 0.99 1.786 68.75 1 24.05 415 GLU B N 1
ATOM 6768 C CA . GLU B 1 415 ? 1.797 1.837 69.938 1 24.05 415 GLU B CA 1
ATOM 6769 C C . GLU B 1 415 ? 0.957 2.258 71.125 1 24.05 415 GLU B C 1
ATOM 6771 O O . GLU B 1 415 ? 0.223 3.246 71.062 1 24.05 415 GLU B O 1
ATOM 6776 N N . GLY B 1 416 ? 0.605 1.259 72.062 1 21.95 416 GLY B N 1
ATOM 6777 C CA . GLY B 1 416 ? 0.055 1.283 73.438 1 21.95 416 GLY B CA 1
ATOM 6778 C C . GLY B 1 416 ? 0.63 2.393 74.25 1 21.95 416 GLY B C 1
ATOM 6779 O O . GLY B 1 416 ? -0.006 2.838 75.25 1 21.95 416 GLY B O 1
ATOM 6780 N N . ALA B 1 417 ? 2.082 2.25 74.438 1 20.95 417 ALA B N 1
ATOM 6781 C CA . ALA B 1 417 ? 2.576 2.305 75.812 1 20.95 417 ALA B CA 1
ATOM 6782 C C . ALA B 1 417 ? 2.15 3.6 76.5 1 20.95 417 ALA B C 1
ATOM 6784 O O . ALA B 1 417 ? 1.728 4.551 75.812 1 20.95 417 ALA B O 1
ATOM 6785 N N . THR B 1 418 ? 3.16 4.113 77.188 1 24.19 418 THR B N 1
ATOM 6786 C CA . THR B 1 418 ? 3.223 4.605 78.562 1 24.19 418 THR B CA 1
ATOM 6787 C C . THR B 1 418 ? 2.586 5.988 78.688 1 24.19 418 THR B C 1
ATOM 6789 O O . THR B 1 418 ? 1.735 6.219 79.562 1 24.19 418 THR B O 1
ATOM 6792 N N . PRO B 1 419 ? 3.539 7.02 79 1 25.3 419 PRO B N 1
ATOM 6793 C CA . PRO B 1 419 ? 3.41 7.781 80.25 1 25.3 419 PRO B CA 1
ATOM 6794 C C . PRO B 1 419 ? 2.354 8.875 80.188 1 25.3 419 PRO B C 1
ATOM 6796 O O . PRO B 1 419 ? 2.025 9.344 79.062 1 25.3 419 PRO B O 1
#

pLDDT: mean 71.59, std 31.35, range [15.54, 98.88]

Secondary structure (DSSP, 8-state):
--------------------------------------------------GGGT---S-S--STTHHHHHHHHHHHHHHHHHHHH--------GGGS-HHHHHHHHHHHTTTTSTT--HHHHHHHTTT-HHHHHHHHHHHHTTHHHHTT--HHHHHHHHHHHHHTS-TT-SSSSHHHHHHHHHHHHHHHT-HHHHTT--HHHHHHHHHHHHHTTTT--SS-HHHHHHTT-HHHHHTTTSSHHHHHHHHHHHHHHHHHTTTTTS-HHHHHHHHHHHHHHHHTT-GGGHHHHHHHHHHHHHHT---TTSHHHHHHHHHHHHHHHHT-GGGS-HHHHHHHHHHHHHHIIIIIIIIIIIHHHHHHHHHHHTS-HHHHHHHHHHHHHHHHHHHHHHHHHHTTT---------------------/--------------------------------------------------GGGT---S-S--STTHHHHHHHHHHHHHHHHHHHH--------GGGS-HHHHHHHHHHHTTTTSTT--HHHHHHHTTT-HHHHHHHHHHHHTTHHHHTT--HHHHHHHHHHHHHTS-TT-SSSSHHHHHHHHHHHHHHHT-HHHHTT--HHHHHHHHHHHHHTTTT--SS-HHHHHHTT-HHHHHTTTSSHHHHHHHHHHHHHHHHHTTTTTS-HHHHHHHHHHHHHHHHTT-GGGHHHHHHHHHHHHHHT---TTSHHHHHHHHHHHHHHHHT-GGGS-HHHHHHHHHHHHHHIIIIIIIIIIIHHHHHHHHHHHTS-HHHHHHHHHHHHHHHHHHHHHHHHHHTTT---------------------

InterPro domains:
  IPR002073 3'5'-cyclic nucleotide phosphodiesterase, catalytic domain [PF00233] (172-349)
  IPR002073 3'5'-cyclic nucleotide phosphodiesterase, catalytic domain [PS51845] (97-349)
  IPR003607 HD/PDEase domain [SM00471] (170-337)
  IPR003607 HD/PDEase domain [cd00077] (172-346)
  IPR023088 3'5'-cyclic nucleotide phosphodiesterase [PR00387] (168-181)
  IPR023088 3'5'-cyclic nucleotide phosphodiesterase [PR00387] (199-212)
  IPR023088 3'5'-cyclic nucleotide phosphodiesterase [PR00387] (213-228)
  IPR023088 3'5'-cyclic nucleotide phosphodiesterase [PR00387] (240-256)
  IPR023088 3'5'-cyclic nucleotide phosphodiesterase [PR00387] (319-332)
  IPR023088 3'5'-cyclic nucleotide phosphodiesterase [PR00387] (336-352)
  IPR023174 3'5'-cyclic nucleotide phosphodiesterase, conserved site [PS00126] (213-224)
  IPR036971 3'5'-cyclic nucleotide phosphodiesterase, catalytic domain superfamily [G3DSA:1.10.1300.10] (92-390)

Sequence (838 aa):
MSCLMVERCGEVLFENPEQNVKCVCMLGDVRLRGQTGVPAERRGSYPFIDFRLLNNTTHSGEIGSKKKVRRLLSFQRHFHESRLLRGMTPQAPLHLLDEDYLGQARHMLSKVGMWDFDIFLFDRLTNGNSLVTLLCHLFNSHGLIHHFKLDMVTLHRFLVMVQEDYHGHNPYHNAVHAADVTQAMHCYLKEPKLASFLTPLDIMLGLLAAAAHDVDHPGVNQPFLIKTNHHLANLYQNMSVLENHHWRSTIGMLRESRLLAHLPKEMTQDIEQQLGSLILATDINRQNEFLTRLKAHLHNKDLRLENIQDRHFMLQIALKCADICNPCRIWEMSKQWSERVCEEFYRQGFMTYIVEPLFREWARFTGNSTLSESMLNHLAHNKAQWKSLLSNQHRRRGSGQDPAGTAPETLEQTEGATPMSCLMVERCGEVLFENPEQNVKCVCMLGDVRLRGQTGVPAERRGSYPFIDFRLLNNTTHSGEIGSKKKVRRLLSFQRHFHESRLLRGMTPQAPLHLLDEDYLGQARHMLSKVGMWDFDIFLFDRLTNGNSLVTLLCHLFNSHGLIHHFKLDMVTLHRFLVMVQEDYHGHNPYHNAVHAADVTQAMHCYLKEPKLASFLTPLDIMLGLLAAAAHDVDHPGVNQPFLIKTNHHLANLYQNMSVLENHHWRSTIGMLRESRLLAHLPKEMTQDIEQQLGSLILATDINRQNEFLTRLKAHLHNKDLRLENIQDRHFMLQIALKCADICNPCRIWEMSKQWSERVCEEFYRQGFMTYIVEPLFREWARFTGNSTLSESMLNHLAHNKAQWKSLLSNQHRRRGSGQDPAGTAPETLEQTEGATP